Protein 2UZ0 (pdb70)

Secondary structure (DSSP, 8-state):
----B--EEE--TTT--EEE--BB------EEEEE-----TTHHHHHS-HHHHTTT---EE----TTSTTSB-TTS-BHHHIIIIIHHHHHHHH------GGGEEEEEE--HHHHHHHHHHH---SEEEEES----SSS--GGGTT-S-HHHHHHHH---S-TTTSTTSHHHHGGG--S-SEEEEEEETTSTTHHHHHHHHHHHHHTT-EEEEEEES--SSHHHHHHHHHHHHHHSSS---PPP--/----B--EEE--TTT--EEE--BB-----EEEEE-----TTHHHHHS-HHHHTTT---EE----TTSTTSB-TTS-BHHHIIIIIHHHHHHHH------GGGEEEEEE--HHHHHHHHHHH---SEEEEES----SSS--GGGGT-S-HHHHHHHH---S-TTTSTTSHHHHGGG--S-SEEEEEEETTSTTHHHHHHHHHHHHHTT--EEEEEES--SSHHHHHHHHHHHHTTSTT---PPP--/----B--EEE--TTT--EEE--BB------EEEEE-----TTHHHHHS-HHHHTTT---EE----TTSTTSB-TTS-BHHHIIIIIHHHHHHHH------GGGEEEEEE--HHHHHHHHHHH---SEEEEES----SSS--GGGGT-S-HHHHHHHH---S-TTTSTTSHHHHGGG--S-SEEEEEEETTSTTHHHHHHHHHHHHHTT--EEEEEES--SSHHHHHHHHHHHHHTSTT----/----B--EEE--TTT--EEE--BB------EEEEE-----TTHHHHHS-HHHHTTT---EE----TTSTTSB-TTS-BHHHIIIIIHHHHHHHH------GGGEEEEEE--HHHHHHHHHHH---SEEEEES---------HHHHHHHH-S-S-TTTSTTSHHHHGGG--S-SEEEEEEETTSTTHHHHHHHHHHHHHTT--EEEEEES--SSHHHHHHHHHHHHTTSTT---PPP--

B-factor: mean 20.37, std 6.18, range [5.67, 51.51]

Organism: Streptococcus pneumoniae serotype 4 (strain ATCC BAA-334 / TIGR4) (NCBI:txid170187)

Foldseek 3Di:
DLFWDKKDFDAQPQQRTFIKMKTAAVAQFFEEEEEEAVDFRCCCVVQAVVRVQCHPWRYMYMTGPPLQQCDCWPVGGHSVCRPLPVVVVVVCVVCVNHQAQLRYEYEYELSLLNQLLSVQQVVRHAETEYELHLQWCQPADCVVVVPDDPVSVCRRQNDDPGTCPGCSHSLNSNVNHPLNHAYEYEYEPAESCVVVVVVNQVSCVVVPHNYHYYYYHDYRGSVRVNVVVSVVVVVGPIPRDGDDDD/DLFWDKKDFDAQPQQRTFIKMKTAACLFFEEEEAEQVDFRCCCVVQAVVRVQCHPWRYMYMTGPPLQQCDCWPVGGHSVCRVLPVVVVVVCVVCVSHQAQLRYEYEYELSLLNQLLSCQQPVSHAETEYELHLQWCQPPDCVVVPHDDPVSVCRRQNDDPGTCPGCSHSLNSNVNHPLNHAYEYEYEPAESCVVVVVVNQVSCVVVPHHYHYYYYHDYRGSVVVNVVVSVSVVVGPTPGDGDDDD/DLWWDKKDFDAQPQQGTFIKMKTAPVAAFFEEEEAEQVDFRCVCVVAAPVRVQCVPFRYMYMTGPPLQQCDCWPVGGHSVCSPLPVPVVVVCVVPVNHQAQLRYEYEYELSLLNQLLSCQAVVSHAETEYELHLQWCQPPDCVVVPPDDPVSVCRRQNDDPGTCPGCSHSLNSNVNHPLNHAYEYEYEPAESCVVVVVVNQVSCVVVPHRYHYDYYHDYRGSVRVNVVVSVSVVVGPGPRDD/DCFWDKKDFPQQPQQRTFIKMKTAPNAQFFEEEEAEQVDFRCCCVVQHVVRVQCPPWRYMYMTGQPLQQCDCWPVRGHNVCSPLPVVVVVVCVVPVNHQAQLRYEYEYELSLLNQLLSCQQPVSHAETEYELHQQWPQVCDPVSVCRRQNDDDGGCPGCSHSLNSNVNHPLNHAYEYEYEPAEPCPVVVVVRQVSCVVVPHRYHYDYYHDYRGSVRVNVVVSVSVVVGPTPGDGDDDD

Nearest PDB structures (foldseek):
  2uz0-assembly1_C  TM=1.002E+00  e=3.071E-55  Streptococcus pneumoniae
  2uz0-assembly1_B  TM=9.956E-01  e=9.656E-53  Streptococcus pneumoniae
  2uz0-assembly1_D  TM=9.737E-01  e=3.239E-50  Streptococcus pneumoniae
  4rot-assembly1_A  TM=9.472E-01  e=2.475E-34  Streptococcus pyogenes
  5vol-assembly1_B  TM=8.175E-01  e=5.447E-17  Bacteroides intestinalis DSM 17393

Solvent-accessible surface area: 35295 Å² total

CATH classification: 3.40.50.1820

Structure (mmCIF, N/CA/C/O backbone):
data_2UZ0
#
_entry.id   2UZ0
#
_cell.length_a   71.695
_cell.length_b   72.128
_cell.length_c   101.827
_cell.angle_alpha   90.00
_cell.angle_beta   94.31
_cell.angle_gamma   90.00
#
_symmetry.space_group_name_H-M   'P 1 21 1'
#
loop_
_entity.id
_entity.type
_entity.pdbx_description
1 polymer 'TRIBUTYRIN ESTERASE'
2 non-polymer 'CALCIUM ION'
3 non-polymer GLYCEROL
4 non-polymer 1,2-ETHANEDIOL
5 water water
#
loop_
_atom_site.group_PDB
_atom_site.id
_atom_site.type_symbol
_atom_site.label_atom_id
_atom_site.label_alt_id
_atom_site.label_comp_id
_atom_site.label_asym_id
_atom_site.label_entity_id
_atom_site.label_seq_id
_atom_site.pdbx_PDB_ins_code
_atom_site.Cartn_x
_atom_site.Cartn_y
_atom_site.Cartn_z
_atom_site.occupancy
_atom_site.B_iso_or_equiv
_atom_site.auth_seq_id
_atom_site.auth_comp_id
_atom_site.auth_asym_id
_atom_site.auth_atom_id
_atom_site.pdbx_PDB_model_num
ATOM 1 N N . GLY A 1 1 ? 31.711 3.776 18.075 1.00 19.62 -4 GLY A N 1
ATOM 2 C CA . GLY A 1 1 ? 32.578 3.390 16.925 1.00 20.16 -4 GLY A CA 1
ATOM 3 C C . GLY A 1 1 ? 33.295 2.079 17.176 1.00 20.17 -4 GLY A C 1
ATOM 4 O O . GLY A 1 1 ? 33.088 1.429 18.208 1.00 19.81 -4 GLY A O 1
ATOM 5 N N . ALA A 1 2 ? 34.117 1.674 16.212 1.00 20.74 -3 ALA A N 1
ATOM 6 C CA . ALA A 1 2 ? 34.925 0.472 16.346 1.00 21.37 -3 ALA A CA 1
ATOM 7 C C . ALA A 1 2 ? 35.740 0.516 17.639 1.00 21.95 -3 ALA A C 1
ATOM 8 O O . ALA A 1 2 ? 36.302 1.559 17.990 1.00 22.59 -3 ALA A O 1
ATOM 18 N N . ASP A 1 4 ? 34.759 0.632 20.592 1.00 18.96 -1 ASP A N 1
ATOM 19 C CA . ASP A 1 4 ? 33.971 1.142 21.716 1.00 17.70 -1 ASP A CA 1
ATOM 20 C C . ASP A 1 4 ? 33.119 0.017 22.315 1.00 16.76 -1 ASP A C 1
ATOM 21 O O . ASP A 1 4 ? 32.661 -0.876 21.597 1.00 17.18 -1 ASP A O 1
ATOM 26 N N . PRO A 1 5 ? 32.887 0.053 23.642 1.00 16.02 0 PRO A N 1
ATOM 27 C CA . PRO A 1 5 ? 32.050 -1.013 24.191 1.00 14.78 0 PRO A CA 1
ATOM 28 C C . PRO A 1 5 ? 30.605 -0.906 23.748 1.00 14.16 0 PRO A C 1
ATOM 29 O O . PRO A 1 5 ? 30.111 0.193 23.436 1.00 13.09 0 PRO A O 1
ATOM 33 N N . ALA A 1 6 ? 29.928 -2.047 23.737 1.00 13.33 1 ALA A N 1
ATOM 34 C CA . ALA A 1 6 ? 28.475 -2.063 23.578 1.00 14.20 1 ALA A CA 1
ATOM 35 C C . ALA A 1 6 ? 27.890 -1.615 24.914 1.00 14.75 1 ALA A C 1
ATOM 36 O O . ALA A 1 6 ? 28.485 -1.859 25.959 1.00 14.62 1 ALA A O 1
ATOM 38 N N . VAL A 1 7 ? 26.753 -0.934 24.880 1.00 15.81 2 VAL A N 1
ATOM 39 C CA . VAL A 1 7 ? 26.073 -0.540 26.114 1.00 16.96 2 VAL A CA 1
ATOM 40 C C . VAL A 1 7 ? 24.746 -1.270 26.148 1.00 18.22 2 VAL A C 1
ATOM 41 O O . VAL A 1 7 ? 23.975 -1.186 25.193 1.00 17.25 2 VAL A O 1
ATOM 58 N N . LYS A 1 9 ? 21.298 -1.561 28.417 1.00 17.80 4 LYS A N 1
ATOM 59 C CA . LYS A 1 9 ? 20.499 -1.085 29.524 1.00 16.78 4 LYS A CA 1
ATOM 60 C C . LYS A 1 9 ? 19.569 -2.244 29.810 1.00 16.17 4 LYS A C 1
ATOM 61 O O . LYS A 1 9 ? 18.801 -2.647 28.935 1.00 15.57 4 LYS A O 1
ATOM 67 N N . ILE A 1 10 ? 19.652 -2.790 31.018 1.00 14.57 5 ILE A N 1
ATOM 68 C CA . ILE A 1 10 ? 18.941 -4.031 31.309 1.00 14.98 5 ILE A CA 1
ATOM 69 C C . ILE A 1 10 ? 17.810 -3.794 32.275 1.00 14.20 5 ILE A C 1
ATOM 70 O O . ILE A 1 10 ? 18.015 -3.236 33.352 1.00 14.87 5 ILE A O 1
ATOM 75 N N . GLU A 1 11 ? 16.610 -4.196 31.853 1.00 14.25 6 GLU A N 1
ATOM 76 C CA . GLU A 1 11 ? 15.430 -4.210 32.716 1.00 14.97 6 GLU A CA 1
ATOM 77 C C . GLU A 1 11 ? 15.247 -5.657 33.149 1.00 14.54 6 GLU A C 1
ATOM 78 O O . GLU A 1 11 ? 15.027 -6.526 32.318 1.00 14.73 6 GLU A O 1
ATOM 84 N N . TYR A 1 12 ? 15.411 -5.934 34.434 1.00 14.01 7 TYR A N 1
ATOM 85 C CA . TYR A 1 12 ? 15.228 -7.304 34.905 1.00 14.93 7 TYR A CA 1
ATOM 86 C C . TYR A 1 12 ? 14.397 -7.290 36.162 1.00 15.56 7 TYR A C 1
ATOM 87 O O . TYR A 1 12 ? 14.269 -6.253 36.799 1.00 16.25 7 TYR A O 1
ATOM 96 N N . TYR A 1 13 ? 13.814 -8.434 36.508 1.00 15.80 8 TYR A N 1
ATOM 97 C CA . TYR A 1 13 ? 13.064 -8.523 37.758 1.00 15.90 8 TYR A CA 1
ATOM 98 C C . TYR A 1 13 ? 13.937 -9.028 38.888 1.00 15.66 8 TYR A C 1
ATOM 99 O O . TYR A 1 13 ? 14.581 -10.076 38.765 1.00 15.89 8 TYR A O 1
ATOM 108 N N . SER A 1 14 ? 13.971 -8.264 39.977 1.00 15.38 9 SER A N 1
ATOM 109 C CA . SER A 1 14 ? 14.653 -8.699 41.183 1.00 15.80 9 SER A CA 1
ATOM 110 C C . SER A 1 14 ? 13.676 -9.431 42.099 1.00 16.06 9 SER A C 1
ATOM 111 O O . SER A 1 14 ? 12.803 -8.809 42.696 1.00 16.22 9 SER A O 1
ATOM 114 N N . GLN A 1 15 ? 13.844 -10.744 42.221 1.00 16.96 10 GLN A N 1
ATOM 115 C CA . GLN A 1 15 ? 13.034 -11.518 43.155 1.00 17.43 10 GLN A CA 1
ATOM 116 C C . GLN A 1 15 ? 13.374 -11.110 44.592 1.00 16.45 10 GLN A C 1
ATOM 117 O O . GLN A 1 15 ? 12.501 -11.066 45.466 1.00 16.18 10 GLN A O 1
ATOM 123 N N . VAL A 1 16 ? 14.646 -10.802 44.835 1.00 15.36 11 VAL A N 1
ATOM 124 C CA . VAL A 1 16 ? 15.064 -10.400 46.166 1.00 15.06 11 VAL A CA 1
ATOM 125 C C . VAL A 1 16 ? 14.360 -9.104 46.618 1.00 14.91 11 VAL A C 1
ATOM 126 O O . VAL A 1 16 ? 13.906 -9.008 47.760 1.00 14.97 11 VAL A O 1
ATOM 130 N N . LEU A 1 17 ? 14.259 -8.129 45.713 1.00 14.97 12 LEU A N 1
ATOM 131 C CA . LEU A 1 17 ? 13.609 -6.841 46.007 1.00 15.39 12 LEU A CA 1
ATOM 132 C C . LEU A 1 17 ? 12.111 -6.815 45.698 1.00 16.58 12 LEU A C 1
ATOM 133 O O . LEU A 1 17 ? 11.431 -5.802 45.971 1.00 17.33 12 LEU A O 1
ATOM 138 N N . ASP A 1 18 ? 11.611 -7.899 45.111 1.00 17.10 13 ASP A N 1
ATOM 139 C CA . ASP A 1 18 ? 10.252 -7.948 44.562 1.00 18.44 13 ASP A CA 1
ATOM 140 C C . ASP A 1 18 ? 9.975 -6.690 43.743 1.00 19.05 13 ASP A C 1
ATOM 141 O O . ASP A 1 18 ? 8.960 -6.014 43.936 1.00 17.18 13 ASP A O 1
ATOM 159 N N . GLU A 1 20 ? 10.717 -4.698 39.658 1.00 17.88 15 GLU A N 1
ATOM 160 C CA . GLU A 1 20 ? 11.342 -4.406 38.380 1.00 16.48 15 GLU A CA 1
ATOM 161 C C . GLU A 1 20 ? 12.552 -3.525 38.693 1.00 15.12 15 GLU A C 1
ATOM 162 O O . GLU A 1 20 ? 12.451 -2.537 39.426 1.00 15.17 15 GLU A O 1
ATOM 168 N N . TRP A 1 21 ? 13.705 -3.916 38.171 1.00 14.02 16 TRP A N 1
ATOM 169 C CA . TRP A 1 21 ? 14.957 -3.267 38.532 1.00 13.75 16 TRP A CA 1
ATOM 170 C C . TRP A 1 21 ? 15.819 -3.069 37.294 1.00 13.41 16 TRP A C 1
ATOM 171 O O . TRP A 1 21 ? 15.412 -3.404 36.178 1.00 13.88 16 TRP A O 1
ATOM 182 N N . GLY A 1 22 ? 17.005 -2.496 37.468 1.00 13.77 17 GLY A N 1
ATOM 183 C CA . GLY A 1 22 ? 17.788 -2.151 36.298 1.00 12.99 17 GLY A CA 1
ATOM 184 C C . GLY A 1 22 ? 19.259 -2.185 36.600 1.00 12.91 17 GLY A C 1
ATOM 185 O O . GLY A 1 22 ? 19.655 -2.014 37.753 1.00 12.74 17 GLY A O 1
ATOM 186 N N . VAL A 1 23 ? 20.044 -2.408 35.548 1.00 12.25 18 VAL A N 1
ATOM 187 C CA . VAL A 1 23 ? 21.507 -2.293 35.604 1.00 12.28 18 VAL A CA 1
ATOM 188 C C . VAL A 1 23 ? 21.983 -1.898 34.227 1.00 12.07 18 VAL A C 1
ATOM 189 O O . VAL A 1 23 ? 21.299 -2.139 33.232 1.00 12.39 18 VAL A O 1
ATOM 191 N N . ASN A 1 24 ? 23.164 -1.293 34.161 1.00 12.12 19 ASN A N 1
ATOM 192 C CA . ASN A 1 24 ? 23.766 -0.994 32.877 1.00 12.05 19 ASN A CA 1
ATOM 193 C C . ASN A 1 24 ? 25.007 -1.840 32.734 1.00 12.90 19 ASN A C 1
ATOM 194 O O . ASN A 1 24 ? 25.701 -2.108 33.726 1.00 13.31 19 ASN A O 1
ATOM 199 N N . VAL A 1 25 ? 25.258 -2.295 31.509 1.00 13.11 20 VAL A N 1
ATOM 200 C CA . VAL A 1 25 ? 26.451 -3.109 31.211 1.00 13.75 20 VAL A CA 1
ATOM 201 C C . VAL A 1 25 ? 27.217 -2.521 30.018 1.00 13.25 20 VAL A C 1
ATOM 202 O O . VAL A 1 25 ? 26.629 -2.187 29.003 1.00 13.47 20 VAL A O 1
ATOM 206 N N . LEU A 1 26 ? 28.529 -2.366 30.174 1.00 13.17 21 LEU A N 1
ATOM 207 C CA . LEU A 1 26 ? 29.420 -2.137 29.038 1.00 13.13 21 LEU A CA 1
ATOM 208 C C . LEU A 1 26 ? 30.069 -3.473 28.708 1.00 13.77 21 LEU A C 1
ATOM 209 O O . LEU A 1 26 ? 30.640 -4.138 29.583 1.00 13.70 21 LEU A O 1
ATOM 214 N N . TYR A 1 27 ? 29.958 -3.858 27.446 1.00 13.44 22 TYR A N 1
ATOM 215 C CA . TYR A 1 27 ? 30.436 -5.150 26.991 1.00 14.61 22 TYR A CA 1
ATOM 216 C C . TYR A 1 27 ? 31.441 -4.915 25.878 1.00 15.36 22 TYR A C 1
ATOM 217 O O . TYR A 1 27 ? 31.128 -4.263 24.873 1.00 15.71 22 TYR A O 1
ATOM 226 N N . PRO A 1 28 ? 32.673 -5.422 26.062 1.00 16.22 23 PRO A N 1
ATOM 227 C CA . PRO A 1 28 ? 33.726 -5.084 25.110 1.00 17.59 23 PRO A CA 1
ATOM 228 C C . PRO A 1 28 ? 33.426 -5.560 23.691 1.00 19.43 23 PRO A C 1
ATOM 229 O O . PRO A 1 28 ? 32.827 -6.627 23.501 1.00 18.96 23 PRO A O 1
ATOM 233 N N . ASP A 1 29 ? 33.833 -4.735 22.727 1.00 21.65 24 ASP A N 1
ATOM 234 C CA . ASP A 1 29 ? 33.605 -4.947 21.294 1.00 24.41 24 ASP A CA 1
ATOM 235 C C . ASP A 1 29 ? 34.431 -6.119 20.786 1.00 24.69 24 ASP A C 1
ATOM 236 O O . ASP A 1 29 ? 35.471 -6.453 21.364 1.00 26.08 24 ASP A O 1
ATOM 241 N N . GLU A 1 39 ? 35.183 -17.187 26.743 1.00 25.54 34 GLU A N 1
ATOM 242 C CA . GLU A 1 39 ? 36.355 -16.327 26.578 1.00 25.05 34 GLU A CA 1
ATOM 243 C C . GLU A 1 39 ? 36.787 -15.640 27.875 1.00 23.13 34 GLU A C 1
ATOM 244 O O . GLU A 1 39 ? 37.723 -14.825 27.877 1.00 24.03 34 GLU A O 1
ATOM 250 N N . ASP A 1 40 ? 36.114 -15.985 28.972 1.00 20.86 35 ASP A N 1
ATOM 251 C CA . ASP A 1 40 ? 36.631 -15.710 30.310 1.00 18.60 35 ASP A CA 1
ATOM 252 C C . ASP A 1 40 ? 36.940 -14.216 30.458 1.00 17.04 35 ASP A C 1
ATOM 253 O O . ASP A 1 40 ? 38.045 -13.832 30.823 1.00 15.85 35 ASP A O 1
ATOM 258 N N . ILE A 1 41 ? 35.949 -13.380 30.168 1.00 15.51 36 ILE A N 1
ATOM 259 C CA . ILE A 1 41 ? 36.178 -11.936 30.083 1.00 14.47 36 ILE A CA 1
ATOM 260 C C . ILE A 1 41 ? 36.137 -11.329 31.504 1.00 13.68 36 ILE A C 1
ATOM 261 O O . ILE A 1 41 ? 35.168 -11.572 32.241 1.00 13.58 36 ILE A O 1
ATOM 266 N N . PRO A 1 42 ? 37.175 -10.544 31.895 1.00 13.18 37 PRO A N 1
ATOM 267 C CA . PRO A 1 42 ? 37.163 -9.895 33.217 1.00 12.12 37 PRO A CA 1
ATOM 268 C C . PRO A 1 42 ? 35.948 -8.998 33.414 1.00 12.64 37 PRO A C 1
ATOM 269 O O . PRO A 1 42 ? 35.365 -8.504 32.439 1.00 12.02 37 PRO A O 1
ATOM 273 N N . VAL A 1 43 ? 35.582 -8.787 34.670 1.00 12.02 38 VAL A N 1
ATOM 274 C CA . VAL A 1 43 ? 34.427 -7.945 35.002 1.00 12.95 38 VAL A CA 1
ATOM 275 C C . VAL A 1 43 ? 34.733 -7.007 36.164 1.00 12.95 38 VAL A C 1
ATOM 276 O O . VAL A 1 43 ? 35.391 -7.395 37.143 1.00 13.91 38 VAL A O 1
ATOM 280 N N . LEU A 1 44 ? 34.294 -5.757 36.007 1.00 12.12 39 LEU A N 1
ATOM 281 C CA . LEU A 1 44 ? 34.373 -4.731 37.037 1.00 11.86 39 LEU A CA 1
ATOM 282 C C . LEU A 1 44 ? 32.946 -4.339 37.413 1.00 11.85 39 LEU A C 1
ATOM 283 O O . LEU A 1 44 ? 32.176 -3.937 36.543 1.00 12.85 39 LEU A O 1
ATOM 288 N N . TYR A 1 45 ? 32.589 -4.487 38.687 1.00 11.93 40 TYR A N 1
ATOM 289 C CA . TYR A 1 45 ? 31.325 -3.955 39.211 1.00 11.11 40 TYR A CA 1
ATOM 290 C C . TYR A 1 45 ? 31.640 -2.540 39.661 1.00 11.55 40 TYR A C 1
ATOM 291 O O . TYR A 1 45 ? 32.626 -2.331 40.379 1.00 12.19 40 TYR A O 1
ATOM 300 N N . LEU A 1 46 ? 30.838 -1.575 39.214 1.00 11.10 41 LEU A N 1
ATOM 301 C CA . LEU A 1 46 ? 31.152 -0.159 39.448 1.00 11.57 41 LEU A CA 1
ATOM 302 C C . LEU A 1 46 ? 29.961 0.459 40.144 1.00 11.73 41 LEU A C 1
ATOM 303 O O . LEU A 1 46 ? 28.863 0.529 39.574 1.00 11.78 41 LEU A O 1
ATOM 308 N N . LEU A 1 47 ? 30.172 0.854 41.396 1.00 12.30 42 LEU A N 1
ATOM 309 C CA . LEU A 1 47 ? 29.086 1.224 42.287 1.00 12.20 42 LEU A CA 1
ATOM 310 C C . LEU A 1 47 ? 28.940 2.736 42.419 1.00 12.16 42 LEU A C 1
ATOM 311 O O . LEU A 1 47 ? 29.921 3.445 42.597 1.00 12.01 42 LEU A O 1
ATOM 316 N N . HIS A 1 48 ? 27.693 3.199 42.339 1.00 11.84 43 HIS A N 1
ATOM 317 C CA . HIS A 1 48 ? 27.348 4.601 42.522 1.00 11.94 43 HIS A CA 1
ATOM 318 C C . HIS A 1 48 ? 27.304 5.019 43.993 1.00 12.10 43 HIS A C 1
ATOM 319 O O . HIS A 1 48 ? 27.346 4.186 44.898 1.00 11.97 43 HIS A O 1
ATOM 326 N N . GLY A 1 49 ? 27.182 6.324 44.217 1.00 12.22 44 GLY A N 1
ATOM 327 C CA . GLY A 1 49 ? 27.120 6.877 45.568 1.00 13.73 44 GLY A CA 1
ATOM 328 C C . GLY A 1 49 ? 25.734 7.331 45.970 1.00 14.00 44 GLY A C 1
ATOM 329 O O . GLY A 1 49 ? 24.738 7.128 45.250 1.00 13.75 44 GLY A O 1
ATOM 338 N N . SER A 1 51 ? 22.535 9.452 46.480 1.00 15.52 46 SER A N 1
ATOM 339 C CA . SER A 1 51 ? 21.795 10.293 45.515 1.00 15.40 46 SER A CA 1
ATOM 340 C C . SER A 1 51 ? 21.874 9.784 44.076 1.00 14.52 46 SER A C 1
ATOM 341 O O . SER A 1 51 ? 21.164 10.290 43.213 1.00 14.97 46 SER A O 1
ATOM 344 N N . GLY A 1 52 ? 22.731 8.795 43.819 1.00 13.91 47 GLY A N 1
ATOM 345 C CA . GLY A 1 52 ? 22.862 8.236 42.464 1.00 12.88 47 GLY A CA 1
ATOM 346 C C . GLY A 1 52 ? 22.107 6.944 42.199 1.00 12.83 47 GLY A C 1
ATOM 347 O O . GLY A 1 52 ? 21.329 6.474 43.020 1.00 12.92 47 GLY A O 1
ATOM 348 N N . ASN A 1 53 ? 22.354 6.359 41.033 1.00 12.54 48 ASN A N 1
ATOM 349 C CA . ASN A 1 53 ? 21.756 5.076 40.667 1.00 12.46 48 ASN A CA 1
ATOM 350 C C . ASN A 1 53 ? 22.654 4.411 39.621 1.00 12.98 48 ASN A C 1
ATOM 351 O O . ASN A 1 53 ? 23.810 4.840 39.431 1.00 12.39 48 ASN A O 1
ATOM 356 N N . HIS A 1 54 ? 22.157 3.370 38.962 1.00 12.43 49 HIS A N 1
ATOM 357 C CA . HIS A 1 54 ? 22.912 2.642 37.945 1.00 13.07 49 HIS A CA 1
ATOM 358 C C . HIS A 1 54 ? 23.356 3.486 36.743 1.00 13.21 49 HIS A C 1
ATOM 359 O O . HIS A 1 54 ? 24.283 3.097 36.045 1.00 13.12 49 HIS A O 1
ATOM 366 N N . ASN A 1 55 ? 22.680 4.617 36.505 1.00 12.66 50 ASN A N 1
ATOM 367 C CA . ASN A 1 55 ? 23.066 5.579 35.443 1.00 12.48 50 ASN A CA 1
ATOM 368 C C . ASN A 1 55 ? 24.223 6.526 35.791 1.00 12.63 50 ASN A C 1
ATOM 369 O O . ASN A 1 55 ? 24.786 7.189 34.897 1.00 12.24 50 ASN A O 1
ATOM 374 N N . SER A 1 56 ? 24.578 6.583 37.073 1.00 12.83 51 SER A N 1
ATOM 375 C CA . SER A 1 56 ? 25.476 7.619 37.579 1.00 12.57 51 SER A CA 1
ATOM 376 C C . SER A 1 56 ? 26.828 7.677 36.858 1.00 12.50 51 SER A C 1
ATOM 377 O O . SER A 1 56 ? 27.240 8.754 36.383 1.00 12.66 51 SER A O 1
ATOM 380 N N . TRP A 1 57 ? 27.529 6.546 36.780 1.00 12.37 52 TRP A N 1
ATOM 381 C CA . TRP A 1 57 ? 28.870 6.575 36.167 1.00 12.30 52 TRP A CA 1
ATOM 382 C C . TRP A 1 57 ? 28.792 6.943 34.697 1.00 12.32 52 TRP A C 1
ATOM 383 O O . TRP A 1 57 ? 29.656 7.653 34.188 1.00 12.87 52 TRP A O 1
ATOM 394 N N . LEU A 1 58 ? 27.715 6.522 34.028 1.00 11.78 53 LEU A N 1
ATOM 395 C CA . LEU A 1 58 ? 27.566 6.885 32.621 1.00 12.75 53 LEU A CA 1
ATOM 396 C C . LEU A 1 58 ? 27.194 8.353 32.440 1.00 12.59 53 LEU A C 1
ATOM 397 O O . LEU A 1 58 ? 27.638 9.003 31.481 1.00 13.87 53 LEU A O 1
ATOM 402 N N . LYS A 1 59 ? 26.390 8.889 33.357 1.00 12.42 54 LYS A N 1
ATOM 403 C CA . LYS A 1 59 ? 25.972 10.289 33.257 1.00 12.68 54 LYS A CA 1
ATOM 404 C C . LYS A 1 59 ? 27.057 11.293 33.689 1.00 12.33 54 LYS A C 1
ATOM 405 O O . LYS A 1 59 ? 27.102 12.425 33.205 1.00 12.46 54 LYS A O 1
ATOM 411 N N . ARG A 1 60 ? 27.936 10.869 34.593 1.00 12.73 55 ARG A N 1
ATOM 412 C CA . ARG A 1 60 ? 28.791 11.796 35.335 1.00 12.70 55 ARG A CA 1
ATOM 413 C C . ARG A 1 60 ? 30.283 11.665 35.031 1.00 12.35 55 ARG A C 1
ATOM 414 O O . ARG A 1 60 ? 31.084 12.425 35.575 1.00 12.78 55 ARG A O 1
ATOM 422 N N . THR A 1 61 ? 30.648 10.684 34.208 1.00 12.00 56 THR A N 1
ATOM 423 C CA . THR A 1 61 ? 32.054 10.467 33.841 1.00 12.15 56 THR A CA 1
ATOM 424 C C . THR A 1 61 ? 32.177 10.039 32.381 1.00 12.10 56 THR A C 1
ATOM 425 O O . THR A 1 61 ? 31.173 9.734 31.729 1.00 11.36 56 THR A O 1
ATOM 429 N N . ASN A 1 62 ? 33.419 9.970 31.912 1.00 12.39 57 ASN A N 1
ATOM 430 C CA . ASN A 1 62 ? 33.722 9.445 30.589 1.00 13.03 57 ASN A CA 1
ATOM 431 C C . ASN A 1 62 ? 34.131 7.968 30.620 1.00 13.54 57 ASN A C 1
ATOM 432 O O . ASN A 1 62 ? 34.887 7.516 29.773 1.00 12.91 57 ASN A O 1
ATOM 437 N N . VAL A 1 63 ? 33.623 7.216 31.596 1.00 13.56 58 VAL A N 1
ATOM 438 C CA . VAL A 1 63 ? 33.945 5.783 31.685 1.00 14.24 58 VAL A CA 1
ATOM 439 C C . VAL A 1 63 ? 33.747 5.061 30.337 1.00 14.12 58 VAL A C 1
ATOM 440 O O . VAL A 1 63 ? 34.539 4.191 29.966 1.00 14.62 58 VAL A O 1
ATOM 444 N N . GLU A 1 64 ? 32.701 5.434 29.598 1.00 14.61 59 GLU A N 1
ATOM 445 C CA . GLU A 1 64 ? 32.454 4.820 28.294 1.00 15.42 59 GLU A CA 1
ATOM 446 C C . GLU A 1 64 ? 33.625 5.002 27.307 1.00 16.61 59 GLU A C 1
ATOM 447 O O . GLU A 1 64 ? 34.095 4.028 26.704 1.00 16.05 59 GLU A O 1
ATOM 453 N N . ARG A 1 65 ? 34.082 6.248 27.156 1.00 17.16 60 ARG A N 1
ATOM 454 C CA . ARG A 1 65 ? 35.237 6.562 26.325 1.00 18.82 60 ARG A CA 1
ATOM 455 C C . ARG A 1 65 ? 36.489 5.873 26.865 1.00 19.23 60 ARG A C 1
ATOM 456 O O . ARG A 1 65 ? 37.295 5.330 26.093 1.00 19.74 60 ARG A O 1
ATOM 464 N N . LEU A 1 66 ? 36.627 5.851 28.192 1.00 19.87 61 LEU A N 1
ATOM 465 C CA . LEU A 1 66 ? 37.771 5.215 28.867 1.00 21.24 61 LEU A CA 1
ATOM 466 C C . LEU A 1 66 ? 37.914 3.722 28.540 1.00 20.54 61 LEU A C 1
ATOM 467 O O . LEU A 1 66 ? 39.027 3.201 28.448 1.00 20.72 61 LEU A O 1
ATOM 472 N N . LEU A 1 67 ? 36.790 3.041 28.369 1.00 19.38 62 LEU A N 1
ATOM 473 C CA . LEU A 1 67 ? 36.796 1.592 28.131 1.00 18.78 62 LEU A CA 1
ATOM 474 C C . LEU A 1 67 ? 37.059 1.212 26.665 1.00 17.96 62 LEU A C 1
ATOM 475 O O . LEU A 1 67 ? 37.135 0.034 26.328 1.00 17.05 62 LEU A O 1
ATOM 480 N N . ARG A 1 68 ? 37.198 2.201 25.788 1.00 16.70 63 ARG A N 1
ATOM 481 C CA . ARG A 1 68 ? 37.511 1.921 24.391 1.00 16.79 63 ARG A CA 1
ATOM 482 C C . ARG A 1 68 ? 38.712 0.977 24.295 1.00 16.01 63 ARG A C 1
ATOM 483 O O . ARG A 1 68 ? 39.745 1.216 24.922 1.00 16.33 63 ARG A O 1
ATOM 491 N N . GLY A 1 69 ? 38.551 -0.108 23.539 1.00 16.11 64 GLY A N 1
ATOM 492 C CA . GLY A 1 69 ? 39.626 -1.084 23.315 1.00 16.41 64 GLY A CA 1
ATOM 493 C C . GLY A 1 69 ? 40.069 -1.965 24.480 1.00 16.72 64 GLY A C 1
ATOM 494 O O . GLY A 1 69 ? 41.063 -2.704 24.363 1.00 16.97 64 GLY A O 1
ATOM 495 N N . THR A 1 70 ? 39.346 -1.898 25.597 1.00 16.46 65 THR A N 1
ATOM 496 C CA . THR A 1 70 ? 39.684 -2.635 26.817 1.00 16.24 65 THR A CA 1
ATOM 497 C C . THR A 1 70 ? 38.806 -3.872 27.000 1.00 15.85 65 THR A C 1
ATOM 498 O O . THR A 1 70 ? 37.570 -3.779 26.973 1.00 15.39 65 THR A O 1
ATOM 502 N N . ASN A 1 71 ? 39.443 -5.031 27.158 1.00 15.36 66 ASN A N 1
ATOM 503 C CA . ASN A 1 71 ? 38.714 -6.279 27.363 1.00 14.95 66 ASN A CA 1
ATOM 504 C C . ASN A 1 71 ? 38.244 -6.411 28.812 1.00 14.62 66 ASN A C 1
ATOM 505 O O . ASN A 1 71 ? 38.857 -7.120 29.634 1.00 14.11 66 ASN A O 1
ATOM 510 N N . LEU A 1 72 ? 37.163 -5.692 29.119 1.00 13.79 67 LEU A N 1
ATOM 511 C CA . LEU A 1 72 ? 36.627 -5.659 30.471 1.00 13.10 67 LEU A CA 1
ATOM 512 C C . LEU A 1 72 ? 35.135 -5.384 30.345 1.00 13.27 67 LEU A C 1
ATOM 513 O O . LEU A 1 72 ? 34.742 -4.433 29.664 1.00 14.07 67 LEU A O 1
ATOM 518 N N . ILE A 1 73 ? 34.319 -6.229 30.983 1.00 11.89 68 ILE A N 1
ATOM 519 C CA . ILE A 1 73 ? 32.880 -5.977 31.125 1.00 11.91 68 ILE A CA 1
ATOM 520 C C . ILE A 1 73 ? 32.734 -5.072 32.354 1.00 11.93 68 ILE A C 1
ATOM 521 O O . ILE A 1 73 ? 33.410 -5.293 33.378 1.00 12.67 68 ILE A O 1
ATOM 526 N N . VAL A 1 74 ? 31.879 -4.057 32.270 1.00 11.60 69 VAL A N 1
ATOM 527 C CA . VAL A 1 74 ? 31.614 -3.194 33.427 1.00 12.13 69 VAL A CA 1
ATOM 528 C C . VAL A 1 74 ? 30.127 -3.294 33.755 1.00 12.36 69 VAL A C 1
ATOM 529 O O . VAL A 1 74 ? 29.279 -3.112 32.871 1.00 13.34 69 VAL A O 1
ATOM 533 N N . VAL A 1 75 ? 29.816 -3.637 35.001 1.00 12.07 70 VAL A N 1
ATOM 534 C CA . VAL A 1 75 ? 28.440 -3.757 35.474 1.00 11.84 70 VAL A CA 1
ATOM 535 C C . VAL A 1 75 ? 28.147 -2.634 36.455 1.00 12.35 70 VAL A C 1
ATOM 536 O O . VAL A 1 75 ? 28.868 -2.474 37.432 1.00 10.83 70 VAL A O 1
ATOM 548 N N . PRO A 1 77 ? 25.315 -1.531 38.880 1.00 12.92 72 PRO A N 1
ATOM 549 C CA . PRO A 1 77 ? 24.040 -1.821 39.574 1.00 13.15 72 PRO A CA 1
ATOM 550 C C . PRO A 1 77 ? 23.413 -0.585 40.240 1.00 12.72 72 PRO A C 1
ATOM 551 O O . PRO A 1 77 ? 24.025 0.506 40.255 1.00 11.98 72 PRO A O 1
ATOM 555 N N . ASN A 1 78 ? 22.209 -0.775 40.798 1.00 12.10 73 ASN A N 1
ATOM 556 C CA . ASN A 1 78 ? 21.483 0.251 41.537 1.00 11.98 73 ASN A CA 1
ATOM 557 C C . ASN A 1 78 ? 21.148 -0.228 42.961 1.00 12.27 73 ASN A C 1
ATOM 558 O O . ASN A 1 78 ? 20.504 -1.275 43.136 1.00 12.63 73 ASN A O 1
ATOM 563 N N . THR A 1 79 ? 21.563 0.540 43.965 1.00 12.62 74 THR A N 1
ATOM 564 C CA . THR A 1 79 ? 21.082 0.309 45.348 1.00 12.93 74 THR A CA 1
ATOM 565 C C . THR A 1 79 ? 20.128 1.405 45.869 1.00 13.13 74 THR A C 1
ATOM 566 O O . THR A 1 79 ? 19.703 1.354 47.019 1.00 12.70 74 THR A O 1
ATOM 570 N N . SER A 1 80 ? 19.821 2.401 45.038 1.00 12.34 75 SER A N 1
ATOM 571 C CA . SER A 1 80 ? 18.752 3.403 45.321 1.00 13.43 75 SER A CA 1
ATOM 572 C C . SER A 1 80 ? 18.719 3.934 46.774 1.00 13.67 75 SER A C 1
ATOM 573 O O . SER A 1 80 ? 17.691 3.861 47.460 1.00 15.01 75 SER A O 1
ATOM 576 N N . ASN A 1 81 ? 19.855 4.470 47.210 1.00 13.80 76 ASN A N 1
ATOM 577 C CA . ASN A 1 81 ? 20.035 5.087 48.548 1.00 13.48 76 ASN A CA 1
ATOM 578 C C . ASN A 1 81 ? 19.932 4.113 49.714 1.00 13.55 76 ASN A C 1
ATOM 579 O O . ASN A 1 81 ? 19.745 4.519 50.869 1.00 13.83 76 ASN A O 1
ATOM 584 N N . GLY A 1 82 ? 20.063 2.819 49.407 1.00 13.39 77 GLY A N 1
ATOM 585 C CA . GLY A 1 82 ? 19.967 1.783 50.445 1.00 12.98 77 GLY A CA 1
ATOM 586 C C . GLY A 1 82 ? 21.290 1.255 50.988 1.00 12.82 77 GLY A C 1
ATOM 587 O O . GLY A 1 82 ? 21.310 0.260 51.730 1.00 14.13 77 GLY A O 1
ATOM 588 N N . TRP A 1 83 ? 22.396 1.906 50.625 1.00 13.36 78 TRP A N 1
ATOM 589 C CA . TRP A 1 83 ? 23.710 1.628 51.233 1.00 13.95 78 TRP A CA 1
ATOM 590 C C . TRP A 1 83 ? 24.240 0.208 51.046 1.00 14.45 78 TRP A C 1
ATOM 591 O O . TRP A 1 83 ? 25.056 -0.242 51.846 1.00 15.45 78 TRP A O 1
ATOM 602 N N . TYR A 1 84 ? 23.805 -0.475 49.981 1.00 13.75 79 TYR A N 1
ATOM 603 C CA . TYR A 1 84 ? 24.298 -1.844 49.704 1.00 13.46 79 TYR A CA 1
ATOM 604 C C . TYR A 1 84 ? 24.056 -2.711 50.952 1.00 13.72 79 TYR A C 1
ATOM 605 O O . TYR A 1 84 ? 24.855 -3.566 51.301 1.00 14.62 79 TYR A O 1
ATOM 614 N N . THR A 1 85 ? 22.929 -2.434 51.609 1.00 13.93 80 THR A N 1
ATOM 615 C CA . THR A 1 85 ? 22.596 -3.014 52.903 1.00 13.59 80 THR A CA 1
ATOM 616 C C . THR A 1 85 ? 21.203 -3.630 52.853 1.00 14.14 80 THR A C 1
ATOM 617 O O . THR A 1 85 ? 20.288 -3.063 52.242 1.00 14.05 80 THR A O 1
ATOM 621 N N . ASP A 1 86 ? 21.038 -4.774 53.506 1.00 13.97 81 ASP A N 1
ATOM 622 C CA . ASP A 1 86 ? 19.690 -5.309 53.748 1.00 14.28 81 ASP A CA 1
ATOM 623 C C . ASP A 1 86 ? 19.073 -4.440 54.848 1.00 14.37 81 ASP A C 1
ATOM 624 O O . ASP A 1 86 ? 19.456 -4.528 56.020 1.00 14.88 81 ASP A O 1
ATOM 629 N N . THR A 1 87 ? 18.157 -3.558 54.449 1.00 14.05 82 THR A N 1
ATOM 630 C CA . THR A 1 87 ? 17.709 -2.446 55.309 1.00 14.30 82 THR A CA 1
ATOM 631 C C . THR A 1 87 ? 16.712 -2.852 56.404 1.00 14.53 82 THR A C 1
ATOM 632 O O . THR A 1 87 ? 16.238 -3.995 56.447 1.00 15.50 82 THR A O 1
ATOM 636 N N . GLN A 1 88 ? 16.376 -1.898 57.274 1.00 14.00 83 GLN A N 1
ATOM 637 C CA . GLN A 1 88 ? 15.409 -2.132 58.356 1.00 14.19 83 GLN A CA 1
ATOM 638 C C . GLN A 1 88 ? 13.974 -2.057 57.860 1.00 13.90 83 GLN A C 1
ATOM 639 O O . GLN A 1 88 ? 13.031 -2.392 58.590 1.00 15.18 83 GLN A O 1
ATOM 645 N N . TYR A 1 89 ? 13.809 -1.615 56.618 1.00 13.85 84 TYR A N 1
ATOM 646 C CA . TYR A 1 89 ? 12.458 -1.406 56.062 1.00 13.82 84 TYR A CA 1
ATOM 647 C C . TYR A 1 89 ? 12.108 -2.402 54.955 1.00 14.14 84 TYR A C 1
ATOM 648 O O . TYR A 1 89 ? 11.215 -2.161 54.133 1.00 14.18 84 TYR A O 1
ATOM 657 N N . GLY A 1 90 ? 12.809 -3.539 54.947 1.00 14.66 85 GLY A N 1
ATOM 658 C CA . GLY A 1 90 ? 12.387 -4.666 54.123 1.00 14.72 85 GLY A CA 1
ATOM 659 C C . GLY A 1 90 ? 12.961 -4.772 52.720 1.00 15.04 85 GLY A C 1
ATOM 660 O O . GLY A 1 90 ? 12.522 -5.628 51.960 1.00 15.59 85 GLY A O 1
ATOM 661 N N . PHE A 1 91 ? 13.937 -3.922 52.381 1.00 14.67 86 PHE A N 1
ATOM 662 C CA . PHE A 1 91 ? 14.586 -3.949 51.059 1.00 13.36 86 PHE A CA 1
ATOM 663 C C . PHE A 1 91 ? 15.963 -4.581 51.210 1.00 13.97 86 PHE A C 1
ATOM 664 O O . PHE A 1 91 ? 16.847 -3.994 51.849 1.00 13.54 86 PHE A O 1
ATOM 672 N N . ASP A 1 92 ? 16.154 -5.763 50.621 1.00 13.63 87 ASP A N 1
ATOM 673 C CA . ASP A 1 92 ? 17.415 -6.507 50.810 1.00 13.67 87 ASP A CA 1
ATOM 674 C C . ASP A 1 92 ? 18.420 -6.138 49.718 1.00 13.02 87 ASP A C 1
ATOM 675 O O . ASP A 1 92 ? 18.732 -6.942 48.844 1.00 12.07 87 ASP A O 1
ATOM 680 N N . TYR A 1 93 ? 18.937 -4.906 49.772 1.00 11.86 88 TYR A N 1
ATOM 681 C CA . TYR A 1 93 ? 19.819 -4.432 48.715 1.00 12.65 88 TYR A CA 1
ATOM 682 C C . TYR A 1 93 ? 21.139 -5.197 48.694 1.00 12.84 88 TYR A C 1
ATOM 683 O O . TYR A 1 93 ? 21.694 -5.443 47.629 1.00 13.29 88 TYR A O 1
ATOM 692 N N . TYR A 1 94 ? 21.643 -5.581 49.865 1.00 13.64 89 TYR A N 1
ATOM 693 C CA . TYR A 1 94 ? 22.889 -6.358 49.880 1.00 13.85 89 TYR A CA 1
ATOM 694 C C . TYR A 1 94 ? 22.735 -7.698 49.157 1.00 14.45 89 TYR A C 1
ATOM 695 O O . TYR A 1 94 ? 23.525 -8.036 48.265 1.00 14.81 89 TYR A O 1
ATOM 704 N N . THR A 1 95 ? 21.723 -8.459 49.541 1.00 13.74 90 THR A N 1
ATOM 705 C CA . THR A 1 95 ? 21.452 -9.745 48.892 1.00 14.17 90 THR A CA 1
ATOM 706 C C . THR A 1 95 ? 21.187 -9.564 47.394 1.00 14.65 90 THR A C 1
ATOM 707 O O . THR A 1 95 ? 21.698 -10.335 46.570 1.00 14.21 90 THR A O 1
ATOM 711 N N . ALA A 1 96 ? 20.452 -8.505 47.042 1.00 14.16 91 ALA A N 1
ATOM 712 C CA . ALA A 1 96 ? 20.128 -8.226 45.642 1.00 14.74 91 ALA A CA 1
ATOM 713 C C . ALA A 1 96 ? 21.386 -7.998 44.796 1.00 15.11 91 ALA A C 1
ATOM 714 O O . ALA A 1 96 ? 21.489 -8.487 43.671 1.00 14.94 91 ALA A O 1
ATOM 716 N N . LEU A 1 97 ? 22.353 -7.295 45.361 1.00 14.99 92 LEU A N 1
ATOM 717 C CA . LEU A 1 97 ? 23.522 -6.890 44.588 1.00 16.36 92 LEU A CA 1
ATOM 718 C C . LEU A 1 97 ? 24.717 -7.831 44.757 1.00 16.40 92 LEU A C 1
ATOM 719 O O . LEU A 1 97 ? 25.465 -8.036 43.808 1.00 18.03 92 LEU A O 1
ATOM 724 N N . ALA A 1 98 ? 24.872 -8.428 45.935 1.00 16.26 93 ALA A N 1
ATOM 725 C CA . ALA A 1 98 ? 26.024 -9.319 46.185 1.00 16.91 93 ALA A CA 1
ATOM 726 C C . ALA A 1 98 ? 25.760 -10.731 45.713 1.00 16.94 93 ALA A C 1
ATOM 727 O O . ALA A 1 98 ? 26.693 -11.460 45.377 1.00 17.48 93 ALA A O 1
ATOM 729 N N . GLU A 1 99 ? 24.486 -11.124 45.698 1.00 16.54 94 GLU A N 1
ATOM 730 C CA . GLU A 1 99 ? 24.119 -12.507 45.414 1.00 17.32 94 GLU A CA 1
ATOM 731 C C . GLU A 1 99 ? 23.320 -12.624 44.124 1.00 17.08 94 GLU A C 1
ATOM 732 O O . GLU A 1 99 ? 23.725 -13.332 43.202 1.00 17.26 94 GLU A O 1
ATOM 738 N N . GLU A 1 100 ? 22.194 -11.920 44.046 1.00 15.65 95 GLU A N 1
ATOM 739 C CA . GLU A 1 100 ? 21.272 -12.104 42.921 1.00 15.46 95 GLU A CA 1
ATOM 740 C C . GLU A 1 100 ? 21.827 -11.586 41.592 1.00 14.99 95 GLU A C 1
ATOM 741 O O . GLU A 1 100 ? 21.778 -12.277 40.568 1.00 15.02 95 GLU A O 1
ATOM 747 N N . LEU A 1 101 ? 22.338 -10.361 41.600 1.00 14.77 96 LEU A N 1
ATOM 748 C CA . LEU A 1 101 ? 22.848 -9.767 40.367 1.00 15.20 96 LEU A CA 1
ATOM 749 C C . LEU A 1 101 ? 23.927 -10.615 39.659 1.00 14.98 96 LEU A C 1
ATOM 750 O O . LEU A 1 101 ? 23.791 -10.866 38.460 1.00 15.01 96 LEU A O 1
ATOM 755 N N . PRO A 1 102 ? 24.983 -11.051 40.380 1.00 15.30 97 PRO A N 1
ATOM 756 C CA . PRO A 1 102 ? 25.945 -11.939 39.720 1.00 15.59 97 PRO A CA 1
ATOM 757 C C . PRO A 1 102 ? 25.289 -13.182 39.096 1.00 16.44 97 PRO A C 1
ATOM 758 O O . PRO A 1 102 ? 25.692 -13.581 38.015 1.00 16.57 97 PRO A O 1
ATOM 762 N N . GLN A 1 103 ? 24.277 -13.758 39.749 1.00 16.82 98 GLN A N 1
ATOM 763 C CA . GLN A 1 103 ? 23.593 -14.947 39.206 1.00 17.92 98 GLN A CA 1
ATOM 764 C C . GLN A 1 103 ? 22.829 -14.591 37.922 1.00 17.29 98 GLN A C 1
ATOM 765 O O . GLN A 1 103 ? 22.866 -15.319 36.918 1.00 16.89 98 GLN A O 1
ATOM 771 N N . VAL A 1 104 ? 22.148 -13.448 37.955 1.00 16.52 99 VAL A N 1
ATOM 772 C CA . VAL A 1 104 ? 21.382 -12.968 36.806 1.00 17.24 99 VAL A CA 1
ATOM 773 C C . VAL A 1 104 ? 22.313 -12.768 35.616 1.00 17.42 99 VAL A C 1
ATOM 774 O O . VAL A 1 104 ? 22.025 -13.224 34.502 1.00 17.78 99 VAL A O 1
ATOM 778 N N . LEU A 1 105 ? 23.462 -12.143 35.879 1.00 17.20 100 LEU A N 1
ATOM 779 C CA . LEU A 1 105 ? 24.404 -11.816 34.825 1.00 17.72 100 LEU A CA 1
ATOM 780 C C . LEU A 1 105 ? 25.100 -13.059 34.273 1.00 17.54 100 LEU A C 1
ATOM 781 O O . LEU A 1 105 ? 25.314 -13.138 33.069 1.00 17.06 100 LEU A O 1
ATOM 786 N N . LYS A 1 106 ? 25.470 -13.992 35.148 1.00 18.20 101 LYS A N 1
ATOM 787 C CA . LYS A 1 106 ? 26.096 -15.265 34.722 1.00 19.38 101 LYS A CA 1
ATOM 788 C C . LYS A 1 106 ? 25.198 -15.986 33.722 1.00 19.39 101 LYS A C 1
ATOM 789 O O . LYS A 1 106 ? 25.677 -16.594 32.753 1.00 19.03 101 LYS A O 1
ATOM 795 N N . ARG A 1 107 ? 23.897 -15.935 33.978 1.00 18.67 102 ARG A N 1
ATOM 796 C CA . ARG A 1 107 ? 22.928 -16.587 33.115 1.00 18.99 102 ARG A CA 1
ATOM 797 C C . ARG A 1 107 ? 22.813 -15.938 31.721 1.00 18.33 102 ARG A C 1
ATOM 798 O O . ARG A 1 107 ? 22.788 -16.632 30.705 1.00 19.12 102 ARG A O 1
ATOM 806 N N . PHE A 1 108 ? 22.784 -14.608 31.676 1.00 17.34 103 PHE A N 1
ATOM 807 C CA . PHE A 1 108 ? 22.796 -13.866 30.423 1.00 17.08 103 PHE A CA 1
ATOM 808 C C . PHE A 1 108 ? 24.130 -13.988 29.681 1.00 16.67 103 PHE A C 1
ATOM 809 O O . PHE A 1 108 ? 24.159 -14.181 28.464 1.00 17.20 103 PHE A O 1
ATOM 817 N N . PHE A 1 109 ? 25.226 -13.859 30.431 1.00 16.26 104 PHE A N 1
ATOM 818 C CA . PHE A 1 109 ? 26.570 -13.720 29.870 1.00 16.40 104 PHE A CA 1
ATOM 819 C C . PHE A 1 109 ? 27.529 -14.834 30.314 1.00 16.35 104 PHE A C 1
ATOM 820 O O . PHE A 1 109 ? 28.451 -14.580 31.107 1.00 16.27 104 PHE A O 1
ATOM 828 N N . PRO A 1 110 ? 27.343 -16.070 29.806 1.00 16.63 105 PRO A N 1
ATOM 829 C CA . PRO A 1 110 ? 28.261 -17.151 30.190 1.00 16.74 105 PRO A CA 1
ATOM 830 C C . PRO A 1 110 ? 29.745 -16.899 29.894 1.00 16.76 105 PRO A C 1
ATOM 831 O O . PRO A 1 110 ? 30.600 -17.540 30.506 1.00 17.84 105 PRO A O 1
ATOM 835 N N . ASN A 1 111 ? 30.060 -15.997 28.961 1.00 16.46 106 ASN A N 1
ATOM 836 C CA . ASN A 1 111 ? 31.471 -15.699 28.665 1.00 16.82 106 ASN A CA 1
ATOM 837 C C . ASN A 1 111 ? 32.129 -14.757 29.671 1.00 16.32 106 ASN A C 1
ATOM 838 O O . ASN A 1 111 ? 33.349 -14.564 29.662 1.00 16.36 106 ASN A O 1
ATOM 851 N N . THR A 1 113 ? 33.777 -13.859 33.026 1.00 14.54 108 THR A N 1
ATOM 852 C CA . THR A 1 113 ? 34.578 -14.668 33.932 1.00 14.51 108 THR A CA 1
ATOM 853 C C . THR A 1 113 ? 33.813 -15.055 35.195 1.00 14.06 108 THR A C 1
ATOM 854 O O . THR A 1 113 ? 32.905 -14.334 35.638 1.00 14.59 108 THR A O 1
ATOM 858 N N . SER A 1 114 ? 34.179 -16.198 35.754 1.00 14.78 109 SER A N 1
ATOM 859 C CA . SER A 1 114 ? 33.713 -16.574 37.084 1.00 15.34 109 SER A CA 1
ATOM 860 C C . SER A 1 114 ? 34.912 -16.719 38.027 1.00 15.06 109 SER A C 1
ATOM 861 O O . SER A 1 114 ? 34.774 -17.256 39.124 1.00 15.68 109 SER A O 1
ATOM 864 N N . LYS A 1 115 ? 36.076 -16.212 37.600 1.00 13.73 110 LYS A N 1
ATOM 865 C CA . LYS A 1 115 ? 37.323 -16.361 38.368 1.00 13.80 110 LYS A CA 1
ATOM 866 C C . LYS A 1 115 ? 37.594 -15.131 39.227 1.00 13.32 110 LYS A C 1
ATOM 867 O O . LYS A 1 115 ? 37.522 -14.011 38.731 1.00 13.31 110 LYS A O 1
ATOM 873 N N . ARG A 1 116 ? 37.978 -15.341 40.486 1.00 12.82 111 ARG A N 1
ATOM 874 C CA . ARG A 1 116 ? 38.311 -14.221 41.377 1.00 13.00 111 ARG A CA 1
ATOM 875 C C . ARG A 1 116 ? 39.434 -13.336 40.789 1.00 13.01 111 ARG A C 1
ATOM 876 O O . ARG A 1 116 ? 39.375 -12.098 40.852 1.00 13.44 111 ARG A O 1
ATOM 884 N N . GLU A 1 117 ? 40.427 -13.994 40.195 1.00 13.75 112 GLU A N 1
ATOM 885 C CA . GLU A 1 117 ? 41.574 -13.324 39.547 1.00 14.65 112 GLU A CA 1
ATOM 886 C C . GLU A 1 117 ? 41.176 -12.251 38.539 1.00 13.36 112 GLU A C 1
ATOM 887 O O . GLU A 1 117 ? 41.946 -11.309 38.292 1.00 13.67 112 GLU A O 1
ATOM 893 N N . LYS A 1 118 ? 39.980 -12.393 37.964 1.00 12.15 113 LYS A N 1
ATOM 894 C CA . LYS A 1 118 ? 39.508 -11.497 36.902 1.00 12.54 113 LYS A CA 1
ATOM 895 C C . LYS A 1 118 ? 38.226 -10.759 37.264 1.00 12.61 113 LYS A C 1
ATOM 896 O O . LYS A 1 118 ? 37.563 -10.194 36.384 1.00 12.99 113 LYS A O 1
ATOM 902 N N . THR A 1 119 ? 37.879 -10.769 38.553 1.00 12.46 114 THR A N 1
ATOM 903 C CA . THR A 1 119 ? 36.647 -10.110 39.034 1.00 12.36 114 THR A CA 1
ATOM 904 C C . THR A 1 119 ? 37.010 -8.976 39.990 1.00 12.44 114 THR A C 1
ATOM 905 O O . THR A 1 119 ? 37.701 -9.198 40.990 1.00 12.50 114 THR A O 1
ATOM 909 N N . PHE A 1 120 ? 36.571 -7.761 39.658 1.00 11.41 115 PHE A N 1
ATOM 910 C CA . PHE A 1 120 ? 36.995 -6.562 40.364 1.00 11.10 115 PHE A CA 1
ATOM 911 C C . PHE A 1 120 ? 35.773 -5.727 40.734 1.00 11.19 115 PHE A C 1
ATOM 912 O O . PHE A 1 120 ? 34.668 -5.884 40.163 1.00 10.45 115 PHE A O 1
ATOM 920 N N . ILE A 1 121 ? 35.975 -4.826 41.688 1.00 11.32 116 ILE A N 1
ATOM 921 C CA . ILE A 1 121 ? 34.879 -3.937 42.111 1.00 11.25 116 ILE A CA 1
ATOM 922 C C . ILE A 1 121 ? 35.438 -2.574 42.497 1.00 11.89 116 ILE A C 1
ATOM 923 O O . ILE A 1 121 ? 36.585 -2.473 42.915 1.00 11.23 116 ILE A O 1
ATOM 928 N N . ALA A 1 122 ? 34.646 -1.520 42.293 1.00 11.50 117 ALA A N 1
ATOM 929 C CA . ALA A 1 122 ? 35.081 -0.140 42.599 1.00 11.30 117 ALA A CA 1
ATOM 930 C C . ALA A 1 122 ? 33.848 0.687 42.859 1.00 11.99 117 ALA A C 1
ATOM 931 O O . ALA A 1 122 ? 32.759 0.395 42.346 1.00 11.34 117 ALA A O 1
ATOM 933 N N . GLY A 1 123 ? 34.002 1.702 43.692 1.00 11.82 118 GLY A N 1
ATOM 934 C CA . GLY A 1 123 ? 32.851 2.544 44.019 1.00 11.81 118 GLY A CA 1
ATOM 935 C C . GLY A 1 123 ? 33.274 3.864 44.591 1.00 12.14 118 GLY A C 1
ATOM 936 O O . GLY A 1 123 ? 34.357 3.956 45.193 1.00 13.15 118 GLY A O 1
ATOM 937 N N . LEU A 1 124 ? 32.431 4.886 44.416 1.00 12.17 119 LEU A N 1
ATOM 938 C CA . LEU A 1 124 ? 32.686 6.193 45.058 1.00 12.87 119 LEU A CA 1
ATOM 939 C C . LEU A 1 124 ? 31.741 6.453 46.250 1.00 13.87 119 LEU A C 1
ATOM 940 O O . LEU A 1 124 ? 30.556 6.077 46.202 1.00 12.63 119 LEU A O 1
ATOM 945 N N . SER A 1 125 ? 32.264 7.130 47.289 1.00 14.62 120 SER A N 1
ATOM 946 C CA . SER A 1 125 ? 31.477 7.548 48.480 1.00 15.66 120 SER A CA 1
ATOM 947 C C . SER A 1 125 ? 30.647 6.398 49.134 1.00 15.28 120 SER A C 1
ATOM 948 O O . SER A 1 125 ? 31.254 5.447 49.605 1.00 15.25 120 SER A O 1
ATOM 959 N N . GLY A 1 127 ? 29.277 4.173 47.596 1.00 12.58 122 GLY A N 1
ATOM 960 C CA . GLY A 1 127 ? 29.745 3.054 46.771 1.00 12.54 122 GLY A CA 1
ATOM 961 C C . GLY A 1 127 ? 31.119 2.544 47.167 1.00 11.98 122 GLY A C 1
ATOM 962 O O . GLY A 1 127 ? 31.421 1.378 46.910 1.00 12.70 122 GLY A O 1
ATOM 963 N N . GLY A 1 128 ? 31.944 3.403 47.769 1.00 11.23 123 GLY A N 1
ATOM 964 C CA . GLY A 1 128 ? 33.247 2.941 48.324 1.00 11.67 123 GLY A CA 1
ATOM 965 C C . GLY A 1 128 ? 33.037 2.011 49.519 1.00 12.15 123 GLY A C 1
ATOM 966 O O . GLY A 1 128 ? 33.690 0.953 49.615 1.00 12.56 123 GLY A O 1
ATOM 967 N N . TYR A 1 129 ? 32.131 2.409 50.420 1.00 12.21 124 TYR A N 1
ATOM 968 C CA . TYR A 1 129 ? 31.666 1.542 51.509 1.00 11.72 124 TYR A CA 1
ATOM 969 C C . TYR A 1 129 ? 31.103 0.231 50.951 1.00 11.83 124 TYR A C 1
ATOM 970 O O . TYR A 1 129 ? 31.512 -0.866 51.369 1.00 11.98 124 TYR A O 1
ATOM 979 N N . GLY A 1 130 ? 30.170 0.334 50.005 1.00 12.32 125 GLY A N 1
ATOM 980 C CA . GLY A 1 130 ? 29.564 -0.863 49.399 1.00 12.79 125 GLY A CA 1
ATOM 981 C C . GLY A 1 130 ? 30.604 -1.761 48.729 1.00 13.18 125 GLY A C 1
ATOM 982 O O . GLY A 1 130 ? 30.550 -2.987 48.852 1.00 11.99 125 GLY A O 1
ATOM 983 N N . CYS A 1 131 ? 31.568 -1.137 48.049 1.00 12.86 126 CYS A N 1
ATOM 984 C CA . CYS A 1 131 ? 32.656 -1.861 47.415 1.00 13.03 126 CYS A CA 1
ATOM 985 C C . CYS A 1 131 ? 33.466 -2.689 48.432 1.00 12.57 126 CYS A C 1
ATOM 986 O O . CYS A 1 131 ? 33.655 -3.905 48.250 1.00 13.08 126 CYS A O 1
ATOM 989 N N . PHE A 1 132 ? 33.936 -2.034 49.492 1.00 12.35 127 PHE A N 1
ATOM 990 C CA . PHE A 1 132 ? 34.742 -2.731 50.501 1.00 12.77 127 PHE A CA 1
ATOM 991 C C . PHE A 1 132 ? 33.893 -3.792 51.197 1.00 12.70 127 PHE A C 1
ATOM 992 O O . PHE A 1 132 ? 34.375 -4.891 51.439 1.00 13.57 127 PHE A O 1
ATOM 1000 N N . LYS A 1 133 ? 32.622 -3.477 51.460 1.00 12.35 128 LYS A N 1
ATOM 1001 C CA . LYS A 1 133 ? 31.711 -4.436 52.095 1.00 12.93 128 LYS A CA 1
ATOM 1002 C C . LYS A 1 133 ? 31.593 -5.716 51.267 1.00 13.50 128 LYS A C 1
ATOM 1003 O O . LYS A 1 133 ? 31.802 -6.831 51.771 1.00 14.11 128 LYS A O 1
ATOM 1009 N N . LEU A 1 134 ? 31.271 -5.558 49.990 1.00 12.81 129 LEU A N 1
ATOM 1010 C CA . LEU A 1 134 ? 31.129 -6.715 49.107 1.00 13.45 129 LEU A CA 1
ATOM 1011 C C . LEU A 1 134 ? 32.447 -7.464 48.975 1.00 13.28 129 LEU A C 1
ATOM 1012 O O . LEU A 1 134 ? 32.445 -8.703 49.000 1.00 13.33 129 LEU A O 1
ATOM 1017 N N . ALA A 1 135 ? 33.555 -6.731 48.845 1.00 12.81 130 ALA A N 1
ATOM 1018 C CA . ALA A 1 135 ? 34.884 -7.365 48.810 1.00 13.53 130 ALA A CA 1
ATOM 1019 C C . ALA A 1 135 ? 35.145 -8.223 50.045 1.00 13.85 130 ALA A C 1
ATOM 1020 O O . ALA A 1 135 ? 35.609 -9.369 49.930 1.00 13.85 130 ALA A O 1
ATOM 1022 N N . LEU A 1 136 ? 34.823 -7.686 51.221 1.00 13.35 131 LEU A N 1
ATOM 1023 C CA . LEU A 1 136 ? 35.145 -8.370 52.478 1.00 13.96 131 LEU A CA 1
ATOM 1024 C C . LEU A 1 136 ? 34.271 -9.584 52.755 1.00 14.21 131 LEU A C 1
ATOM 1025 O O . LEU A 1 136 ? 34.729 -10.567 53.350 1.00 14.08 131 LEU A O 1
ATOM 1030 N N . THR A 1 137 ? 33.008 -9.509 52.351 1.00 14.56 132 THR A N 1
ATOM 1031 C CA . THR A 1 137 ? 32.038 -10.515 52.769 1.00 14.70 132 THR A CA 1
ATOM 1032 C C . THR A 1 137 ? 31.903 -11.641 51.751 1.00 14.88 132 THR A C 1
ATOM 1033 O O . THR A 1 137 ? 31.549 -12.761 52.129 1.00 15.81 132 THR A O 1
ATOM 1037 N N . THR A 1 138 ? 32.168 -11.357 50.477 1.00 14.35 133 THR A N 1
ATOM 1038 C CA . THR A 1 138 ? 31.939 -12.365 49.420 1.00 14.36 133 THR A CA 1
ATOM 1039 C C . THR A 1 138 ? 33.152 -13.211 49.097 1.00 14.44 133 THR A C 1
ATOM 1040 O O . THR A 1 138 ? 32.991 -14.353 48.648 1.00 14.15 133 THR A O 1
ATOM 1044 N N . ASN A 1 139 ? 34.352 -12.645 49.272 1.00 14.47 134 ASN A N 1
ATOM 1045 C CA . ASN A 1 139 ? 35.593 -13.288 48.819 1.00 15.32 134 ASN A CA 1
ATOM 1046 C C . ASN A 1 139 ? 35.559 -13.651 47.321 1.00 15.43 134 ASN A C 1
ATOM 1047 O O . ASN A 1 139 ? 36.228 -14.594 46.894 1.00 15.66 134 ASN A O 1
ATOM 1052 N N . ARG A 1 140 ? 34.804 -12.880 46.530 1.00 15.17 135 ARG A N 1
ATOM 1053 C CA . ARG A 1 140 ? 34.692 -13.155 45.084 1.00 15.64 135 ARG A CA 1
ATOM 1054 C C . ARG A 1 140 ? 35.550 -12.216 44.233 1.00 13.97 135 ARG A C 1
ATOM 1055 O O . ARG A 1 140 ? 35.662 -12.408 43.026 1.00 13.13 135 ARG A O 1
ATOM 1063 N N . PHE A 1 141 ? 36.186 -11.228 44.868 1.00 13.04 136 PHE A N 1
ATOM 1064 C CA . PHE A 1 141 ? 36.917 -10.205 44.127 1.00 12.11 136 PHE A CA 1
ATOM 1065 C C . PHE A 1 141 ? 38.408 -10.261 44.414 1.00 11.91 136 PHE A C 1
ATOM 1066 O O . PHE A 1 141 ? 38.803 -10.564 45.537 1.00 12.22 136 PHE A O 1
ATOM 1074 N N . SER A 1 142 ? 39.227 -9.988 43.398 1.00 11.68 137 SER A N 1
ATOM 1075 C CA . SER A 1 142 ? 40.692 -9.888 43.586 1.00 11.62 137 SER A CA 1
ATOM 1076 C C . SER A 1 142 ? 41.183 -8.473 43.924 1.00 11.85 137 SER A C 1
ATOM 1077 O O . SER A 1 142 ? 42.202 -8.302 44.619 1.00 12.14 137 SER A O 1
ATOM 1080 N N . HIS A 1 143 ? 40.461 -7.480 43.418 1.00 11.91 138 HIS A N 1
ATOM 1081 C CA . HIS A 1 143 ? 40.812 -6.065 43.558 1.00 11.97 138 HIS A CA 1
ATOM 1082 C C . HIS A 1 143 ? 39.546 -5.296 43.876 1.00 12.43 138 HIS A C 1
ATOM 1083 O O . HIS A 1 143 ? 38.509 -5.510 43.244 1.00 12.22 138 HIS A O 1
ATOM 1090 N N . ALA A 1 144 ? 39.628 -4.409 44.858 1.00 11.85 139 ALA A N 1
ATOM 1091 C CA . ALA A 1 144 ? 38.466 -3.597 45.245 1.00 11.53 139 ALA A CA 1
ATOM 1092 C C . ALA A 1 144 ? 38.941 -2.189 45.509 1.00 11.92 139 ALA A C 1
ATOM 1093 O O . ALA A 1 144 ? 39.864 -2.006 46.304 1.00 11.79 139 ALA A O 1
ATOM 1095 N N . ALA A 1 145 ? 38.295 -1.211 44.871 1.00 11.80 140 ALA A N 1
ATOM 1096 C CA . ALA A 1 145 ? 38.725 0.191 44.952 1.00 11.34 140 ALA A CA 1
ATOM 1097 C C . ALA A 1 145 ? 37.655 1.126 45.477 1.00 11.92 140 ALA A C 1
ATOM 1098 O O . ALA A 1 145 ? 36.506 1.100 45.014 1.00 11.92 140 ALA A O 1
ATOM 1100 N N . SER A 1 146 ? 38.043 1.975 46.421 1.00 11.20 141 SER A N 1
ATOM 1101 C CA . SER A 1 146 ? 37.144 2.966 47.003 1.00 11.03 141 SER A CA 1
ATOM 1102 C C . SER A 1 146 ? 37.650 4.349 46.633 1.00 11.57 141 SER A C 1
ATOM 1103 O O . SER A 1 146 ? 38.829 4.653 46.823 1.00 11.31 141 SER A O 1
ATOM 1106 N N . PHE A 1 147 ? 36.749 5.183 46.110 1.00 10.85 142 PHE A N 1
ATOM 1107 C CA . PHE A 1 147 ? 37.082 6.576 45.793 1.00 11.50 142 PHE A CA 1
ATOM 1108 C C . PHE A 1 147 ? 36.322 7.511 46.729 1.00 11.98 142 PHE A C 1
ATOM 1109 O O . PHE A 1 147 ? 35.093 7.592 46.647 1.00 12.04 142 PHE A O 1
ATOM 1117 N N . SER A 1 148 ? 37.050 8.153 47.645 1.00 11.59 143 SER A N 1
ATOM 1118 C CA . SER A 1 148 ? 36.424 9.020 48.663 1.00 12.23 143 SER A CA 1
ATOM 1119 C C . SER A 1 148 ? 35.297 8.260 49.387 1.00 12.36 143 SER A C 1
ATOM 1120 O O . SER A 1 148 ? 34.186 8.791 49.573 1.00 13.56 143 SER A O 1
ATOM 1123 N N . GLY A 1 149 ? 35.585 7.028 49.787 1.00 12.28 144 GLY A N 1
ATOM 1124 C CA . GLY A 1 149 ? 34.548 6.144 50.326 1.00 12.66 144 GLY A CA 1
ATOM 1125 C C . GLY A 1 149 ? 34.095 6.550 51.712 1.00 12.46 144 GLY A C 1
ATOM 1126 O O . GLY A 1 149 ? 34.867 7.126 52.476 1.00 12.43 144 GLY A O 1
ATOM 1127 N N . ALA A 1 150 ? 32.839 6.240 52.026 1.00 12.67 145 ALA A N 1
ATOM 1128 C CA . ALA A 1 150 ? 32.294 6.450 53.359 1.00 12.93 145 ALA A CA 1
ATOM 1129 C C . ALA A 1 150 ? 32.713 5.261 54.228 1.00 12.70 145 ALA A C 1
ATOM 1130 O O . ALA A 1 150 ? 31.893 4.397 54.601 1.00 13.32 145 ALA A O 1
ATOM 1132 N N . LEU A 1 151 ? 34.014 5.189 54.521 1.00 12.11 146 LEU A N 1
ATOM 1133 C CA . LEU A 1 151 ? 34.579 3.961 55.063 1.00 12.34 146 LEU A CA 1
ATOM 1134 C C . LEU A 1 151 ? 34.404 3.782 56.561 1.00 12.70 146 LEU A C 1
ATOM 1135 O O . LEU A 1 151 ? 34.660 2.694 57.077 1.00 13.09 146 LEU A O 1
ATOM 1140 N N . SER A 1 152 ? 33.983 4.851 57.245 1.00 13.25 147 SER A N 1
ATOM 1141 C CA . SER A 1 152 ? 33.652 4.790 58.670 1.00 13.29 147 SER A CA 1
ATOM 1142 C C . SER A 1 152 ? 32.695 5.907 59.059 1.00 13.98 147 SER A C 1
ATOM 1143 O O . SER A 1 152 ? 32.792 7.015 58.520 1.00 13.81 147 SER A O 1
ATOM 1146 N N . PHE A 1 153 ? 31.793 5.609 59.996 1.00 13.48 148 PHE A N 1
ATOM 1147 C CA . PHE A 1 153 ? 30.980 6.631 60.673 1.00 14.26 148 PHE A CA 1
ATOM 1148 C C . PHE A 1 153 ? 31.415 6.831 62.134 1.00 14.27 148 PHE A C 1
ATOM 1149 O O . PHE A 1 153 ? 30.707 7.457 62.931 1.00 14.77 148 PHE A O 1
ATOM 1157 N N . GLN A 1 154 ? 32.588 6.319 62.502 1.00 14.15 149 GLN A N 1
ATOM 1158 C CA . GLN A 1 154 ? 33.067 6.515 63.875 1.00 15.27 149 GLN A CA 1
ATOM 1159 C C . GLN A 1 154 ? 33.472 7.970 64.102 1.00 15.46 149 GLN A C 1
ATOM 1160 O O . GLN A 1 154 ? 33.175 8.555 65.153 1.00 15.59 149 GLN A O 1
ATOM 1166 N N . ASN A 1 155 ? 34.138 8.540 63.095 1.00 15.76 150 ASN A N 1
ATOM 1167 C CA . ASN A 1 155 ? 34.664 9.899 63.151 1.00 17.18 150 ASN A CA 1
ATOM 1168 C C . ASN A 1 155 ? 34.144 10.715 61.962 1.00 17.65 150 ASN A C 1
ATOM 1169 O O . ASN A 1 155 ? 34.749 11.716 61.550 1.00 18.81 150 ASN A O 1
ATOM 1174 N N . PHE A 1 156 ? 33.032 10.257 61.396 1.00 16.91 151 PHE A N 1
ATOM 1175 C CA . PHE A 1 156 ? 32.296 11.018 60.413 1.00 17.17 151 PHE A CA 1
ATOM 1176 C C . PHE A 1 156 ? 30.824 10.896 60.744 1.00 16.11 151 PHE A C 1
ATOM 1177 O O . PHE A 1 156 ? 30.330 9.792 60.981 1.00 16.23 151 PHE A O 1
ATOM 1185 N N . SER A 1 157 ? 30.125 12.031 60.744 1.00 15.76 152 SER A N 1
ATOM 1186 C CA . SER A 1 157 ? 28.672 12.044 60.932 1.00 15.59 152 SER A CA 1
ATOM 1187 C C . SER A 1 157 ? 27.980 12.712 59.753 1.00 14.71 152 SER A C 1
ATOM 1188 O O . SER A 1 157 ? 28.433 13.758 59.283 1.00 14.20 152 SER A O 1
ATOM 1191 N N . PRO A 1 158 ? 26.854 12.141 59.296 1.00 14.38 153 PRO A N 1
ATOM 1192 C CA . PRO A 1 158 ? 26.075 12.797 58.246 1.00 14.77 153 PRO A CA 1
ATOM 1193 C C . PRO A 1 158 ? 25.504 14.143 58.700 1.00 14.65 153 PRO A C 1
ATOM 1194 O O . PRO A 1 158 ? 25.064 14.945 57.864 1.00 15.36 153 PRO A O 1
ATOM 1198 N N . GLU A 1 159 ? 25.510 14.390 60.008 1.00 14.26 154 GLU A N 1
ATOM 1199 C CA . GLU A 1 159 ? 25.028 15.670 60.535 1.00 14.87 154 GLU A CA 1
ATOM 1200 C C . GLU A 1 159 ? 25.979 16.831 60.203 1.00 14.32 154 GLU A C 1
ATOM 1201 O O . GLU A 1 159 ? 25.567 17.995 60.242 1.00 14.48 154 GLU A O 1
ATOM 1207 N N . SER A 1 160 ? 27.223 16.506 59.861 1.00 14.57 155 SER A N 1
ATOM 1208 C CA . SER A 1 160 ? 28.233 17.519 59.523 1.00 15.14 155 SER A CA 1
ATOM 1209 C C . SER A 1 160 ? 27.848 18.282 58.263 1.00 15.71 155 SER A C 1
ATOM 1210 O O . SER A 1 160 ? 28.142 19.474 58.128 1.00 15.37 155 SER A O 1
ATOM 1213 N N . GLN A 1 161 ? 27.205 17.594 57.330 1.00 16.11 156 GLN A N 1
ATOM 1214 C CA . GLN A 1 161 ? 26.751 18.243 56.110 1.00 17.35 156 GLN A CA 1
ATOM 1215 C C . GLN A 1 161 ? 25.239 18.163 55.930 1.00 17.32 156 GLN A C 1
ATOM 1216 O O . GLN A 1 161 ? 24.706 18.548 54.898 1.00 16.16 156 GLN A O 1
ATOM 1222 N N . ASN A 1 162 ? 24.560 17.678 56.964 1.00 17.26 157 ASN A N 1
ATOM 1223 C CA . ASN A 1 162 ? 23.109 17.474 56.907 1.00 18.47 157 ASN A CA 1
ATOM 1224 C C . ASN A 1 162 ? 22.713 16.546 55.750 1.00 18.57 157 ASN A C 1
ATOM 1225 O O . ASN A 1 162 ? 21.855 16.872 54.908 1.00 19.64 157 ASN A O 1
ATOM 1230 N N . LEU A 1 163 ? 23.367 15.391 55.692 1.00 18.10 158 LEU A N 1
ATOM 1231 C CA . LEU A 1 163 ? 23.019 14.376 54.715 1.00 18.76 158 LEU A CA 1
ATOM 1232 C C . LEU A 1 163 ? 21.908 13.511 55.288 1.00 18.93 158 LEU A C 1
ATOM 1233 O O . LEU A 1 163 ? 21.973 13.124 56.457 1.00 17.88 158 LEU A O 1
ATOM 1238 N N . GLY A 1 164 ? 20.881 13.245 54.479 1.00 18.85 159 GLY A N 1
ATOM 1239 C CA . GLY A 1 164 ? 19.739 12.437 54.934 1.00 18.86 159 GLY A CA 1
ATOM 1240 C C . GLY A 1 164 ? 18.990 13.019 56.134 1.00 19.12 159 GLY A C 1
ATOM 1241 O O . GLY A 1 164 ? 18.790 14.234 56.240 1.00 19.60 159 GLY A O 1
ATOM 1242 N N . SER A 1 165 ? 18.569 12.148 57.041 1.00 18.32 160 SER A N 1
ATOM 1243 C CA . SER A 1 165 ? 17.714 12.518 58.158 1.00 17.75 160 SER A CA 1
ATOM 1244 C C . SER A 1 165 ? 17.767 11.369 59.164 1.00 17.23 160 SER A C 1
ATOM 1245 O O . SER A 1 165 ? 18.168 10.259 58.796 1.00 16.46 160 SER A O 1
ATOM 1248 N N . PRO A 1 166 ? 17.403 11.628 60.437 1.00 16.83 161 PRO A N 1
ATOM 1249 C CA . PRO A 1 166 ? 17.383 10.552 61.435 1.00 15.96 161 PRO A CA 1
ATOM 1250 C C . PRO A 1 166 ? 16.593 9.322 60.981 1.00 15.14 161 PRO A C 1
ATOM 1251 O O . PRO A 1 166 ? 17.105 8.206 61.076 1.00 14.83 161 PRO A O 1
ATOM 1255 N N . ALA A 1 167 ? 15.389 9.529 60.453 1.00 14.23 162 ALA A N 1
ATOM 1256 C CA . ALA A 1 167 ? 14.575 8.409 59.963 1.00 13.60 162 ALA A CA 1
ATOM 1257 C C . ALA A 1 167 ? 15.278 7.656 58.844 1.00 12.99 162 ALA A C 1
ATOM 1258 O O . ALA A 1 167 ? 15.209 6.432 58.778 1.00 13.09 162 ALA A O 1
ATOM 1260 N N . TYR A 1 168 ? 15.933 8.396 57.947 1.00 11.94 163 TYR A N 1
ATOM 1261 C CA . TYR A 1 168 ? 16.662 7.778 56.849 1.00 11.69 163 TYR A CA 1
ATOM 1262 C C . TYR A 1 168 ? 17.794 6.883 57.373 1.00 11.84 163 TYR A C 1
ATOM 1263 O O . TYR A 1 168 ? 17.908 5.714 56.971 1.00 12.16 163 TYR A O 1
ATOM 1272 N N . TRP A 1 169 ? 18.623 7.420 58.274 1.00 12.63 164 TRP A N 1
ATOM 1273 C CA . TRP A 1 169 ? 19.768 6.637 58.775 1.00 12.51 164 TRP A CA 1
ATOM 1274 C C . TRP A 1 169 ? 19.319 5.429 59.603 1.00 13.10 164 TRP A C 1
ATOM 1275 O O . TRP A 1 169 ? 19.929 4.364 59.516 1.00 13.79 164 TRP A O 1
ATOM 1286 N N . ARG A 1 170 ? 18.247 5.594 60.374 1.00 13.73 165 ARG A N 1
ATOM 1287 C CA . ARG A 1 170 ? 17.642 4.460 61.098 1.00 15.37 165 ARG A CA 1
ATOM 1288 C C . ARG A 1 170 ? 17.112 3.396 60.133 1.00 15.15 165 ARG A C 1
ATOM 1289 O O . ARG A 1 170 ? 17.185 2.177 60.412 1.00 15.53 165 ARG A O 1
ATOM 1297 N N . GLY A 1 171 ? 16.574 3.847 59.002 1.00 15.16 166 GLY A N 1
ATOM 1298 C CA . GLY A 1 171 ? 16.101 2.950 57.960 1.00 15.30 166 GLY A CA 1
ATOM 1299 C C . GLY A 1 171 ? 17.194 2.055 57.418 1.00 15.58 166 GLY A C 1
ATOM 1300 O O . GLY A 1 171 ? 16.945 0.889 57.102 1.00 15.28 166 GLY A O 1
ATOM 1301 N N . VAL A 1 172 ? 18.417 2.583 57.325 1.00 14.60 167 VAL A N 1
ATOM 1302 C CA . VAL A 1 172 ? 19.537 1.805 56.808 1.00 15.75 167 VAL A CA 1
ATOM 1303 C C . VAL A 1 172 ? 20.196 0.941 57.884 1.00 15.61 167 VAL A C 1
ATOM 1304 O O . VAL A 1 172 ? 20.394 -0.250 57.679 1.00 16.29 167 VAL A O 1
ATOM 1308 N N . PHE A 1 173 ? 20.516 1.544 59.024 1.00 15.57 168 PHE A N 1
ATOM 1309 C CA . PHE A 1 173 ? 21.367 0.906 60.019 1.00 16.21 168 PHE A CA 1
ATOM 1310 C C . PHE A 1 173 ? 20.708 0.644 61.368 1.00 17.01 168 PHE A C 1
ATOM 1311 O O . PHE A 1 173 ? 21.370 0.124 62.266 1.00 17.07 168 PHE A O 1
ATOM 1319 N N . GLY A 1 174 ? 19.444 1.031 61.532 1.00 17.76 169 GLY A N 1
ATOM 1320 C CA . GLY A 1 174 ? 18.813 1.011 62.845 1.00 19.81 169 GLY A CA 1
ATOM 1321 C C . GLY A 1 174 ? 19.503 1.992 63.777 1.00 21.31 169 GLY A C 1
ATOM 1322 O O . GLY A 1 174 ? 20.168 2.920 63.321 1.00 21.49 169 GLY A O 1
ATOM 1323 N N . GLU A 1 175 ? 19.351 1.781 65.082 1.00 23.02 170 GLU A N 1
ATOM 1324 C CA . GLU A 1 175 ? 20.002 2.619 66.085 1.00 24.65 170 GLU A CA 1
ATOM 1325 C C . GLU A 1 175 ? 21.428 2.125 66.291 1.00 25.09 170 GLU A C 1
ATOM 1326 O O . GLU A 1 175 ? 21.642 0.948 66.575 1.00 25.80 170 GLU A O 1
ATOM 1332 N N . ILE A 1 176 ? 22.396 3.018 66.138 1.00 25.93 171 ILE A N 1
ATOM 1333 C CA . ILE A 1 176 ? 23.807 2.659 66.345 1.00 26.63 171 ILE A CA 1
ATOM 1334 C C . ILE A 1 176 ? 24.381 3.364 67.576 1.00 26.95 171 ILE A C 1
ATOM 1335 O O . ILE A 1 176 ? 24.389 4.594 67.645 1.00 27.50 171 ILE A O 1
ATOM 1340 N N . ARG A 1 177 ? 24.832 2.561 68.540 1.00 26.81 172 ARG A N 1
ATOM 1341 C CA . ARG A 1 177 ? 25.526 3.037 69.743 1.00 27.27 172 ARG A CA 1
ATOM 1342 C C . ARG A 1 177 ? 26.917 3.536 69.364 1.00 25.85 172 ARG A C 1
ATOM 1343 O O . ARG A 1 177 ? 27.347 4.616 69.767 1.00 26.60 172 ARG A O 1
ATOM 1351 N N . ASP A 1 178 ? 27.604 2.717 68.577 1.00 24.06 173 ASP A N 1
ATOM 1352 C CA . ASP A 1 178 ? 28.995 2.912 68.244 1.00 22.50 173 ASP A CA 1
ATOM 1353 C C . ASP A 1 178 ? 29.190 2.279 66.879 1.00 21.02 173 ASP A C 1
ATOM 1354 O O . ASP A 1 178 ? 28.900 1.091 66.707 1.00 21.42 173 ASP A O 1
ATOM 1359 N N . TRP A 1 179 ? 29.665 3.056 65.906 1.00 18.41 174 TRP A N 1
ATOM 1360 C CA . TRP A 1 179 ? 29.780 2.548 64.537 1.00 16.75 174 TRP A CA 1
ATOM 1361 C C . TRP A 1 179 ? 30.742 1.371 64.447 1.00 16.04 174 TRP A C 1
ATOM 1362 O O . TRP A 1 179 ? 30.393 0.320 63.900 1.00 16.12 174 TRP A O 1
ATOM 1373 N N . THR A 1 180 ? 31.946 1.547 64.977 1.00 15.33 175 THR A N 1
ATOM 1374 C CA . THR A 1 180 ? 33.009 0.567 64.748 1.00 15.51 175 THR A CA 1
ATOM 1375 C C . THR A 1 180 ? 32.661 -0.816 65.277 1.00 15.06 175 THR A C 1
ATOM 1376 O O . THR A 1 180 ? 33.001 -1.832 64.652 1.00 14.56 175 THR A O 1
ATOM 1380 N N . THR A 1 181 ? 31.995 -0.857 66.427 1.00 14.73 176 THR A N 1
ATOM 1381 C CA . THR A 1 181 ? 31.603 -2.136 67.013 1.00 15.15 176 THR A CA 1
ATOM 1382 C C . THR A 1 181 ? 30.280 -2.707 66.474 1.00 14.93 176 THR A C 1
ATOM 1383 O O . THR A 1 181 ? 29.930 -3.850 66.797 1.00 15.77 176 THR A O 1
ATOM 1387 N N . SER A 1 182 ? 29.543 -1.928 65.674 1.00 15.03 177 SER A N 1
ATOM 1388 C CA . SER A 1 182 ? 28.305 -2.434 65.046 1.00 14.90 177 SER A CA 1
ATOM 1389 C C . SER A 1 182 ? 28.629 -3.448 63.933 1.00 15.25 177 SER A C 1
ATOM 1390 O O . SER A 1 182 ? 29.734 -3.438 63.391 1.00 14.81 177 SER A O 1
ATOM 1393 N N . PRO A 1 183 ? 27.664 -4.314 63.578 1.00 15.58 178 PRO A N 1
ATOM 1394 C CA . PRO A 1 183 ? 27.908 -5.275 62.483 1.00 15.54 178 PRO A CA 1
ATOM 1395 C C . PRO A 1 183 ? 28.070 -4.634 61.096 1.00 14.88 178 PRO A C 1
ATOM 1396 O O . PRO A 1 183 ? 28.453 -5.322 60.132 1.00 14.90 178 PRO A O 1
ATOM 1400 N N . TYR A 1 184 ? 27.821 -3.326 61.017 1.00 13.93 179 TYR A N 1
ATOM 1401 C CA . TYR A 1 184 ? 27.868 -2.580 59.762 1.00 13.71 179 TYR A CA 1
ATOM 1402 C C . TYR A 1 184 ? 29.244 -2.048 59.431 1.00 13.05 179 TYR A C 1
ATOM 1403 O O . TYR A 1 184 ? 29.508 -1.675 58.287 1.00 13.21 179 TYR A O 1
ATOM 1412 N N . SER A 1 185 ? 30.113 -1.965 60.429 1.00 12.22 180 SER A N 1
ATOM 1413 C CA . SER A 1 185 ? 31.441 -1.403 60.181 1.00 12.63 180 SER A CA 1
ATOM 1414 C C . SER A 1 185 ? 32.261 -2.311 59.271 1.00 12.37 180 SER A C 1
ATOM 1415 O O . SER A 1 185 ? 32.094 -3.543 59.289 1.00 12.00 180 SER A O 1
ATOM 1418 N N . LEU A 1 186 ? 33.142 -1.706 58.469 1.00 12.79 181 LEU A N 1
ATOM 1419 C CA . LEU A 1 186 ? 34.076 -2.509 57.673 1.00 13.28 181 LEU A CA 1
ATOM 1420 C C . LEU A 1 186 ? 34.934 -3.402 58.575 1.00 14.09 181 LEU A C 1
ATOM 1421 O O . LEU A 1 186 ? 35.259 -4.539 58.206 1.00 14.52 181 LEU A O 1
ATOM 1426 N N . GLU A 1 187 ? 35.265 -2.894 59.766 1.00 14.59 182 GLU A N 1
ATOM 1427 C CA . GLU A 1 187 ? 36.038 -3.631 60.765 1.00 14.34 182 GLU A CA 1
ATOM 1428 C C . GLU A 1 187 ? 35.364 -4.930 61.240 1.00 14.24 182 GLU A C 1
ATOM 1429 O O . GLU A 1 187 ? 36.014 -5.974 61.354 1.00 14.28 182 GLU A O 1
ATOM 1435 N N . SER A 1 188 ? 34.056 -4.857 61.480 1.00 13.80 183 SER A N 1
ATOM 1436 C CA . SER A 1 188 ? 33.249 -6.036 61.762 1.00 13.79 183 SER A CA 1
ATOM 1437 C C . SER A 1 188 ? 33.103 -6.945 60.551 1.00 13.99 183 SER A C 1
ATOM 1438 O O . SER A 1 188 ? 33.274 -8.177 60.658 1.00 14.32 183 SER A O 1
ATOM 1441 N N . LEU A 1 189 ? 32.779 -6.344 59.407 1.00 13.52 184 LEU A N 1
ATOM 1442 C CA . LEU A 1 189 ? 32.579 -7.107 58.175 1.00 13.52 184 LEU A CA 1
ATOM 1443 C C . LEU A 1 189 ? 33.847 -7.844 57.749 1.00 13.34 184 LEU A C 1
ATOM 1444 O O . LEU A 1 189 ? 33.766 -8.909 57.130 1.00 13.40 184 LEU A O 1
ATOM 1449 N N . ALA A 1 190 ? 35.011 -7.292 58.117 1.00 13.21 185 ALA A N 1
ATOM 1450 C CA . ALA A 1 190 ? 36.297 -7.901 57.800 1.00 13.71 185 ALA A CA 1
ATOM 1451 C C . ALA A 1 190 ? 36.427 -9.327 58.331 1.00 13.56 185 ALA A C 1
ATOM 1452 O O . ALA A 1 190 ? 37.185 -10.124 57.794 1.00 13.68 185 ALA A O 1
ATOM 1454 N N . LYS A 1 191 ? 35.699 -9.636 59.397 1.00 13.95 186 LYS A N 1
ATOM 1455 C CA . LYS A 1 191 ? 35.753 -10.980 59.988 1.00 14.46 186 LYS A CA 1
ATOM 1456 C C . LYS A 1 191 ? 35.316 -12.080 59.017 1.00 14.68 186 LYS A C 1
ATOM 1457 O O . LYS A 1 191 ? 35.655 -13.264 59.210 1.00 15.17 186 LYS A O 1
ATOM 1463 N N . LYS A 1 192 ? 34.557 -11.684 57.990 1.00 15.04 187 LYS A N 1
ATOM 1464 C CA . LYS A 1 192 ? 34.080 -12.605 56.964 1.00 15.79 187 LYS A CA 1
ATOM 1465 C C . LYS A 1 192 ? 35.089 -12.834 55.834 1.00 14.95 187 LYS A C 1
ATOM 1466 O O . LYS A 1 192 ? 34.884 -13.695 54.983 1.00 15.90 187 LYS A O 1
ATOM 1472 N N . SER A 1 193 ? 36.172 -12.060 55.828 1.00 14.14 188 SER A N 1
ATOM 1473 C CA . SER A 1 193 ? 37.141 -12.082 54.737 1.00 14.14 188 SER A CA 1
ATOM 1474 C C . SER A 1 193 ? 38.243 -13.100 54.939 1.00 14.18 188 SER A C 1
ATOM 1475 O O . SER A 1 193 ? 38.717 -13.307 56.059 1.00 14.30 188 SER A O 1
ATOM 1478 N N . ASP A 1 194 ? 38.668 -13.703 53.837 1.00 14.53 189 ASP A N 1
ATOM 1479 C CA . ASP A 1 194 ? 39.886 -14.506 53.835 1.00 15.27 189 ASP A CA 1
ATOM 1480 C C . ASP A 1 194 ? 41.177 -13.690 53.710 1.00 15.53 189 ASP A C 1
ATOM 1481 O O . ASP A 1 194 ? 42.278 -14.261 53.740 1.00 15.05 189 ASP A O 1
ATOM 1486 N N . LYS A 1 195 ? 41.034 -12.365 53.607 1.00 16.54 190 LYS A N 1
ATOM 1487 C CA . LYS A 1 195 ? 42.150 -11.404 53.510 1.00 18.02 190 LYS A CA 1
ATOM 1488 C C . LYS A 1 195 ? 42.889 -11.436 52.175 1.00 18.45 190 LYS A C 1
ATOM 1489 O O . LYS A 1 195 ? 43.941 -10.793 52.043 1.00 19.69 190 LYS A O 1
ATOM 1495 N N . LYS A 1 196 ? 42.366 -12.187 51.212 1.00 18.51 191 LYS A N 1
ATOM 1496 C CA . LYS A 1 196 ? 43.046 -12.380 49.925 1.00 19.44 191 LYS A CA 1
ATOM 1497 C C . LYS A 1 196 ? 42.704 -11.311 48.881 1.00 19.34 191 LYS A C 1
ATOM 1498 O O . LYS A 1 196 ? 43.223 -11.357 47.761 1.00 21.12 191 LYS A O 1
ATOM 1504 N N . THR A 1 197 ? 41.859 -10.345 49.237 1.00 17.34 192 THR A N 1
ATOM 1505 C CA . THR A 1 197 ? 41.528 -9.269 48.311 1.00 16.60 192 THR A CA 1
ATOM 1506 C C . THR A 1 197 ? 42.517 -8.111 48.442 1.00 16.12 192 THR A C 1
ATOM 1507 O O . THR A 1 197 ? 42.842 -7.682 49.547 1.00 16.77 192 THR A O 1
ATOM 1511 N N . LYS A 1 198 ? 42.971 -7.601 47.308 1.00 15.04 193 LYS A N 1
ATOM 1512 C CA . LYS A 1 198 ? 43.783 -6.391 47.294 1.00 15.85 193 LYS A CA 1
ATOM 1513 C C . LYS A 1 198 ? 42.850 -5.189 47.396 1.00 15.21 193 LYS A C 1
ATOM 1514 O O . LYS A 1 198 ? 42.039 -4.935 46.496 1.00 15.25 193 LYS A O 1
ATOM 1520 N N . LEU A 1 199 ? 42.908 -4.508 48.532 1.00 13.21 194 LEU A N 1
ATOM 1521 C CA . LEU A 1 199 ? 42.087 -3.317 48.742 1.00 12.74 194 LEU A CA 1
ATOM 1522 C C . LEU A 1 199 ? 42.836 -2.050 48.321 1.00 12.53 194 LEU A C 1
ATOM 1523 O O . LEU A 1 199 ? 44.029 -1.905 48.590 1.00 12.77 194 LEU A O 1
ATOM 1528 N N . TRP A 1 200 ? 42.122 -1.134 47.667 1.00 12.19 195 TRP A N 1
ATOM 1529 C CA . TRP A 1 200 ? 42.731 0.086 47.089 1.00 13.07 195 TRP A CA 1
ATOM 1530 C C . TRP A 1 200 ? 41.829 1.238 47.502 1.00 12.37 195 TRP A C 1
ATOM 1531 O O . TRP A 1 200 ? 40.615 1.137 47.371 1.00 13.02 195 TRP A O 1
ATOM 1542 N N . ALA A 1 201 ? 42.394 2.331 48.006 1.00 11.74 196 ALA A N 1
ATOM 1543 C CA . ALA A 1 201 ? 41.551 3.475 48.390 1.00 12.72 196 ALA A CA 1
ATOM 1544 C C . ALA A 1 201 ? 42.249 4.765 48.050 1.00 12.69 196 ALA A C 1
ATOM 1545 O O . ALA A 1 201 ? 43.473 4.864 48.197 1.00 12.27 196 ALA A O 1
ATOM 1547 N N . TRP A 1 202 ? 41.476 5.740 47.564 1.00 12.88 197 TRP A N 1
ATOM 1548 C CA . TRP A 1 202 ? 41.967 7.110 47.468 1.00 13.02 197 TRP A CA 1
ATOM 1549 C C . TRP A 1 202 ? 40.986 8.019 48.172 1.00 12.88 197 TRP A C 1
ATOM 1550 O O . TRP A 1 202 ? 39.783 7.751 48.179 1.00 12.21 197 TRP A O 1
ATOM 1561 N N . CYS A 1 203 ? 41.496 9.094 48.748 1.00 12.52 198 CYS A N 1
ATOM 1562 C CA . CYS A 1 203 ? 40.619 10.157 49.245 1.00 12.91 198 CYS A CA 1
ATOM 1563 C C . CYS A 1 203 ? 41.320 11.484 49.113 1.00 13.57 198 CYS A C 1
ATOM 1564 O O . CYS A 1 203 ? 42.541 11.574 49.309 1.00 13.72 198 CYS A O 1
ATOM 1567 N N . GLY A 1 204 ? 40.555 12.514 48.755 1.00 14.39 199 GLY A N 1
ATOM 1568 C CA . GLY A 1 204 ? 41.115 13.876 48.682 1.00 15.24 199 GLY A CA 1
ATOM 1569 C C . GLY A 1 204 ? 41.323 14.439 50.074 1.00 16.07 199 GLY A C 1
ATOM 1570 O O . GLY A 1 204 ? 40.583 14.116 51.006 1.00 16.38 199 GLY A O 1
ATOM 1571 N N . GLU A 1 205 ? 42.339 15.282 50.224 1.00 16.71 200 GLU A N 1
ATOM 1572 C CA . GLU A 1 205 ? 42.700 15.786 51.527 1.00 17.74 200 GLU A CA 1
ATOM 1573 C C . GLU A 1 205 ? 41.735 16.866 52.024 1.00 18.54 200 GLU A C 1
ATOM 1574 O O . GLU A 1 205 ? 41.713 17.167 53.223 1.00 19.99 200 GLU A O 1
ATOM 1580 N N . GLN A 1 206 ? 40.921 17.414 51.114 1.00 18.62 201 GLN A N 1
ATOM 1581 C CA . GLN A 1 206 ? 39.890 18.401 51.470 1.00 19.60 201 GLN A CA 1
ATOM 1582 C C . GLN A 1 206 ? 38.500 17.791 51.352 1.00 20.26 201 GLN A C 1
ATOM 1583 O O . GLN A 1 206 ? 37.536 18.464 50.970 1.00 21.81 201 GLN A O 1
ATOM 1589 N N . ASP A 1 207 ? 38.408 16.504 51.663 1.00 20.82 202 ASP A N 1
ATOM 1590 C CA . ASP A 1 207 ? 37.132 15.797 51.686 1.00 20.53 202 ASP A CA 1
ATOM 1591 C C . ASP A 1 207 ? 36.662 15.621 53.121 1.00 20.69 202 ASP A C 1
ATOM 1592 O O . ASP A 1 207 ? 37.450 15.298 54.014 1.00 20.94 202 ASP A O 1
ATOM 1597 N N . PHE A 1 208 ? 35.369 15.812 53.344 1.00 20.86 203 PHE A N 1
ATOM 1598 C CA . PHE A 1 208 ? 34.792 15.576 54.658 1.00 21.06 203 PHE A CA 1
ATOM 1599 C C . PHE A 1 208 ? 35.026 14.149 55.160 1.00 19.60 203 PHE A C 1
ATOM 1600 O O . PHE A 1 208 ? 35.013 13.897 56.353 1.00 20.15 203 PHE A O 1
ATOM 1608 N N . LEU A 1 209 ? 35.282 13.229 54.227 1.00 18.05 204 LEU A N 1
ATOM 1609 C CA . LEU A 1 209 ? 35.509 11.822 54.541 1.00 16.11 204 LEU A CA 1
ATOM 1610 C C . LEU A 1 209 ? 36.996 11.451 54.725 1.00 15.87 204 LEU A C 1
ATOM 1611 O O . LEU A 1 209 ? 37.316 10.283 54.962 1.00 15.60 204 LEU A O 1
ATOM 1616 N N . TYR A 1 210 ? 37.892 12.427 54.607 1.00 15.18 205 TYR A N 1
ATOM 1617 C CA . TYR A 1 210 ? 39.336 12.123 54.690 1.00 15.51 205 TYR A CA 1
ATOM 1618 C C . TYR A 1 210 ? 39.717 11.410 55.988 1.00 15.60 205 TYR A C 1
ATOM 1619 O O . TYR A 1 210 ? 40.404 10.393 55.953 1.00 15.44 205 TYR A O 1
ATOM 1628 N N . GLU A 1 211 ? 39.295 11.939 57.136 1.00 15.49 206 GLU A N 1
ATOM 1629 C CA . GLU A 1 211 ? 39.641 11.274 58.403 1.00 16.26 206 GLU A CA 1
ATOM 1630 C C . GLU A 1 211 ? 38.990 9.904 58.554 1.00 15.59 206 GLU A C 1
ATOM 1631 O O . GLU A 1 211 ? 39.593 8.986 59.108 1.00 15.15 206 GLU A O 1
ATOM 1637 N N . ALA A 1 212 ? 37.767 9.751 58.037 1.00 15.22 207 ALA A N 1
ATOM 1638 C CA . ALA A 1 212 ? 37.129 8.439 58.023 1.00 14.85 207 ALA A CA 1
ATOM 1639 C C . ALA A 1 212 ? 37.949 7.420 57.240 1.00 14.47 207 ALA A C 1
ATOM 1640 O O . ALA A 1 212 ? 38.091 6.274 57.662 1.00 14.62 207 ALA A O 1
ATOM 1642 N N . ASN A 1 213 ? 38.489 7.850 56.107 1.00 14.01 208 ASN A N 1
ATOM 1643 C CA . ASN A 1 213 ? 39.373 7.012 55.300 1.00 13.76 208 ASN A CA 1
ATOM 1644 C C . ASN A 1 213 ? 40.648 6.674 56.057 1.00 13.74 208 ASN A C 1
ATOM 1645 O O . ASN A 1 213 ? 41.076 5.516 56.100 1.00 13.27 208 ASN A O 1
ATOM 1650 N N . ASN A 1 214 ? 41.249 7.681 56.679 1.00 13.79 209 ASN A N 1
ATOM 1651 C CA . ASN A 1 214 ? 42.465 7.441 57.456 1.00 13.80 209 ASN A CA 1
ATOM 1652 C C . ASN A 1 214 ? 42.252 6.372 58.522 1.00 14.51 209 ASN A C 1
ATOM 1653 O O . ASN A 1 214 ? 43.091 5.495 58.689 1.00 15.01 209 ASN A O 1
ATOM 1658 N N . LEU A 1 215 ? 41.115 6.447 59.218 1.00 13.82 210 LEU A N 1
ATOM 1659 C CA . LEU A 1 215 ? 40.783 5.516 60.302 1.00 14.02 210 LEU A CA 1
ATOM 1660 C C . LEU A 1 215 ? 40.511 4.096 59.804 1.00 13.72 210 LEU A C 1
ATOM 1661 O O . LEU A 1 215 ? 41.054 3.143 60.343 1.00 13.96 210 LEU A O 1
ATOM 1666 N N . ALA A 1 216 ? 39.643 3.966 58.800 1.00 13.4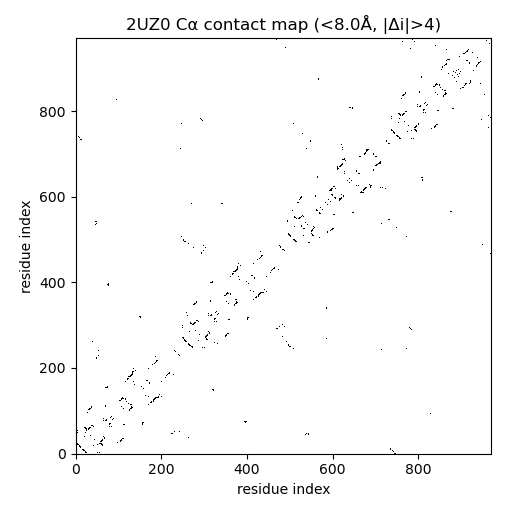9 211 ALA A N 1
ATOM 1667 C CA . ALA A 1 216 ? 39.305 2.663 58.235 1.00 14.25 211 ALA A CA 1
ATOM 1668 C C . ALA A 1 216 ? 40.551 1.971 57.695 1.00 13.88 211 ALA A C 1
ATOM 1669 O O . ALA A 1 216 ? 40.760 0.784 57.950 1.00 14.43 211 ALA A O 1
ATOM 1671 N N . VAL A 1 217 ? 41.379 2.721 56.963 1.00 13.80 212 VAL A N 1
ATOM 1672 C CA . VAL A 1 217 ? 42.628 2.180 56.423 1.00 14.35 212 VAL A CA 1
ATOM 1673 C C . VAL A 1 217 ? 43.543 1.700 57.558 1.00 14.59 212 VAL A C 1
ATOM 1674 O O . VAL A 1 217 ? 44.081 0.599 57.499 1.00 15.28 212 VAL A O 1
ATOM 1678 N N . LYS A 1 218 ? 43.701 2.520 58.594 1.00 15.40 213 LYS A N 1
ATOM 1679 C CA . LYS A 1 218 ? 44.502 2.162 59.770 1.00 16.47 213 LYS A CA 1
ATOM 1680 C C . LYS A 1 218 ? 43.985 0.867 60.407 1.00 15.81 213 LYS A C 1
ATOM 1681 O O . LYS A 1 218 ? 44.748 -0.056 60.684 1.00 15.49 213 LYS A O 1
ATOM 1687 N N . ASN A 1 219 ? 42.672 0.795 60.611 1.00 15.53 214 ASN A N 1
ATOM 1688 C CA . ASN A 1 219 ? 42.067 -0.367 61.252 1.00 15.05 214 ASN A CA 1
ATOM 1689 C C . ASN A 1 219 ? 42.182 -1.645 60.430 1.00 15.01 214 ASN A C 1
ATOM 1690 O O . ASN A 1 219 ? 42.499 -2.722 60.958 1.00 15.18 214 ASN A O 1
ATOM 1695 N N . LEU A 1 220 ? 41.963 -1.530 59.127 1.00 14.20 215 LEU A N 1
ATOM 1696 C CA . LEU A 1 220 ? 42.074 -2.694 58.256 1.00 14.79 215 LEU A CA 1
ATOM 1697 C C . LEU A 1 220 ? 43.517 -3.200 58.164 1.00 14.96 215 LEU A C 1
ATOM 1698 O O . LEU A 1 220 ? 43.760 -4.407 58.132 1.00 14.78 215 LEU A O 1
ATOM 1703 N N . LYS A 1 221 ? 44.477 -2.279 58.150 1.00 15.80 216 LYS A N 1
ATOM 1704 C CA . LYS A 1 221 ? 45.889 -2.680 58.121 1.00 16.32 216 LYS A CA 1
ATOM 1705 C C . LYS A 1 221 ? 46.297 -3.377 59.424 1.00 16.71 216 LYS A C 1
ATOM 1706 O O . LYS A 1 221 ? 47.051 -4.350 59.396 1.00 16.31 216 LYS A O 1
ATOM 1712 N N . LYS A 1 222 ? 45.768 -2.897 60.549 1.00 17.17 217 LYS A N 1
ATOM 1713 C CA . LYS A 1 222 ? 45.999 -3.517 61.857 1.00 18.71 217 LYS A CA 1
ATOM 1714 C C . LYS A 1 222 ? 45.499 -4.954 61.898 1.00 18.54 217 LYS A C 1
ATOM 1715 O O . LYS A 1 222 ? 46.076 -5.802 62.588 1.00 18.59 217 LYS A O 1
ATOM 1721 N N . LEU A 1 223 ? 44.421 -5.222 61.151 1.00 17.89 218 LEU A N 1
ATOM 1722 C CA . LEU A 1 223 ? 43.832 -6.554 61.074 1.00 18.38 218 LEU A CA 1
ATOM 1723 C C . LEU A 1 223 ? 44.538 -7.448 60.058 1.00 18.26 218 LEU A C 1
ATOM 1724 O O . LEU A 1 223 ? 44.149 -8.596 59.865 1.00 19.71 218 LEU A O 1
ATOM 1729 N N . GLY A 1 224 ? 45.557 -6.909 59.395 1.00 17.19 219 GLY A N 1
ATOM 1730 C CA . GLY A 1 224 ? 46.385 -7.694 58.481 1.00 16.70 219 GLY A CA 1
ATOM 1731 C C . GLY A 1 224 ? 45.965 -7.705 57.027 1.00 15.81 219 GLY A C 1
ATOM 1732 O O . GLY A 1 224 ? 46.478 -8.519 56.254 1.00 16.87 219 GLY A O 1
ATOM 1733 N N . PHE A 1 225 ? 45.039 -6.815 56.655 1.00 15.44 220 PHE A N 1
ATOM 1734 C CA . PHE A 1 225 ? 44.607 -6.665 55.258 1.00 14.57 220 PHE A CA 1
ATOM 1735 C C . PHE A 1 225 ? 45.643 -5.995 54.362 1.00 14.97 220 PHE A C 1
ATOM 1736 O O . PHE A 1 225 ? 46.473 -5.223 54.840 1.00 14.55 220 PHE A O 1
ATOM 1744 N N . ASP A 1 226 ? 45.587 -6.343 53.075 1.00 14.96 221 ASP A N 1
ATOM 1745 C CA . ASP A 1 226 ? 46.439 -5.764 52.026 1.00 1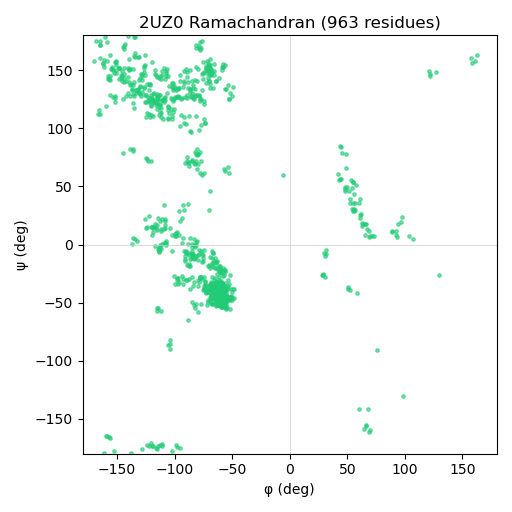5.56 221 ASP A CA 1
ATOM 1746 C C . ASP A 1 226 ? 45.735 -4.503 51.526 1.00 15.01 221 ASP A C 1
ATOM 1747 O O . ASP A 1 226 ? 44.799 -4.583 50.716 1.00 13.95 221 ASP A O 1
ATOM 1752 N N . VAL A 1 227 ? 46.152 -3.342 52.042 1.00 15.32 222 VAL A N 1
ATOM 1753 C CA . VAL A 1 227 ? 45.458 -2.080 51.729 1.00 15.15 222 VAL A CA 1
ATOM 1754 C C . VAL A 1 227 ? 46.453 -1.072 51.164 1.00 15.03 222 VAL A C 1
ATOM 1755 O O . VAL A 1 227 ? 47.478 -0.788 51.794 1.00 16.07 222 VAL A O 1
ATOM 1759 N N . THR A 1 228 ? 46.168 -0.595 49.961 1.00 13.76 223 THR A N 1
ATOM 1760 C CA . THR A 1 228 ? 46.944 0.463 49.319 1.00 13.59 223 THR A CA 1
ATOM 1761 C C . THR A 1 228 ? 46.118 1.742 49.384 1.00 13.98 223 THR A C 1
ATOM 1762 O O . THR A 1 228 ? 44.989 1.800 48.858 1.00 14.90 223 THR A O 1
ATOM 1766 N N . TYR A 1 229 ? 46.659 2.747 50.064 1.00 13.43 224 TYR A N 1
ATOM 1767 C CA . TYR A 1 229 ? 45.915 3.977 50.284 1.00 13.05 224 TYR A CA 1
ATOM 1768 C C . TYR A 1 229 ? 46.711 5.179 49.803 1.00 12.62 224 TYR A C 1
ATOM 1769 O O . TYR A 1 229 ? 47.890 5.351 50.161 1.00 11.77 224 TYR A O 1
ATOM 1778 N N . SER A 1 230 ? 46.057 5.987 48.981 1.00 12.34 225 SER A N 1
ATOM 1779 C CA . SER A 1 230 ? 46.673 7.187 48.408 1.00 13.60 225 SER A CA 1
ATOM 1780 C C . SER A 1 230 ? 45.787 8.390 48.685 1.00 13.63 225 SER A C 1
ATOM 1781 O O . SER A 1 230 ? 44.563 8.276 48.829 1.00 13.39 225 SER A O 1
ATOM 1784 N N . HIS A 1 231 ? 46.412 9.558 48.765 1.00 14.30 226 HIS A N 1
ATOM 1785 C CA . HIS A 1 231 ? 45.657 10.767 49.010 1.00 14.48 226 HIS A CA 1
ATOM 1786 C C . HIS A 1 231 ? 46.446 11.941 48.466 1.00 15.30 226 HIS A C 1
ATOM 1787 O O . HIS A 1 231 ? 47.664 11.891 48.392 1.00 14.45 226 HIS A O 1
ATOM 1794 N N . SER A 1 232 ? 45.713 12.970 48.063 1.00 15.76 227 SER A N 1
ATOM 1795 C CA . SER A 1 232 ? 46.279 14.166 47.451 1.00 16.92 227 SER A CA 1
ATOM 1796 C C . SER A 1 232 ? 45.254 15.284 47.610 1.00 16.84 227 SER A C 1
ATOM 1797 O O . SER A 1 232 ? 44.141 15.047 48.056 1.00 16.85 227 SER A O 1
ATOM 1800 N N . ALA A 1 233 ? 45.623 16.505 47.226 1.00 17.40 228 ALA A N 1
ATOM 1801 C CA . ALA A 1 233 ? 44.652 17.588 47.202 1.00 17.71 228 ALA A CA 1
ATOM 1802 C C . ALA A 1 233 ? 43.450 17.144 46.368 1.00 18.44 228 ALA A C 1
ATOM 1803 O O . ALA A 1 233 ? 43.598 16.516 45.309 1.00 19.13 228 ALA A O 1
ATOM 1805 N N . GLY A 1 234 ? 42.263 17.449 46.859 1.00 18.41 229 GLY A N 1
ATOM 1806 C CA . GLY A 1 234 ? 41.049 17.073 46.152 1.00 18.56 229 GLY A CA 1
ATOM 1807 C C . GLY A 1 234 ? 39.853 17.121 47.050 1.00 18.80 229 GLY A C 1
ATOM 1808 O O . GLY A 1 234 ? 39.972 17.116 48.275 1.00 18.46 229 GLY A O 1
ATOM 1809 N N . THR A 1 235 ? 38.685 17.148 46.416 1.00 18.44 230 THR A N 1
ATOM 1810 C CA . THR A 1 235 ? 37.427 17.346 47.099 1.00 18.70 230 THR A CA 1
ATOM 1811 C C . THR A 1 235 ? 36.457 16.238 46.692 1.00 18.20 230 THR A C 1
ATOM 1812 O O . THR A 1 235 ? 36.818 15.315 45.945 1.00 18.00 230 THR A O 1
ATOM 1816 N N . HIS A 1 236 ? 35.223 16.344 47.177 1.00 17.67 231 HIS A N 1
ATOM 1817 C CA . HIS A 1 236 ? 34.213 15.307 46.979 1.00 17.49 231 HIS A CA 1
ATOM 1818 C C . HIS A 1 236 ? 33.458 15.577 45.682 1.00 17.11 231 HIS A C 1
ATOM 1819 O O . HIS A 1 236 ? 32.281 15.990 45.707 1.00 17.02 231 HIS A O 1
ATOM 1826 N N . GLU A 1 237 ? 34.146 15.351 44.555 1.00 16.52 232 GLU A N 1
ATOM 1827 C CA . GLU A 1 237 ? 33.617 15.674 43.223 1.00 16.34 232 GLU A CA 1
ATOM 1828 C C . GLU A 1 237 ? 33.952 14.626 42.172 1.00 15.67 232 GLU A C 1
ATOM 1829 O O . GLU A 1 237 ? 35.001 13.963 42.239 1.00 14.80 232 GLU A O 1
ATOM 1835 N N . TRP A 1 238 ? 33.072 14.532 41.168 1.00 14.37 233 TRP A N 1
ATOM 1836 C CA . TRP A 1 238 ? 33.211 13.572 40.068 1.00 14.59 233 TRP A CA 1
ATOM 1837 C C . TRP A 1 238 ? 34.520 13.676 39.293 1.00 14.66 233 TRP A C 1
ATOM 1838 O O . TRP A 1 238 ? 35.061 12.658 38.851 1.00 13.78 233 TRP A O 1
ATOM 1849 N N . TYR A 1 239 ? 35.043 14.893 39.141 1.00 15.07 234 TYR A N 1
ATOM 1850 C CA . TYR A 1 239 ? 36.316 15.056 38.481 1.00 16.53 234 TYR A CA 1
ATOM 1851 C C . TYR A 1 239 ? 37.364 14.109 39.088 1.00 15.48 234 TYR A C 1
ATOM 1852 O O . TYR A 1 239 ? 38.060 13.385 38.363 1.00 15.89 234 TYR A O 1
ATOM 1861 N N . TYR A 1 240 ? 37.438 14.087 40.418 1.00 15.54 235 TYR A N 1
ATOM 1862 C CA . TYR A 1 240 ? 38.437 13.261 41.118 1.00 15.29 235 TYR A CA 1
ATOM 1863 C C . TYR A 1 240 ? 38.153 11.760 41.041 1.00 14.86 235 TYR A C 1
ATOM 1864 O O . TYR A 1 240 ? 39.077 10.954 40.874 1.00 14.61 235 TYR A O 1
ATOM 1873 N N . TRP A 1 241 ? 36.871 11.398 41.132 1.00 13.98 236 TRP A N 1
ATOM 1874 C CA . TRP A 1 241 ? 36.487 9.997 41.090 1.00 13.30 236 TRP A CA 1
ATOM 1875 C C . TRP A 1 241 ? 36.786 9.426 39.718 1.00 13.48 236 TRP A C 1
ATOM 1876 O O . TRP A 1 241 ? 37.266 8.302 39.605 1.00 13.30 236 TRP A O 1
ATOM 1887 N N . GLU A 1 242 ? 36.545 10.221 38.678 1.00 13.81 237 GLU A N 1
ATOM 1888 C CA . GLU A 1 242 ? 36.875 9.784 37.329 1.00 14.58 237 GLU A CA 1
ATOM 1889 C C . GLU A 1 242 ? 38.398 9.576 37.189 1.00 14.46 237 GLU A C 1
ATOM 1890 O O . GLU A 1 242 ? 38.851 8.567 36.635 1.00 14.63 237 GLU A O 1
ATOM 1896 N N . LYS A 1 243 ? 39.168 10.520 37.717 1.00 14.49 238 LYS A N 1
ATOM 1897 C CA . LYS A 1 243 ? 40.631 10.454 37.644 1.00 15.53 238 LYS A CA 1
ATOM 1898 C C . LYS A 1 243 ? 41.153 9.234 38.387 1.00 15.23 238 LYS A C 1
ATOM 1899 O O . LYS A 1 243 ? 42.053 8.535 37.902 1.00 15.14 238 LYS A O 1
ATOM 1905 N N . GLN A 1 244 ? 40.570 8.953 39.547 1.00 14.77 239 GLN A N 1
ATOM 1906 C CA . GLN A 1 244 ? 41.004 7.783 40.324 1.00 14.00 239 GLN A CA 1
ATOM 1907 C C . GLN A 1 244 ? 40.552 6.454 39.723 1.00 13.99 239 GLN A C 1
ATOM 1908 O O . GLN A 1 244 ? 41.262 5.443 39.832 1.00 14.39 239 GLN A O 1
ATOM 1914 N N . LEU A 1 245 ? 39.396 6.440 39.057 1.00 13.09 240 LEU A N 1
ATOM 1915 C CA . LEU A 1 245 ? 39.039 5.240 38.305 1.00 12.83 240 LEU A CA 1
ATOM 1916 C C . LEU A 1 245 ? 40.102 4.952 37.236 1.00 12.89 240 LEU A C 1
ATOM 1917 O O . LEU A 1 245 ? 40.527 3.805 37.091 1.00 12.94 240 LEU A O 1
ATOM 1922 N N . GLU A 1 246 ? 40.535 5.990 36.514 1.00 13.43 241 GLU A N 1
ATOM 1923 C CA . GLU A 1 246 ? 41.587 5.856 35.500 1.00 14.96 241 GLU A CA 1
ATOM 1924 C C . GLU A 1 246 ? 42.834 5.222 36.135 1.00 14.29 241 GLU A C 1
ATOM 1925 O O . GLU A 1 246 ? 43.379 4.249 35.601 1.00 15.58 241 GLU A O 1
ATOM 1931 N N . VAL A 1 247 ? 43.249 5.745 37.291 1.00 13.74 242 VAL A N 1
ATOM 1932 C CA . VAL A 1 247 ? 44.402 5.183 38.003 1.00 13.46 242 VAL A CA 1
ATOM 1933 C C . VAL A 1 247 ? 44.176 3.713 38.351 1.00 13.18 242 VAL A C 1
ATOM 1934 O O . VAL A 1 247 ? 45.024 2.847 38.064 1.00 13.82 242 VAL A O 1
ATOM 1938 N N . PHE A 1 248 ? 43.027 3.424 38.958 1.00 13.29 243 PHE A N 1
ATOM 1939 C CA . PHE A 1 248 ? 42.689 2.042 39.304 1.00 13.37 243 PHE A CA 1
ATOM 1940 C C . PHE A 1 248 ? 42.761 1.091 38.100 1.00 13.92 243 PHE A C 1
ATOM 1941 O O . PHE A 1 248 ? 43.293 -0.002 38.225 1.00 14.20 243 PHE A O 1
ATOM 1949 N N . LEU A 1 249 ? 42.225 1.506 36.951 1.00 14.48 244 LEU A N 1
ATOM 1950 C CA . LEU A 1 249 ? 42.230 0.659 35.758 1.00 15.66 244 LEU A CA 1
ATOM 1951 C C . LEU A 1 249 ? 43.656 0.284 35.340 1.00 16.01 244 LEU A C 1
ATOM 1952 O O . LEU A 1 249 ? 43.880 -0.821 34.865 1.00 16.13 244 LEU A O 1
ATOM 1957 N N . THR A 1 250 ? 44.613 1.193 35.542 1.00 16.33 245 THR A N 1
ATOM 1958 C CA . THR A 1 250 ? 46.016 0.881 35.192 1.00 17.47 245 THR A CA 1
ATOM 1959 C C . THR A 1 250 ? 46.644 -0.188 36.088 1.00 18.04 245 THR A C 1
ATOM 1960 O O . THR A 1 250 ? 47.680 -0.786 35.728 1.00 19.09 245 THR A O 1
ATOM 1964 N N . THR A 1 251 ? 46.037 -0.421 37.253 1.00 18.12 246 THR A N 1
ATOM 1965 C CA . THR A 1 251 ? 46.541 -1.414 38.204 1.00 18.47 246 THR A CA 1
ATOM 1966 C C . THR A 1 251 ? 46.027 -2.833 37.935 1.00 18.68 246 THR A C 1
ATOM 1967 O O . THR A 1 251 ? 46.587 -3.809 38.445 1.00 19.36 246 THR A O 1
ATOM 1971 N N . LEU A 1 252 ? 44.940 -2.935 37.174 1.00 17.99 247 LEU A N 1
ATOM 1972 C CA . LEU A 1 252 ? 44.271 -4.216 36.926 1.00 17.89 247 LEU A CA 1
ATOM 1973 C C . LEU A 1 252 ? 44.957 -5.017 35.824 1.00 18.56 247 LEU A C 1
ATOM 1974 O O . LEU A 1 252 ? 45.576 -4.431 34.935 1.00 18.93 247 LEU A O 1
ATOM 1979 N N . PRO A 1 253 ? 44.836 -6.354 35.875 1.00 18.95 248 PRO A N 1
ATOM 1980 C CA . PRO A 1 253 ? 45.443 -7.246 34.885 1.00 19.92 248 PRO A CA 1
ATOM 1981 C C . PRO A 1 253 ? 44.634 -7.295 33.577 1.00 21.05 248 PRO A C 1
ATOM 1982 O O . PRO A 1 253 ? 44.157 -8.359 33.174 1.00 21.45 248 PRO A O 1
ATOM 1986 N N . ILE A 1 254 ? 44.503 -6.146 32.911 1.00 21.95 249 ILE A N 1
ATOM 1987 C CA . ILE A 1 254 ? 43.601 -5.993 31.748 1.00 23.17 249 ILE A CA 1
ATOM 1988 C C . ILE A 1 254 ? 44.200 -5.228 30.546 1.00 24.67 249 ILE A C 1
ATOM 1989 O O . ILE A 1 254 ? 43.474 -4.924 29.587 1.00 25.42 249 ILE A O 1
ATOM 1994 N N . ASP A 1 255 ? 45.484 -4.880 30.611 1.00 25.84 250 ASP A N 1
ATOM 1995 C CA . ASP A 1 255 ? 46.164 -4.194 29.488 1.00 27.18 250 ASP A CA 1
ATOM 1996 C C . ASP A 1 255 ? 45.535 -2.838 29.145 1.00 27.28 250 ASP A C 1
ATOM 1997 O O . ASP A 1 255 ? 45.388 -2.490 27.976 1.00 28.06 250 ASP A O 1
ATOM 2002 N N . PHE A 1 256 ? 45.131 -2.088 30.163 1.00 26.99 251 PHE A N 1
ATOM 2003 C CA . PHE A 1 256 ? 44.457 -0.816 29.939 1.00 26.35 251 PHE A CA 1
ATOM 2004 C C . PHE A 1 256 ? 45.461 0.238 29.444 1.00 26.31 251 PHE A C 1
ATOM 2005 O O . PHE A 1 256 ? 46.592 0.299 29.929 1.00 26.02 251 PHE A O 1
ATOM 2013 N N . LYS A 1 257 ? 45.045 1.050 28.474 1.00 26.24 252 LYS A N 1
ATOM 2014 C CA . LYS A 1 257 ? 45.855 2.179 28.001 1.00 26.40 252 LYS A CA 1
ATOM 2015 C C . LYS A 1 257 ? 45.011 3.442 27.966 1.00 26.26 252 LYS A C 1
ATOM 2016 O O . LYS A 1 257 ? 43.897 3.438 27.427 1.00 26.67 252 LYS A O 1
ATOM 2022 N N . LEU A 1 258 ? 45.527 4.509 28.567 1.00 25.88 253 LEU A N 1
ATOM 2023 C CA . LEU A 1 258 ? 44.799 5.783 28.619 1.00 25.75 253 LEU A CA 1
ATOM 2024 C C . LEU A 1 258 ? 44.842 6.482 27.259 1.00 25.40 253 LEU A C 1
ATOM 2025 O O . LEU A 1 258 ? 45.853 6.413 26.554 1.00 25.46 253 LEU A O 1
ATOM 2030 N N . GLU A 1 259 ? 43.737 7.132 26.889 1.00 24.95 254 GLU A N 1
ATOM 2031 C CA . GLU A 1 259 ? 43.647 7.886 25.633 1.00 24.46 254 GLU A CA 1
ATOM 2032 C C . GLU A 1 259 ? 44.738 8.952 25.537 1.00 24.66 254 GLU A C 1
ATOM 2033 O O . GLU A 1 259 ? 45.242 9.437 26.556 1.00 24.17 254 GLU A O 1
ATOM 2039 N N . GLU A 1 260 ? 45.093 9.310 24.304 1.00 24.93 255 GLU A N 1
ATOM 2040 C CA . GLU A 1 260 ? 46.073 10.358 24.045 1.00 25.38 255 GLU A CA 1
ATOM 2041 C C . GLU A 1 260 ? 45.497 11.721 24.446 1.00 25.00 255 GLU A C 1
ATOM 2042 O O . GLU A 1 260 ? 44.343 12.032 24.142 1.00 24.82 255 GLU A O 1
ATOM 2048 N N . ARG A 1 261 ? 46.307 12.509 25.147 1.00 24.86 256 ARG A N 1
ATOM 2049 C CA . ARG A 1 261 ? 45.919 13.840 25.595 1.00 25.02 256 ARG A CA 1
ATOM 2050 C C . ARG A 1 261 ? 47.098 14.791 25.394 1.00 25.46 256 ARG A C 1
ATOM 2051 O O . ARG A 1 261 ? 47.866 15.054 26.322 1.00 25.68 256 ARG A O 1
ATOM 2059 N N . LEU A 1 262 ? 47.243 15.290 24.168 1.00 25.45 257 LEU A N 1
ATOM 2060 C CA . LEU A 1 262 ? 48.342 16.200 23.831 1.00 25.85 257 LEU A CA 1
ATOM 2061 C C . LEU A 1 262 ? 48.129 17.598 24.410 1.00 26.23 257 LEU A C 1
ATOM 2062 O O . LEU A 1 262 ? 46.996 18.069 24.530 1.00 26.34 257 LEU A O 1
ATOM 2067 N N . GLY B 1 1 ? 4.376 6.381 14.306 1.00 24.07 -4 GLY B N 1
ATOM 2068 C CA . GLY B 1 1 ? 3.728 6.936 13.083 1.00 24.48 -4 GLY B CA 1
ATOM 2069 C C . GLY B 1 1 ? 3.060 8.267 13.364 1.00 24.64 -4 GLY B C 1
ATOM 2070 O O . GLY B 1 1 ? 3.033 8.738 14.504 1.00 24.33 -4 GLY B O 1
ATOM 2071 N N . ALA B 1 2 ? 2.537 8.891 12.314 1.00 25.14 -3 ALA B N 1
ATOM 2072 C CA . ALA B 1 2 ? 1.743 10.101 12.464 1.00 25.63 -3 ALA B CA 1
ATOM 2073 C C . ALA B 1 2 ? 0.617 9.838 13.457 1.00 25.85 -3 ALA B C 1
ATOM 2074 O O . ALA B 1 2 ? -0.002 8.762 13.438 1.00 26.01 -3 ALA B O 1
ATOM 2084 N N . ASP B 1 4 ? 0.731 9.227 16.555 1.00 22.36 -1 ASP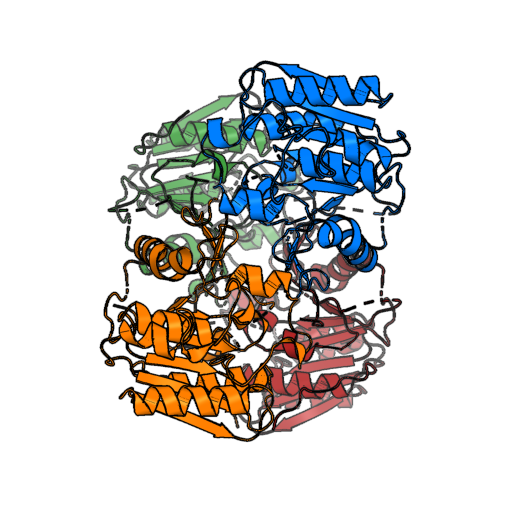 B N 1
ATOM 2085 C CA . ASP B 1 4 ? 1.195 8.509 17.742 1.00 20.63 -1 ASP B CA 1
ATOM 2086 C C . ASP B 1 4 ? 1.855 9.494 18.717 1.00 19.58 -1 ASP B C 1
ATOM 2087 O O . ASP B 1 4 ? 2.449 10.482 18.273 1.00 19.05 -1 ASP B O 1
ATOM 2092 N N . PRO B 1 5 ? 1.768 9.223 20.038 1.00 18.26 0 PRO B N 1
ATOM 2093 C CA . PRO B 1 5 ? 2.396 10.137 20.994 1.00 17.66 0 PRO B CA 1
ATOM 2094 C C . PRO B 1 5 ? 3.912 10.093 20.904 1.00 17.16 0 PRO B C 1
ATOM 2095 O O . PRO B 1 5 ? 4.495 9.041 20.600 1.00 16.96 0 PRO B O 1
ATOM 2099 N N . ALA B 1 6 ? 4.544 11.235 21.143 1.00 16.49 1 ALA B N 1
ATOM 2100 C CA . ALA B 1 6 ? 5.971 11.235 21.406 1.00 16.43 1 ALA B CA 1
ATOM 2101 C C . ALA B 1 6 ? 6.170 10.594 22.780 1.00 16.30 1 ALA B C 1
ATOM 2102 O O . ALA B 1 6 ? 5.303 10.693 23.641 1.00 15.73 1 ALA B O 1
ATOM 2104 N N . VAL B 1 7 ? 7.311 9.936 22.979 1.00 16.90 2 VAL B N 1
ATOM 2105 C CA . VAL B 1 7 ? 7.650 9.369 24.279 1.00 17.27 2 VAL B CA 1
ATOM 2106 C C . VAL B 1 7 ? 8.891 10.075 24.803 1.00 19.12 2 VAL B C 1
ATOM 2107 O O . VAL B 1 7 ? 9.910 10.122 24.107 1.00 16.33 2 VAL B O 1
ATOM 2124 N N . LYS B 1 9 ? 11.537 9.914 27.940 1.00 18.78 4 LYS B N 1
ATOM 2125 C CA . LYS B 1 9 ? 12.090 9.261 29.112 1.00 17.63 4 LYS B CA 1
ATOM 2126 C C . LYS B 1 9 ? 12.916 10.345 29.786 1.00 16.40 4 LYS B C 1
ATOM 2127 O O . LYS B 1 9 ? 13.861 10.849 29.186 1.00 15.88 4 LYS B O 1
ATOM 2133 N N . ILE B 1 10 ? 12.509 10.740 30.992 1.00 15.09 5 ILE B N 1
ATOM 2134 C CA . ILE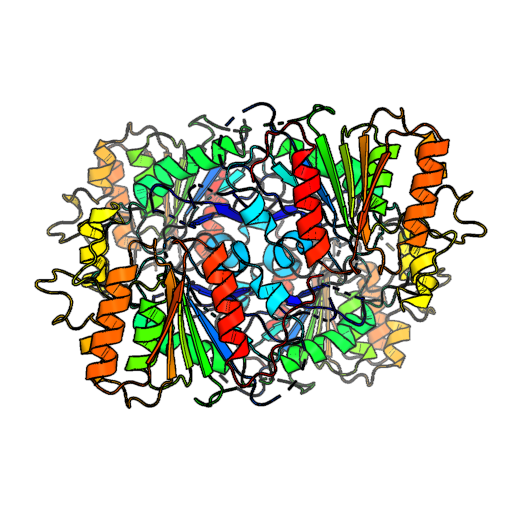 B 1 10 ? 13.093 11.893 31.690 1.00 15.35 5 ILE B CA 1
ATOM 2135 C C . ILE B 1 10 ? 13.904 11.489 32.904 1.00 14.52 5 ILE B C 1
ATOM 2136 O O . ILE B 1 10 ? 13.391 10.807 33.809 1.00 14.78 5 ILE B O 1
ATOM 2141 N N . GLU B 1 11 ? 15.164 11.921 32.911 1.00 13.52 6 GLU B N 1
ATOM 2142 C CA . GLU B 1 11 ? 16.036 11.799 34.067 1.00 13.29 6 GLU B CA 1
ATOM 2143 C C . GLU B 1 11 ? 16.041 13.173 34.727 1.00 13.13 6 GLU B C 1
ATOM 2144 O O . GLU B 1 11 ? 16.445 14.169 34.118 1.00 13.31 6 GLU B O 1
ATOM 2150 N N . TYR B 1 12 ? 15.547 13.251 35.959 1.00 13.32 7 TYR B N 1
ATOM 2151 C CA . TYR B 1 12 ? 15.587 14.507 36.692 1.00 13.93 7 TYR B CA 1
ATOM 2152 C C . TYR B 1 12 ? 16.054 14.256 38.121 1.00 14.34 7 TYR B C 1
ATOM 2153 O O . TYR B 1 12 ? 16.032 13.120 38.595 1.00 14.81 7 TYR B O 1
ATOM 2162 N N . TYR B 1 13 ? 16.491 15.310 38.793 1.00 13.85 8 TYR B N 1
ATOM 2163 C CA . TYR B 1 13 ? 16.891 15.185 40.182 1.00 13.93 8 TYR B CA 1
ATOM 2164 C C . TYR B 1 13 ? 15.710 15.537 41.069 1.00 14.10 8 TYR B C 1
ATOM 2165 O O . TYR B 1 13 ? 15.139 16.640 40.945 1.00 14.13 8 TYR B O 1
ATOM 2174 N N . SER B 1 14 ? 15.361 14.613 41.956 1.00 13.69 9 SER B N 1
ATOM 2175 C CA . SER B 1 14 ? 14.370 14.880 42.996 1.00 13.93 9 SER B CA 1
ATOM 2176 C C . SER B 1 14 ? 15.022 15.487 44.226 1.00 13.89 9 SER B C 1
ATOM 2177 O O . SER B 1 14 ? 15.759 14.821 44.942 1.00 13.88 9 SER B O 1
ATOM 2180 N N . GLN B 1 15 ? 14.738 16.759 44.486 1.00 14.43 10 GLN B N 1
ATOM 2181 C CA . GLN B 1 15 ? 15.214 17.381 45.710 1.00 15.15 10 GLN B CA 1
ATOM 2182 C C . GLN B 1 15 ? 14.501 16.791 46.924 1.00 14.83 10 GLN B C 1
ATOM 2183 O O . GLN B 1 15 ? 15.093 16.678 47.987 1.00 14.48 10 GLN B O 1
ATOM 2189 N N . VAL B 1 16 ? 13.238 16.399 46.749 1.00 13.51 11 VAL B N 1
ATOM 2190 C CA . VAL B 1 16 ? 12.478 15.819 47.866 1.00 13.53 11 VAL B CA 1
ATOM 2191 C C . VAL B 1 16 ? 13.083 14.480 48.335 1.00 13.55 11 VAL B C 1
ATOM 2192 O O . VAL B 1 16 ? 13.218 14.228 49.548 1.00 13.79 11 VAL B O 1
ATOM 2196 N N . LEU B 1 17 ? 13.478 13.646 47.370 1.00 14.11 12 LEU B N 1
ATOM 2197 C CA . LEU B 1 17 ? 14.037 12.318 47.640 1.00 14.39 12 LEU B CA 1
ATOM 2198 C C . LEU B 1 17 ? 15.557 12.398 47.765 1.00 15.84 12 LEU B C 1
ATOM 2199 O O . LEU B 1 17 ? 16.203 11.452 48.210 1.00 15.91 12 LEU B O 1
ATOM 2204 N N . ASP B 1 18 ? 16.113 13.541 47.367 1.00 16.38 13 ASP B N 1
ATOM 2205 C CA . ASP B 1 18 ? 17.554 13.714 47.230 1.00 18.37 13 ASP B CA 1
ATOM 2206 C C . ASP B 1 18 ? 18.175 12.579 46.448 1.00 19.05 13 ASP B C 1
ATOM 2207 O O . ASP B 1 18 ? 19.165 11.953 46.876 1.00 18.56 13 ASP B O 1
ATOM 2225 N N . GLU B 1 20 ? 18.703 11.055 42.091 1.00 16.02 15 GLU B N 1
ATOM 2226 C CA . GLU B 1 20 ? 18.423 10.969 40.681 1.00 14.31 15 GLU B CA 1
ATOM 2227 C C . GLU B 1 20 ? 17.156 10.137 40.543 1.00 14.00 15 GLU B C 1
ATOM 2228 O O . GLU B 1 20 ? 17.022 9.070 41.172 1.00 13.69 15 GLU B O 1
ATOM 2234 N N . TRP B 1 21 ? 16.223 10.623 39.738 1.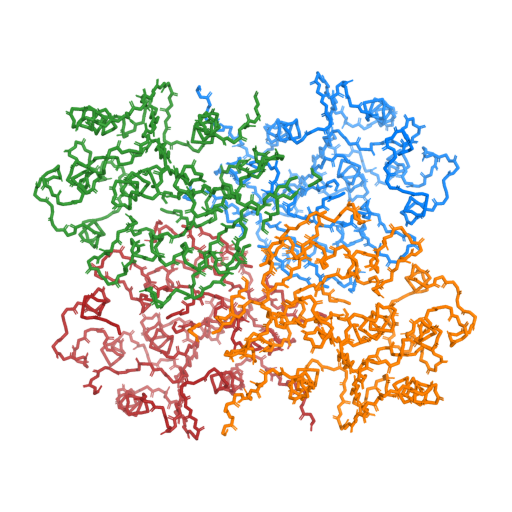00 13.80 16 TRP B N 1
ATOM 2235 C CA . TRP B 1 21 ? 14.923 9.960 39.639 1.00 13.33 16 TRP B CA 1
ATOM 2236 C C . TRP B 1 21 ? 14.453 9.974 38.195 1.00 13.11 16 TRP B C 1
ATOM 2237 O O . TRP B 1 21 ? 15.159 10.468 37.309 1.00 13.60 16 TRP B O 1
ATOM 2248 N N . GLY B 1 22 ? 13.290 9.407 37.938 1.00 13.79 17 GLY B N 1
ATOM 2249 C CA . GLY B 1 22 ? 12.837 9.320 36.556 1.00 13.76 17 GLY B CA 1
ATOM 2250 C C . GLY B 1 22 ? 11.339 9.313 36.423 1.00 13.88 17 GLY B C 1
ATOM 2251 O O . GLY B 1 22 ? 10.628 8.976 37.365 1.00 13.77 17 GLY B O 1
ATOM 2252 N N . VAL B 1 23 ? 10.884 9.713 35.245 1.00 13.00 18 VAL B N 1
ATOM 2253 C CA . VAL B 1 23 ? 9.475 9.588 34.859 1.00 12.77 18 VAL B CA 1
ATOM 2254 C C . VAL B 1 23 ? 9.422 9.424 33.360 1.00 13.89 18 VAL B C 1
ATOM 2255 O O . VAL B 1 23 ? 10.344 9.842 32.643 1.00 14.18 18 VAL B O 1
ATOM 2257 N N . ASN B 1 24 ? 8.320 8.845 32.879 1.00 14.28 19 ASN B N 1
ATOM 2258 C CA . ASN B 1 24 ? 8.041 8.795 31.446 1.00 14.79 19 ASN B CA 1
ATOM 2259 C C . ASN B 1 24 ? 6.840 9.662 31.122 1.00 15.13 19 ASN B C 1
ATOM 2260 O O . ASN B 1 24 ? 5.910 9.762 31.919 1.00 14.98 19 ASN B O 1
ATOM 2265 N N . VAL B 1 25 ? 6.873 10.289 29.955 1.00 14.64 20 VAL B N 1
ATOM 2266 C CA . VAL B 1 25 ? 5.764 11.127 29.519 1.00 14.84 20 VAL B CA 1
ATOM 2267 C C . VAL B 1 25 ? 5.408 10.765 28.089 1.00 14.86 20 VAL B C 1
ATOM 2268 O O . VAL B 1 25 ? 6.300 10.609 27.248 1.00 14.38 20 VAL B O 1
ATOM 2272 N N . LEU B 1 26 ? 4.109 10.594 27.832 1.00 14.68 21 LEU B N 1
ATOM 2273 C CA . LEU B 1 26 ? 3.557 10.571 26.475 1.00 15.33 21 LEU B CA 1
ATOM 2274 C C . LEU B 1 26 ? 3.020 11.961 26.115 1.00 15.91 21 LEU B C 1
ATOM 2275 O O . LEU B 1 26 ? 2.259 12.563 26.877 1.00 15.19 21 LEU B O 1
ATOM 2280 N N . TYR B 1 27 ? 3.466 12.484 24.978 1.00 15.65 22 TYR B N 1
ATOM 2281 C CA . TYR B 1 27 ? 3.101 13.843 24.569 1.00 16.14 22 TYR B CA 1
ATOM 2282 C C . TYR B 1 27 ? 2.404 13.774 23.219 1.00 16.43 22 TYR B C 1
ATOM 2283 O O . TYR B 1 27 ? 2.980 13.253 22.254 1.00 15.74 22 TYR B O 1
ATOM 2292 N N . PRO B 1 28 ? 1.166 14.304 23.136 1.00 17.66 23 PRO B N 1
ATOM 2293 C CA . PRO B 1 28 ? 0.406 14.104 21.910 1.00 19.09 23 PRO B CA 1
ATOM 2294 C C . PRO B 1 28 ? 0.962 14.866 20.707 1.00 20.54 23 PRO B C 1
ATOM 2295 O O . PRO B 1 28 ? 1.728 15.831 20.865 1.00 20.20 23 PRO B O 1
ATOM 2299 N N . ASP B 1 29 ? 0.580 14.407 19.518 1.00 22.90 24 ASP B N 1
ATOM 2300 C CA . ASP B 1 29 ? 0.976 15.011 18.245 1.00 25.26 24 ASP B CA 1
ATOM 2301 C C . ASP B 1 29 ? 0.298 16.368 18.064 1.00 25.73 24 ASP B C 1
ATOM 2302 O O . ASP B 1 29 ? -0.788 16.602 18.613 1.00 27.15 24 ASP B O 1
ATOM 2307 N N . ASP B 1 40 ? -3.264 24.370 26.537 1.00 18.07 35 ASP B N 1
ATOM 2308 C CA . ASP B 1 40 ? -4.035 23.932 27.694 1.00 18.14 35 ASP B CA 1
ATOM 2309 C C . ASP B 1 40 ? -4.386 22.436 27.531 1.00 17.32 35 ASP B C 1
ATOM 2310 O O . ASP B 1 40 ? -5.565 22.043 27.491 1.00 17.49 35 ASP B O 1
ATOM 2315 N N . ILE B 1 41 ? -3.346 21.605 27.436 1.00 15.65 36 ILE B N 1
ATOM 2316 C CA . ILE B 1 41 ? -3.504 20.195 27.065 1.00 14.60 36 ILE B CA 1
ATOM 2317 C C . ILE B 1 41 ? -3.812 19.347 28.297 1.00 13.94 36 ILE B C 1
ATOM 2318 O O . ILE B 1 41 ? -3.074 19.423 29.279 1.00 13.95 36 ILE B O 1
ATOM 2323 N N . PRO B 1 42 ? -4.902 18.555 28.249 1.00 13.82 37 PRO B N 1
ATOM 2324 C CA . PRO B 1 42 ? -5.236 17.724 29.411 1.00 13.35 37 PRO B CA 1
ATOM 2325 C C . PRO B 1 42 ? -4.112 16.758 29.802 1.00 13.57 37 PRO B C 1
ATOM 2326 O O . PRO B 1 42 ? -3.316 16.334 28.956 1.00 13.25 37 PRO B O 1
ATOM 2330 N N . VAL B 1 43 ? -4.077 16.405 31.082 1.00 13.75 38 VAL B N 1
ATOM 2331 C CA . VAL B 1 43 ? -3.039 15.503 31.588 1.00 14.41 38 VAL B CA 1
ATOM 2332 C C . VAL B 1 43 ? -3.646 14.371 32.400 1.00 14.18 38 VAL B C 1
ATOM 2333 O O . VAL B 1 43 ? -4.569 14.598 33.185 1.00 14.13 38 VAL B O 1
ATOM 2337 N N . LEU B 1 44 ? -3.141 13.158 32.156 1.00 13.00 39 LEU B N 1
ATOM 2338 C CA . LEU B 1 44 ? -3.467 11.975 32.960 1.00 13.11 39 LEU B CA 1
ATOM 2339 C C . LEU B 1 44 ? -2.191 11.496 33.649 1.00 13.03 39 LEU B C 1
ATOM 2340 O O . LEU B 1 44 ? -1.204 11.203 32.966 1.00 13.23 39 LEU B O 1
ATOM 2345 N N . TYR B 1 45 ? -2.190 11.456 34.982 1.00 12.61 40 TYR B N 1
ATOM 2346 C CA . TYR B 1 45 ? -1.145 10.740 35.750 1.00 12.95 40 TYR B CA 1
ATOM 2347 C C . TYR B 1 45 ? -1.521 9.263 35.857 1.00 13.27 40 TYR B C 1
ATOM 2348 O O . TYR B 1 45 ? -2.637 8.930 36.261 1.00 13.07 40 TYR B O 1
ATOM 2357 N N . LEU B 1 46 ? -0.601 8.389 35.454 1.00 12.52 41 LEU B N 1
ATOM 2358 C CA . LEU B 1 46 ? -0.869 6.968 35.352 1.00 12.90 41 LEU B CA 1
ATOM 2359 C C . LEU B 1 46 ? 0.099 6.227 36.278 1.00 12.75 41 LEU B C 1
ATOM 2360 O O . LEU B 1 46 ? 1.320 6.255 36.053 1.00 12.47 41 LEU B O 1
ATOM 2365 N N . LEU B 1 47 ? -0.434 5.631 37.350 1.00 12.77 42 LEU B N 1
ATOM 2366 C CA . LEU B 1 47 ? 0.381 5.127 38.473 1.00 13.07 42 LEU B CA 1
ATOM 2367 C C . LEU B 1 47 ? 0.566 3.606 38.452 1.00 13.10 42 LEU B C 1
ATOM 2368 O O . LEU B 1 47 ? -0.401 2.848 38.263 1.00 12.30 42 LEU B O 1
ATOM 2373 N N . HIS B 1 48 ? 1.804 3.175 38.691 1.00 13.02 43 HIS B N 1
ATOM 2374 C CA . HIS B 1 48 ? 2.142 1.758 38.660 1.00 13.94 43 HIS B CA 1
ATOM 2375 C C . HIS B 1 48 ? 1.772 1.074 39.973 1.00 14.05 43 HIS B C 1
ATOM 2376 O O . HIS B 1 48 ? 1.447 1.739 40.974 1.00 14.20 43 HIS B O 1
ATOM 2383 N N . GLY B 1 49 ? 1.833 -0.257 39.968 1.00 14.52 44 GLY B N 1
ATOM 2384 C CA . GLY B 1 49 ? 1.519 -1.044 41.156 1.00 15.70 44 GLY B CA 1
ATOM 2385 C C . GLY B 1 49 ? 2.745 -1.596 41.845 1.00 16.92 44 GLY B C 1
ATOM 2386 O O . GLY B 1 49 ? 3.882 -1.271 41.471 1.00 17.07 44 GLY B O 1
ATOM 2395 N N . SER B 1 51 ? 5.826 -3.774 42.875 1.00 16.31 46 SER B N 1
ATOM 2396 C CA . SER B 1 51 ? 6.852 -4.430 42.037 1.00 16.17 46 SER B CA 1
ATOM 2397 C C . SER B 1 51 ? 7.132 -3.639 40.752 1.00 16.06 46 SER B C 1
ATOM 2398 O O . SER B 1 51 ? 8.023 -3.999 39.985 1.00 16.59 46 SER B O 1
ATOM 2401 N N . GLY B 1 52 ? 6.372 -2.562 40.540 1.00 14.41 47 GLY B N 1
ATOM 2402 C CA . GLY B 1 52 ? 6.466 -1.806 39.292 1.00 14.25 47 GLY B CA 1
ATOM 2403 C C . GLY B 1 52 ? 7.261 -0.527 39.421 1.00 13.96 47 GLY B C 1
ATOM 2404 O O . GLY B 1 52 ? 7.818 -0.218 40.475 1.00 14.41 47 GLY B O 1
ATOM 2405 N N . ASN B 1 53 ? 7.329 0.217 38.329 1.00 13.65 48 ASN B N 1
ATOM 2406 C CA . ASN B 1 53 ? 7.957 1.528 38.354 1.00 13.36 48 ASN B CA 1
ATOM 2407 C C . ASN B 1 53 ? 7.411 2.363 37.210 1.00 13.67 48 ASN B C 1
ATOM 2408 O O . ASN B 1 53 ? 6.364 2.017 36.638 1.00 13.35 48 ASN B O 1
ATOM 2413 N N . HIS B 1 54 ? 8.075 3.466 36.897 1.00 13.80 49 HIS B N 1
ATOM 2414 C CA . HIS B 1 54 ? 7.588 4.378 35.874 1.00 14.11 49 HIS B CA 1
ATOM 2415 C C . HIS B 1 54 ? 7.496 3.733 34.479 1.00 14.20 49 HIS B C 1
ATOM 2416 O O . HIS B 1 54 ? 6.800 4.241 33.611 1.00 14.70 49 HIS B O 1
ATOM 2423 N N . ASN B 1 55 ? 8.187 2.612 34.283 1.00 13.84 50 ASN B N 1
ATOM 2424 C CA . ASN B 1 55 ? 8.122 1.890 33.010 1.00 14.06 50 ASN B CA 1
ATOM 2425 C C . ASN B 1 55 ? 6.938 0.923 32.891 1.00 14.81 50 ASN B C 1
ATOM 2426 O O . ASN B 1 55 ? 6.663 0.412 31.803 1.00 14.78 50 ASN B O 1
ATOM 2431 N N . SER B 1 56 ? 6.244 0.666 34.001 1.00 14.35 51 SER B N 1
ATOM 2432 C CA . SER B 1 56 ? 5.285 -0.435 34.042 1.00 14.00 51 SER B CA 1
ATOM 2433 C C . SER B 1 56 ? 4.191 -0.333 32.983 1.00 13.37 51 SER B C 1
ATOM 2434 O O . SER B 1 56 ? 3.954 -1.296 32.247 1.00 13.17 51 SER B O 1
ATOM 2437 N N . TRP B 1 57 ? 3.514 0.804 32.897 1.00 13.72 52 TRP B N 1
ATOM 2438 C CA . TRP B 1 57 ? 2.413 0.889 31.939 1.00 13.93 52 TRP B CA 1
ATOM 2439 C C . TRP B 1 57 ? 2.891 0.728 30.504 1.00 14.01 52 TRP B C 1
ATOM 2440 O O . TRP B 1 57 ? 2.173 0.193 29.663 1.00 14.57 52 TRP B O 1
ATOM 2451 N N . LEU B 1 58 ? 4.114 1.194 30.228 1.00 13.71 53 LEU B N 1
ATOM 2452 C CA . LEU B 1 58 ? 4.654 1.061 28.879 1.00 14.31 53 LEU B CA 1
ATOM 2453 C C . LEU B 1 58 ? 5.075 -0.380 28.607 1.00 14.38 53 LEU B C 1
ATOM 2454 O O . LEU B 1 58 ? 4.918 -0.870 27.484 1.00 14.32 53 LEU B O 1
ATOM 2459 N N . LYS B 1 59 ? 5.590 -1.064 29.628 1.00 14.11 54 LYS B N 1
ATOM 2460 C CA . LYS B 1 59 ? 6.045 -2.454 29.458 1.00 14.59 54 LYS B CA 1
ATOM 2461 C C . LYS B 1 59 ? 4.919 -3.479 29.441 1.00 14.59 54 LYS B C 1
ATOM 2462 O O . LYS B 1 59 ? 5.052 -4.512 28.806 1.00 15.44 54 LYS B O 1
ATOM 2468 N N . ARG B 1 60 ? 3.815 -3.161 30.109 1.00 14.37 55 ARG B N 1
ATOM 2469 C CA . ARG B 1 60 ? 2.776 -4.155 30.412 1.00 13.88 55 ARG B CA 1
ATOM 2470 C C . ARG B 1 60 ? 1.439 -3.941 29.706 1.00 14.21 55 ARG B C 1
ATOM 2471 O O . ARG B 1 60 ? 0.536 -4.760 29.874 1.00 14.17 55 ARG B O 1
ATOM 2479 N N . THR B 1 61 ? 1.306 -2.863 28.935 1.00 14.59 56 THR B N 1
ATOM 2480 C CA . THR B 1 61 ? 0.050 -2.567 28.222 1.00 15.26 56 THR B CA 1
ATOM 2481 C C . THR B 1 61 ? 0.294 -1.916 26.856 1.00 15.83 56 THR B C 1
ATOM 2482 O O . THR B 1 61 ? 1.417 -1.501 26.545 1.00 15.79 56 THR B O 1
ATOM 2486 N N . ASN B 1 62 ? -0.772 -1.807 26.058 1.00 15.75 57 ASN B N 1
ATOM 2487 C CA . ASN B 1 62 ? -0.741 -1.039 24.815 1.00 16.68 57 ASN B CA 1
ATOM 2488 C C . ASN B 1 62 ? -1.170 0.428 24.985 1.00 16.85 57 ASN B C 1
ATOM 2489 O O . ASN B 1 62 ? -1.692 1.032 24.042 1.00 16.94 57 ASN B O 1
ATOM 2494 N N . VAL B 1 63 ? -0.937 0.999 26.167 1.00 17.16 58 VAL B N 1
ATOM 2495 C CA . VAL B 1 63 ? -1.244 2.420 26.405 1.00 17.35 58 VAL B CA 1
ATOM 2496 C C . VAL B 1 63 ? -0.701 3.337 25.289 1.00 17.74 58 VAL B C 1
ATOM 2497 O O . VAL B 1 63 ? -1.377 4.289 24.884 1.00 17.85 58 VAL B O 1
ATOM 2501 N N . GLU B 1 64 ? 0.492 3.041 24.777 1.00 17.87 59 GLU B N 1
ATOM 2502 C CA . GLU B 1 64 ? 1.074 3.865 23.721 1.00 18.77 59 GLU B CA 1
ATOM 2503 C C . GLU B 1 64 ? 0.188 3.863 22.476 1.00 19.22 59 GLU B C 1
ATOM 2504 O O . GLU B 1 64 ? -0.113 4.913 21.910 1.00 19.06 59 GLU B O 1
ATOM 2510 N N . ARG B 1 65 ? -0.253 2.677 22.066 1.00 19.92 60 ARG B N 1
ATOM 2511 C CA . ARG B 1 65 ? -1.111 2.535 20.895 1.00 21.22 60 ARG B CA 1
ATOM 2512 C C . ARG B 1 65 ? -2.507 3.117 21.146 1.00 21.57 60 ARG B C 1
ATOM 2513 O O . ARG B 1 65 ? -3.135 3.691 20.247 1.00 22.24 60 ARG B O 1
ATOM 2521 N N . LEU B 1 66 ? -2.974 2.959 22.379 1.00 22.28 61 LEU B N 1
ATOM 2522 C CA . LEU B 1 66 ? -4.274 3.431 22.844 1.00 22.83 61 LEU B CA 1
ATOM 2523 C C . LEU B 1 66 ? -4.414 4.951 22.707 1.00 22.81 61 LEU B C 1
ATOM 2524 O O . LEU B 1 66 ? -5.497 5.463 22.393 1.00 23.55 61 LEU B O 1
ATOM 2529 N N . LEU B 1 67 ? -3.309 5.658 22.931 1.00 22.42 62 LEU B N 1
ATOM 2530 C CA . LEU B 1 67 ? -3.283 7.125 22.927 1.00 22.17 62 LEU B CA 1
ATOM 2531 C C . LEU B 1 67 ? -3.114 7.741 21.537 1.00 21.92 62 LEU B C 1
ATOM 2532 O O . LEU B 1 67 ? -3.066 8.963 21.407 1.00 21.40 62 LEU B O 1
ATOM 2537 N N . ARG B 1 68 ? -3.014 6.906 20.504 1.00 21.76 63 ARG B N 1
ATOM 2538 C CA . ARG B 1 68 ? -2.913 7.414 19.132 1.00 22.30 63 ARG B CA 1
ATOM 2539 C C . ARG B 1 68 ? -4.060 8.390 18.816 1.00 21.85 63 ARG B C 1
ATOM 2540 O O . ARG B 1 68 ? -5.230 8.058 19.003 1.00 21.92 63 ARG B O 1
ATOM 2548 N N . GLY B 1 69 ? -3.702 9.596 18.367 1.00 21.53 64 GLY B N 1
ATOM 2549 C CA . GLY B 1 69 ? -4.674 10.623 17.964 1.00 21.20 64 GLY B CA 1
ATOM 2550 C C . GLY B 1 69 ? -5.436 11.322 19.081 1.00 20.83 64 GLY B C 1
ATOM 2551 O O . GLY B 1 69 ? -6.353 12.114 18.818 1.00 21.15 64 GLY B O 1
ATOM 2552 N N . THR B 1 70 ? -5.051 11.047 20.327 1.00 20.21 65 THR B N 1
ATOM 2553 C CA . THR B 1 70 ? -5.736 11.571 21.513 1.00 19.61 65 THR B CA 1
ATOM 2554 C C . THR B 1 70 ? -4.965 12.742 22.152 1.00 19.09 65 THR B C 1
ATOM 2555 O O . THR B 1 70 ? -3.771 12.614 22.467 1.00 19.28 65 THR B O 1
ATOM 2559 N N . ASN B 1 71 ? -5.652 13.872 22.342 1.00 18.51 66 ASN B N 1
ATOM 2560 C CA . ASN B 1 71 ? -5.025 15.076 22.900 1.00 18.14 66 ASN B CA 1
ATOM 2561 C C . ASN B 1 71 ? -4.943 14.982 24.428 1.00 17.14 66 ASN B C 1
ATOM 2562 O O . ASN B 1 71 ? -5.734 15.574 25.156 1.00 17.29 66 ASN B O 1
ATOM 2567 N N . LEU B 1 72 ? -3.965 14.216 24.890 1.00 16.31 67 LEU B N 1
ATOM 2568 C CA . LEU B 1 72 ? -3.797 13.950 26.311 1.00 14.96 67 LEU B CA 1
ATOM 2569 C C . LEU B 1 72 ? -2.329 13.687 26.567 1.00 15.06 67 LEU B C 1
ATOM 2570 O O . LEU B 1 72 ? -1.729 12.853 25.884 1.00 15.83 67 LEU B O 1
ATOM 2575 N N . ILE B 1 73 ? -1.753 14.428 27.511 1.00 14.16 68 ILE B N 1
ATOM 2576 C CA . ILE B 1 73 ? -0.400 14.127 28.021 1.00 13.47 68 ILE B CA 1
ATOM 2577 C C . ILE B 1 73 ? -0.545 13.033 29.084 1.00 13.44 68 ILE B C 1
ATOM 2578 O O . ILE B 1 73 ? -1.420 13.126 29.945 1.00 13.59 68 ILE B O 1
ATOM 2583 N N . VAL B 1 74 ? 0.299 12.010 29.037 1.00 12.31 69 VAL B N 1
ATOM 2584 C CA . VAL B 1 74 ? 0.279 10.978 30.076 1.00 12.92 69 VAL B CA 1
ATOM 2585 C C . VAL B 1 74 ? 1.600 11.027 30.826 1.00 12.96 69 VAL B C 1
ATOM 2586 O O . VAL B 1 74 ? 2.662 10.981 30.199 1.00 14.97 69 VAL B O 1
ATOM 2590 N N . VAL B 1 75 ? 1.521 11.107 32.154 1.00 13.04 70 VAL B N 1
ATOM 2591 C CA . VAL B 1 75 ? 2.695 11.166 33.016 1.00 12.42 70 VAL B CA 1
ATOM 2592 C C . VAL B 1 75 ? 2.763 9.900 33.871 1.00 13.19 70 VAL B C 1
ATOM 2593 O O . VAL B 1 75 ? 1.812 9.567 34.570 1.00 11.56 70 VAL B O 1
ATOM 2605 N N . PRO B 1 77 ? 4.843 8.361 36.847 1.00 13.93 72 PRO B N 1
ATOM 2606 C CA . PRO B 1 77 ? 5.822 8.528 37.926 1.00 14.07 72 PRO B CA 1
ATOM 2607 C C . PRO B 1 77 ? 6.356 7.182 38.441 1.00 13.78 72 PRO B C 1
ATOM 2608 O O . PRO B 1 77 ? 5.865 6.110 38.043 1.00 12.38 72 PRO B O 1
ATOM 2612 N N . ASN B 1 78 ? 7.375 7.235 39.309 1.00 14.65 73 ASN B N 1
ATOM 2613 C CA . ASN B 1 78 ? 7.877 6.065 40.003 1.00 14.42 73 ASN B CA 1
ATOM 2614 C C . ASN B 1 78 ? 7.822 6.297 41.529 1.00 14.43 73 ASN B C 1
ATOM 2615 O O . ASN B 1 78 ? 8.376 7.277 42.023 1.00 15.20 73 ASN B O 1
ATOM 2620 N N . THR B 1 79 ? 7.188 5.376 42.263 1.00 14.30 74 THR B N 1
ATOM 2621 C CA . THR B 1 79 ? 7.233 5.388 43.738 1.00 14.53 74 THR B CA 1
ATOM 2622 C C . THR B 1 79 ? 8.036 4.210 44.346 1.00 14.52 74 THR B C 1
ATOM 2623 O O . THR B 1 79 ? 8.111 4.062 45.560 1.00 14.63 74 THR B O 1
ATOM 2627 N N . SER B 1 80 ? 8.593 3.350 43.490 1.00 14.61 75 SER B N 1
ATOM 2628 C CA . SER B 1 80 ? 9.540 2.313 43.916 1.00 14.73 75 SER B CA 1
ATOM 2629 C C . SER B 1 80 ? 9.147 1.539 45.196 1.00 14.53 75 SER B C 1
ATOM 2630 O O . SER B 1 80 ? 9.906 1.464 46.182 1.00 15.01 75 SER B O 1
ATOM 2633 N N . ASN B 1 81 ? 7.960 0.950 45.159 1.00 13.83 76 ASN B N 1
ATOM 2634 C CA . ASN B 1 81 ? 7.441 0.111 46.274 1.00 14.03 76 ASN B CA 1
ATOM 2635 C C . ASN B 1 81 ? 7.193 0.883 47.564 1.00 13.90 76 ASN B C 1
ATOM 2636 O O . ASN B 1 81 ? 7.060 0.296 48.652 1.00 14.42 76 ASN B O 1
ATOM 2641 N N . GLY B 1 82 ? 7.117 2.205 47.433 1.00 14.11 77 GLY B N 1
ATOM 2642 C CA . GLY B 1 82 ? 6.901 3.088 48.584 1.00 14.45 77 GLY B CA 1
ATOM 2643 C C . GLY B 1 82 ? 5.472 3.571 48.781 1.00 14.56 77 GLY B C 1
ATOM 2644 O O . GLY B 1 82 ? 5.210 4.441 49.626 1.00 15.07 77 GLY B O 1
ATOM 2645 N N . TRP B 1 83 ? 4.529 3.006 48.025 1.00 14.54 78 TRP B N 1
ATOM 2646 C CA . TRP B 1 83 ? 3.096 3.228 48.282 1.00 15.27 78 TRP B CA 1
ATOM 2647 C C . TRP B 1 83 ? 2.611 4.677 48.163 1.00 14.95 78 TRP B C 1
ATOM 2648 O O . TRP B 1 83 ? 1.585 5.032 48.765 1.00 15.88 78 TRP B O 1
ATOM 2659 N N . TYR B 1 84 ? 3.304 5.500 47.363 1.00 14.92 79 TYR B N 1
ATOM 2660 C CA . TYR B 1 84 ? 2.881 6.905 47.187 1.00 15.08 79 TYR B CA 1
ATOM 2661 C C . TYR B 1 84 ? 2.718 7.555 48.560 1.00 15.20 79 TYR B C 1
ATOM 2662 O O . TYR B 1 84 ? 1.828 8.384 48.760 1.00 15.49 79 TYR B O 1
ATOM 2671 N N . THR B 1 85 ? 3.594 7.165 49.493 1.00 14.73 80 THR B N 1
ATOM 2672 C CA . THR B 1 85 ? 3.503 7.570 50.902 1.00 14.44 80 THR B CA 1
ATOM 2673 C C . THR B 1 85 ? 4.840 8.155 51.367 1.00 15.12 80 THR B C 1
ATOM 2674 O O . THR B 1 85 ? 5.885 7.716 50.907 1.00 14.93 80 THR B O 1
ATOM 2678 N N . ASP B 1 86 ? 4.785 9.156 52.242 1.00 14.70 81 ASP B N 1
ATOM 2679 C CA . ASP B 1 86 ? 5.978 9.652 52.919 1.00 16.06 81 ASP B CA 1
ATOM 2680 C C . ASP B 1 86 ? 6.267 8.607 54.010 1.00 15.86 81 ASP B C 1
ATOM 2681 O O . ASP B 1 86 ? 5.566 8.520 55.023 1.00 15.85 81 ASP B O 1
ATOM 2686 N N . THR B 1 87 ? 7.261 7.769 53.740 1.00 15.08 82 THR B N 1
ATOM 2687 C CA . THR B 1 87 ? 7.475 6.533 54.497 1.00 14.93 82 THR B CA 1
ATOM 2688 C C . THR B 1 87 ? 8.096 6.773 55.874 1.00 15.05 82 THR B C 1
ATOM 2689 O O . THR B 1 87 ? 8.462 7.902 56.215 1.00 14.73 82 THR B O 1
ATOM 2693 N N . GLN B 1 88 ? 8.216 5.690 56.649 1.00 13.91 83 GLN B N 1
ATOM 2694 C CA . GLN B 1 88 ? 8.853 5.715 57.960 1.00 14.19 83 GLN B CA 1
ATOM 2695 C C . GLN B 1 88 ? 10.387 5.706 57.907 1.00 13.84 83 GLN B C 1
ATOM 2696 O O . GLN B 1 88 ? 11.039 5.853 58.940 1.00 14.47 83 GLN B O 1
ATOM 2702 N N . TYR B 1 89 ? 10.941 5.508 56.714 1.00 13.64 84 TYR B N 1
ATOM 2703 C CA . TYR B 1 89 ? 12.390 5.364 56.528 1.00 13.55 84 TYR B CA 1
ATOM 2704 C C . TYR B 1 89 ? 13.008 6.513 55.721 1.00 13.36 84 TYR B C 1
ATOM 2705 O O . TYR B 1 89 ? 14.095 6.378 55.115 1.00 13.05 84 TYR B O 1
ATOM 2714 N N . GLY B 1 90 ? 12.310 7.650 55.714 1.00 13.76 85 GLY B N 1
ATOM 2715 C CA . GLY B 1 90 ? 12.900 8.896 55.219 1.00 13.41 85 GLY B CA 1
ATOM 2716 C C . GLY B 1 90 ? 12.770 9.202 53.738 1.00 14.37 85 GLY B C 1
ATOM 2717 O O . GLY B 1 90 ? 13.411 10.153 53.240 1.00 14.47 85 GLY B O 1
ATOM 2718 N N . PHE B 1 91 ? 11.939 8.427 53.033 1.00 13.97 86 PHE B N 1
ATOM 2719 C CA . PHE B 1 91 ? 11.661 8.672 51.617 1.00 14.04 86 PHE B CA 1
ATOM 2720 C C . PHE B 1 91 ? 10.259 9.261 51.482 1.00 14.56 86 PHE B C 1
ATOM 2721 O O . PHE B 1 91 ? 9.239 8.571 51.701 1.00 14.36 86 PHE B O 1
ATOM 2729 N N . ASP B 1 92 ? 10.208 10.548 51.140 1.00 14.93 87 ASP B N 1
ATOM 2730 C CA . ASP B 1 92 ? 8.942 11.269 51.059 1.00 15.42 87 ASP B CA 1
ATOM 2731 C C . ASP B 1 92 ? 8.336 11.119 49.661 1.00 15.59 87 ASP B C 1
ATOM 2732 O O . ASP B 1 92 ? 8.267 12.084 48.901 1.00 15.10 87 ASP B O 1
ATOM 2737 N N . TYR B 1 93 ? 7.868 9.909 49.342 1.00 14.74 88 TYR B N 1
ATOM 2738 C CA . TYR B 1 93 ? 7.328 9.628 48.016 1.00 14.82 88 TYR B CA 1
ATOM 2739 C C . TYR B 1 93 ? 6.044 10.392 47.734 1.00 15.10 88 TYR B C 1
ATOM 2740 O O . TYR B 1 93 ? 5.818 10.760 46.597 1.00 15.59 88 TYR B O 1
ATOM 2749 N N . TYR B 1 94 ? 5.207 10.608 48.749 1.00 14.76 89 TYR B N 1
ATOM 2750 C CA . TYR B 1 94 ? 3.983 11.367 48.505 1.00 15.44 89 TYR B CA 1
ATOM 2751 C C . TYR B 1 94 ? 4.343 12.796 48.093 1.00 15.58 89 TYR B C 1
ATOM 2752 O O . TYR B 1 94 ? 3.895 13.276 47.054 1.00 15.43 89 TYR B O 1
ATOM 2761 N N . THR B 1 95 ? 5.182 13.457 48.883 1.00 14.85 90 THR B N 1
ATOM 2762 C CA . THR B 1 95 ? 5.569 14.830 48.555 1.00 14.77 90 THR B CA 1
ATOM 2763 C C . THR B 1 95 ? 6.264 14.901 47.192 1.00 14.50 90 THR B C 1
ATOM 2764 O O . THR B 1 95 ? 5.999 15.811 46.400 1.00 14.31 90 THR B O 1
ATOM 2768 N N . ALA B 1 96 ? 7.111 13.914 46.896 1.00 13.64 91 ALA B N 1
ATOM 2769 C CA . ALA B 1 96 ? 7.830 13.906 45.626 1.00 14.45 91 ALA B CA 1
ATOM 2770 C C . ALA B 1 96 ? 6.888 13.799 44.421 1.00 15.06 91 ALA B C 1
ATOM 2771 O O . ALA B 1 96 ? 7.126 14.417 43.385 1.00 14.95 91 ALA B O 1
ATOM 2773 N N . LEU B 1 97 ? 5.817 13.026 44.551 1.00 15.26 92 LEU B N 1
ATOM 2774 C CA . LEU B 1 97 ? 4.981 12.741 43.389 1.00 16.68 92 LEU B CA 1
ATOM 2775 C C . LEU B 1 97 ? 3.744 13.648 43.318 1.00 17.31 92 LEU B C 1
ATOM 2776 O O . LEU B 1 97 ? 3.287 13.985 42.223 1.00 18.55 92 LEU B O 1
ATOM 2781 N N . ALA B 1 98 ? 3.240 14.064 44.479 1.00 17.18 93 ALA B N 1
ATOM 2782 C CA . ALA B 1 98 ? 2.061 14.935 44.570 1.00 17.82 93 ALA B CA 1
ATOM 2783 C C . ALA B 1 98 ? 2.404 16.390 44.308 1.00 18.04 93 ALA B C 1
ATOM 2784 O O . ALA B 1 98 ? 1.598 17.125 43.720 1.00 18.67 93 ALA B O 1
ATOM 2786 N N . GLU B 1 99 ? 3.590 16.805 44.751 1.00 17.34 94 GLU B N 1
ATOM 2787 C CA . GLU B 1 99 ? 3.986 18.216 44.734 1.00 17.88 94 GLU B CA 1
ATOM 2788 C C . GLU B 1 99 ? 5.160 18.502 43.803 1.00 17.33 94 GLU B C 1
ATOM 2789 O O . GLU B 1 99 ? 5.075 19.370 42.919 1.00 17.67 94 GLU B O 1
ATOM 2795 N N . GLU B 1 100 ? 6.262 17.780 43.990 1.00 15.27 95 GLU B N 1
ATOM 2796 C CA . GLU B 1 100 ? 7.467 18.067 43.216 1.00 15.36 95 GLU B CA 1
ATOM 2797 C C . GLU B 1 100 ? 7.316 17.753 41.721 1.00 14.55 95 GLU B C 1
ATOM 2798 O O . GLU B 1 100 ? 7.631 18.603 40.881 1.00 14.42 95 GLU B O 1
ATOM 2804 N N . LEU B 1 101 ? 6.861 16.542 41.391 1.00 14.48 96 LEU B N 1
ATOM 2805 C CA . LEU B 1 101 ? 6.817 16.149 39.980 1.00 14.60 96 LEU B CA 1
ATOM 2806 C C . LEU B 1 101 ? 5.960 17.123 39.123 1.00 14.92 96 LEU B C 1
ATOM 2807 O O . LEU B 1 101 ? 6.411 17.549 38.061 1.00 13.59 96 LEU B O 1
ATOM 2812 N N . PRO B 1 102 ? 4.733 17.457 39.571 1.00 15.52 97 PRO B N 1
ATOM 2813 C CA . PRO B 1 102 ? 3.948 18.410 38.779 1.00 16.29 97 PRO B CA 1
ATOM 2814 C C . PRO B 1 102 ? 4.664 19.759 38.577 1.00 16.97 97 PRO B C 1
ATOM 2815 O O . PRO B 1 102 ? 4.580 20.354 37.502 1.00 17.30 97 PRO B O 1
ATOM 2819 N N . GLN B 1 103 ? 5.395 20.217 39.589 1.00 17.11 98 GLN B N 1
ATOM 2820 C CA . GLN B 1 103 ? 6.153 21.472 39.465 1.00 18.32 98 GLN B CA 1
ATOM 2821 C C . GLN B 1 103 ? 7.292 21.341 38.429 1.00 17.62 98 GLN B C 1
ATOM 2822 O O . GLN B 1 103 ? 7.504 22.226 37.586 1.00 18.00 98 GLN B O 1
ATOM 2828 N N . VAL B 1 104 ? 8.031 20.240 38.504 1.00 16.95 99 VAL B N 1
ATOM 2829 C CA . VAL B 1 104 ? 9.100 19.935 37.543 1.00 16.91 99 VAL B CA 1
ATOM 2830 C C . VAL B 1 104 ? 8.578 19.888 36.094 1.00 16.73 99 VAL B C 1
ATOM 2831 O O . VAL B 1 104 ? 9.153 20.507 35.197 1.00 15.81 99 VAL B O 1
ATOM 2835 N N . LEU B 1 105 ? 7.488 19.157 35.878 1.00 16.61 100 LEU B N 1
ATOM 2836 C CA . LEU B 1 105 ? 6.945 19.002 34.532 1.00 17.34 100 LEU B CA 1
ATOM 2837 C C . LEU B 1 105 ? 6.330 20.278 33.970 1.00 18.10 100 LEU B C 1
ATOM 2838 O O . LEU B 1 105 ? 6.432 20.527 32.770 1.00 18.37 100 LEU B O 1
ATOM 2843 N N . LYS B 1 106 ? 5.717 21.087 34.829 1.00 18.32 101 LYS B N 1
ATOM 2844 C CA . LYS B 1 106 ? 5.174 22.391 34.430 1.00 19.31 101 LYS B CA 1
ATOM 2845 C C . LYS B 1 106 ? 6.256 23.316 33.855 1.00 18.90 101 LYS B C 1
ATOM 2846 O O . LYS B 1 106 ? 5.995 24.080 32.911 1.00 18.45 101 LYS B O 1
ATOM 2852 N N . ARG B 1 107 ? 7.456 23.250 34.433 1.00 18.22 102 ARG B N 1
ATOM 2853 C CA . ARG B 1 107 ? 8.617 23.999 33.949 1.00 18.99 102 ARG B CA 1
ATOM 2854 C C . ARG B 1 107 ? 8.988 23.590 32.525 1.00 18.10 102 ARG B C 1
ATOM 2855 O O . ARG B 1 107 ? 9.230 24.436 31.672 1.00 17.93 102 ARG B O 1
ATOM 2863 N N . PHE B 1 108 ? 9.025 22.279 32.275 1.00 17.35 103 PHE B N 1
ATOM 2864 C CA . PHE B 1 108 ? 9.383 21.749 30.966 1.00 16.93 103 PHE B CA 1
ATOM 2865 C C . PHE B 1 108 ? 8.267 21.962 29.953 1.00 16.52 103 PHE B C 1
ATOM 2866 O O . PHE B 1 108 ? 8.508 22.320 28.793 1.00 16.29 103 PHE B O 1
ATOM 2874 N N . PHE B 1 109 ? 7.037 21.741 30.414 1.00 16.04 104 PHE B N 1
ATOM 2875 C CA . PHE B 1 109 ? 5.872 21.696 29.538 1.00 15.92 104 PHE B CA 1
ATOM 2876 C C . PHE B 1 109 ? 4.797 22.710 29.933 1.00 15.57 104 PHE B C 1
ATOM 2877 O O . PHE B 1 109 ? 3.735 22.326 30.434 1.00 16.31 104 PHE B O 1
ATOM 2885 N N . PRO B 1 110 ? 5.056 24.009 29.698 1.00 15.58 105 PRO B N 1
ATOM 2886 C CA . PRO B 1 110 ? 4.057 25.038 30.026 1.00 15.44 105 PRO B CA 1
ATOM 2887 C C . PRO B 1 110 ? 2.675 24.860 29.385 1.00 15.87 105 PRO B C 1
ATOM 2888 O O . PRO B 1 110 ? 1.711 25.408 29.913 1.00 16.70 105 PRO B O 1
ATOM 2892 N N . ASN B 1 111 ? 2.580 24.136 28.261 1.00 15.99 106 ASN B N 1
ATOM 2893 C CA . ASN B 1 111 ? 1.280 23.916 27.580 1.00 16.86 106 ASN B CA 1
ATOM 2894 C C . ASN B 1 111 ? 0.406 22.857 28.248 1.00 16.92 106 ASN B C 1
ATOM 2895 O O . ASN B 1 111 ? -0.766 22.697 27.888 1.00 17.40 106 ASN B O 1
ATOM 2908 N N . THR B 1 113 ? -2.060 21.529 30.918 1.00 16.09 108 THR B N 1
ATOM 2909 C CA . THR B 1 113 ? -3.092 22.244 31.655 1.00 15.62 108 THR B CA 1
ATOM 2910 C C . THR B 1 113 ? -2.732 22.428 33.124 1.00 15.85 108 THR B C 1
ATOM 2911 O O . THR B 1 113 ? -1.996 21.634 33.711 1.00 16.03 108 THR B O 1
ATOM 2915 N N . SER B 1 114 ? -3.268 23.500 33.697 1.00 17.43 109 SER B N 1
ATOM 2916 C CA . SER B 1 114 ? -3.236 23.698 35.125 1.00 18.23 109 SER B CA 1
ATOM 2917 C C . SER B 1 114 ? -4.671 23.667 35.686 1.00 18.17 109 SER B C 1
ATOM 2918 O O . SER B 1 114 ? -4.894 24.049 36.839 1.00 18.99 109 SER B O 1
ATOM 2921 N N . LYS B 1 115 ? -5.636 23.220 34.878 1.00 16.94 110 LYS B N 1
ATOM 2922 C CA . LYS B 1 115 ? -7.051 23.223 35.279 1.00 16.77 110 LYS B CA 1
ATOM 2923 C C . LYS B 1 115 ? -7.490 21.872 35.806 1.00 16.21 110 LYS B C 1
ATOM 2924 O O . LYS B 1 115 ? -7.231 20.831 35.186 1.00 15.50 110 LYS B O 1
ATOM 2930 N N . ARG B 1 116 ? -8.207 21.904 36.925 1.00 15.79 111 ARG B N 1
ATOM 2931 C CA . ARG B 1 116 ? -8.702 20.671 37.547 1.00 15.24 111 ARG B CA 1
ATOM 2932 C C . ARG B 1 116 ? -9.548 19.870 36.567 1.00 15.25 111 ARG B C 1
ATOM 2933 O O . ARG B 1 116 ? -9.410 18.645 36.496 1.00 15.04 111 ARG B O 1
ATOM 2941 N N . GLU B 1 117 ? -10.377 20.565 35.786 1.00 15.41 112 GLU B N 1
ATOM 2942 C CA . GLU B 1 117 ? -11.333 19.909 34.887 1.00 17.14 112 GLU B CA 1
ATOM 2943 C C . GLU B 1 117 ? -10.649 19.129 33.761 1.00 15.95 112 GLU B C 1
ATOM 2944 O O . GLU B 1 117 ? -11.296 18.329 33.072 1.00 16.75 112 GLU B O 1
ATOM 2950 N N . LYS B 1 118 ? -9.352 19.384 33.566 1.00 15.09 113 LYS B N 1
ATOM 2951 C CA . LYS B 1 118 ? -8.566 18.728 32.517 1.00 14.67 113 LYS B CA 1
ATOM 2952 C C . LYS B 1 118 ? -7.409 17.912 33.110 1.00 14.26 113 LYS B C 1
ATOM 2953 O O . LYS B 1 118 ? -6.496 17.490 32.384 1.00 13.70 113 LYS B O 1
ATOM 2959 N N . THR B 1 119 ? -7.470 17.662 34.415 1.00 13.33 114 THR B N 1
ATOM 2960 C CA . THR B 1 119 ? -6.407 16.938 35.120 1.00 13.42 114 THR B CA 1
ATOM 2961 C C . THR B 1 119 ? -6.976 15.657 35.732 1.00 13.25 114 THR B C 1
ATOM 2962 O O . THR B 1 119 ? -7.927 15.719 36.508 1.00 13.19 114 THR B O 1
ATOM 2966 N N . PHE B 1 120 ? -6.393 14.509 35.369 1.00 12.79 115 PHE B N 1
ATOM 2967 C CA . PHE B 1 120 ? -6.938 13.176 35.728 1.00 12.91 115 PHE B CA 1
ATOM 2968 C C . PHE B 1 120 ? -5.851 12.264 36.293 1.00 12.77 115 PHE B C 1
ATOM 2969 O O . PHE B 1 120 ? -4.656 12.511 36.107 1.00 12.58 115 PHE B O 1
ATOM 2977 N N . ILE B 1 121 ? -6.256 11.205 36.990 1.00 12.72 116 ILE B N 1
ATOM 2978 C CA . ILE B 1 121 ? -5.282 10.266 37.543 1.00 13.18 116 ILE B CA 1
ATOM 2979 C C . ILE B 1 121 ? -5.900 8.854 37.507 1.00 13.04 116 ILE B C 1
ATOM 2980 O O . ILE B 1 121 ? -7.116 8.701 37.604 1.00 12.73 116 ILE B O 1
ATOM 2985 N N . ALA B 1 122 ? -5.063 7.846 37.289 1.00 13.34 117 ALA B N 1
ATOM 2986 C CA . ALA B 1 122 ? -5.512 6.438 37.292 1.00 13.47 117 ALA B CA 1
ATOM 2987 C C . ALA B 1 122 ? -4.370 5.572 37.795 1.00 13.61 117 ALA B C 1
ATOM 2988 O O . ALA B 1 122 ? -3.208 5.936 37.663 1.00 13.74 117 ALA B O 1
ATOM 2990 N N . GLY B 1 123 ? -4.687 4.434 38.399 1.00 13.43 118 GLY B N 1
ATOM 2991 C CA . GLY B 1 123 ? -3.617 3.541 38.835 1.00 13.15 118 GLY B CA 1
ATOM 2992 C C . GLY B 1 123 ? -4.145 2.139 39.063 1.00 14.27 118 GLY B C 1
ATOM 2993 O O . GLY B 1 123 ? -5.358 1.947 39.250 1.00 14.77 118 GLY B O 1
ATOM 2994 N N . LEU B 1 124 ? -3.250 1.155 39.035 1.00 14.60 119 LEU B N 1
ATOM 2995 C CA . LEU B 1 124 ? -3.657 -0.234 39.347 1.00 15.33 119 LEU B CA 1
ATOM 2996 C C . LEU B 1 124 ? -3.070 -0.704 40.680 1.00 16.29 119 LEU B C 1
ATOM 2997 O O . LEU B 1 124 ? -1.948 -0.314 41.028 1.00 16.05 119 LEU B O 1
ATOM 3002 N N . SER B 1 125 ? -3.812 -1.543 41.420 1.00 17.12 120 SER B N 1
ATOM 3003 C CA . SER B 1 125 ? -3.357 -2.107 42.732 1.00 17.92 120 SER B CA 1
ATOM 3004 C C . SER B 1 125 ? -2.825 -1.073 43.771 1.00 17.15 120 SER B C 1
ATOM 3005 O O . SER B 1 125 ? -3.602 -0.222 44.246 1.00 17.46 120 SER B O 1
ATOM 3016 N N . GLY B 1 127 ? -1.152 1.323 43.014 1.00 14.26 122 GLY B N 1
ATOM 3017 C CA . GLY B 1 127 ? -1.405 2.548 42.253 1.00 13.60 122 GLY B CA 1
ATOM 3018 C C . GLY B 1 127 ? -2.856 3.025 42.345 1.00 12.82 122 GLY B C 1
ATOM 3019 O O . GLY B 1 127 ? -3.124 4.224 42.197 1.00 13.43 122 GLY B O 1
ATOM 3020 N N . GLY B 1 128 ? -3.788 2.101 42.562 1.00 12.70 123 GLY B N 1
ATOM 3021 C CA . GLY B 1 128 ? -5.196 2.498 42.771 1.00 12.32 123 GLY B CA 1
ATOM 3022 C C . GLY B 1 128 ? -5.331 3.194 44.119 1.00 13.12 123 GLY B C 1
ATOM 3023 O O . GLY B 1 128 ? -6.047 4.202 44.253 1.00 13.78 123 GLY B O 1
ATOM 3024 N N . TYR B 1 129 ? -4.640 2.655 45.132 1.00 13.57 124 TYR B N 1
ATOM 3025 C CA . TYR B 1 129 ? -4.595 3.315 46.448 1.00 13.10 124 TYR B CA 1
ATOM 3026 C C . TYR B 1 129 ? -3.964 4.707 46.312 1.00 13.25 124 TYR B C 1
ATOM 3027 O O . TYR B 1 129 ? -4.521 5.710 46.775 1.00 12.60 124 TYR B O 1
ATOM 3036 N N . GLY B 1 130 ? -2.795 4.765 45.682 1.00 13.56 125 GLY B N 1
ATOM 3037 C CA . GLY B 1 130 ? -2.085 6.041 45.470 1.00 13.99 125 GLY B CA 1
ATOM 3038 C C . GLY B 1 130 ? -2.911 7.047 44.694 1.00 14.40 125 GLY B C 1
ATOM 3039 O O . GLY B 1 130 ? -2.977 8.218 45.049 1.00 14.22 125 GLY B O 1
ATOM 3040 N N . CYS B 1 131 ? -3.569 6.571 43.643 1.00 14.46 126 CYS B N 1
ATOM 3041 C CA . CYS B 1 131 ? -4.474 7.395 42.856 1.00 14.37 126 CYS B CA 1
ATOM 3042 C C . CYS B 1 131 ? -5.569 8.046 43.713 1.00 14.14 126 CYS B C 1
ATOM 3043 O O . CYS B 1 131 ? -5.714 9.275 43.698 1.00 13.81 126 CYS B O 1
ATOM 3046 N N . PHE B 1 132 ? -6.326 7.237 44.463 1.00 13.40 127 PHE B N 1
ATOM 3047 C CA . PHE B 1 132 ? -7.390 7.792 45.309 1.00 14.15 127 PHE B CA 1
ATOM 3048 C C . PHE B 1 132 ? -6.811 8.687 46.414 1.00 14.59 127 PHE B C 1
ATOM 3049 O O . PHE B 1 132 ? -7.388 9.724 46.726 1.00 15.18 127 PHE B O 1
ATOM 3057 N N . LYS B 1 133 ? -5.669 8.305 46.983 1.00 14.95 128 LYS B N 1
ATOM 3058 C CA . LYS B 1 133 ? -5.004 9.146 47.991 1.00 14.90 128 LYS B CA 1
ATOM 3059 C C . LYS B 1 133 ? -4.699 10.541 47.439 1.00 15.08 128 LYS B C 1
ATOM 3060 O O . LYS B 1 133 ? -5.077 11.553 48.050 1.00 14.49 128 LYS B O 1
ATOM 3066 N N . LEU B 1 134 ? -4.038 10.594 46.284 1.00 14.59 129 LEU B N 1
ATOM 3067 C CA . LEU B 1 134 ? -3.719 11.878 45.633 1.00 15.12 129 LEU B CA 1
ATOM 3068 C C . LEU B 1 134 ? -4.967 12.676 45.280 1.00 14.98 129 LEU B C 1
ATOM 3069 O O . LEU B 1 134 ? -5.024 13.877 45.544 1.00 15.09 129 LEU B O 1
ATOM 3074 N N . ALA B 1 135 ? -5.979 12.002 44.729 1.00 14.72 130 ALA B N 1
ATOM 3075 C CA . ALA B 1 135 ? -7.231 12.692 44.409 1.00 15.33 130 ALA B CA 1
ATOM 3076 C C . ALA B 1 135 ? -7.912 13.299 45.652 1.00 15.29 130 ALA B C 1
ATOM 3077 O O . ALA B 1 135 ? -8.357 14.457 45.636 1.00 15.58 130 ALA B O 1
ATOM 3079 N N . LEU B 1 136 ? -7.996 12.513 46.721 1.00 14.72 131 LEU B N 1
ATOM 3080 C CA . LEU B 1 136 ? -8.637 12.972 47.944 1.00 14.73 131 LEU B CA 1
ATOM 3081 C C . LEU B 1 136 ? -7.868 14.088 48.656 1.00 14.84 131 LEU B C 1
ATOM 3082 O O . LEU B 1 136 ? -8.466 14.995 49.235 1.00 14.49 131 LEU B O 1
ATOM 3087 N N . THR B 1 137 ? -6.541 14.014 48.618 1.00 15.00 132 THR B N 1
ATOM 3088 C CA . THR B 1 137 ? -5.727 14.961 49.407 1.00 15.60 132 THR B CA 1
ATOM 3089 C C . THR B 1 137 ? -5.489 16.305 48.694 1.00 15.32 132 THR B C 1
ATOM 3090 O O . THR B 1 137 ? -5.465 17.358 49.337 1.00 16.41 132 THR B O 1
ATOM 3094 N N . THR B 1 138 ? -5.329 16.272 47.375 1.00 14.67 133 THR B N 1
ATOM 3095 C CA . THR B 1 138 ? -4.916 17.468 46.636 1.00 14.27 133 THR B CA 1
ATOM 3096 C C . THR B 1 138 ? -6.081 18.337 46.163 1.00 14.20 133 THR B C 1
ATOM 3097 O O . THR B 1 138 ? -5.913 19.543 45.971 1.00 14.17 133 THR B O 1
ATOM 3101 N N . ASN B 1 139 ? -7.231 17.718 45.882 1.00 14.00 134 ASN B N 1
ATOM 3102 C CA . ASN B 1 139 ? -8.336 18.425 45.222 1.00 14.19 134 ASN B CA 1
ATOM 3103 C C . ASN B 1 139 ? -7.909 19.068 43.886 1.00 14.50 134 ASN B C 1
ATOM 3104 O O . ASN B 1 139 ? -8.466 20.080 43.471 1.00 15.12 134 ASN B O 1
ATOM 3109 N N . ARG B 1 140 ? -6.915 18.469 43.224 1.00 14.75 135 ARG B N 1
ATOM 3110 C CA . ARG B 1 140 ? -6.433 19.014 41.940 1.00 14.95 135 ARG B CA 1
ATOM 3111 C C . ARG B 1 140 ? -6.833 18.189 40.716 1.00 14.59 135 ARG B C 1
ATOM 3112 O O . ARG B 1 140 ? -6.457 18.542 39.591 1.00 14.00 135 ARG B O 1
ATOM 3120 N N . PHE B 1 141 ? -7.606 17.119 40.942 1.00 13.52 136 PHE B N 1
ATOM 3121 C CA . PHE B 1 141 ? -8.031 16.210 39.875 1.00 12.94 136 PHE B CA 1
ATOM 3122 C C . PHE B 1 141 ? -9.536 16.235 39.720 1.00 12.95 136 PHE B C 1
ATOM 3123 O O . PHE B 1 141 ? -10.260 16.427 40.706 1.00 12.84 136 PHE B O 1
ATOM 3131 N N . SER B 1 142 ? -10.010 16.062 38.492 1.00 12.64 137 SER B N 1
ATOM 3132 C CA . SER B 1 142 ? -11.459 16.009 38.252 1.00 13.16 137 SER B CA 1
ATOM 3133 C C . SER B 1 142 ? -12.001 14.575 38.164 1.00 13.05 137 SER B C 1
ATOM 3134 O O . SER B 1 142 ? -13.189 14.332 38.458 1.00 14.07 137 SER B O 1
ATOM 3137 N N . HIS B 1 143 ? -11.145 13.651 37.721 1.00 13.10 138 HIS B N 1
ATOM 3138 C CA . HIS B 1 143 ? -11.480 12.229 37.578 1.00 13.66 138 HIS B CA 1
ATOM 3139 C C . HIS B 1 143 ? -10.327 11.387 38.078 1.00 13.95 138 HIS B C 1
ATOM 3140 O O . HIS B 1 143 ? -9.171 11.701 37.785 1.00 13.30 138 HIS B O 1
ATOM 3147 N N . ALA B 1 144 ? -10.645 10.318 38.811 1.00 13.27 139 ALA B N 1
ATOM 3148 C CA . ALA B 1 144 ? -9.607 9.428 39.399 1.00 13.55 139 ALA B CA 1
ATOM 3149 C C . ALA B 1 144 ? -10.087 7.997 39.314 1.00 13.78 139 ALA B C 1
ATOM 3150 O O . ALA B 1 144 ? -11.216 7.707 39.745 1.00 14.04 139 ALA B O 1
ATOM 3152 N N . ALA B 1 145 ? -9.254 7.120 38.744 1.00 12.83 140 ALA B N 1
ATOM 3153 C CA . ALA B 1 145 ? -9.624 5.719 38.504 1.00 13.21 140 ALA B CA 1
ATOM 3154 C C . ALA B 1 145 ? -8.696 4.725 39.191 1.00 13.12 140 ALA B C 1
ATOM 3155 O O . ALA B 1 145 ? -7.462 4.836 39.121 1.00 13.28 140 ALA B O 1
ATOM 3157 N N . SER B 1 146 ? -9.298 3.699 39.788 1.00 12.75 141 SER B N 1
ATOM 3158 C CA . SER B 1 146 ? -8.561 2.617 40.418 1.00 13.37 141 SER B CA 1
ATOM 3159 C C . SER B 1 146 ? -8.915 1.299 39.714 1.00 12.85 141 SER B C 1
ATOM 3160 O O . SER B 1 146 ? -10.097 0.997 39.488 1.00 12.90 141 SER B O 1
ATOM 3163 N N . PHE B 1 147 ? -7.891 0.547 39.326 1.00 13.03 142 PHE B N 1
ATOM 3164 C CA . PHE B 1 147 ? -8.064 -0.767 38.703 1.00 13.33 142 PHE B CA 1
ATOM 3165 C C . PHE B 1 147 ? -7.520 -1.820 39.657 1.00 13.65 142 PHE B C 1
ATOM 3166 O O . PHE B 1 147 ? -6.317 -1.875 39.911 1.00 13.13 142 PHE B O 1
ATOM 3174 N N . SER B 1 148 ? -8.424 -2.632 40.202 1.00 14.05 143 SER B N 1
ATOM 3175 C CA . SER B 1 148 ? -8.080 -3.631 41.232 1.00 13.77 143 SER B CA 1
ATOM 3176 C C . SER B 1 148 ? -7.228 -3.010 42.330 1.00 13.72 143 SER B C 1
ATOM 3177 O O . SER B 1 148 ? -6.154 -3.522 42.679 1.00 13.91 143 SER B O 1
ATOM 3180 N N . GLY B 1 149 ? -7.697 -1.871 42.845 1.00 13.61 144 GLY B N 1
ATOM 3181 C CA . GLY B 1 149 ? -6.914 -1.076 43.788 1.00 13.63 144 GLY B CA 1
ATOM 3182 C C . GLY B 1 149 ? -6.823 -1.737 45.146 1.00 13.20 144 GLY B C 1
ATOM 3183 O O . GLY B 1 149 ? -7.751 -2.433 45.575 1.00 13.96 144 GLY B O 1
ATOM 3184 N N . ALA B 1 150 ? -5.696 -1.533 45.826 1.00 13.66 145 ALA B N 1
ATOM 3185 C CA . ALA B 1 150 ? -5.567 -1.951 47.219 1.00 14.47 145 ALA B CA 1
ATOM 3186 C C . ALA B 1 150 ? -6.265 -0.901 48.103 1.00 14.32 145 ALA B C 1
ATOM 3187 O O . ALA B 1 150 ? -5.622 -0.128 48.816 1.00 14.29 145 ALA B O 1
ATOM 3189 N N . LEU B 1 151 ? -7.597 -0.847 48.025 1.00 14.26 146 LEU B N 1
ATOM 3190 C CA . LEU B 1 151 ? -8.314 0.299 48.584 1.00 14.49 146 LEU B CA 1
ATOM 3191 C C . LEU B 1 151 ? -8.625 0.224 50.087 1.00 14.39 146 LEU B C 1
ATOM 3192 O O . LEU B 1 151 ? -9.108 1.205 50.681 1.00 15.06 146 LEU B O 1
ATOM 3197 N N . SER B 1 152 ? -8.377 -0.927 50.692 1.00 14.80 147 SER B N 1
ATOM 3198 C CA . SER B 1 152 ? -8.521 -1.081 52.135 1.00 14.62 147 SER B CA 1
ATOM 3199 C C . SER B 1 152 ? -7.686 -2.254 52.628 1.00 15.00 147 SER B C 1
ATOM 3200 O O . SER B 1 152 ? -7.602 -3.283 51.951 1.00 14.95 147 SER B O 1
ATOM 3203 N N . PHE B 1 153 ? -7.082 -2.103 53.806 1.00 14.77 148 PHE B N 1
ATOM 3204 C CA . PHE B 1 153 ? -6.473 -3.238 54.509 1.00 14.97 148 PHE B CA 1
ATOM 3205 C C . PHE B 1 153 ? -7.280 -3.652 55.744 1.00 15.84 148 PHE B C 1
ATOM 3206 O O . PHE B 1 153 ? -6.792 -4.367 56.618 1.00 15.02 148 PHE B O 1
ATOM 3214 N N . GLN B 1 154 ? -8.530 -3.215 55.814 1.00 16.40 149 GLN B N 1
ATOM 3215 C CA . GLN B 1 154 ? -9.352 -3.563 56.969 1.00 17.98 149 GLN B CA 1
ATOM 3216 C C . GLN B 1 154 ? -9.702 -5.044 56.967 1.00 19.38 149 GLN B C 1
ATOM 3217 O O . GLN B 1 154 ? -9.728 -5.673 58.017 1.00 19.50 149 GLN B O 1
ATOM 3223 N N . ASN B 1 155 ? -9.986 -5.567 55.774 1.00 20.75 150 ASN B N 1
ATOM 3224 C CA . ASN B 1 155 ? -10.466 -6.930 55.584 1.00 22.77 150 ASN B CA 1
ATOM 3225 C C . ASN B 1 155 ? -9.573 -7.692 54.617 1.00 23.31 150 ASN B C 1
ATOM 3226 O O . ASN B 1 155 ? -9.941 -8.765 54.132 1.00 24.52 150 ASN B O 1
ATOM 3231 N N . PHE B 1 156 ? -8.393 -7.137 54.349 1.00 24.21 151 PHE B N 1
ATOM 3232 C CA . PHE B 1 156 ? -7.399 -7.796 53.520 1.00 23.80 151 PHE B CA 1
ATOM 3233 C C . PHE B 1 156 ? -6.042 -7.702 54.186 1.00 24.19 151 PHE B C 1
ATOM 3234 O O . PHE B 1 156 ? -5.610 -6.620 54.595 1.00 23.53 151 PHE B O 1
ATOM 3242 N N . SER B 1 157 ? -5.366 -8.837 54.278 1.00 24.82 152 SER B N 1
ATOM 3243 C CA . SER B 1 157 ? -4.042 -8.877 54.886 1.00 25.70 152 SER B CA 1
ATOM 3244 C C . SER B 1 157 ? -3.023 -9.363 53.858 1.00 25.74 152 SER B C 1
ATOM 3245 O O . SER B 1 157 ? -3.216 -10.423 53.253 1.00 25.36 152 SER B O 1
ATOM 3248 N N . PRO B 1 158 ? -1.939 -8.588 53.648 1.00 26.04 153 PRO B N 1
ATOM 3249 C CA . PRO B 1 158 ? -1.029 -8.862 52.525 1.00 26.53 153 PRO B CA 1
ATOM 3250 C C . PRO B 1 158 ? -0.375 -10.251 52.583 1.00 27.18 153 PRO B C 1
ATOM 3251 O O . PRO B 1 158 ? 0.020 -10.780 51.535 1.00 26.99 153 PRO B O 1
ATOM 3255 N N . GLU B 1 159 ? -0.282 -10.823 53.789 1.00 27.77 154 GLU B N 1
ATOM 3256 C CA . GLU B 1 159 ? 0.320 -12.152 54.005 1.00 28.65 154 GLU B CA 1
ATOM 3257 C C . GLU B 1 159 ? -0.525 -13.281 53.422 1.00 28.36 154 GLU B C 1
ATOM 3258 O O . GLU B 1 159 ? -0.022 -14.372 53.187 1.00 27.73 154 GLU B O 1
ATOM 3264 N N . SER B 1 160 ? -1.812 -13.004 53.194 1.00 28.63 155 SER B N 1
ATOM 3265 C CA . SER B 1 160 ? -2.716 -13.948 52.536 1.00 28.82 155 SER B CA 1
ATOM 3266 C C . SER B 1 160 ? -2.290 -14.193 51.088 1.00 28.57 155 SER B C 1
ATOM 3267 O O . SER B 1 160 ? -2.670 -15.199 50.473 1.00 28.92 155 SER B O 1
ATOM 3270 N N . GLN B 1 161 ? -1.501 -13.263 50.556 1.00 27.78 156 GLN B N 1
ATOM 3271 C CA . GLN B 1 161 ? -0.990 -13.348 49.195 1.00 27.32 156 GLN B CA 1
ATOM 3272 C C . GLN B 1 161 ? 0.533 -13.263 49.171 1.00 26.25 156 GLN B C 1
ATOM 3273 O O . GLN B 1 161 ? 1.111 -13.012 48.117 1.00 26.35 156 GLN B O 1
ATOM 3279 N N . ASN B 1 162 ? 1.163 -13.439 50.337 1.00 25.42 157 ASN B N 1
ATOM 3280 C CA . ASN B 1 162 ? 2.624 -13.520 50.453 1.00 24.66 157 ASN B CA 1
ATOM 3281 C C . ASN B 1 162 ? 3.278 -12.275 49.840 1.00 24.67 157 ASN B C 1
ATOM 3282 O O . ASN B 1 162 ? 4.272 -12.370 49.119 1.00 23.75 157 ASN B O 1
ATOM 3287 N N . LEU B 1 163 ? 2.678 -11.119 50.151 1.00 24.46 158 LEU B N 1
ATOM 3288 C CA . LEU B 1 163 ? 3.078 -9.805 49.636 1.00 25.04 158 LEU B CA 1
ATOM 3289 C C . LEU B 1 163 ? 3.849 -9.044 50.711 1.00 24.91 158 LEU B C 1
ATOM 3290 O O . LEU B 1 163 ? 3.312 -8.750 51.784 1.00 25.45 158 LEU B O 1
ATOM 3295 N N . GLY B 1 164 ? 5.109 -8.759 50.424 1.00 24.84 159 GLY B N 1
ATOM 3296 C CA . GLY B 1 164 ? 6.007 -8.080 51.360 1.00 24.62 159 GLY B CA 1
ATOM 3297 C C . GLY B 1 164 ? 6.374 -8.899 52.583 1.00 24.17 159 GLY B C 1
ATOM 3298 O O . GLY B 1 164 ? 6.560 -10.115 52.500 1.00 24.71 159 GLY B O 1
ATOM 3299 N N . SER B 1 165 ? 6.454 -8.215 53.718 1.00 23.13 160 SER B N 1
ATOM 3300 C CA . SER B 1 165 ? 6.993 -8.754 54.967 1.00 21.88 160 SER B CA 1
ATOM 3301 C C . SER B 1 165 ? 6.671 -7.757 56.075 1.00 20.27 160 SER B C 1
ATOM 3302 O O . SER B 1 165 ? 6.457 -6.580 55.789 1.00 19.41 160 SER B O 1
ATOM 3305 N N . PRO B 1 166 ? 6.652 -8.212 57.339 1.00 18.90 161 PRO B N 1
ATOM 3306 C CA . PRO B 1 166 ? 6.318 -7.303 58.436 1.00 17.59 161 PRO B CA 1
ATOM 3307 C C . PRO B 1 166 ? 7.152 -6.008 58.451 1.00 16.19 161 PRO B C 1
ATOM 3308 O O . PRO B 1 166 ? 6.589 -4.926 58.638 1.00 15.30 161 PRO B O 1
ATOM 3312 N N . ALA B 1 167 ? 8.470 -6.125 58.261 1.00 15.61 162 ALA B N 1
ATOM 3313 C CA . ALA B 1 167 ? 9.348 -4.947 58.228 1.00 14.83 162 ALA B CA 1
ATOM 3314 C C . ALA B 1 167 ? 9.003 -4.026 57.078 1.00 15.20 162 ALA B C 1
ATOM 3315 O O . ALA B 1 167 ? 9.028 -2.788 57.229 1.00 14.82 162 ALA B O 1
ATOM 3317 N N . TYR B 1 168 ? 8.686 -4.621 55.927 1.00 14.39 163 TYR B N 1
ATOM 3318 C CA . TYR B 1 168 ? 8.340 -3.831 54.749 1.00 14.21 163 TYR B CA 1
ATOM 3319 C C . TYR B 1 168 ? 7.062 -3.038 55.000 1.00 14.20 163 TYR B C 1
ATOM 3320 O O . TYR B 1 168 ? 6.994 -1.846 54.697 1.00 13.37 163 TYR B O 1
ATOM 3329 N N . TRP B 1 169 ? 6.039 -3.702 55.536 1.00 14.20 164 TRP B N 1
ATOM 3330 C CA . TRP B 1 169 ? 4.774 -3.016 55.756 1.00 14.90 164 TRP B CA 1
ATOM 3331 C C . TRP B 1 169 ? 4.887 -1.934 56.814 1.00 14.97 164 TRP B C 1
ATOM 3332 O O . TRP B 1 169 ? 4.309 -0.851 56.642 1.00 15.66 164 TRP B O 1
ATOM 3343 N N . ARG B 1 170 ? 5.679 -2.199 57.853 1.00 14.66 165 ARG B N 1
ATOM 3344 C CA . ARG B 1 170 ? 5.966 -1.209 58.903 1.00 15.52 165 ARG B CA 1
ATOM 3345 C C . ARG B 1 170 ? 6.742 -0.032 58.328 1.00 14.75 165 ARG B C 1
ATOM 3346 O O . ARG B 1 170 ? 6.533 1.110 58.744 1.00 14.90 165 ARG B O 1
ATOM 3354 N N . GLY B 1 171 ? 7.637 -0.314 57.379 1.00 14.67 166 GLY B N 1
ATOM 3355 C CA . GLY B 1 171 ? 8.375 0.753 56.673 1.00 14.74 166 GLY B CA 1
ATOM 3356 C C . GLY B 1 171 ? 7.451 1.754 56.002 1.00 15.70 166 GLY B C 1
ATOM 3357 O O . GLY B 1 171 ? 7.751 2.953 55.961 1.00 15.10 166 GLY B O 1
ATOM 3358 N N . VAL B 1 172 ? 6.331 1.270 55.465 1.00 15.27 167 VAL B N 1
ATOM 3359 C CA . VAL B 1 172 ? 5.389 2.138 54.769 1.00 16.72 167 VAL B CA 1
ATOM 3360 C C . VAL B 1 172 ? 4.435 2.851 55.739 1.00 17.02 167 VAL B C 1
ATOM 3361 O O . VAL B 1 172 ? 4.310 4.088 55.698 1.00 17.74 167 VAL B O 1
ATOM 3365 N N . PHE B 1 173 ? 3.793 2.066 56.605 1.00 17.10 168 PHE B N 1
ATOM 3366 C CA . PHE B 1 173 ? 2.623 2.497 57.378 1.00 17.74 168 PHE B CA 1
ATOM 3367 C C . PHE B 1 173 ? 2.823 2.598 58.890 1.00 18.30 168 PHE B C 1
ATOM 3368 O O . PHE B 1 173 ? 1.904 3.025 59.599 1.00 18.76 168 PHE B O 1
ATOM 3376 N N . GLY B 1 174 ? 3.989 2.190 59.391 1.00 18.66 169 GLY B N 1
ATOM 3377 C CA . GLY B 1 174 ? 4.191 2.017 60.827 1.00 19.10 169 GLY B CA 1
ATOM 3378 C C . GLY B 1 174 ? 3.371 0.842 61.332 1.00 19.76 169 GLY B C 1
ATOM 3379 O O . GLY B 1 174 ? 2.953 -0.018 60.550 1.00 19.59 169 GLY B O 1
ATOM 3380 N N . GLU B 1 175 ? 3.142 0.802 62.643 1.00 20.47 170 GLU B N 1
ATOM 3381 C CA . GLU B 1 175 ? 2.283 -0.207 63.248 1.00 21.47 170 GLU B CA 1
ATOM 3382 C C . GLU B 1 175 ? 0.841 0.251 63.107 1.00 21.45 170 GLU B C 1
ATOM 3383 O O . GLU B 1 175 ? 0.515 1.379 63.459 1.00 21.25 170 GLU B O 1
ATOM 3389 N N . ILE B 1 176 ? -0.009 -0.621 62.571 1.00 21.99 171 ILE B N 1
ATOM 3390 C CA . ILE B 1 176 ? -1.431 -0.310 62.382 1.00 22.57 171 ILE B CA 1
ATOM 3391 C C . ILE B 1 176 ? -2.320 -1.223 63.239 1.00 22.61 171 ILE B C 1
ATOM 3392 O O . ILE B 1 176 ? -2.341 -2.444 63.053 1.00 23.29 171 ILE B O 1
ATOM 3397 N N . ARG B 1 177 ? -3.044 -0.619 64.176 1.00 22.68 172 ARG B N 1
ATOM 3398 C CA . ARG B 1 177 ? -3.968 -1.357 65.035 1.00 22.51 172 ARG B CA 1
ATOM 3399 C C . ARG B 1 177 ? -5.273 -1.575 64.294 1.00 22.00 172 ARG B C 1
ATOM 3400 O O . ARG B 1 177 ? -5.776 -2.698 64.223 1.00 23.04 172 ARG B O 1
ATOM 3402 N N . ASP B 1 178 ? -5.825 -0.496 63.751 1.00 20.46 173 ASP B N 1
ATOM 3403 C CA . ASP B 1 178 ? -7.057 -0.572 62.976 1.00 18.76 173 ASP B CA 1
ATOM 3404 C C . ASP B 1 178 ? -6.905 0.267 61.713 1.00 17.73 173 ASP B C 1
ATOM 3405 O O . ASP B 1 178 ? -6.746 1.488 61.794 1.00 18.05 173 ASP B O 1
ATOM 3410 N N . TRP B 1 179 ? -6.976 -0.380 60.550 1.00 16.64 174 TRP B N 1
ATOM 3411 C CA . TRP B 1 179 ? -6.722 0.311 59.276 1.00 15.35 174 TRP B CA 1
ATOM 3412 C C . TRP B 1 179 ? -7.641 1.509 59.031 1.00 15.47 174 TRP B C 1
ATOM 3413 O O . TRP B 1 179 ? -7.178 2.612 58.737 1.00 14.49 174 TRP B O 1
ATOM 3424 N N . THR B 1 180 ? -8.946 1.287 59.139 1.00 14.88 175 THR B N 1
ATOM 3425 C CA . THR B 1 180 ? -9.892 2.293 58.691 1.00 15.59 175 THR B CA 1
ATOM 3426 C C . THR B 1 180 ? -9.793 3.590 59.498 1.00 15.42 175 THR B C 1
ATOM 3427 O O . THR B 1 180 ? -9.927 4.676 58.938 1.00 15.12 175 THR B O 1
ATOM 3431 N N . THR B 1 181 ? -9.530 3.469 60.800 1.00 15.68 176 THR B N 1
ATOM 3432 C CA . THR B 1 181 ? -9.406 4.637 61.680 1.00 16.71 176 THR B CA 1
ATOM 3433 C C . THR B 1 181 ? -7.994 5.232 61.709 1.00 16.66 176 THR B C 1
ATOM 3434 O O . THR B 1 181 ? -7.776 6.298 62.294 1.00 17.91 176 THR B O 1
ATOM 3438 N N . SER B 1 182 ? -7.042 4.550 61.071 1.00 16.19 177 SER B N 1
ATOM 3439 C CA . SER B 1 182 ? -5.674 5.069 60.915 1.00 15.88 177 SER B CA 1
ATOM 3440 C C . SER B 1 182 ? -5.637 6.246 59.929 1.00 16.01 177 SER B C 1
ATOM 3441 O O . SER B 1 182 ? -6.521 6.365 59.082 1.00 16.10 177 SER B O 1
ATOM 3444 N N . PRO B 1 183 ? -4.621 7.121 60.029 1.00 15.86 178 PRO B N 1
ATOM 3445 C CA . PRO B 1 183 ? -4.492 8.218 59.057 1.00 15.79 178 PRO B CA 1
ATOM 3446 C C . PRO B 1 183 ? -4.218 7.801 57.608 1.00 14.92 178 PRO B C 1
ATOM 3447 O O . PRO B 1 183 ? -4.294 8.650 56.702 1.00 15.15 178 PRO B O 1
ATOM 3451 N N . TYR B 1 184 ? -3.885 6.524 57.397 1.00 14.75 179 TYR B N 1
ATOM 3452 C CA . TYR B 1 184 ? -3.530 5.999 56.071 1.00 14.78 179 TYR B CA 1
ATOM 3453 C C . TYR B 1 184 ? -4.706 5.508 55.221 1.00 14.81 179 TYR B C 1
ATOM 3454 O O . TYR B 1 184 ? -4.566 5.333 54.009 1.00 15.25 179 TYR B O 1
ATOM 3463 N N . SER B 1 185 ? -5.852 5.272 55.847 1.00 14.31 180 SER B N 1
ATOM 3464 C CA . SER B 1 185 ? -7.010 4.784 55.101 1.00 13.98 180 SER B CA 1
ATOM 3465 C C . SER B 1 185 ? -7.549 5.861 54.156 1.00 13.86 180 SER B C 1
ATOM 3466 O O . SER B 1 185 ? -7.433 7.059 54.427 1.00 13.58 180 SER B O 1
ATOM 3469 N N . LEU B 1 186 ? -8.145 5.429 53.049 1.00 14.40 181 LEU B N 1
ATOM 3470 C CA . LEU B 1 186 ? -8.798 6.366 52.138 1.00 14.64 181 LEU B CA 1
ATOM 3471 C C . LEU B 1 186 ? -9.936 7.117 52.853 1.00 14.83 181 LEU B C 1
ATOM 3472 O O . LEU B 1 186 ? -10.158 8.297 52.612 1.00 15.23 181 LEU B O 1
ATOM 3477 N N . GLU B 1 187 ? -10.627 6.416 53.751 1.00 14.48 182 GLU B N 1
ATOM 3478 C CA . GLU B 1 187 ? -11.682 7.003 54.576 1.00 14.67 182 GLU B CA 1
ATOM 3479 C C . GLU B 1 187 ? -11.180 8.186 55.429 1.00 14.64 182 GLU B C 1
ATOM 3480 O O . GLU B 1 187 ? -11.844 9.216 55.517 1.00 15.70 182 GLU B O 1
ATOM 3486 N N . SER B 1 188 ? -10.001 8.041 56.041 1.00 14.15 183 SER B N 1
ATOM 3487 C CA . SER B 1 188 ? -9.412 9.117 56.822 1.00 14.59 183 SER B CA 1
ATOM 3488 C C . SER B 1 188 ? -8.882 10.227 55.915 1.00 14.93 183 SER B C 1
ATOM 3489 O O . SER B 1 188 ? -9.049 11.404 56.225 1.00 15.65 183 SER B O 1
ATOM 3492 N N . LEU B 1 189 ? -8.266 9.841 54.799 1.00 14.52 184 LEU B N 1
ATOM 3493 C CA . LEU B 1 189 ? -7.696 10.803 53.837 1.00 15.17 184 LEU B CA 1
ATOM 3494 C C . LEU B 1 189 ? -8.793 11.605 53.153 1.00 15.12 184 LEU B C 1
ATOM 3495 O O . LEU B 1 189 ? -8.568 12.756 52.755 1.00 15.99 184 LEU B O 1
ATOM 3500 N N . ALA B 1 190 ? -9.980 11.000 53.050 1.00 15.60 185 ALA B N 1
ATOM 3501 C CA . ALA B 1 190 ? -11.164 11.649 52.472 1.00 15.85 185 ALA B CA 1
ATOM 3502 C C . ALA B 1 190 ? -11.578 12.943 53.191 1.00 16.02 185 ALA B C 1
ATOM 3503 O O . ALA B 1 190 ? -12.272 13.788 52.611 1.00 15.26 185 ALA B O 1
ATOM 3505 N N . LYS B 1 191 ? -11.177 13.082 54.457 1.00 16.47 186 LYS B N 1
ATOM 3506 C CA . LYS B 1 191 ? -11.471 14.291 55.242 1.00 17.06 186 LYS B CA 1
ATOM 3507 C C . LYS B 1 191 ? -10.880 15.545 54.606 1.00 16.93 186 LYS B C 1
ATOM 3508 O O . LYS B 1 191 ? -11.378 16.654 54.835 1.00 17.23 186 LYS B O 1
ATOM 3514 N N . LYS B 1 192 ? -9.833 15.363 53.807 1.00 16.66 187 LYS B N 1
ATOM 3515 C CA . LYS B 1 192 ? -9.166 16.483 53.134 1.00 16.84 187 LYS B CA 1
ATOM 3516 C C . LYS B 1 192 ? -9.832 16.869 51.810 1.00 16.49 187 LYS B C 1
ATOM 3517 O O . LYS B 1 192 ? -9.468 17.874 51.194 1.00 16.79 187 LYS B O 1
ATOM 3523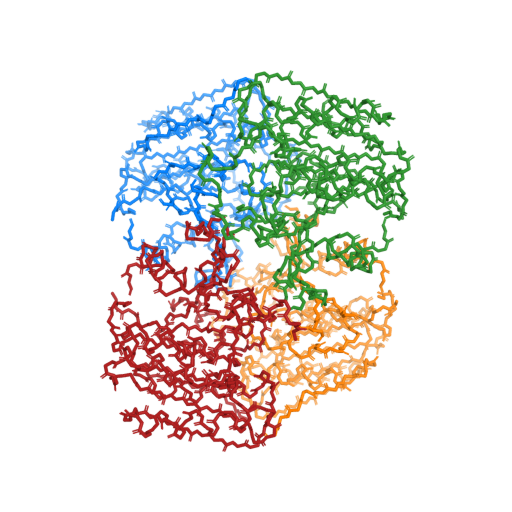 N N . SER B 1 193 ? -10.824 16.085 51.393 1.00 15.93 188 SER B N 1
ATOM 3524 C CA . SER B 1 193 ? -11.409 16.222 50.076 1.00 15.72 188 SER B CA 1
ATOM 3525 C C . SER B 1 193 ? -12.653 17.080 50.070 1.00 15.69 188 SER B C 1
ATOM 3526 O O . SER B 1 193 ? -13.517 16.980 50.963 1.00 15.60 188 SER B O 1
ATOM 3529 N N . ASP B 1 194 ? -12.770 17.885 49.020 1.00 15.94 189 ASP B N 1
ATOM 3530 C CA . ASP B 1 194 ? -13.976 18.675 48.815 1.00 15.87 189 ASP B CA 1
ATOM 3531 C C . ASP B 1 194 ? -15.112 17.873 48.174 1.00 15.96 189 ASP B C 1
ATOM 3532 O O . ASP B 1 194 ? -16.179 18.424 47.914 1.00 16.28 189 ASP B O 1
ATOM 3537 N N . LYS B 1 195 ? -14.872 16.574 47.939 1.00 16.62 190 LYS B N 1
ATOM 3538 C CA . LYS B 1 195 ? -15.875 15.657 47.340 1.00 17.63 190 LYS B CA 1
ATOM 3539 C C . LYS B 1 195 ? -16.191 15.952 45.861 1.00 17.53 190 LYS B C 1
ATOM 3540 O O . LYS B 1 195 ? -17.117 15.343 45.288 1.00 17.77 190 LYS B O 1
ATOM 3546 N N . LYS B 1 196 ? -15.448 16.883 45.256 1.00 17.66 191 LYS B N 1
ATOM 3547 C CA . LYS B 1 196 ? -15.697 17.311 43.879 1.00 18.09 191 LYS B CA 1
ATOM 3548 C C . LYS B 1 196 ? -14.837 16.579 42.850 1.00 18.52 191 LYS B C 1
ATOM 3549 O O . LYS B 1 196 ? -14.621 17.096 41.747 1.00 20.65 191 LYS B O 1
ATOM 3555 N N . THR B 1 197 ? -14.302 15.420 43.218 1.00 17.27 192 THR B N 1
ATOM 3556 C CA . THR B 1 197 ? -13.594 14.566 42.267 1.00 16.24 192 THR B CA 1
ATOM 3557 C C . THR B 1 197 ? -14.480 13.367 41.946 1.00 16.62 192 THR B C 1
ATOM 3558 O O . THR B 1 197 ? -15.002 12.721 42.861 1.00 16.85 192 THR B O 1
ATOM 3562 N N . LYS B 1 198 ? -14.661 13.066 40.662 1.00 15.68 193 LYS B N 1
ATOM 3563 C CA . LYS B 1 198 ? -15.360 11.835 40.281 1.00 16.03 193 LYS B CA 1
ATOM 3564 C C . LYS B 1 198 ? -14.427 10.655 40.508 1.00 15.21 193 LYS B C 1
ATOM 3565 O O . LYS B 1 198 ? -13.321 10.617 39.960 1.00 15.06 193 LYS B O 1
ATOM 3571 N N . LEU B 1 199 ? -14.853 9.722 41.357 1.00 13.84 194 LEU B N 1
ATOM 3572 C CA . LEU B 1 199 ? -14.064 8.529 41.637 1.00 13.26 194 LEU B CA 1
ATOM 3573 C C . LEU B 1 199 ? -14.592 7.348 40.818 1.00 13.79 194 LEU B C 1
ATOM 3574 O O . LEU B 1 199 ? -15.807 7.146 40.692 1.00 13.15 194 LEU B O 1
ATOM 3579 N N . TRP B 1 200 ? -13.676 6.601 40.217 1.00 13.55 195 TRP B N 1
ATOM 3580 C CA . TRP B 1 200 ? -14.054 5.525 39.301 1.00 13.95 195 TRP B CA 1
ATOM 3581 C C . TRP B 1 200 ? -13.258 4.307 39.722 1.00 13.47 195 TRP B C 1
ATOM 3582 O O . TRP B 1 200 ? -12.049 4.398 39.946 1.00 12.98 195 TRP B O 1
ATOM 3593 N N . ALA B 1 201 ? -13.917 3.167 39.871 1.00 13.39 196 ALA B N 1
ATOM 3594 C CA . ALA B 1 201 ? -13.176 1.955 40.258 1.00 13.60 196 ALA B CA 1
ATOM 3595 C C . ALA B 1 201 ? -13.669 0.721 39.541 1.00 13.91 196 ALA B C 1
ATOM 3596 O O . ALA B 1 201 ? -14.866 0.590 39.280 1.00 13.58 196 ALA B O 1
ATOM 3598 N N . TRP B 1 202 ? -12.736 -0.173 39.219 1.00 13.76 197 TRP B N 1
ATOM 3599 C CA . TRP B 1 202 ? -13.105 -1.536 38.787 1.00 14.75 197 TRP B CA 1
ATOM 3600 C C . TRP B 1 202 ? -12.335 -2.563 39.597 1.00 14.28 197 TRP B C 1
ATOM 3601 O O . TRP B 1 202 ? -11.183 -2.326 39.991 1.00 14.17 197 TRP B O 1
ATOM 3612 N N . CYS B 1 203 ? -12.962 -3.710 39.846 1.00 14.37 198 CYS B N 1
ATOM 3613 C CA . CYS B 1 203 ? -12.242 -4.861 40.389 1.00 14.65 198 CYS B CA 1
ATOM 3614 C C . CYS B 1 203 ? -12.833 -6.137 39.822 1.00 14.69 198 CYS B C 1
ATOM 3615 O O . CYS B 1 203 ? -14.043 -6.237 39.650 1.00 14.57 198 CYS B O 1
ATOM 3618 N N . GLY B 1 204 ? -11.967 -7.099 39.515 1.00 15.30 199 GLY B N 1
ATOM 3619 C CA . GLY B 1 204 ? -12.423 -8.420 39.066 1.00 15.64 199 GLY B CA 1
ATOM 3620 C C . GLY B 1 204 ? -13.061 -9.196 40.194 1.00 16.14 199 GLY B C 1
ATOM 3621 O O . GLY B 1 204 ? -12.594 -9.157 41.331 1.00 14.99 199 GLY B O 1
ATOM 3622 N N . GLU B 1 205 ? -14.134 -9.913 39.878 1.00 16.72 200 GLU B N 1
ATOM 3623 C CA . GLU B 1 205 ? -14.851 -10.697 40.874 1.00 17.90 200 GLU B CA 1
ATOM 3624 C C . GLU B 1 205 ? -14.041 -11.868 41.450 1.00 18.27 200 GLU B C 1
ATOM 3625 O O . GLU B 1 205 ? -14.375 -12.377 42.527 1.00 19.36 200 GLU B O 1
ATOM 3631 N N . GLN B 1 206 ? -12.994 -12.289 40.735 1.00 17.95 201 GLN B N 1
ATOM 3632 C CA . GLN B 1 206 ? -12.071 -13.339 41.195 1.00 17.99 201 GLN B CA 1
ATOM 3633 C C . GLN B 1 206 ? -10.721 -12.784 41.687 1.00 18.13 201 GLN B C 1
ATOM 3634 O O . GLN B 1 206 ? -9.745 -13.533 41.849 1.00 18.39 201 GLN B O 1
ATOM 3640 N N . ASP B 1 207 ? -10.669 -11.475 41.906 1.00 17.60 202 ASP B N 1
ATOM 3641 C CA . ASP B 1 207 ? -9.484 -10.815 42.448 1.00 17.79 202 ASP B CA 1
ATOM 3642 C C . ASP B 1 207 ? -9.458 -10.949 43.965 1.00 17.36 202 ASP B C 1
ATOM 3643 O O . ASP B 1 207 ? -10.500 -10.830 44.639 1.00 18.01 202 ASP B O 1
ATOM 3648 N N . PHE B 1 208 ? -8.260 -11.162 44.509 1.00 17.48 203 PHE B N 1
ATOM 3649 C CA . PHE B 1 208 ? -8.111 -11.258 45.961 1.00 17.45 203 PHE B CA 1
ATOM 3650 C C . PHE B 1 208 ? -8.515 -9.962 46.677 1.00 17.19 203 PHE B C 1
ATOM 3651 O O . PHE B 1 208 ? -8.862 -9.992 47.861 1.00 17.52 203 PHE B O 1
ATOM 3659 N N . LEU B 1 209 ? -8.492 -8.849 45.937 1.00 15.82 204 LEU B N 1
ATOM 3660 C CA . LEU B 1 209 ? -8.836 -7.529 46.474 1.00 14.94 204 LEU B CA 1
ATOM 3661 C C . LEU B 1 209 ? -10.319 -7.165 46.269 1.00 14.94 204 LEU B C 1
ATOM 3662 O O . LEU B 1 209 ? -10.736 -6.059 46.601 1.00 14.29 204 LEU B O 1
ATOM 3667 N N . TYR B 1 210 ? -11.117 -8.098 45.763 1.00 15.17 205 TYR B N 1
ATOM 3668 C CA . TYR B 1 210 ? -12.544 -7.808 45.512 1.00 15.61 205 TYR B CA 1
ATOM 3669 C C . TYR B 1 210 ? -13.284 -7.311 46.768 1.00 15.49 205 TYR B C 1
ATOM 3670 O O . TYR B 1 210 ? -13.989 -6.285 46.725 1.00 15.03 205 TYR B O 1
ATOM 3679 N N . GLU B 1 211 ? -13.110 -8.008 47.887 1.00 15.81 206 GLU B N 1
ATOM 3680 C CA . GLU B 1 211 ? -13.794 -7.584 49.114 1.00 16.20 206 GLU B CA 1
ATOM 3681 C C . GLU B 1 211 ? -13.279 -6.264 49.712 1.00 15.52 206 GLU B C 1
ATOM 3682 O O . GLU B 1 211 ? -14.067 -5.483 50.235 1.00 15.47 206 GLU B O 1
ATOM 3688 N N . ALA B 1 212 ? -11.971 -6.015 49.603 1.00 15.26 207 ALA B N 1
ATOM 3689 C CA . ALA B 1 212 ? -11.375 -4.723 49.928 1.00 14.71 207 ALA B CA 1
ATOM 3690 C C . ALA B 1 212 ? -11.993 -3.602 49.092 1.00 14.38 207 ALA B C 1
ATOM 3691 O O . ALA B 1 212 ? -12.344 -2.540 49.623 1.00 14.40 207 ALA B O 1
ATOM 3693 N N . ASN B 1 213 ? -12.143 -3.836 47.789 1.00 13.78 208 ASN B N 1
ATOM 3694 C CA . ASN B 1 213 ? -12.834 -2.856 46.940 1.00 13.75 208 ASN B CA 1
ATOM 3695 C C . ASN B 1 213 ? -14.288 -2.638 47.356 1.00 13.98 208 ASN B C 1
ATOM 3696 O O . ASN B 1 213 ? -14.748 -1.506 47.442 1.00 13.15 208 ASN B O 1
ATOM 3701 N N . ASN B 1 214 ? -15.005 -3.726 47.624 1.00 13.44 209 ASN B N 1
ATOM 3702 C CA . ASN B 1 214 ? -16.407 -3.604 48.015 1.00 14.03 209 ASN B CA 1
ATOM 3703 C C . ASN B 1 214 ? -16.574 -2.731 49.249 1.00 13.95 209 ASN B C 1
ATOM 3704 O O . ASN B 1 214 ? -17.423 -1.827 49.268 1.00 14.50 209 ASN B O 1
ATOM 3709 N N . LEU B 1 215 ? -15.734 -2.989 50.257 1.00 13.99 210 LEU B N 1
ATOM 3710 C CA . LEU B 1 215 ? -15.743 -2.250 51.517 1.00 14.25 210 LEU B CA 1
ATOM 3711 C C . LEU B 1 215 ? -15.385 -0.771 51.310 1.00 13.57 210 LEU B C 1
ATOM 3712 O O . LEU B 1 215 ? -16.101 0.115 51.786 1.00 12.89 210 LEU B O 1
ATOM 3717 N N . ALA B 1 216 ? -14.256 -0.502 50.649 1.00 13.02 211 ALA B N 1
ATOM 3718 C CA . ALA B 1 216 ? -13.824 0.894 50.443 1.00 12.90 211 ALA B CA 1
ATOM 3719 C C . ALA B 1 216 ? -14.855 1.712 49.656 1.00 13.38 211 ALA B C 1
ATOM 3720 O O . ALA B 1 216 ? -15.121 2.878 50.004 1.00 12.60 211 ALA B O 1
ATOM 3722 N N . VAL B 1 217 ? -15.407 1.106 48.601 1.00 13.24 212 VAL B N 1
ATOM 3723 C CA . VAL B 1 217 ? -16.455 1.755 47.783 1.00 13.29 212 VAL B CA 1
ATOM 3724 C C . VAL B 1 217 ? -17.677 2.078 48.651 1.00 13.42 212 VAL B C 1
ATOM 3725 O O . VAL B 1 217 ? -18.163 3.208 48.646 1.00 12.70 212 VAL B O 1
ATOM 3729 N N . LYS B 1 218 ? -18.167 1.102 49.409 1.00 12.86 213 LYS B N 1
ATOM 3730 C CA . LYS B 1 218 ? -19.294 1.369 50.306 1.00 13.43 213 LYS B CA 1
ATOM 3731 C C . LYS B 1 218 ? -18.989 2.481 51.299 1.00 12.87 213 LYS B C 1
ATOM 3732 O O . LYS B 1 218 ? -19.810 3.350 51.525 1.00 12.78 213 LYS B O 1
ATOM 3738 N N . ASN B 1 219 ? -17.786 2.475 51.875 1.00 12.09 214 ASN B N 1
ATOM 3739 C CA . ASN B 1 219 ? -17.446 3.494 52.852 1.00 11.87 214 ASN B CA 1
ATOM 3740 C C . ASN B 1 219 ? -17.360 4.888 52.228 1.00 11.67 214 ASN B C 1
ATOM 3741 O O . ASN B 1 219 ? -17.860 5.852 52.802 1.00 12.70 214 ASN B O 1
ATOM 3746 N N . LEU B 1 220 ? -16.733 4.989 51.059 1.00 11.83 215 LEU B N 1
ATOM 3747 C CA . LEU B 1 220 ? -16.601 6.291 50.376 1.00 12.13 215 LEU B CA 1
ATOM 3748 C C . LEU B 1 220 ? -17.975 6.807 49.950 1.00 12.22 215 LEU B C 1
ATOM 3749 O O . LEU B 1 220 ? -18.261 7.996 50.090 1.00 12.69 215 LEU B O 1
ATOM 3754 N N . LYS B 1 221 ? -18.827 5.915 49.452 1.00 12.32 216 LYS B N 1
ATOM 3755 C CA . LYS B 1 221 ? -20.187 6.344 49.094 1.00 13.42 216 LYS B CA 1
ATOM 3756 C C . LYS B 1 221 ? -20.958 6.850 50.320 1.00 14.07 216 LYS B C 1
ATOM 3757 O O . LYS B 1 221 ? -21.657 7.861 50.248 1.00 14.01 216 LYS B O 1
ATOM 3763 N N . LYS B 1 222 ? -20.837 6.137 51.443 1.00 15.01 217 LYS B N 1
ATOM 3764 C CA . LYS B 1 222 ? -21.493 6.528 52.705 1.00 15.74 217 LYS B CA 1
ATOM 3765 C C . LYS B 1 222 ? -21.030 7.890 53.227 1.00 15.94 217 LYS B C 1
ATOM 3766 O O . LYS B 1 222 ? -21.801 8.631 53.864 1.00 15.93 217 LYS B O 1
ATOM 3772 N N . LEU B 1 223 ? -19.774 8.217 52.929 1.00 15.51 218 LEU B N 1
ATOM 3773 C CA . LEU B 1 223 ? -19.190 9.523 53.229 1.00 15.64 218 LEU B CA 1
ATOM 3774 C C . LEU B 1 223 ? -19.630 10.622 52.263 1.00 15.61 218 LEU B C 1
ATOM 3775 O O . LEU B 1 223 ? -19.284 11.775 52.475 1.00 17.01 218 LEU B O 1
ATOM 3780 N N . GLY B 1 224 ? -20.385 10.266 51.219 1.00 14.85 219 GLY B N 1
ATOM 3781 C CA . GLY B 1 224 ? -20.970 11.254 50.289 1.00 14.87 219 GLY B CA 1
ATOM 3782 C C . GLY B 1 224 ? -20.144 11.529 49.043 1.00 14.58 219 GLY B C 1
ATOM 3783 O O . GLY B 1 224 ? -20.356 12.530 48.351 1.00 14.54 219 GLY B O 1
ATOM 3784 N N . PHE B 1 225 ? -19.221 10.616 48.746 1.00 14.64 220 PHE B N 1
ATOM 3785 C CA . PHE B 1 225 ? -18.419 10.686 47.523 1.00 14.71 220 PHE B CA 1
ATOM 3786 C C . PHE B 1 225 ? -19.140 10.180 46.287 1.00 15.49 220 PHE B C 1
ATOM 3787 O O . PHE B 1 225 ? -20.029 9.320 46.378 1.00 15.56 220 PHE B O 1
ATOM 3795 N N . ASP B 1 226 ? -18.764 10.731 45.140 1.00 15.04 221 ASP B N 1
ATOM 3796 C CA . ASP B 1 226 ? -19.314 10.315 43.853 1.00 15.57 221 ASP B CA 1
ATOM 3797 C C . ASP B 1 226 ? -18.415 9.206 43.335 1.00 15.25 221 ASP B C 1
ATOM 3798 O O . ASP B 1 226 ? -17.312 9.471 42.882 1.00 14.24 221 ASP B O 1
ATOM 3803 N N . VAL B 1 227 ? -18.874 7.964 43.440 1.00 14.79 222 VAL B N 1
ATOM 3804 C CA . VAL B 1 227 ? -18.053 6.803 43.072 1.00 14.82 222 VAL B CA 1
ATOM 3805 C C . VAL B 1 227 ? -18.801 5.957 42.052 1.00 15.36 222 VAL B C 1
ATOM 3806 O O . VAL B 1 227 ? -19.978 5.621 42.256 1.00 15.26 222 VAL B O 1
ATOM 3810 N N . THR B 1 228 ? -18.130 5.641 40.945 1.00 14.79 223 THR B N 1
ATOM 3811 C CA . THR B 1 228 ? -18.689 4.737 39.947 1.00 15.52 223 THR B CA 1
ATOM 3812 C C . THR B 1 228 ? -17.877 3.450 40.019 1.00 15.51 223 THR B C 1
ATOM 3813 O O . THR B 1 228 ? -16.705 3.415 39.639 1.00 15.42 223 THR B O 1
ATOM 3817 N N . TYR B 1 229 ? -18.492 2.407 40.553 1.00 15.42 224 TYR B N 1
ATOM 3818 C CA . TYR B 1 229 ? -17.795 1.145 40.783 1.00 14.67 224 TYR B CA 1
ATOM 3819 C C . TYR B 1 229 ? -18.381 0.080 39.886 1.00 15.34 224 TYR B C 1
ATOM 3820 O O . TYR B 1 229 ? -19.607 -0.119 39.858 1.00 15.00 224 TYR B O 1
ATOM 3829 N N . SER B 1 230 ? -17.509 -0.597 39.156 1.00 14.86 225 SER B N 1
ATOM 3830 C CA . SER B 1 230 ? -17.902 -1.707 38.300 1.00 15.69 225 SER B CA 1
ATOM 3831 C C . SER B 1 230 ? -17.082 -2.939 38.644 1.00 15.93 225 SER B C 1
ATOM 3832 O O . SER B 1 230 ? -15.976 -2.833 39.167 1.00 14.95 225 SER B O 1
ATOM 3835 N N . HIS B 1 231 ? -17.647 -4.111 38.362 1.00 16.48 226 HIS B N 1
ATOM 3836 C CA . HIS B 1 231 ? -16.943 -5.374 38.575 1.00 17.19 226 HIS B CA 1
ATOM 3837 C C . HIS B 1 231 ? -17.492 -6.413 37.613 1.00 17.70 226 HIS B C 1
ATOM 3838 O O . HIS B 1 231 ? -18.658 -6.346 37.203 1.00 17.41 226 HIS B O 1
ATOM 3845 N N . SER B 1 232 ? -16.631 -7.346 37.237 1.00 17.96 227 SER B N 1
ATOM 3846 C CA . SER B 1 232 ? -16.984 -8.392 36.288 1.00 18.80 227 SER B CA 1
ATOM 3847 C C . SER B 1 232 ? -15.987 -9.524 36.458 1.00 18.81 227 SER B C 1
ATOM 3848 O O . SER B 1 232 ? -15.071 -9.434 37.292 1.00 17.90 227 SER B O 1
ATOM 3851 N N . ALA B 1 233 ? -16.160 -10.597 35.681 1.00 18.68 228 ALA B N 1
ATOM 3852 C CA . ALA B 1 233 ? -15.187 -11.679 35.667 1.00 19.44 228 ALA B CA 1
ATOM 3853 C C . ALA B 1 233 ? -13.775 -11.119 35.497 1.00 19.73 228 ALA B C 1
ATOM 3854 O O . ALA B 1 233 ? -13.547 -10.204 34.693 1.00 20.77 228 ALA B O 1
ATOM 3856 N N . GLY B 1 234 ? -12.837 -11.628 36.280 1.00 19.32 229 GLY B N 1
ATOM 3857 C CA . GLY B 1 234 ? -11.453 -11.187 36.162 1.00 18.94 229 GLY B CA 1
ATOM 3858 C C . GLY B 1 234 ? -10.601 -11.426 37.384 1.00 18.83 229 GLY B C 1
ATOM 3859 O O . GLY B 1 234 ? -11.100 -11.547 38.509 1.00 18.75 229 GLY B O 1
ATOM 3860 N N . THR B 1 235 ? -9.296 -11.502 37.150 1.00 18.30 230 THR B N 1
ATOM 3861 C CA . THR B 1 235 ? -8.328 -11.731 38.209 1.00 18.54 230 THR B CA 1
ATOM 3862 C C . THR B 1 235 ? -7.354 -10.555 38.232 1.00 17.96 230 THR B C 1
ATOM 3863 O O . THR B 1 235 ? -7.561 -9.558 37.538 1.00 18.07 230 THR B O 1
ATOM 3867 N N . HIS B 1 236 ? -6.285 -10.698 39.013 1.00 17.49 231 HIS B N 1
ATOM 3868 C CA . HIS B 1 236 ? -5.350 -9.605 39.268 1.00 17.29 231 HIS B CA 1
ATOM 3869 C C . HIS B 1 236 ? -4.264 -9.635 38.202 1.00 17.29 231 HIS B C 1
ATOM 3870 O O . HIS B 1 236 ? -3.132 -10.072 38.457 1.00 18.14 231 HIS B O 1
ATOM 3877 N N . GLU B 1 237 ? -4.627 -9.187 37.001 1.00 17.17 232 GLU B N 1
ATOM 3878 C CA . GLU B 1 237 ? -3.770 -9.302 35.823 1.00 17.00 232 GLU B CA 1
ATOM 3879 C C . GLU B 1 237 ? -3.878 -8.103 34.891 1.00 16.62 232 GLU B C 1
ATOM 3880 O O . GLU B 1 237 ? -4.955 -7.504 34.730 1.00 16.26 232 GLU B O 1
ATOM 3886 N N . TRP B 1 238 ? -2.750 -7.793 34.258 1.00 16.41 233 TRP B N 1
ATOM 3887 C CA . TRP B 1 238 ? -2.619 -6.663 33.333 1.00 16.47 233 TRP B CA 1
ATOM 3888 C C . TRP B 1 238 ? -3.636 -6.610 32.192 1.00 16.48 233 TRP B C 1
ATOM 3889 O O . TRP B 1 238 ? -4.042 -5.525 31.771 1.00 15.87 233 TRP B O 1
ATOM 3900 N N . TYR B 1 239 ? -4.022 -7.776 31.680 1.00 16.18 234 TYR B N 1
ATOM 3901 C CA . TYR B 1 239 ? -5.029 -7.825 30.633 1.00 16.60 234 TYR B CA 1
ATOM 3902 C C . TYR B 1 239 ? -6.265 -7.011 31.027 1.00 16.23 234 TYR B C 1
ATOM 3903 O O . TYR B 1 239 ? -6.780 -6.223 30.232 1.00 16.32 234 TYR B O 1
ATOM 3912 N N . TYR B 1 240 ? -6.720 -7.191 32.262 1.00 16.28 235 TYR B N 1
ATOM 3913 C CA . TYR B 1 240 ? -7.931 -6.510 32.721 1.00 16.44 235 TYR B CA 1
ATOM 3914 C C . TYR B 1 240 ? -7.717 -5.033 32.995 1.00 15.97 235 TYR B C 1
ATOM 3915 O O . TYR B 1 240 ? -8.583 -4.220 32.711 1.00 16.34 235 TYR B O 1
ATOM 3924 N N . TRP B 1 241 ? -6.567 -4.686 33.560 1.00 16.08 236 TRP B N 1
ATOM 3925 C CA . TRP B 1 241 ? -6.285 -3.289 33.872 1.00 15.94 236 TRP B CA 1
ATOM 3926 C C . TRP B 1 241 ? -6.197 -2.453 32.603 1.00 16.47 236 TRP B C 1
ATOM 3927 O O . TRP B 1 241 ? -6.647 -1.313 32.579 1.00 16.67 236 TRP B O 1
ATOM 3938 N N . GLU B 1 242 ? -5.636 -3.036 31.543 1.00 16.35 237 GLU B N 1
ATOM 3939 C CA . GLU B 1 242 ? -5.576 -2.372 30.254 1.00 16.75 237 GLU B CA 1
ATOM 3940 C C . GLU B 1 242 ? -6.982 -2.163 29.694 1.00 16.89 237 GLU B C 1
ATOM 3941 O O . GLU B 1 242 ? -7.311 -1.070 29.254 1.00 17.40 237 GLU B O 1
ATOM 3947 N N . LYS B 1 243 ? -7.809 -3.204 29.735 1.00 16.95 238 LYS B N 1
ATOM 3948 C CA . LYS B 1 243 ? -9.203 -3.073 29.295 1.00 17.18 238 LYS B CA 1
ATOM 3949 C C . LYS B 1 243 ? -9.956 -1.997 30.079 1.00 16.64 238 LYS B C 1
ATOM 3950 O O . LYS B 1 243 ? -10.757 -1.260 29.508 1.00 16.79 238 LYS B O 1
ATOM 3956 N N . GLN B 1 244 ? -9.709 -1.912 31.379 1.00 16.22 239 GLN B N 1
ATOM 3957 C CA . GLN B 1 244 ? -10.446 -0.955 32.210 1.00 15.76 239 GLN B CA 1
ATOM 3958 C C . GLN B 1 244 ? -9.924 0.477 32.052 1.00 15.31 239 GLN B C 1
ATOM 3959 O O . GLN B 1 244 ? -10.683 1.430 32.205 1.00 15.46 239 GLN B O 1
ATOM 3965 N N . LEU B 1 245 ? -8.632 0.628 31.739 1.00 15.12 240 LEU B N 1
ATOM 3966 C CA . LEU B 1 245 ? -8.135 1.941 31.336 1.00 15.43 240 LEU B CA 1
ATOM 3967 C C . LEU B 1 245 ? -8.882 2.447 30.110 1.00 16.04 240 LEU B C 1
ATOM 3968 O O . LEU B 1 245 ? -9.288 3.616 30.072 1.00 16.43 240 LEU B O 1
ATOM 3973 N N . GLU B 1 246 ? -9.068 1.566 29.127 1.00 16.82 241 GLU B N 1
ATOM 3974 C CA . GLU B 1 246 ? -9.852 1.871 27.920 1.00 17.24 241 GLU B CA 1
ATOM 3975 C C . GLU B 1 246 ? -11.245 2.398 28.258 1.00 16.47 241 GLU B C 1
ATOM 3976 O O . GLU B 1 246 ? -11.689 3.383 27.670 1.00 16.90 241 GLU B O 1
ATOM 3982 N N . VAL B 1 247 ? -11.932 1.736 29.186 1.00 15.64 242 VAL B N 1
ATOM 3983 C CA . VAL B 1 247 ? -13.269 2.180 29.628 1.00 15.65 242 VAL B CA 1
ATOM 3984 C C . VAL B 1 247 ? -13.178 3.537 30.311 1.00 15.80 242 VAL B C 1
ATOM 3985 O O . VAL B 1 247 ? -13.946 4.445 29.998 1.00 16.54 242 VAL B O 1
ATOM 3989 N N . PHE B 1 248 ? -12.245 3.669 31.252 1.00 15.83 243 PHE B N 1
ATOM 3990 C CA . PHE B 1 248 ? -12.062 4.937 31.945 1.00 15.94 243 PHE B CA 1
ATOM 3991 C C . PHE B 1 248 ? -11.818 6.107 30.983 1.00 16.12 243 PHE B C 1
ATOM 3992 O O . PHE B 1 248 ? -12.370 7.187 31.183 1.00 16.28 243 PHE B O 1
ATOM 4000 N N . LEU B 1 249 ? -10.998 5.894 29.950 1.00 16.69 244 LEU B N 1
ATOM 4001 C CA . LEU B 1 249 ? -10.688 6.957 28.981 1.00 16.94 244 LEU B CA 1
ATOM 4002 C C . LEU B 1 249 ? -11.946 7.486 28.300 1.00 17.67 244 LEU B C 1
ATOM 4003 O O . LEU B 1 249 ? -12.032 8.677 27.986 1.00 16.91 244 LEU B O 1
ATOM 4008 N N . THR B 1 250 ? -12.925 6.601 28.103 1.00 17.94 245 THR B N 1
ATOM 4009 C CA . THR B 1 250 ? -14.234 7.004 27.533 1.00 18.88 245 THR B CA 1
ATOM 4010 C C . THR B 1 250 ? -15.087 7.919 28.429 1.00 19.17 245 THR B C 1
ATOM 4011 O O . THR B 1 250 ? -16.061 8.520 27.951 1.00 19.98 245 THR B O 1
ATOM 4015 N N . THR B 1 251 ? -14.751 8.007 29.715 1.00 18.58 246 THR B N 1
ATOM 4016 C CA . THR B 1 251 ? -15.476 8.855 30.667 1.00 19.32 246 THR B CA 1
ATOM 4017 C C . THR B 1 251 ? -14.878 10.263 30.771 1.00 19.61 246 THR B C 1
ATOM 4018 O O . THR B 1 251 ? -15.456 11.152 31.419 1.00 20.69 246 THR B O 1
ATOM 4022 N N . LEU B 1 252 ? -13.707 10.451 30.161 1.00 19.64 247 LEU B N 1
ATOM 4023 C CA . LEU B 1 252 ? -12.986 11.722 30.263 1.00 19.68 247 LEU B CA 1
ATOM 4024 C C . LEU B 1 252 ? -13.377 12.716 29.169 1.00 20.70 247 LEU B C 1
ATOM 4025 O O . LEU B 1 252 ? -13.705 12.313 28.054 1.00 21.02 247 LEU B O 1
ATOM 4030 N N . PRO B 1 253 ? -13.333 14.021 29.480 1.00 21.71 248 PRO B N 1
ATOM 4031 C CA . PRO B 1 253 ? -13.639 15.038 28.460 1.00 22.89 248 PRO B CA 1
ATOM 4032 C C . PRO B 1 253 ? -12.514 15.216 27.430 1.00 23.75 248 PRO B C 1
ATOM 4033 O O . PRO B 1 253 ? -11.943 16.303 27.329 1.00 24.36 248 PRO B O 1
ATOM 4037 N N . ILE B 1 254 ? -12.194 14.168 26.674 1.00 25.07 249 ILE B N 1
ATOM 4038 C CA . ILE B 1 254 ? -11.031 14.198 25.773 1.00 26.59 249 ILE B CA 1
ATOM 4039 C C . ILE B 1 254 ? -11.302 13.693 24.349 1.00 28.48 249 ILE B C 1
ATOM 4040 O O . ILE B 1 254 ? -10.377 13.623 23.529 1.00 29.35 249 ILE B O 1
ATOM 4045 N N . ASP B 1 255 ? -12.555 13.345 24.069 1.00 30.18 250 ASP B N 1
ATOM 4046 C CA . ASP B 1 255 ? -12.946 12.778 22.772 1.00 31.81 250 ASP B CA 1
ATOM 4047 C C . ASP B 1 255 ? -12.021 11.630 22.362 1.00 32.12 250 ASP B C 1
ATOM 4048 O O . ASP B 1 255 ? -11.256 11.727 21.393 1.00 33.13 250 ASP B O 1
ATOM 4053 N N . PHE B 1 256 ? -12.080 10.554 23.140 1.00 32.17 251 PHE B N 1
ATOM 4054 C CA . PHE B 1 256 ? -11.291 9.359 22.902 1.00 31.90 251 PHE B CA 1
ATOM 4055 C C . PHE B 1 256 ? -12.097 8.374 22.051 1.00 32.10 251 PHE B C 1
ATOM 4056 O O . PHE B 1 256 ? -13.287 8.159 22.297 1.00 31.94 251 PHE B O 1
ATOM 4064 N N . LYS B 1 257 ? -11.447 7.783 21.050 1.00 32.22 252 LYS B N 1
ATOM 4065 C CA . LYS B 1 257 ? -12.071 6.731 20.249 1.00 32.62 252 LYS B CA 1
ATOM 4066 C C . LYS B 1 257 ? -11.162 5.510 20.166 1.00 32.60 252 LYS B C 1
ATOM 4067 O O . LYS B 1 257 ? -9.984 5.627 19.816 1.00 33.19 252 LYS B O 1
ATOM 4073 N N . LEU B 1 258 ? -11.722 4.349 20.505 1.00 32.69 253 LEU B N 1
ATOM 4074 C CA . LEU B 1 258 ? -10.982 3.085 20.534 1.00 32.52 253 LEU B CA 1
ATOM 4075 C C . LEU B 1 258 ? -10.601 2.634 19.119 1.00 32.42 253 LEU B C 1
ATOM 4076 O O . LEU B 1 258 ? -11.275 2.977 18.146 1.00 32.35 253 LEU B O 1
ATOM 4081 N N . GLU B 1 259 ? -9.505 1.885 19.011 1.00 31.95 254 GLU B N 1
ATOM 4082 C CA . GLU B 1 259 ? -9.040 1.371 17.725 1.00 31.76 254 GLU B CA 1
ATOM 4083 C C . GLU B 1 259 ? -10.055 0.377 17.170 1.00 31.75 254 GLU B C 1
ATOM 4084 O O . GLU B 1 259 ? -10.830 -0.215 17.929 1.00 31.59 254 GLU B O 1
ATOM 4090 N N . GLU B 1 260 ? -10.053 0.214 15.847 1.00 31.79 255 GLU B N 1
ATOM 4091 C CA . GLU B 1 260 ? -10.911 -0.763 15.178 1.00 31.67 255 GLU B CA 1
ATOM 4092 C C . GLU B 1 260 ? -10.452 -2.184 15.507 1.00 31.75 255 GLU B C 1
ATOM 4093 O O . GLU B 1 260 ? -9.249 -2.466 15.546 1.00 31.46 255 GLU B O 1
ATOM 4099 N N . ARG B 1 261 ? -11.418 -3.068 15.756 1.00 31.48 256 ARG B N 1
ATOM 4100 C CA . ARG B 1 261 ? -11.133 -4.436 16.193 1.00 31.47 256 ARG B CA 1
ATOM 4101 C C . ARG B 1 261 ? -12.154 -5.404 15.596 1.00 31.85 256 ARG B C 1
ATOM 4102 O O . ARG B 1 261 ? -13.102 -5.818 16.265 1.00 31.77 256 ARG B O 1
ATOM 4110 N N . LEU B 1 262 ? -11.947 -5.749 14.328 1.00 32.35 257 LEU B N 1
ATOM 4111 C CA . LEU B 1 262 ? -12.901 -6.568 13.573 1.00 32.74 257 LEU B CA 1
ATOM 4112 C C . LEU B 1 262 ? -12.746 -8.062 13.850 1.00 32.95 257 LEU B C 1
ATOM 4113 O O . LEU B 1 262 ? -11.807 -8.491 14.519 1.00 33.28 257 LEU B O 1
ATOM 4118 N N . GLY C 1 1 ? 22.339 15.820 40.198 1.00 23.73 -4 GLY C N 1
ATOM 4119 C CA . GLY C 1 1 ? 22.303 16.535 41.489 1.00 23.96 -4 GLY C CA 1
ATOM 4120 C C . GLY C 1 1 ? 21.602 17.862 41.303 1.00 24.09 -4 GLY C C 1
ATOM 4121 O O . GLY C 1 1 ? 21.072 18.166 40.223 1.00 23.52 -4 GLY C O 1
ATOM 4122 N N . ALA C 1 2 ? 21.578 18.646 42.369 1.00 24.46 -3 ALA C N 1
ATOM 4123 C CA . ALA C 1 2 ? 21.108 20.007 42.279 1.00 25.14 -3 ALA C CA 1
ATOM 4124 C C . ALA C 1 2 ? 21.966 20.697 41.217 1.00 24.70 -3 ALA C C 1
ATOM 4125 O O . ALA C 1 2 ? 23.204 20.510 41.154 1.00 25.27 -3 ALA C O 1
ATOM 4135 N N . ASP C 1 4 ? 22.266 20.205 38.035 1.00 20.15 -1 ASP C N 1
ATOM 4136 C CA . ASP C 1 4 ? 22.589 19.451 36.816 1.00 19.37 -1 ASP C CA 1
ATOM 4137 C C . ASP C 1 4 ? 21.391 19.466 35.864 1.00 18.34 -1 ASP C C 1
ATOM 4138 O O . ASP C 1 4 ? 20.252 19.512 36.332 1.00 18.59 -1 ASP C O 1
ATOM 4143 N N . PRO C 1 5 ? 21.647 19.441 34.542 1.00 18.09 0 PRO C N 1
ATOM 4144 C CA . PRO C 1 5 ? 20.526 19.462 33.582 1.00 16.89 0 PRO C CA 1
ATOM 4145 C C . PRO C 1 5 ? 19.684 18.199 33.673 1.00 16.02 0 PRO C C 1
ATOM 4146 O O . PRO C 1 5 ? 20.202 17.109 33.967 1.00 16.16 0 PRO C O 1
ATOM 4150 N N . ALA C 1 6 ? 18.379 18.349 33.459 1.00 15.03 1 ALA C N 1
ATOM 4151 C CA . ALA C 1 6 ? 17.522 17.179 33.256 1.00 14.30 1 ALA C CA 1
ATOM 4152 C C . ALA C 1 6 ? 17.874 16.615 31.895 1.00 14.26 1 ALA C C 1
ATOM 4153 O O . ALA C 1 6 ? 18.321 17.344 31.020 1.00 13.89 1 ALA C O 1
ATOM 4155 N N . VAL C 1 7 ? 17.677 15.320 31.709 1.00 14.77 2 VAL C N 1
ATOM 4156 C CA . VAL C 1 7 ? 17.918 14.719 30.396 1.00 15.92 2 VAL C CA 1
ATOM 4157 C C . VAL C 1 7 ? 16.620 14.117 29.882 1.00 17.84 2 VAL C C 1
ATOM 4158 O O . VAL C 1 7 ? 15.992 13.316 30.593 1.00 16.76 2 VAL C O 1
ATOM 4175 N N . LYS C 1 9 ? 15.182 11.834 26.817 1.00 18.93 4 LYS C N 1
ATOM 4176 C CA . LYS C 1 9 ? 15.470 10.994 25.667 1.00 17.66 4 LYS C CA 1
ATOM 4177 C C . LYS C 1 9 ? 14.145 10.891 24.916 1.00 16.76 4 LYS C C 1
ATOM 4178 O O . LYS C 1 9 ? 13.173 10.341 25.438 1.00 16.12 4 LYS C O 1
ATOM 4184 N N . ILE C 1 10 ? 14.100 11.484 23.728 1.00 15.86 5 ILE C N 1
ATOM 4185 C CA . ILE C 1 10 ? 12.839 11.705 23.022 1.00 15.72 5 ILE C CA 1
ATOM 4186 C C . ILE C 1 10 ? 12.671 10.796 21.798 1.00 15.57 5 ILE C C 1
ATOM 4187 O O . ILE C 1 10 ? 13.551 10.737 20.931 1.00 15.94 5 ILE C O 1
ATOM 4192 N N . GLU C 1 11 ? 11.543 10.087 21.759 1.00 15.22 6 GLU C N 1
ATOM 4193 C CA . GLU C 1 11 ? 11.138 9.315 20.584 1.00 15.71 6 GLU C CA 1
ATOM 4194 C C . GLU C 1 11 ? 10.004 10.099 19.950 1.00 15.52 6 GLU C C 1
ATOM 4195 O O . GLU C 1 11 ? 8.990 10.367 20.591 1.00 14.60 6 GLU C O 1
ATOM 4201 N N . TYR C 1 12 ? 10.186 10.524 18.705 1.00 15.15 7 TYR C N 1
ATOM 4202 C CA . TYR C 1 12 ? 9.130 11.272 18.032 1.00 16.08 7 TYR C CA 1
ATOM 4203 C C . TYR C 1 12 ? 9.036 10.818 16.598 1.00 16.45 7 TYR C C 1
ATOM 4204 O O . TYR C 1 12 ? 9.984 10.266 16.049 1.00 17.31 7 TYR C O 1
ATOM 4213 N N . TYR C 1 13 ? 7.895 11.076 15.983 1.00 16.49 8 TYR C N 1
ATOM 4214 C CA . TYR C 1 13 ? 7.740 10.723 14.596 1.00 16.42 8 TYR C CA 1
ATOM 4215 C C . TYR C 1 13 ? 8.185 11.862 13.702 1.00 16.36 8 TYR C C 1
ATOM 4216 O O . TYR C 1 13 ? 7.718 12.996 13.856 1.00 16.98 8 TYR C O 1
ATOM 4225 N N . SER C 1 14 ? 9.093 11.557 12.772 1.00 16.31 9 SER C N 1
ATOM 4226 C CA . SER C 1 14 ? 9.481 12.511 11.743 1.00 16.66 9 SER C CA 1
ATOM 4227 C C . SER C 1 14 ? 8.620 12.338 10.503 1.00 17.33 9 SER C C 1
ATOM 4228 O O . SER C 1 14 ? 8.804 11.379 9.745 1.00 16.86 9 SER C O 1
ATOM 4231 N N . GLN C 1 15 ? 7.676 13.252 10.290 1.00 18.36 10 GLN C N 1
ATOM 4232 C CA . GLN C 1 15 ? 6.918 13.231 9.039 1.00 19.35 10 GLN C CA 1
ATOM 4233 C C . GLN C 1 15 ? 7.842 13.411 7.825 1.00 19.43 10 GLN C C 1
ATOM 4234 O O . GLN C 1 15 ? 7.664 12.741 6.802 1.00 19.39 10 GLN C O 1
ATOM 4240 N N . VAL C 1 16 ? 8.844 14.279 7.945 1.00 19.46 11 VAL C N 1
ATOM 4241 C CA . VAL C 1 16 ? 9.767 14.535 6.829 1.00 18.97 11 VAL C CA 1
ATOM 4242 C C . VAL C 1 16 ? 10.488 13.250 6.382 1.00 18.77 11 VAL C C 1
ATOM 4243 O O . VAL C 1 16 ? 10.584 12.974 5.178 1.00 18.28 11 VAL C O 1
ATOM 4247 N N . LEU C 1 17 ? 10.953 12.457 7.348 1.00 18.53 12 LEU C N 1
ATOM 4248 C CA . LEU C 1 17 ? 11.672 11.204 7.071 1.00 18.36 12 LEU C CA 1
ATOM 4249 C C . LEU C 1 17 ? 10.759 9.990 6.964 1.00 18.91 12 LEU C C 1
ATOM 4250 O O . LEU C 1 17 ? 11.214 8.909 6.583 1.00 18.41 12 LEU C O 1
ATOM 4255 N N . ASP C 1 18 ? 9.475 10.179 7.275 1.00 19.29 13 ASP C N 1
ATOM 4256 C CA . ASP C 1 18 ? 8.529 9.078 7.487 1.00 20.82 13 ASP C CA 1
ATOM 4257 C C . ASP C 1 18 ? 9.155 7.987 8.348 1.00 21.61 13 ASP C C 1
ATOM 4258 O O . ASP C 1 18 ? 9.179 6.806 7.972 1.00 20.22 13 ASP C O 1
ATOM 4276 N N . GLU C 1 20 ? 9.918 6.874 12.735 1.00 20.95 15 GLU C N 1
ATOM 4277 C CA . GLU C 1 20 ? 10.045 7.066 14.155 1.00 19.78 15 GLU C CA 1
ATOM 4278 C C . GLU C 1 20 ? 11.515 7.403 14.369 1.00 18.89 15 GLU C C 1
ATOM 4279 O O . GLU C 1 20 ? 12.407 6.702 13.883 1.00 18.96 15 GLU C O 1
ATOM 4285 N N . TRP C 1 21 ? 11.752 8.508 15.049 1.00 17.29 16 TRP C N 1
ATOM 4286 C CA . TRP C 1 21 ? 13.082 9.102 15.095 1.00 16.75 16 TRP C CA 1
ATOM 4287 C C . TRP C 1 21 ? 13.389 9.497 16.531 1.00 16.54 16 TRP C C 1
ATOM 4288 O O . TRP C 1 21 ? 12.574 9.280 17.431 1.00 16.00 16 TRP C O 1
ATOM 4299 N N . GLY C 1 22 ? 14.585 10.030 16.764 1.00 16.00 17 GLY C N 1
ATOM 4300 C CA . GLY C 1 22 ? 14.995 10.329 18.120 1.00 16.32 17 GLY C CA 1
ATOM 4301 C C . GLY C 1 22 ? 15.829 11.581 18.222 1.00 16.33 17 GLY C C 1
ATOM 4302 O O . GLY C 1 22 ? 16.515 11.982 17.261 1.00 15.65 17 GLY C O 1
ATOM 4303 N N . VAL C 1 23 ? 15.737 12.205 19.391 1.00 15.58 18 VAL C N 1
ATOM 4304 C CA . VAL C 1 23 ? 16.621 13.302 19.752 1.00 16.28 18 VAL C CA 1
ATOM 4305 C C . VAL C 1 23 ? 16.823 13.260 21.265 1.00 15.90 18 VAL C C 1
ATOM 4306 O O . VAL C 1 23 ? 15.967 12.742 22.001 1.00 15.59 18 VAL C O 1
ATOM 4308 N N . ASN C 1 24 ? 17.982 13.745 21.728 1.00 15.14 19 ASN C N 1
ATOM 4309 C CA . ASN C 1 24 ? 18.167 13.988 23.161 1.00 14.66 19 ASN C CA 1
ATOM 4310 C C . ASN C 1 24 ? 18.176 15.452 23.492 1.00 14.48 19 ASN C C 1
ATOM 4311 O O . ASN C 1 24 ? 18.637 16.267 22.694 1.00 15.32 19 ASN C O 1
ATOM 4316 N N . VAL C 1 25 ? 17.679 15.781 24.677 1.00 14.81 20 VAL C N 1
ATOM 4317 C CA . VAL C 1 25 ? 17.689 17.174 25.138 1.00 14.96 20 VAL C CA 1
ATOM 4318 C C . VAL C 1 25 ? 18.226 17.268 26.565 1.00 15.01 20 VAL C C 1
ATOM 4319 O O . VAL C 1 25 ? 17.827 16.479 27.415 1.00 14.65 20 VAL C O 1
ATOM 4323 N N . LEU C 1 26 ? 19.131 18.219 26.809 1.00 14.56 21 LEU C N 1
ATOM 4324 C CA . LEU C 1 26 ? 19.479 18.611 28.166 1.00 14.55 21 LEU C CA 1
ATOM 4325 C C . LEU C 1 26 ? 18.716 19.904 28.460 1.00 14.56 21 LEU C C 1
ATOM 4326 O O . LEU C 1 26 ? 18.792 20.877 27.694 1.00 14.46 21 LEU C O 1
ATOM 4331 N N . TYR C 1 27 ? 17.957 19.892 29.545 1.00 14.35 22 TYR C N 1
ATOM 4332 C CA . TYR C 1 27 ? 17.114 21.021 29.912 1.00 14.79 22 TYR C CA 1
ATOM 4333 C C . TYR C 1 27 ? 17.557 21.566 31.262 1.00 16.05 22 TYR C C 1
ATOM 4334 O O . TYR C 1 27 ? 17.622 20.824 32.255 1.00 15.49 22 TYR C O 1
ATOM 4343 N N . PRO C 1 28 ? 17.880 22.877 31.309 1.00 17.33 23 PRO C N 1
ATOM 4344 C CA . PRO C 1 28 ? 18.402 23.445 32.551 1.00 19.11 23 PRO C CA 1
ATOM 4345 C C . PRO C 1 28 ? 17.338 23.380 33.648 1.00 21.19 23 PRO C C 1
ATOM 4346 O O . PRO C 1 28 ? 16.147 23.582 33.379 1.00 20.11 23 PRO C O 1
ATOM 4350 N N . ASP C 1 29 ? 17.785 23.063 34.863 1.00 23.71 24 ASP C N 1
ATOM 4351 C CA . ASP C 1 29 ? 16.905 22.753 35.991 1.00 26.39 24 ASP C CA 1
ATOM 4352 C C . ASP C 1 29 ? 17.397 23.442 37.246 1.00 27.43 24 ASP C C 1
ATOM 4353 O O . ASP C 1 29 ? 18.302 22.909 37.898 1.00 29.22 24 ASP C O 1
ATOM 4358 N N . GLU C 1 39 ? 10.346 32.284 29.483 1.00 26.70 34 GLU C N 1
ATOM 4359 C CA . GLU C 1 39 ? 11.663 32.633 30.033 1.00 26.39 34 GLU C CA 1
ATOM 4360 C C . GLU C 1 39 ? 12.818 32.569 29.016 1.00 24.53 34 GLU C C 1
ATOM 4361 O O . GLU C 1 39 ? 13.994 32.684 29.388 1.00 25.07 34 GLU C O 1
ATOM 4367 N N . ASP C 1 40 ? 12.468 32.351 27.749 1.00 22.24 35 ASP C N 1
ATOM 4368 C CA . ASP C 1 40 ? 13.343 32.661 26.618 1.00 20.10 35 ASP C CA 1
ATOM 4369 C C . ASP C 1 40 ? 14.746 32.030 26.758 1.00 18.51 35 ASP C C 1
ATOM 4370 O O . ASP C 1 40 ? 15.768 32.718 26.704 1.00 18.43 35 ASP C O 1
ATOM 4375 N N . ILE C 1 41 ? 14.783 30.714 26.945 1.00 16.82 36 ILE C N 1
ATOM 4376 C CA . ILE C 1 41 ? 16.027 30.008 27.288 1.00 15.63 36 ILE C CA 1
ATOM 4377 C C . ILE C 1 41 ? 16.874 29.763 26.047 1.00 15.55 36 ILE C C 1
ATOM 4378 O O . ILE C 1 41 ? 16.361 29.240 25.063 1.00 15.33 36 ILE C O 1
ATOM 4383 N N . PRO C 1 42 ? 18.177 30.145 26.081 1.00 15.05 37 PRO C N 1
ATOM 4384 C CA . PRO C 1 42 ? 19.031 29.902 24.906 1.00 14.77 37 PRO C CA 1
ATOM 4385 C C . PRO C 1 42 ? 19.097 28.429 24.539 1.00 14.64 37 PRO C C 1
ATOM 4386 O O . PRO C 1 42 ? 18.928 27.573 25.411 1.00 13.89 37 PRO C O 1
ATOM 4390 N N . VAL C 1 43 ? 19.339 28.150 23.261 1.00 14.21 38 VAL C N 1
ATOM 4391 C CA . VAL C 1 43 ? 19.453 26.773 22.781 1.00 14.95 38 VAL C CA 1
ATOM 4392 C C . VAL C 1 43 ? 20.704 26.553 21.951 1.00 15.12 38 VAL C C 1
ATOM 4393 O O . VAL C 1 43 ? 21.049 27.379 21.087 1.00 14.79 38 VAL C O 1
ATOM 4397 N N . LEU C 1 44 ? 21.383 25.443 22.232 1.00 14.55 39 LEU C N 1
ATOM 4398 C CA . LEU C 1 44 ? 22.497 24.960 21.425 1.00 15.10 39 LEU C CA 1
ATOM 4399 C C . LEU C 1 44 ? 22.113 23.650 20.737 1.00 14.82 39 LEU C C 1
ATOM 4400 O O . LEU C 1 44 ? 21.751 22.691 21.411 1.00 15.54 39 LEU C O 1
ATOM 4405 N N . TYR C 1 45 ? 22.159 23.618 19.408 1.00 14.84 40 TYR C N 1
ATOM 4406 C CA . TYR C 1 45 ? 22.082 22.340 18.674 1.00 14.89 40 TYR C CA 1
ATOM 4407 C C . TYR C 1 45 ? 23.479 21.764 18.591 1.00 14.90 40 TYR C C 1
ATOM 4408 O O . TYR C 1 45 ? 24.422 22.450 18.159 1.00 15.54 40 TYR C O 1
ATOM 4417 N N . LEU C 1 46 ? 23.613 20.506 19.008 1.00 14.15 41 LEU C N 1
ATOM 4418 C CA . LEU C 1 46 ? 24.911 19.865 19.124 1.00 14.17 41 LEU C CA 1
ATOM 4419 C C . LEU C 1 46 ? 24.943 18.615 18.254 1.00 14.52 41 LEU C C 1
ATOM 4420 O O . LEU C 1 46 ? 24.282 17.625 18.559 1.00 14.69 41 LEU C O 1
ATOM 4425 N N . LEU C 1 47 ? 25.720 18.680 17.175 1.00 15.34 42 LEU C N 1
ATOM 4426 C CA . LEU C 1 47 ? 25.657 17.701 16.098 1.00 15.45 42 LEU C CA 1
ATOM 4427 C C . LEU C 1 47 ? 26.767 16.652 16.164 1.00 15.84 42 LEU C C 1
ATOM 4428 O O . LEU C 1 47 ? 27.943 16.971 16.390 1.00 15.57 42 LEU C O 1
ATOM 4433 N N . HIS C 1 48 ? 26.369 15.400 15.942 1.00 15.10 43 HIS C N 1
ATOM 4434 C CA . HIS C 1 48 ? 27.275 14.259 15.926 1.00 15.91 43 HIS C CA 1
ATOM 4435 C C . HIS C 1 48 ? 28.056 14.126 14.605 1.00 16.50 43 HIS C C 1
ATOM 4436 O O . HIS C 1 48 ? 27.732 14.783 13.608 1.00 16.65 43 HIS C O 1
ATOM 4443 N N . GLY C 1 49 ? 29.057 13.246 14.612 1.00 16.75 44 GLY C N 1
ATOM 4444 C CA . GLY C 1 49 ? 29.837 12.937 13.399 1.00 17.71 44 GLY C CA 1
ATOM 4445 C C . GLY C 1 49 ? 29.481 11.601 12.769 1.00 18.50 44 GLY C C 1
ATOM 4446 O O . GLY C 1 49 ? 28.544 10.913 13.211 1.00 18.30 44 GLY C O 1
ATOM 4455 N N . SER C 1 51 ? 29.220 7.827 11.808 1.00 19.10 46 SER C N 1
ATOM 4456 C CA . SER C 1 51 ? 29.071 6.630 12.659 1.00 18.70 46 SER C CA 1
ATOM 4457 C C . SER C 1 51 ? 28.330 6.903 13.962 1.00 18.21 46 SER C C 1
ATOM 4458 O O . SER C 1 51 ? 28.023 5.974 14.721 1.00 18.34 46 SER C O 1
ATOM 4461 N N . GLY C 1 52 ? 28.054 8.174 14.225 1.00 17.08 47 GLY C N 1
ATOM 4462 C CA . GLY C 1 52 ? 27.370 8.558 15.449 1.00 16.88 47 GLY C CA 1
ATOM 4463 C C . GLY C 1 52 ? 25.888 8.773 15.256 1.00 16.47 47 GLY C C 1
ATOM 4464 O O . GLY C 1 52 ? 25.332 8.520 14.183 1.00 16.39 47 GLY C O 1
ATOM 4465 N N . ASN C 1 53 ? 25.247 9.238 16.322 1.00 15.78 48 ASN C N 1
ATOM 4466 C CA . ASN C 1 53 ? 23.824 9.567 16.291 1.00 15.80 48 ASN C CA 1
ATOM 4467 C C . ASN C 1 53 ? 23.505 10.546 17.430 1.00 15.89 48 ASN C C 1
ATOM 4468 O O . ASN C 1 53 ? 24.422 11.114 18.019 1.00 15.95 48 ASN C O 1
ATOM 4473 N N . HIS C 1 54 ? 22.228 10.719 17.758 1.00 15.28 49 HIS C N 1
ATOM 4474 C CA . HIS C 1 54 ? 21.817 11.641 18.830 1.00 15.55 49 HIS C CA 1
ATOM 4475 C C . HIS C 1 54 ? 22.422 11.322 20.208 1.00 14.69 49 HIS C C 1
ATOM 4476 O O . HIS C 1 54 ? 22.512 12.204 21.073 1.00 14.85 49 HIS C O 1
ATOM 4483 N N . ASN C 1 55 ? 22.836 10.070 20.408 1.00 14.33 50 ASN C N 1
ATOM 4484 C CA . ASN C 1 55 ? 23.443 9.659 21.670 1.00 14.76 50 ASN C CA 1
ATOM 4485 C C . ASN C 1 55 ? 24.929 9.987 21.760 1.00 14.62 50 ASN C C 1
ATOM 4486 O O . ASN C 1 55 ? 25.504 9.874 22.839 1.00 14.78 50 ASN C O 1
ATOM 4491 N N . SER C 1 56 ? 25.548 10.352 20.636 1.00 14.92 51 SER C N 1
ATOM 4492 C CA . SER C 1 56 ? 27.017 10.507 20.579 1.00 14.95 51 SER C CA 1
ATOM 4493 C C . SER C 1 56 ? 27.623 11.400 21.654 1.00 14.79 51 SER C C 1
ATOM 4494 O O . SER C 1 56 ? 28.507 10.971 22.390 1.00 14.05 51 SER C O 1
ATOM 4497 N N . TRP C 1 57 ? 27.155 12.644 21.759 1.00 14.53 52 TRP C N 1
ATOM 4498 C CA . TRP C 1 57 ? 27.751 13.572 22.751 1.00 14.82 52 TRP C CA 1
ATOM 4499 C C . TRP C 1 57 ? 27.553 13.103 24.195 1.00 14.83 52 TRP C C 1
ATOM 4500 O O . TRP C 1 57 ? 28.433 13.286 25.047 1.00 15.28 52 TRP C O 1
ATOM 4511 N N . LEU C 1 58 ? 26.409 12.470 24.467 1.00 14.31 53 LEU C N 1
ATOM 4512 C CA . LEU C 1 58 ? 26.181 11.861 25.776 1.00 14.68 53 LEU C CA 1
ATOM 4513 C C . LEU C 1 58 ? 27.119 10.666 26.034 1.00 14.77 53 LEU C C 1
ATOM 4514 O O . LEU C 1 58 ? 27.640 10.506 27.150 1.00 14.71 53 LEU C O 1
ATOM 4519 N N . LYS C 1 59 ? 27.347 9.833 25.021 1.00 15.11 54 LYS C N 1
ATOM 4520 C CA . LYS C 1 59 ? 28.192 8.632 25.200 1.00 14.56 54 LYS C CA 1
ATOM 4521 C C . LYS C 1 59 ? 29.687 8.949 25.282 1.00 14.76 54 LYS C C 1
ATOM 4522 O O . LYS C 1 59 ? 30.463 8.200 25.893 1.00 15.51 54 LYS C O 1
ATOM 4528 N N . ARG C 1 60 ? 30.092 10.042 24.645 1.00 14.25 55 ARG C N 1
ATOM 4529 C CA . ARG C 1 60 ? 31.516 10.272 24.342 1.00 14.61 55 ARG C CA 1
ATOM 4530 C C . ARG C 1 60 ? 32.151 11.447 25.075 1.00 14.59 55 ARG C C 1
ATOM 4531 O O . ARG C 1 60 ? 33.356 11.661 24.958 1.00 14.27 55 ARG C O 1
ATOM 4539 N N . THR C 1 61 ? 31.356 12.203 25.828 1.00 13.90 56 THR C N 1
ATOM 4540 C CA . THR C 1 61 ? 31.866 13.356 26.548 1.00 14.63 56 THR C CA 1
ATOM 4541 C C . THR C 1 61 ? 31.187 13.518 27.890 1.00 14.39 56 THR C C 1
ATOM 4542 O O . THR C 1 61 ? 30.174 12.847 28.186 1.00 14.10 56 THR C O 1
ATOM 4546 N N . ASN C 1 62 ? 31.745 14.433 28.681 1.00 14.08 57 ASN C N 1
ATOM 4547 C CA . ASN C 1 62 ? 31.141 14.893 29.926 1.00 14.33 57 ASN C CA 1
ATOM 4548 C C . ASN C 1 62 ? 30.268 16.143 29.731 1.00 15.21 57 ASN C C 1
ATOM 4549 O O . ASN C 1 62 ? 30.175 16.989 30.619 1.00 14.25 57 ASN C O 1
ATOM 4554 N N . VAL C 1 63 ? 29.608 16.230 28.582 1.00 15.29 58 VAL C N 1
ATOM 4555 C CA . VAL C 1 63 ? 28.679 17.346 28.331 1.00 16.09 58 VAL C CA 1
ATOM 4556 C C . VAL C 1 63 ? 27.666 17.572 29.475 1.00 16.16 58 VAL C C 1
ATOM 4557 O O . VAL C 1 63 ? 27.414 18.721 29.861 1.00 16.40 58 VAL C O 1
ATOM 4561 N N . GLU C 1 64 ? 27.115 16.499 30.055 1.00 16.06 59 GLU C N 1
ATOM 4562 C CA . GLU C 1 64 ? 26.181 16.679 31.182 1.00 17.40 59 GLU C CA 1
ATOM 4563 C C . GLU C 1 64 ? 26.818 17.456 32.337 1.00 17.87 59 GLU C C 1
ATOM 4564 O O . GLU C 1 64 ? 26.234 18.432 32.835 1.00 17.18 59 GLU C O 1
ATOM 4570 N N . ARG C 1 65 ? 28.010 17.023 32.752 1.00 18.67 60 ARG C N 1
ATOM 4571 C CA . ARG C 1 65 ? 28.765 17.654 33.839 1.00 21.05 60 ARG C CA 1
ATOM 4572 C C . ARG C 1 65 ? 29.145 19.100 33.492 1.00 20.77 60 ARG C C 1
ATOM 4573 O O . ARG C 1 65 ? 29.046 20.015 34.336 1.00 20.99 60 ARG C O 1
ATOM 4581 N N . LEU C 1 66 ? 29.565 19.297 32.251 1.00 20.92 61 LEU C N 1
ATOM 4582 C CA . LEU C 1 66 ? 29.920 20.613 31.706 1.00 21.80 61 LEU C CA 1
ATOM 4583 C C . LEU C 1 66 ? 28.800 21.651 31.871 1.00 21.04 61 LEU C C 1
ATOM 4584 O O . LEU C 1 66 ? 29.074 22.809 32.166 1.00 21.13 61 LEU C O 1
ATOM 4589 N N . LEU C 1 67 ? 27.554 21.210 31.695 1.00 19.97 62 LEU C N 1
ATOM 4590 C CA . LEU C 1 67 ? 26.370 22.092 31.689 1.00 19.14 62 LEU C CA 1
ATOM 4591 C C . LEU C 1 67 ? 25.782 22.351 33.086 1.00 18.86 62 LEU C C 1
ATOM 4592 O O . LEU C 1 67 ? 24.720 22.969 33.198 1.00 17.90 62 LEU C O 1
ATOM 4597 N N . ARG C 1 68 ? 26.435 21.870 34.142 1.00 17.54 63 ARG C N 1
ATOM 4598 C CA . ARG C 1 68 ? 25.949 22.153 35.506 1.00 18.29 63 ARG C CA 1
ATOM 4599 C C . ARG C 1 68 ? 25.747 23.661 35.734 1.00 17.84 63 ARG C C 1
ATOM 4600 O O . ARG C 1 68 ? 26.661 24.456 35.499 1.00 17.71 63 ARG C O 1
ATOM 4608 N N . GLY C 1 69 ? 24.541 24.042 36.155 1.00 17.56 64 GLY C N 1
ATOM 4609 C CA . GLY C 1 69 ? 24.213 25.449 36.447 1.00 18.05 64 GLY C CA 1
ATOM 4610 C C . GLY C 1 69 ? 24.160 26.401 35.256 1.00 18.29 64 GLY C C 1
ATOM 4611 O O . GLY C 1 69 ? 24.099 27.629 35.434 1.00 20.10 64 GLY C O 1
ATOM 4612 N N . THR C 1 70 ? 24.181 25.859 34.052 1.00 16.77 65 THR C N 1
ATOM 4613 C CA . THR C 1 70 ? 24.196 26.685 32.851 1.00 16.34 65 THR C CA 1
ATOM 4614 C C . THR C 1 70 ? 22.788 26.806 32.278 1.00 15.93 65 THR C C 1
ATOM 4615 O O . THR C 1 70 ? 22.137 25.802 32.018 1.00 15.72 65 THR C O 1
ATOM 4619 N N . ASN C 1 71 ? 22.333 28.035 32.061 1.00 16.02 66 ASN C N 1
ATOM 4620 C CA . ASN C 1 71 ? 21.011 28.255 31.489 1.00 16.26 66 ASN C CA 1
ATOM 4621 C C . ASN C 1 71 ? 21.056 28.123 29.966 1.00 16.23 66 ASN C C 1
ATOM 4622 O O . ASN C 1 71 ? 21.127 29.119 29.221 1.00 16.15 66 ASN C O 1
ATOM 4627 N N . LEU C 1 72 ? 21.059 26.874 29.512 1.00 15.52 67 LEU C N 1
ATOM 4628 C CA . LEU C 1 72 ? 21.155 26.568 28.090 1.00 15.10 67 LEU C CA 1
ATOM 4629 C C . LEU C 1 72 ? 20.488 25.220 27.858 1.00 15.59 67 LEU C C 1
ATOM 4630 O O . LEU C 1 72 ? 20.811 24.249 28.541 1.00 16.16 67 LEU C O 1
ATOM 4635 N N . ILE C 1 73 ? 19.551 25.178 26.915 1.00 14.47 68 ILE C N 1
ATOM 4636 C CA . ILE C 1 73 ? 19.004 23.901 26.442 1.00 14.34 68 ILE C CA 1
ATOM 4637 C C . ILE C 1 73 ? 19.952 23.353 25.369 1.00 14.57 68 ILE C C 1
ATOM 4638 O O . ILE C 1 73 ? 20.408 24.095 24.487 1.00 14.51 68 ILE C O 1
ATOM 4643 N N . VAL C 1 74 ? 20.271 22.063 25.446 1.00 14.91 69 VAL C N 1
ATOM 4644 C CA . VAL C 1 74 ? 21.104 21.445 24.424 1.00 15.18 69 VAL C CA 1
ATOM 4645 C C . VAL C 1 74 ? 20.279 20.398 23.688 1.00 15.48 69 VAL C C 1
ATOM 4646 O O . VAL C 1 74 ? 19.693 19.503 24.316 1.00 16.31 69 VAL C O 1
ATOM 4650 N N . VAL C 1 75 ? 20.228 20.528 22.367 1.00 15.74 70 VAL C N 1
ATOM 4651 C CA . VAL C 1 75 ? 19.489 19.598 21.527 1.00 15.80 70 VAL C CA 1
ATOM 4652 C C . VAL C 1 75 ? 20.468 18.778 20.693 1.00 16.12 70 VAL C C 1
ATOM 4653 O O . VAL C 1 75 ? 21.273 19.333 19.959 1.00 15.44 70 VAL C O 1
ATOM 4665 N N . PRO C 1 77 ? 20.397 16.187 17.722 1.00 16.29 72 PRO C N 1
ATOM 46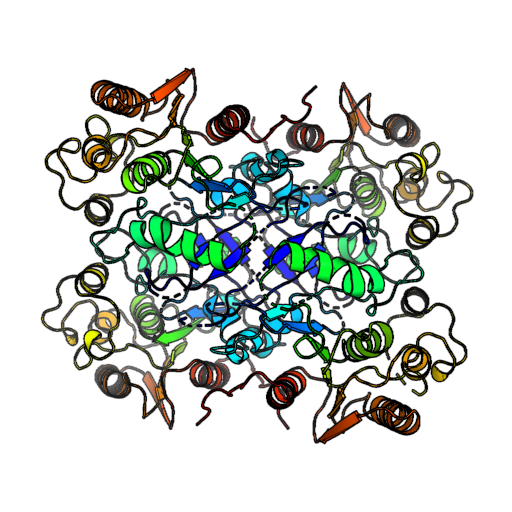66 C CA . PRO C 1 77 ? 19.646 15.510 16.679 1.00 15.92 72 PRO C CA 1
ATOM 4667 C C . PRO C 1 77 ? 20.382 14.284 16.145 1.00 15.96 72 PRO C C 1
ATOM 4668 O O . PRO C 1 77 ? 21.551 14.063 16.488 1.00 15.22 72 PRO C O 1
ATOM 4672 N N . ASN C 1 78 ? 19.718 13.548 15.253 1.00 15.86 73 ASN C N 1
ATOM 4673 C CA . ASN C 1 78 ? 20.315 12.394 14.573 1.00 16.56 73 ASN C CA 1
ATOM 4674 C C . ASN C 1 78 ? 20.181 12.558 13.064 1.00 16.59 73 ASN C C 1
ATOM 4675 O O . ASN C 1 78 ? 19.066 12.716 12.559 1.00 17.33 73 ASN C O 1
ATOM 4680 N N . THR C 1 79 ? 21.311 12.542 12.352 1.00 17.19 74 THR C N 1
ATOM 4681 C CA . THR C 1 79 ? 21.293 12.458 10.875 1.00 17.35 74 THR C CA 1
ATOM 4682 C C . THR C 1 79 ? 21.736 11.108 10.283 1.00 17.68 74 THR C C 1
ATOM 4683 O O . THR C 1 79 ? 21.781 10.975 9.066 1.00 16.93 74 THR C O 1
ATOM 4687 N N . SER C 1 80 ? 22.073 10.134 11.134 1.00 18.24 75 SER C N 1
ATOM 4688 C CA . SER C 1 80 ? 22.319 8.720 10.721 1.00 19.07 75 SER C CA 1
ATOM 4689 C C . SER C 1 80 ? 23.133 8.533 9.412 1.00 19.07 75 SER C C 1
ATOM 4690 O O . SER C 1 80 ? 22.665 7.929 8.430 1.00 19.28 75 SER C O 1
ATOM 4693 N N . ASN C 1 81 ? 24.357 9.046 9.422 1.00 18.99 76 ASN C N 1
ATOM 4694 C CA . ASN C 1 81 ? 25.281 8.951 8.268 1.00 18.15 76 ASN C CA 1
ATOM 4695 C C . ASN C 1 81 ? 24.792 9.651 6.988 1.00 17.82 76 ASN C C 1
ATOM 4696 O O . ASN C 1 81 ? 25.297 9.392 5.877 1.00 17.14 76 ASN C O 1
ATOM 4701 N N . GLY C 1 82 ? 23.832 10.563 7.153 1.00 17.15 77 GLY C N 1
ATOM 4702 C CA . GLY C 1 82 ? 23.251 11.292 6.022 1.00 17.22 77 GLY C CA 1
ATOM 4703 C C . GLY C 1 82 ? 23.782 12.704 5.791 1.00 17.68 77 GLY C C 1
ATOM 4704 O O . GLY C 1 82 ? 23.256 13.438 4.946 1.00 18.03 77 GLY C O 1
ATOM 4705 N N . TRP C 1 83 ? 24.818 13.093 6.534 1.00 17.95 78 TRP C N 1
ATOM 4706 C CA . TRP C 1 83 ? 25.545 14.343 6.250 1.00 17.76 78 TRP C CA 1
ATOM 4707 C C . TRP C 1 83 ? 24.691 15.613 6.346 1.00 17.77 78 TRP C C 1
ATOM 4708 O O . TRP C 1 83 ? 25.022 16.645 5.743 1.00 17.59 78 TRP C O 1
ATOM 4719 N N . TYR C 1 84 ? 23.594 15.529 7.105 1.00 17.70 79 TYR C N 1
ATOM 4720 C CA . TYR C 1 84 ? 22.734 16.699 7.334 1.00 17.91 79 TYR C CA 1
ATOM 4721 C C . TYR C 1 84 ? 22.255 17.257 5.990 1.00 18.29 79 TYR C C 1
ATOM 4722 O O . TYR C 1 84 ? 22.088 18.468 5.821 1.00 19.08 79 TYR C O 1
ATOM 4731 N N . THR C 1 85 ? 22.006 16.339 5.060 1.00 18.14 80 THR C N 1
ATOM 4732 C CA . THR C 1 85 ? 21.754 16.673 3.668 1.00 18.39 80 THR C CA 1
ATOM 4733 C C . THR C 1 85 ? 20.484 15.970 3.201 1.00 18.58 80 THR C C 1
ATOM 4734 O O . THR C 1 85 ? 20.198 14.852 3.627 1.00 18.28 80 THR C O 1
ATOM 4738 N N . ASP C 1 86 ? 19.699 16.640 2.359 1.00 18.66 81 ASP C N 1
ATOM 4739 C CA . ASP C 1 86 ? 18.595 15.971 1.687 1.00 18.53 81 ASP C CA 1
ATOM 4740 C C . ASP C 1 86 ? 19.239 15.115 0.601 1.00 18.07 81 ASP C C 1
ATOM 4741 O O . ASP C 1 86 ? 19.749 15.629 -0.406 1.00 18.52 81 ASP C O 1
ATOM 4746 N N . THR C 1 87 ? 19.236 13.806 0.820 1.00 18.40 82 THR C N 1
ATOM 4747 C CA . THR C 1 87 ? 20.108 12.898 0.069 1.00 18.37 82 THR C CA 1
ATOM 4748 C C . THR C 1 87 ? 19.544 12.549 -1.301 1.00 18.90 82 THR C C 1
ATOM 4749 O O . THR C 1 87 ? 18.392 12.867 -1.612 1.00 19.12 82 THR C O 1
ATOM 4753 N N . GLN C 1 88 ? 20.363 11.870 -2.103 1.00 19.04 83 GLN C N 1
ATOM 4754 C CA . GLN C 1 88 ? 19.963 11.412 -3.428 1.00 19.54 83 GLN C CA 1
ATOM 4755 C C . GLN C 1 88 ? 19.051 10.183 -3.368 1.00 19.68 83 GLN C C 1
ATOM 4756 O O . GLN C 1 88 ? 18.516 9.749 -4.391 1.00 19.50 83 GLN C O 1
ATOM 4762 N N . TYR C 1 89 ? 18.894 9.617 -2.175 1.00 19.23 84 TYR C N 1
ATOM 4763 C CA . TYR C 1 89 ? 18.115 8.396 -2.000 1.00 19.14 84 TYR C CA 1
ATOM 4764 C C . TYR C 1 89 ? 16.824 8.588 -1.203 1.00 19.03 84 TYR C C 1
ATOM 4765 O O . TYR C 1 89 ? 16.263 7.627 -0.672 1.00 19.23 84 TYR C O 1
ATOM 4774 N N . GLY C 1 90 ? 16.355 9.832 -1.135 1.00 18.99 85 GLY C N 1
ATOM 4775 C CA . GLY C 1 90 ? 15.002 10.110 -0.662 1.00 18.83 85 GLY C CA 1
ATOM 4776 C C . GLY C 1 90 ? 14.843 10.410 0.810 1.00 18.42 85 GLY C C 1
ATOM 4777 O O . GLY C 1 90 ? 13.717 10.525 1.298 1.00 18.65 85 GLY C O 1
ATOM 4778 N N . PHE C 1 91 ? 15.962 10.529 1.528 1.00 17.89 86 PHE C N 1
ATOM 4779 C CA . PHE C 1 91 ? 15.925 10.837 2.961 1.00 17.28 86 PHE C CA 1
ATOM 4780 C C . PHE C 1 91 ? 16.265 12.315 3.128 1.00 17.01 86 PHE C C 1
ATOM 4781 O O . PHE C 1 91 ? 17.404 12.724 2.911 1.00 16.42 86 PHE C O 1
ATOM 4789 N N . ASP C 1 92 ? 15.276 13.115 3.517 1.00 17.63 87 ASP C N 1
ATOM 4790 C CA . ASP C 1 92 ? 15.486 14.558 3.624 1.00 18.01 87 ASP C CA 1
ATOM 4791 C C . ASP C 1 92 ? 16.033 14.996 4.985 1.00 17.79 87 ASP C C 1
ATOM 4792 O O . ASP C 1 92 ? 15.348 15.686 5.751 1.00 17.37 87 ASP C O 1
ATOM 4797 N N . TYR C 1 93 ? 17.280 14.611 5.267 1.00 17.20 88 TYR C N 1
ATOM 4798 C CA . TYR C 1 93 ? 17.881 14.899 6.572 1.00 17.24 88 TYR C CA 1
ATOM 4799 C C . TYR C 1 93 ? 18.043 16.387 6.856 1.00 17.35 88 TYR C C 1
ATOM 4800 O O . TYR C 1 93 ? 17.846 16.813 7.990 1.00 17.58 88 TYR C O 1
ATOM 4809 N N . TYR C 1 94 ? 18.402 17.174 5.841 1.00 17.62 89 TYR C N 1
ATOM 4810 C CA . TYR C 1 94 ? 18.536 18.617 6.049 1.00 17.84 89 TYR C CA 1
ATOM 4811 C C . TYR C 1 94 ? 17.205 19.218 6.489 1.00 17.75 89 TYR C C 1
ATOM 4812 O O . TYR C 1 94 ? 17.131 19.907 7.509 1.00 17.96 89 TYR C O 1
ATOM 4821 N N . THR C 1 95 ? 16.155 18.952 5.717 1.00 17.44 90 THR C N 1
ATOM 4822 C CA . THR C 1 95 ? 14.834 19.485 6.037 1.00 17.37 90 THR C CA 1
ATOM 4823 C C . THR C 1 95 ? 14.343 18.973 7.400 1.00 17.38 90 THR C C 1
ATOM 4824 O O . THR C 1 95 ? 13.775 19.735 8.175 1.00 17.59 90 THR C O 1
ATOM 4828 N N . ALA C 1 96 ? 14.594 17.694 7.692 1.00 16.83 91 ALA C N 1
ATOM 4829 C CA . ALA C 1 96 ? 14.169 17.095 8.964 1.00 17.79 91 ALA C CA 1
ATOM 4830 C C . ALA C 1 96 ? 14.813 17.790 10.152 1.00 17.86 91 ALA C C 1
ATOM 4831 O O . ALA C 1 96 ? 14.169 17.980 11.195 1.00 18.56 91 ALA C O 1
ATOM 4833 N N . LEU C 1 97 ? 16.073 18.188 10.002 1.00 18.18 92 LEU C N 1
ATOM 4834 C CA . LEU C 1 97 ? 16.813 18.750 11.127 1.00 19.39 92 LEU C CA 1
ATOM 4835 C C . LEU C 1 97 ? 16.823 20.288 11.160 1.00 19.92 92 LEU C C 1
ATOM 4836 O O . LEU C 1 97 ? 16.785 20.891 12.239 1.00 21.32 92 LEU C O 1
ATOM 4841 N N . ALA C 1 98 ? 16.830 20.927 9.991 1.00 20.08 93 ALA C N 1
ATOM 4842 C CA . ALA C 1 98 ? 16.795 22.397 9.903 1.00 20.65 93 ALA C CA 1
ATOM 4843 C C . ALA C 1 98 ? 15.413 23.006 10.092 1.00 20.98 93 ALA C C 1
ATOM 4844 O O . ALA C 1 98 ? 15.294 24.139 10.574 1.00 21.12 93 ALA C O 1
ATOM 4846 N N . GLU C 1 99 ? 14.375 22.271 9.698 1.00 21.09 94 GLU C N 1
ATOM 4847 C CA . GLU C 1 99 ? 13.005 22.784 9.699 1.00 21.28 94 GLU C CA 1
ATOM 4848 C C . GLU C 1 99 ? 12.107 22.057 10.695 1.00 20.75 94 GLU C C 1
ATOM 4849 O O . GLU C 1 99 ? 11.488 22.684 11.555 1.00 20.88 94 GLU C O 1
ATOM 4855 N N . GLU C 1 100 ? 12.038 20.732 10.580 1.00 19.46 95 GLU C N 1
ATOM 4856 C CA . GLU C 1 100 ? 11.060 19.971 11.335 1.00 18.78 95 GLU C CA 1
ATOM 4857 C C . GLU C 1 100 ? 11.406 19.917 12.820 1.00 18.04 95 GLU C C 1
ATOM 4858 O O . GLU C 1 100 ? 10.577 20.260 13.662 1.00 17.20 95 GLU C O 1
ATOM 4864 N N . LEU C 1 101 ? 12.633 19.517 13.141 1.00 17.11 96 LEU C N 1
ATOM 4865 C CA . LEU C 1 101 ? 12.980 19.325 14.549 1.00 17.10 96 LEU C CA 1
ATOM 4866 C C . LEU C 1 101 ? 12.745 20.565 15.414 1.00 17.46 96 LEU C C 1
ATOM 4867 O O . LEU C 1 101 ? 12.155 20.453 16.483 1.00 17.06 96 LEU C O 1
ATOM 4872 N N . PRO C 1 102 ? 13.207 21.753 14.968 1.00 18.14 97 PRO C N 1
ATOM 4873 C CA . PRO C 1 102 ? 12.922 22.963 15.744 1.00 18.69 97 PRO C CA 1
ATOM 4874 C C . PRO C 1 102 ? 11.428 23.244 15.971 1.00 19.20 97 PRO C C 1
ATOM 4875 O O . PRO C 1 102 ? 11.062 23.759 17.038 1.00 20.21 97 PRO C O 1
ATOM 4879 N N . GLN C 1 103 ? 10.585 22.926 14.987 1.00 19.05 98 GLN C N 1
ATOM 4880 C CA . GLN C 1 103 ? 9.133 23.085 15.122 1.00 19.46 98 GLN C CA 1
ATOM 4881 C C . GLN C 1 103 ? 8.574 22.090 16.131 1.00 18.45 98 GLN C C 1
ATOM 4882 O O . GLN C 1 103 ? 7.722 22.435 16.955 1.00 17.76 98 GLN C O 1
ATOM 4888 N N . VAL C 1 104 ? 9.089 20.867 16.085 1.00 18.01 99 VAL C N 1
ATOM 4889 C CA . VAL C 1 104 ? 8.657 19.815 17.001 1.00 17.89 99 VAL C CA 1
ATOM 4890 C C . VAL C 1 104 ? 9.016 20.212 18.436 1.00 17.69 99 VAL C C 1
ATOM 4891 O O . VAL C 1 104 ? 8.164 20.187 19.327 1.00 17.04 99 VAL C O 1
ATOM 4895 N N . LEU C 1 105 ? 10.270 20.605 18.654 1.00 17.48 100 LEU C N 1
ATOM 4896 C CA . LEU C 1 105 ? 10.716 20.967 20.002 1.00 18.35 100 LEU C CA 1
ATOM 4897 C C . LEU C 1 105 ? 10.061 22.229 20.550 1.00 18.33 100 LEU C C 1
ATOM 4898 O O . LEU C 1 105 ? 9.764 22.294 21.744 1.00 18.69 100 LEU C O 1
ATOM 4903 N N . LYS C 1 106 ? 9.825 23.218 19.686 1.00 18.37 101 LYS C N 1
ATOM 4904 C CA . LYS C 1 106 ? 9.122 24.453 20.071 1.00 19.12 101 LYS C CA 1
ATOM 4905 C C . LYS C 1 106 ? 7.731 24.143 20.632 1.00 19.06 101 LYS C C 1
ATOM 4906 O O . LYS C 1 106 ? 7.260 24.802 21.575 1.00 19.41 101 LYS C O 1
ATOM 4912 N N . ARG C 1 107 ? 7.080 23.134 20.055 1.00 19.41 102 ARG C N 1
ATOM 4913 C CA . ARG C 1 107 ? 5.767 22.704 20.524 1.00 19.61 102 ARG C CA 1
ATOM 4914 C C . ARG C 1 107 ? 5.840 22.090 21.934 1.00 19.05 102 ARG C C 1
ATOM 4915 O O . ARG C 1 107 ? 5.061 22.464 22.812 1.00 18.61 102 ARG C O 1
ATOM 4923 N N . PHE C 1 108 ? 6.798 21.186 22.158 1.00 18.31 103 PHE C N 1
ATOM 4924 C CA . PHE C 1 108 ? 7.023 20.608 23.486 1.00 17.99 103 PHE C CA 1
ATOM 4925 C C . PHE C 1 108 ? 7.457 21.676 24.496 1.00 17.63 103 PHE C C 1
ATOM 4926 O O . PHE C 1 108 ? 7.005 21.676 25.646 1.00 17.35 103 PHE C O 1
ATOM 4934 N N . PHE C 1 109 ? 8.373 22.547 24.061 1.00 17.26 104 PHE C N 1
ATOM 4935 C CA . PHE C 1 109 ? 9.097 23.443 24.965 1.00 16.81 104 PHE C CA 1
ATOM 4936 C C . PHE C 1 109 ? 8.940 24.912 24.585 1.00 16.90 104 PHE C C 1
ATOM 4937 O O . PHE C 1 109 ? 9.891 25.509 24.063 1.00 17.50 104 PHE C O 1
ATOM 4945 N N . PRO C 1 110 ? 7.752 25.502 24.840 1.00 17.33 105 PRO C N 1
ATOM 4946 C CA . PRO C 1 110 ? 7.543 26.915 24.498 1.00 17.63 105 PRO C CA 1
ATOM 4947 C C . PRO C 1 110 ? 8.484 27.897 25.196 1.00 17.85 105 PRO C C 1
ATOM 4948 O O . PRO C 1 110 ? 8.633 29.018 24.715 1.00 18.37 105 PRO C O 1
ATOM 4952 N N . ASN C 1 111 ? 9.130 27.481 26.288 1.00 17.81 106 ASN C N 1
ATOM 4953 C CA . ASN C 1 111 ? 10.098 28.345 26.987 1.00 18.22 106 ASN C CA 1
ATOM 4954 C C . ASN C 1 111 ? 11.461 28.452 26.296 1.00 18.62 106 ASN C C 1
ATOM 4955 O O . ASN C 1 111 ? 12.288 29.289 26.672 1.00 19.06 106 ASN C O 1
ATOM 4968 N N . THR C 1 113 ? 13.979 29.615 23.519 1.00 17.42 108 THR C N 1
ATOM 4969 C CA . THR C 1 113 ? 14.047 30.838 22.718 1.00 17.16 108 THR C CA 1
ATOM 4970 C C . THR C 1 113 ? 13.642 30.629 21.258 1.00 17.07 108 THR C C 1
ATOM 4971 O O . THR C 1 113 ? 13.826 29.549 20.692 1.00 17.06 108 THR C O 1
ATOM 4975 N N . SER C 1 114 ? 13.083 31.680 20.666 1.00 17.91 109 SER C N 1
ATOM 4976 C CA . SER C 1 114 ? 12.894 31.729 19.222 1.00 18.38 109 SER C CA 1
ATOM 4977 C C . SER C 1 114 ? 13.717 32.876 18.625 1.00 18.37 109 SER C C 1
ATOM 4978 O O . SER C 1 114 ? 13.484 33.282 17.484 1.00 18.82 109 SER C O 1
ATOM 4981 N N . LYS C 1 115 ? 14.690 33.366 19.393 1.00 18.18 110 LYS C N 1
ATOM 4982 C CA . LYS C 1 115 ? 15.549 34.478 18.969 1.00 18.32 110 LYS C CA 1
ATOM 4983 C C . LYS C 1 115 ? 16.876 33.989 18.392 1.00 17.63 110 LYS C C 1
ATOM 4984 O O . LYS C 1 115 ? 17.562 33.164 19.001 1.00 17.16 110 LYS C O 1
ATOM 4990 N N . ARG C 1 116 ? 17.267 34.550 17.251 1.00 16.87 111 ARG C N 1
ATOM 4991 C CA . ARG C 1 116 ? 18.554 34.216 16.639 1.00 16.36 111 ARG C CA 1
ATOM 4992 C C . ARG C 1 116 ? 19.725 34.466 17.586 1.00 16.08 111 ARG C C 1
ATOM 4993 O O . ARG C 1 116 ? 20.660 33.669 17.635 1.00 15.79 111 ARG C O 1
ATOM 5001 N N . GLU C 1 117 ? 19.674 35.566 18.342 1.00 16.08 112 GLU C N 1
ATOM 5002 C CA . GLU C 1 117 ? 20.790 35.945 19.218 1.00 16.60 112 GLU C CA 1
ATOM 5003 C C . GLU C 1 117 ? 20.994 34.978 20.394 1.00 15.64 112 GLU C C 1
ATOM 5004 O O . GLU C 1 117 ? 22.008 35.050 21.088 1.00 16.00 112 GLU C O 1
ATOM 5010 N N . LYS C 1 118 ? 20.024 34.090 20.606 1.00 15.38 113 LYS C N 1
ATOM 5011 C CA . LYS C 1 118 ? 20.095 33.063 21.662 1.00 15.00 113 LYS C CA 1
ATOM 5012 C C . LYS C 1 118 ? 20.067 31.627 21.122 1.00 15.01 113 LYS C C 1
ATOM 5013 O O . LYS C 1 118 ? 19.856 30.666 21.876 1.00 15.11 113 LYS C O 1
ATOM 5019 N N . THR C 1 119 ? 20.297 31.490 19.820 1.00 14.91 114 THR C N 1
ATOM 5020 C CA . THR C 1 119 ? 20.283 30.201 19.116 1.00 14.96 114 THR C CA 1
ATOM 5021 C C . THR C 1 119 ? 21.653 29.907 18.510 1.00 14.96 114 THR C C 1
ATOM 5022 O O . THR C 1 119 ? 22.185 30.708 17.730 1.00 14.72 114 THR C O 1
ATOM 5026 N N . PHE C 1 120 ? 22.220 28.763 18.897 1.00 14.61 115 PHE C N 1
ATOM 5027 C CA . PHE C 1 120 ? 23.604 28.433 18.575 1.00 14.94 115 PHE C CA 1
ATOM 5028 C C . PHE C 1 120 ? 23.682 27.000 18.071 1.00 15.13 115 PHE C C 1
ATOM 5029 O O . PHE C 1 120 ? 22.773 26.202 18.293 1.00 14.40 115 PHE C O 1
ATOM 5037 N N . ILE C 1 121 ? 24.802 26.661 17.445 1.00 14.99 116 ILE C N 1
ATOM 5038 C CA . ILE C 1 121 ? 24.964 25.336 16.860 1.00 15.31 116 ILE C CA 1
ATOM 5039 C C . ILE C 1 121 ? 26.444 24.967 16.871 1.00 15.62 116 ILE C C 1
ATOM 5040 O O . ILE C 1 121 ? 27.316 25.838 16.790 1.00 15.50 116 ILE C O 1
ATOM 5045 N N . ALA C 1 122 ? 26.718 23.676 17.028 1.00 15.72 117 ALA C N 1
ATOM 5046 C CA . ALA C 1 122 ? 28.099 23.189 17.049 1.00 15.82 117 ALA C CA 1
ATOM 5047 C C . ALA C 1 122 ? 28.105 21.742 16.615 1.00 16.54 117 ALA C C 1
ATOM 5048 O O . ALA C 1 122 ? 27.125 21.029 16.825 1.00 16.41 117 ALA C O 1
ATOM 5050 N N . GLY C 1 123 ? 29.212 21.291 16.042 1.00 16.63 118 GLY C N 1
ATOM 5051 C CA . GLY C 1 123 ? 29.314 19.894 15.631 1.00 16.57 118 GLY C CA 1
ATOM 5052 C C . GLY C 1 123 ? 30.760 19.491 15.421 1.00 17.34 118 GLY C C 1
ATOM 5053 O O . GLY C 1 123 ? 31.624 20.347 15.161 1.00 17.19 118 GLY C O 1
ATOM 5054 N N . LEU C 1 124 ? 31.022 18.186 15.533 1.00 16.82 119 LEU C N 1
ATOM 5055 C CA . LEU C 1 124 ? 32.360 17.643 15.235 1.00 16.92 119 LEU C CA 1
ATOM 5056 C C . LEU C 1 124 ? 32.351 16.860 13.911 1.00 17.59 119 LEU C C 1
ATOM 5057 O O . LEU C 1 124 ? 31.358 16.197 13.589 1.00 16.47 119 LEU C O 1
ATOM 5062 N N . SER C 1 125 ? 33.465 16.941 13.175 1.00 18.66 120 SER C N 1
ATOM 5063 C CA . SER C 1 125 ? 33.679 16.221 11.895 1.00 19.82 120 SER C CA 1
ATOM 5064 C C . SER C 1 125 ? 32.543 16.433 10.863 1.00 19.55 120 SER C C 1
ATOM 5065 O O . SER C 1 125 ? 32.324 17.570 10.434 1.00 19.50 120 SER C O 1
ATOM 5076 N N . GLY C 1 127 ? 29.588 16.559 11.602 1.00 16.72 122 GLY C N 1
ATOM 5077 C CA . GLY C 1 127 ? 28.794 17.558 12.301 1.00 15.87 122 GLY C CA 1
ATOM 5078 C C . GLY C 1 127 ? 29.304 18.986 12.180 1.00 15.97 122 GLY C C 1
ATOM 5079 O O . GLY C 1 127 ? 28.539 19.932 12.334 1.00 15.41 122 GLY C O 1
ATOM 5080 N N . GLY C 1 128 ? 30.607 19.144 11.962 1.00 15.85 123 GLY C N 1
ATOM 5081 C CA . GLY C 1 128 ? 31.183 20.461 11.696 1.00 16.36 123 GLY C CA 1
ATOM 5082 C C . GLY C 1 128 ? 30.701 20.973 10.359 1.00 16.55 123 GLY C C 1
ATOM 5083 O O . GLY C 1 128 ? 30.302 22.143 10.247 1.00 16.66 123 GLY C O 1
ATOM 5084 N N . TYR C 1 129 ? 30.742 20.103 9.342 1.00 16.71 124 TYR C N 1
ATOM 5085 C CA . TYR C 1 129 ? 30.144 20.398 8.035 1.00 16.81 124 TYR C CA 1
ATOM 5086 C C . TYR C 1 129 ? 28.668 20.759 8.198 1.00 16.76 124 TYR C C 1
ATOM 5087 O O . TYR C 1 129 ? 28.233 21.824 7.767 1.00 15.90 124 TYR C O 1
ATOM 5096 N N . GLY C 1 130 ? 27.906 19.873 8.837 1.00 16.44 125 GLY C N 1
ATOM 5097 C CA . GLY C 1 130 ? 26.462 20.085 9.022 1.00 16.67 125 GLY C CA 1
ATOM 5098 C C . GLY C 1 130 ? 26.153 21.362 9.793 1.00 16.79 125 GLY C C 1
ATOM 5099 O O . GLY C 1 130 ? 25.207 22.080 9.462 1.00 16.79 125 GLY C O 1
ATOM 5100 N N . CYS C 1 131 ? 26.963 21.654 10.803 1.00 16.90 126 CYS C N 1
ATOM 5101 C CA . CYS C 1 131 ? 26.830 22.890 11.571 1.00 17.08 126 CYS C CA 1
ATOM 5102 C C . CYS C 1 131 ? 26.960 24.132 10.690 1.00 17.21 126 CYS C C 1
ATOM 5103 O O . CYS C 1 131 ? 26.090 25.015 10.699 1.00 17.27 126 CYS C O 1
ATOM 5106 N N . PHE C 1 132 ? 28.059 24.197 9.940 1.00 17.53 127 PHE C N 1
ATOM 5107 C CA . PHE C 1 132 ? 28.310 25.356 9.091 1.00 17.36 127 PHE C CA 1
ATOM 5108 C C . PHE C 1 132 ? 27.268 25.441 7.972 1.00 17.98 127 PHE C C 1
ATOM 5109 O O . PHE C 1 132 ? 26.827 26.534 7.612 1.00 18.77 127 PHE C O 1
ATOM 5117 N N . LYS C 1 133 ? 26.828 24.287 7.471 1.00 17.83 128 LYS C N 1
ATOM 5118 C CA . LYS C 1 133 ? 25.766 24.260 6.457 1.00 17.72 128 LYS C CA 1
ATOM 5119 C C . LYS C 1 133 ? 24.467 24.855 6.997 1.00 17.61 128 LYS C C 1
ATOM 5120 O O . LYS C 1 133 ? 23.890 25.735 6.377 1.00 16.99 128 LYS C O 1
ATOM 5126 N N . LEU C 1 134 ? 24.001 24.375 8.148 1.00 17.02 129 LEU C N 1
ATOM 5127 C CA . LEU C 1 134 ? 22.795 24.940 8.751 1.00 17.49 129 LEU C CA 1
ATOM 5128 C C . LEU C 1 134 ? 22.937 26.435 9.071 1.00 17.33 129 LEU C C 1
ATOM 5129 O O . LEU C 1 134 ? 22.010 27.217 8.833 1.00 17.39 129 LEU C O 1
ATOM 5134 N N . ALA C 1 135 ? 24.094 26.829 9.597 1.00 16.90 130 ALA C N 1
ATOM 5135 C CA . ALA C 1 135 ? 24.330 28.234 9.938 1.00 17.28 130 ALA C CA 1
ATOM 5136 C C . ALA C 1 135 ? 24.253 29.117 8.689 1.00 16.77 130 ALA C C 1
ATOM 5137 O O . ALA C 1 135 ? 23.613 30.166 8.696 1.00 15.84 130 ALA C O 1
ATOM 5139 N N . LEU C 1 136 ? 24.884 28.672 7.610 1.00 17.01 131 LEU C N 1
ATOM 5140 C CA . LEU C 1 136 ? 24.927 29.464 6.378 1.00 17.73 131 LEU C CA 1
ATOM 5141 C C . LEU C 1 136 ? 23.573 29.550 5.676 1.00 18.05 131 LEU C C 1
ATOM 5142 O O . LEU C 1 136 ? 23.220 30.594 5.117 1.00 18.11 131 LEU C O 1
ATOM 5147 N N . THR C 1 137 ? 22.809 28.463 5.717 1.00 18.55 132 THR C N 1
ATOM 5148 C CA . THR C 1 137 ? 21.577 28.363 4.936 1.00 19.65 132 THR C CA 1
ATOM 5149 C C . THR C 1 137 ? 20.331 28.936 5.638 1.00 19.61 132 THR C C 1
ATOM 5150 O O . THR C 1 137 ? 19.490 29.563 4.990 1.00 20.10 132 THR C O 1
ATOM 5154 N N . THR C 1 138 ? 20.225 28.735 6.951 1.00 19.51 133 THR C N 1
ATOM 5155 C CA . THR C 1 138 ? 19.027 29.131 7.703 1.00 19.03 133 THR C CA 1
ATOM 5156 C C . THR C 1 138 ? 18.981 30.596 8.128 1.00 18.80 133 THR C C 1
ATOM 5157 O O . THR C 1 138 ? 17.892 31.166 8.236 1.00 19.31 133 THR C O 1
ATOM 5161 N N . ASN C 1 139 ? 20.149 31.181 8.408 1.00 18.76 134 ASN C N 1
ATOM 5162 C CA . ASN C 1 139 ? 20.264 32.502 9.048 1.00 18.48 134 ASN C CA 1
ATOM 5163 C C . ASN C 1 139 ? 19.480 32.582 10.361 1.00 18.50 134 ASN C C 1
ATOM 5164 O O . ASN C 1 139 ? 18.985 33.647 10.752 1.00 18.24 134 ASN C O 1
ATOM 5169 N N . ARG C 1 140 ? 19.378 31.439 11.036 1.00 18.14 135 ARG C N 1
ATOM 5170 C CA . ARG C 1 140 ? 18.632 31.345 12.288 1.00 18.27 135 ARG C CA 1
ATOM 5171 C C . ARG C 1 140 ? 19.527 31.179 13.518 1.00 17.70 135 ARG C C 1
ATOM 5172 O O . ARG C 1 140 ? 19.029 31.098 14.646 1.00 17.80 135 ARG C O 1
ATOM 5180 N N . PHE C 1 141 ? 20.842 31.169 13.305 1.00 16.92 136 PHE C N 1
ATOM 5181 C CA . PHE C 1 141 ? 21.811 31.023 14.391 1.00 16.09 136 PHE C CA 1
ATOM 5182 C C . PHE C 1 141 ? 22.692 32.251 14.511 1.00 16.54 136 PHE C C 1
ATOM 5183 O O . PHE C 1 141 ? 22.963 32.917 13.512 1.00 16.05 136 PHE C O 1
ATOM 5191 N N . SER C 1 142 ? 23.153 32.549 15.724 1.00 16.04 137 SER C N 1
ATOM 5192 C CA . SER C 1 142 ? 24.075 33.686 15.904 1.00 16.13 137 SER C CA 1
ATOM 5193 C C . SER C 1 142 ? 25.527 33.246 16.021 1.00 16.21 137 SER C C 1
ATOM 5194 O O . SER C 1 142 ? 26.437 34.015 15.701 1.00 16.34 137 SER C O 1
ATOM 5197 N N . HIS C 1 143 ? 25.738 32.019 16.495 1.00 16.04 138 HIS C N 1
ATOM 5198 C CA . HIS C 1 143 ? 27.083 31.468 16.688 1.00 16.04 138 HIS C CA 1
ATOM 5199 C C . HIS C 1 143 ? 27.067 30.016 16.220 1.00 16.02 138 HIS C C 1
ATOM 5200 O O . HIS C 1 143 ? 26.128 29.278 16.542 1.00 15.54 138 HIS C O 1
ATOM 5207 N N . ALA C 1 144 ? 28.115 29.603 15.505 1.00 15.82 139 ALA C N 1
ATOM 5208 C CA . ALA C 1 144 ? 28.212 28.253 14.954 1.00 15.98 139 ALA C CA 1
ATOM 5209 C C . ALA C 1 144 ? 29.646 27.751 15.080 1.00 16.04 139 ALA C C 1
ATOM 5210 O O . ALA C 1 144 ? 30.574 28.453 14.676 1.00 15.98 139 ALA C O 1
ATOM 5212 N N . ALA C 1 145 ? 29.826 26.540 15.621 1.00 15.56 140 ALA C N 1
ATOM 5213 C CA . ALA C 1 145 ? 31.177 26.003 15.876 1.00 15.28 140 ALA C CA 1
ATOM 5214 C C . ALA C 1 145 ? 31.446 24.658 15.217 1.00 15.67 140 ALA C C 1
ATOM 5215 O O . ALA C 1 145 ? 30.612 23.751 15.261 1.00 16.29 140 ALA C O 1
ATOM 5217 N N . SER C 1 146 ? 32.642 24.523 14.656 1.00 15.56 141 SER C N 1
ATOM 5218 C CA . SER C 1 146 ? 33.085 23.268 14.070 1.00 15.64 141 SER C CA 1
ATOM 5219 C C . SER C 1 146 ? 34.316 22.750 14.819 1.00 16.31 141 SER C C 1
ATOM 5220 O O . SER C 1 146 ? 35.279 23.503 15.036 1.00 16.14 141 SER C O 1
ATOM 5223 N N . PHE C 1 147 ? 34.281 21.476 15.222 1.00 15.87 142 PHE C N 1
ATOM 5224 C CA . PHE C 1 147 ? 35.446 20.839 15.843 1.00 15.43 142 PHE C CA 1
ATOM 5225 C C . PHE C 1 147 ? 35.960 19.764 14.899 1.00 15.88 142 PHE C C 1
ATOM 5226 O O . PHE C 1 147 ? 35.271 18.763 14.666 1.00 15.49 142 PHE C O 1
ATOM 5234 N N . SER C 1 148 ? 37.168 19.971 14.372 1.00 15.92 143 SER C N 1
ATOM 5235 C CA . SER C 1 148 ? 37.767 19.060 13.376 1.00 16.45 143 SER C CA 1
ATOM 5236 C C . SER C 1 148 ? 36.769 18.751 12.266 1.00 16.66 143 SER C C 1
ATOM 5237 O O . SER C 1 148 ? 36.588 17.592 11.880 1.00 17.28 143 SER C O 1
ATOM 5240 N N . GLY C 1 149 ? 36.117 19.796 11.764 1.00 17.08 144 GLY C N 1
ATOM 5241 C CA . GLY C 1 149 ? 35.041 19.650 10.800 1.00 17.81 144 GLY C CA 1
ATOM 5242 C C . GLY C 1 149 ? 35.504 19.145 9.450 1.00 17.91 144 GLY C C 1
ATOM 5243 O O . GLY C 1 149 ? 36.635 19.421 9.021 1.00 18.31 144 GLY C O 1
ATOM 5244 N N . ALA C 1 150 ? 34.629 18.412 8.774 1.00 17.99 145 ALA C N 1
ATOM 5245 C CA . ALA C 1 150 ? 34.885 18.015 7.390 1.00 18.44 145 ALA C CA 1
ATOM 5246 C C . ALA C 1 150 ? 34.433 19.171 6.486 1.00 18.49 145 ALA C C 1
ATOM 5247 O O . ALA C 1 150 ? 33.398 19.096 5.799 1.00 18.49 145 ALA C O 1
ATOM 5249 N N . LEU C 1 151 ? 35.209 20.260 6.518 1.00 18.10 146 LEU C N 1
ATOM 5250 C CA . LEU C 1 151 ? 34.759 21.546 5.990 1.00 18.37 146 LEU C CA 1
ATOM 5251 C C . LEU C 1 151 ? 34.977 21.702 4.489 1.00 18.96 146 LEU C C 1
ATOM 5252 O O . LEU C 1 151 ? 34.454 22.633 3.880 1.00 19.43 146 LEU C O 1
ATOM 5257 N N . SER C 1 152 ? 35.741 20.781 3.908 1.00 19.41 147 SER C N 1
ATOM 5258 C CA . SER C 1 152 ? 35.979 20.754 2.457 1.00 20.01 147 SER C CA 1
ATOM 5259 C C . SER C 1 152 ? 36.393 19.367 2.007 1.00 20.42 147 SER C C 1
ATOM 5260 O O . SER C 1 152 ? 37.078 18.643 2.740 1.00 20.86 147 SER C O 1
ATOM 5263 N N . PHE C 1 153 ? 35.963 19.005 0.801 1.00 20.86 148 PHE C N 1
ATOM 5264 C CA . PHE C 1 153 ? 36.440 17.797 0.141 1.00 21.54 148 PHE C CA 1
ATOM 5265 C C . PHE C 1 153 ? 37.292 18.143 -1.084 1.00 22.34 148 PHE C C 1
ATOM 5266 O O . PHE C 1 153 ? 37.604 17.273 -1.894 1.00 22.50 148 PHE C O 1
ATOM 5274 N N . GLN C 1 154 ? 37.666 19.412 -1.220 1.00 23.17 149 GLN C N 1
ATOM 5275 C CA . GLN C 1 154 ? 38.517 19.824 -2.343 1.00 24.47 149 GLN C CA 1
ATOM 5276 C C . GLN C 1 154 ? 39.886 19.149 -2.248 1.00 25.52 149 GLN C C 1
ATOM 5277 O O . GLN C 1 154 ? 40.407 18.643 -3.245 1.00 25.65 149 GLN C O 1
ATOM 5283 N N . ASN C 1 155 ? 40.440 19.133 -1.037 1.00 26.56 150 ASN C N 1
ATOM 5284 C CA . ASN C 1 155 ? 41.792 18.626 -0.785 1.00 27.97 150 ASN C CA 1
ATOM 5285 C C . ASN C 1 155 ? 41.835 17.449 0.195 1.00 28.48 150 ASN C C 1
ATOM 5286 O O . ASN C 1 155 ? 42.897 17.112 0.732 1.00 29.29 150 ASN C O 1
ATOM 5291 N N . PHE C 1 156 ? 40.678 16.841 0.443 1.00 28.64 151 PHE C N 1
ATOM 5292 C CA . PHE C 1 156 ? 40.610 15.639 1.260 1.00 28.58 151 PHE C CA 1
ATOM 5293 C C . PHE C 1 156 ? 39.710 14.595 0.613 1.00 28.50 151 PHE C C 1
ATOM 5294 O O . PHE C 1 156 ? 38.574 14.890 0.248 1.00 28.28 151 PHE C O 1
ATOM 5302 N N . SER C 1 157 ? 40.235 13.381 0.463 1.00 28.73 152 SER C N 1
ATOM 5303 C CA . SER C 1 157 ? 39.442 12.253 -0.023 1.00 29.08 152 SER C CA 1
ATOM 5304 C C . SER C 1 157 ? 39.199 11.271 1.110 1.00 28.89 152 SER C C 1
ATOM 5305 O O . SER C 1 157 ? 40.154 10.779 1.715 1.00 28.34 152 SER C O 1
ATOM 5308 N N . PRO C 1 158 ? 37.917 10.985 1.404 1.00 28.92 153 PRO C N 1
ATOM 5309 C CA . PRO C 1 158 ? 37.534 10.045 2.465 1.00 29.00 153 PRO C CA 1
ATOM 5310 C C . PRO C 1 158 ? 38.195 8.669 2.345 1.00 29.51 153 PRO C C 1
ATOM 5311 O O . PRO C 1 158 ? 38.443 8.014 3.360 1.00 29.37 153 PRO C O 1
ATOM 5315 N N . GLU C 1 159 ? 38.473 8.249 1.111 1.00 30.08 154 GLU C N 1
ATOM 5316 C CA . GLU C 1 159 ? 39.177 6.990 0.827 1.00 30.77 154 GLU C CA 1
ATOM 5317 C C . GLU C 1 159 ? 40.513 6.854 1.578 1.00 30.55 154 GLU C C 1
ATOM 5318 O O . GLU C 1 159 ? 40.896 5.748 1.975 1.00 30.39 154 GLU C O 1
ATOM 5324 N N . SER C 1 160 ? 41.206 7.976 1.779 1.00 30.28 155 SER C N 1
ATOM 5325 C CA . SER C 1 160 ? 42.496 7.983 2.482 1.00 30.28 155 SER C CA 1
ATOM 5326 C C . SER C 1 160 ? 42.389 7.524 3.938 1.00 30.28 155 SER C C 1
ATOM 5327 O O . SER C 1 160 ? 43.389 7.129 4.546 1.00 30.36 155 SER C O 1
ATOM 5330 N N . GLN C 1 161 ? 41.177 7.588 4.489 1.00 30.22 156 GLN C N 1
ATOM 5331 C CA . GLN C 1 161 ? 40.911 7.173 5.865 1.00 30.00 156 GLN C CA 1
ATOM 5332 C C . GLN C 1 161 ? 39.948 5.984 5.913 1.00 29.85 156 GLN C C 1
ATOM 5333 O O . GLN C 1 161 ? 39.396 5.660 6.972 1.00 29.96 156 GLN C O 1
ATOM 5339 N N . ASN C 1 162 ? 39.754 5.346 4.755 1.00 29.56 157 ASN C N 1
ATOM 5340 C CA . ASN C 1 162 ? 38.855 4.197 4.608 1.00 29.26 157 ASN C CA 1
ATOM 5341 C C . ASN C 1 162 ? 37.403 4.521 4.977 1.00 28.53 157 ASN C C 1
ATOM 5342 O O . ASN C 1 162 ? 36.688 3.674 5.526 1.00 28.52 157 ASN C O 1
ATOM 5347 N N . LEU C 1 163 ? 36.980 5.749 4.667 1.00 27.36 158 LEU C N 1
ATOM 5348 C CA . LEU C 1 163 ? 35.657 6.245 5.045 1.00 26.70 158 LEU C CA 1
ATOM 5349 C C . LEU C 1 163 ? 34.673 6.124 3.895 1.00 25.61 158 LEU C C 1
ATOM 5350 O O . LEU C 1 163 ? 34.939 6.586 2.783 1.00 25.19 158 LEU C O 1
ATOM 5355 N N . GLY C 1 164 ? 33.542 5.486 4.170 1.00 24.46 159 GLY C N 1
ATOM 5356 C CA . GLY C 1 164 ? 32.491 5.313 3.175 1.00 23.10 159 GLY C CA 1
ATOM 5357 C C . GLY C 1 164 ? 32.891 4.425 2.007 1.00 21.93 159 GLY C C 1
ATOM 5358 O O . GLY C 1 164 ? 33.764 3.561 2.133 1.00 22.71 159 GLY C O 1
ATOM 5359 N N . SER C 1 165 ? 32.217 4.637 0.882 1.00 20.51 160 SER C N 1
ATOM 5360 C CA . SER C 1 165 ? 32.439 3.917 -0.375 1.00 18.98 160 SER C CA 1
ATOM 5361 C C . SER C 1 165 ? 31.945 4.827 -1.505 1.00 18.14 160 SER C C 1
ATOM 5362 O O . SER C 1 165 ? 31.207 5.778 -1.240 1.00 17.48 160 SER C O 1
ATOM 5365 N N . PRO C 1 166 ? 32.342 4.556 -2.762 1.00 17.28 161 PRO C N 1
ATOM 5366 C CA . PRO C 1 166 ? 31.812 5.370 -3.863 1.00 16.64 161 PRO C CA 1
ATOM 5367 C C . PRO C 1 166 ? 30.277 5.466 -3.885 1.00 16.38 161 PRO C C 1
ATOM 5368 O O . PRO C 1 166 ? 29.736 6.569 -4.016 1.00 16.22 161 PRO C O 1
ATOM 5372 N N . ALA C 1 167 ? 29.589 4.335 -3.729 1.00 15.95 162 ALA C N 1
ATOM 5373 C CA . ALA C 1 167 ? 28.122 4.325 -3.679 1.00 16.08 162 ALA C CA 1
ATOM 5374 C C . ALA C 1 167 ? 27.592 5.164 -2.522 1.00 16.67 162 ALA C C 1
ATOM 5375 O O . ALA C 1 167 ? 26.604 5.883 -2.668 1.00 17.10 162 ALA C O 1
ATOM 5377 N N . TYR C 1 168 ? 28.269 5.083 -1.383 1.00 16.59 163 TYR C N 1
ATOM 5378 C CA . TYR C 1 168 ? 27.877 5.863 -0.213 1.00 16.72 163 TYR C CA 1
ATOM 5379 C C . TYR C 1 168 ? 27.997 7.366 -0.480 1.00 16.97 163 TYR C C 1
ATOM 5380 O O . TYR C 1 168 ? 27.054 8.129 -0.237 1.00 17.34 163 TYR C O 1
ATOM 5389 N N . TRP C 1 169 ? 29.140 7.798 -0.998 1.00 17.22 164 TRP C N 1
ATOM 5390 C CA . TRP C 1 169 ? 29.327 9.227 -1.235 1.00 17.46 164 TRP C CA 1
ATOM 5391 C C . TRP C 1 169 ? 28.397 9.775 -2.323 1.00 18.08 164 TRP C C 1
ATOM 5392 O O . TRP C 1 169 ? 27.883 10.883 -2.185 1.00 18.14 164 TRP C O 1
ATOM 5403 N N . ARG C 1 170 ? 28.158 8.984 -3.372 1.00 18.05 165 ARG C N 1
ATOM 5404 C CA . ARG C 1 170 ? 27.168 9.320 -4.400 1.00 18.76 165 ARG C CA 1
ATOM 5405 C C . ARG C 1 170 ? 25.765 9.465 -3.809 1.00 18.81 165 ARG C C 1
ATOM 5406 O O . ARG C 1 170 ? 24.997 10.334 -4.223 1.00 18.82 165 ARG C O 1
ATOM 5414 N N . GLY C 1 171 ? 25.437 8.612 -2.839 1.00 18.89 166 GLY C N 1
ATOM 5415 C CA . GLY C 1 171 ? 24.140 8.669 -2.170 1.00 19.02 166 GLY C CA 1
ATOM 5416 C C . GLY C 1 171 ? 23.912 10.004 -1.477 1.00 19.37 166 GLY C C 1
ATOM 5417 O O . GLY C 1 171 ? 22.796 10.515 -1.465 1.00 19.34 166 GLY C O 1
ATOM 5418 N N . VAL C 1 172 ? 24.983 10.577 -0.927 1.00 19.05 167 VAL C N 1
ATOM 5419 C CA . VAL C 1 172 ? 24.913 11.856 -0.233 1.00 19.47 167 VAL C CA 1
ATOM 5420 C C . VAL C 1 172 ? 24.971 13.043 -1.193 1.00 20.10 167 VAL C C 1
ATOM 5421 O O . VAL C 1 172 ? 24.084 13.897 -1.160 1.00 19.99 167 VAL C O 1
ATOM 5425 N N . PHE C 1 173 ? 26.010 13.080 -2.034 1.00 20.00 168 PHE C N 1
ATOM 5426 C CA . PHE C 1 173 ? 26.375 14.272 -2.807 1.00 20.65 168 PHE C CA 1
ATOM 5427 C C . PHE C 1 173 ? 26.184 14.150 -4.319 1.00 21.05 168 PHE C C 1
ATOM 5428 O O . PHE C 1 173 ? 26.444 15.109 -5.052 1.00 21.35 168 PHE C O 1
ATOM 5436 N N . GLY C 1 174 ? 25.752 12.982 -4.790 1.00 21.62 169 GLY C N 1
ATOM 5437 C CA . GLY C 1 174 ? 25.751 12.682 -6.230 1.00 22.90 169 GLY C CA 1
ATOM 5438 C C . GLY C 1 174 ? 27.166 12.597 -6.775 1.00 23.81 169 GLY C C 1
ATOM 5439 O O . GLY C 1 174 ? 28.113 12.329 -6.031 1.00 24.04 169 GLY C O 1
ATOM 5440 N N . GLU C 1 175 ? 27.321 12.828 -8.077 1.00 24.74 170 GLU C N 1
ATOM 5441 C CA . GLU C 1 175 ? 28.651 12.869 -8.677 1.00 26.07 170 GLU C CA 1
ATOM 5442 C C . GLU C 1 175 ? 29.255 14.265 -8.564 1.00 26.24 170 GLU C C 1
ATOM 5443 O O . GLU C 1 175 ? 28.612 15.259 -8.900 1.00 26.61 170 GLU C O 1
ATOM 5449 N N . ILE C 1 176 ? 30.497 14.329 -8.098 1.00 26.58 171 ILE C N 1
ATOM 5450 C CA . ILE C 1 176 ? 31.156 15.605 -7.822 1.00 26.87 171 ILE C CA 1
ATOM 5451 C C . ILE C 1 176 ? 32.410 15.768 -8.680 1.00 26.78 171 ILE C C 1
ATOM 5452 O O . ILE C 1 176 ? 33.407 15.078 -8.463 1.00 27.10 171 ILE C O 1
ATOM 5457 N N . ARG C 1 177 ? 32.362 16.688 -9.641 1.00 26.60 172 ARG C N 1
ATOM 5458 C CA . ARG C 1 177 ? 33.525 16.978 -10.483 1.00 26.30 172 ARG C CA 1
ATOM 5459 C C . ARG C 1 177 ? 34.549 17.835 -9.741 1.00 25.89 172 ARG C C 1
ATOM 5460 O O . ARG C 1 177 ? 35.734 17.511 -9.713 1.00 26.65 172 ARG C O 1
ATOM 5468 N N . ASP C 1 178 ? 34.080 18.936 -9.163 1.00 25.01 173 ASP C N 1
ATOM 5469 C CA . ASP C 1 178 ? 34.914 19.841 -8.385 1.00 24.01 173 ASP C CA 1
ATOM 5470 C C . ASP C 1 178 ? 34.103 20.173 -7.142 1.00 23.26 173 ASP C C 1
ATOM 5471 O O . ASP C 1 178 ? 32.974 20.663 -7.250 1.00 22.97 173 ASP C O 1
ATOM 5476 N N . TRP C 1 179 ? 34.658 19.881 -5.966 1.00 22.31 174 TRP C N 1
ATOM 5477 C CA . TRP C 1 179 ? 33.920 20.091 -4.721 1.00 21.75 174 TRP C CA 1
ATOM 5478 C C . TRP C 1 179 ? 33.507 21.543 -4.495 1.00 21.55 174 TRP C C 1
ATOM 5479 O O . TRP C 1 179 ? 32.325 21.825 -4.261 1.00 21.81 174 TRP C O 1
ATOM 5490 N N . THR C 1 180 ? 34.476 22.455 -4.559 1.00 21.37 175 THR C N 1
ATOM 5491 C CA . THR C 1 180 ? 34.258 23.852 -4.163 1.00 21.62 175 THR C CA 1
ATOM 5492 C C . THR C 1 180 ? 33.188 24.550 -4.997 1.00 21.63 175 THR C C 1
ATOM 5493 O O . THR C 1 180 ? 32.399 25.326 -4.471 1.00 21.78 175 THR C O 1
ATOM 5497 N N . THR C 1 181 ? 33.151 24.256 -6.293 1.00 21.73 176 THR C N 1
ATOM 5498 C CA . THR C 1 181 ? 32.163 24.843 -7.185 1.00 21.96 176 THR C CA 1
ATOM 5499 C C . THR C 1 181 ? 30.816 24.106 -7.177 1.00 21.96 176 THR C C 1
ATOM 5500 O O . THR C 1 181 ? 29.847 24.592 -7.759 1.00 22.12 176 THR C O 1
ATOM 5504 N N . SER C 1 182 ? 30.759 22.948 -6.514 1.00 21.59 177 SER C N 1
ATOM 5505 C CA . SER C 1 182 ? 29.514 22.202 -6.358 1.00 21.45 177 SER C CA 1
ATOM 5506 C C . SER C 1 182 ? 28.584 22.954 -5.401 1.00 21.47 177 SER C C 1
ATOM 5507 O O . SER C 1 182 ? 29.063 23.714 -4.558 1.00 21.45 177 SER C O 1
ATOM 5510 N N . PRO C 1 183 ? 27.258 22.742 -5.519 1.00 21.14 178 PRO C N 1
ATOM 5511 C CA . PRO C 1 183 ? 26.348 23.409 -4.582 1.00 20.85 178 PRO C CA 1
ATOM 5512 C C . PRO C 1 183 ? 26.479 22.892 -3.140 1.00 20.26 178 PRO C C 1
ATOM 5513 O O . PRO C 1 183 ? 25.851 23.441 -2.238 1.00 20.20 178 PRO C O 1
ATOM 5517 N N . TYR C 1 184 ? 27.295 21.858 -2.940 1.00 19.75 179 TYR C N 1
ATOM 5518 C CA . TYR C 1 184 ? 27.423 21.195 -1.633 1.00 19.61 179 TYR C CA 1
ATOM 5519 C C . TYR C 1 184 ? 28.534 21.799 -0.779 1.00 18.75 179 TYR C C 1
ATOM 5520 O O . TYR C 1 184 ? 28.611 21.545 0.429 1.00 18.61 179 TYR C O 1
ATOM 5529 N N . SER C 1 185 ? 29.400 22.602 -1.393 1.00 17.99 180 SER C N 1
ATOM 5530 C CA . SER C 1 185 ? 30.503 23.185 -0.637 1.00 17.42 180 SER C CA 1
ATOM 5531 C C . SER C 1 185 ? 29.982 24.268 0.299 1.00 17.28 180 SER C C 1
ATOM 5532 O O . SER C 1 185 ? 28.946 24.879 0.035 1.00 16.49 180 SER C O 1
ATOM 5535 N N . LEU C 1 186 ? 30.699 24.504 1.390 1.00 17.77 181 LEU C N 1
ATOM 5536 C CA . LEU C 1 186 ? 30.362 25.617 2.284 1.00 17.76 181 LEU C CA 1
ATOM 5537 C C . LEU C 1 186 ? 30.507 26.963 1.583 1.00 18.08 181 LEU C C 1
ATOM 5538 O O . LEU C 1 186 ? 29.760 27.904 1.870 1.00 18.40 181 LEU C O 1
ATOM 5543 N N . GLU C 1 187 ? 31.463 27.035 0.657 1.00 18.00 182 GLU C N 1
ATOM 5544 C CA . GLU C 1 187 ? 31.680 28.223 -0.161 1.00 18.37 182 GLU C CA 1
ATOM 5545 C C . GLU C 1 187 ? 30.433 28.542 -0.997 1.00 18.48 182 GLU C C 1
ATOM 5546 O O . GLU C 1 187 ? 30.015 29.703 -1.069 1.00 19.07 182 GLU C O 1
ATOM 5552 N N . SER C 1 188 ? 29.844 27.518 -1.617 1.00 18.22 183 SER C N 1
ATOM 5553 C CA . SER C 1 188 ? 28.615 27.691 -2.408 1.00 18.49 183 SER C CA 1
ATOM 5554 C C . SER C 1 188 ? 27.387 27.927 -1.529 1.00 19.02 183 SER C C 1
ATOM 5555 O O . SER C 1 188 ? 26.520 28.735 -1.850 1.00 19.31 183 SER C O 1
ATOM 5558 N N . LEU C 1 189 ? 27.329 27.214 -0.409 1.00 19.30 184 LEU C N 1
ATOM 5559 C CA . LEU C 1 189 ? 26.235 27.375 0.546 1.00 19.77 184 LEU C CA 1
ATOM 5560 C C . LEU C 1 189 ? 26.247 28.767 1.176 1.00 19.81 184 LEU C C 1
ATOM 5561 O O . LEU C 1 189 ? 25.190 29.299 1.524 1.00 20.04 184 LEU C O 1
ATOM 5566 N N . ALA C 1 190 ? 27.440 29.355 1.271 1.00 19.84 185 ALA C N 1
ATOM 5567 C CA . ALA C 1 190 ? 27.638 30.684 1.867 1.00 20.74 185 ALA C CA 1
ATOM 5568 C C . ALA C 1 190 ? 26.877 31.788 1.137 1.00 20.65 185 ALA C C 1
ATOM 5569 O O . ALA C 1 190 ? 26.590 32.836 1.720 1.00 20.84 185 ALA C O 1
ATOM 5571 N N . LYS C 1 191 ? 26.560 31.555 -0.139 1.00 21.29 186 LYS C N 1
ATOM 5572 C CA . LYS C 1 191 ? 25.746 32.486 -0.921 1.00 21.73 186 LYS C CA 1
ATOM 5573 C C . LYS C 1 191 ? 24.368 32.740 -0.298 1.00 21.97 186 LYS C C 1
ATOM 5574 O O . LYS C 1 191 ? 23.773 33.803 -0.506 1.00 21.87 186 LYS C O 1
ATOM 5580 N N . LYS C 1 192 ? 23.871 31.767 0.462 1.00 21.83 187 LYS C N 1
ATOM 5581 C CA . LYS C 1 192 ? 22.561 31.893 1.113 1.00 22.18 187 LYS C CA 1
ATOM 5582 C C . LYS C 1 192 ? 22.617 32.666 2.433 1.00 21.85 187 LYS C C 1
ATOM 5583 O O . LYS C 1 192 ? 21.581 33.054 2.980 1.00 22.20 187 LYS C O 1
ATOM 5589 N N . SER C 1 193 ? 23.829 32.901 2.927 1.00 20.92 188 SER C N 1
ATOM 5590 C CA . SER C 1 193 ? 24.030 33.555 4.214 1.00 20.15 188 SER C CA 1
ATOM 5591 C C . SER C 1 193 ? 24.003 35.080 4.160 1.00 19.96 188 SER C C 1
ATOM 5592 O O . SER C 1 193 ? 24.537 35.695 3.223 1.00 19.93 188 SER C O 1
ATOM 5595 N N . ASP C 1 194 ? 23.396 35.682 5.180 1.00 20.05 189 ASP C N 1
ATOM 5596 C CA . ASP C 1 194 ? 23.454 37.129 5.387 1.00 20.32 189 ASP C CA 1
ATOM 5597 C C . ASP C 1 194 ? 24.735 37.582 6.111 1.00 20.18 189 ASP C C 1
ATOM 5598 O O . ASP C 1 194 ? 24.877 38.758 6.442 1.00 20.43 189 ASP C O 1
ATOM 5603 N N . LYS C 1 195 ? 25.641 36.633 6.353 1.00 19.95 190 LYS C N 1
ATOM 5604 C CA . LYS C 1 195 ? 26.934 36.859 7.020 1.00 20.39 190 LYS C CA 1
ATOM 5605 C C . LYS C 1 195 ? 26.845 37.287 8.489 1.00 20.76 190 LYS C C 1
ATOM 5606 O O . LYS C 1 195 ? 27.873 37.606 9.099 1.00 21.60 190 LYS C O 1
ATOM 5612 N N . LYS C 1 196 ? 25.642 37.260 9.065 1.00 20.23 191 LYS C N 1
ATOM 5613 C CA . LYS C 1 196 ? 25.441 37.747 10.435 1.00 19.88 191 LYS C CA 1
ATOM 5614 C C . LYS C 1 196 ? 25.536 36.652 11.489 1.00 19.92 191 LYS C C 1
ATOM 5615 O O . LYS C 1 196 ? 24.975 36.794 12.582 1.00 20.67 191 LYS C O 1
ATOM 5621 N N . THR C 1 197 ? 26.217 35.561 11.149 1.00 19.25 192 THR C N 1
ATOM 5622 C CA . THR C 1 197 ? 26.476 34.455 12.073 1.00 19.07 192 THR C CA 1
ATOM 5623 C C . THR C 1 197 ? 27.978 34.420 12.348 1.00 18.99 192 THR C C 1
ATOM 5624 O O . THR C 1 197 ? 28.781 34.398 11.414 1.00 18.80 192 THR C O 1
ATOM 5628 N N . LYS C 1 198 ? 28.356 34.404 13.624 1.00 18.80 193 LYS C N 1
ATOM 5629 C CA . LYS C 1 198 ? 29.756 34.239 13.980 1.00 19.00 193 LYS C CA 1
ATOM 5630 C C . LYS C 1 198 ? 30.135 32.780 13.838 1.00 18.99 193 LYS C C 1
ATOM 5631 O O . LYS C 1 198 ? 29.502 31.903 14.441 1.00 19.36 193 LYS C O 1
ATOM 5637 N N . LEU C 1 199 ? 31.155 32.527 13.024 1.00 18.32 194 LEU C N 1
ATOM 5638 C CA . LEU C 1 199 ? 31.650 31.177 12.801 1.00 17.87 194 LEU C CA 1
ATOM 5639 C C . LEU C 1 199 ? 32.908 30.953 13.626 1.00 17.68 194 LEU C C 1
ATOM 5640 O O . LEU C 1 199 ? 33.768 31.829 13.730 1.00 17.16 194 LEU C O 1
ATOM 5645 N N . TRP C 1 200 ? 32.994 29.765 14.215 1.00 17.16 195 TRP C N 1
ATOM 5646 C CA . TRP C 1 200 ? 34.065 29.409 15.130 1.00 16.97 195 TRP C CA 1
ATOM 5647 C C . TRP C 1 200 ? 34.540 28.028 14.705 1.00 16.85 195 TRP C C 1
ATOM 5648 O O . TRP C 1 200 ? 33.723 27.135 14.458 1.00 16.36 195 TRP C O 1
ATOM 5659 N N . ALA C 1 201 ? 35.852 27.844 14.601 1.00 16.91 196 ALA C N 1
ATOM 5660 C CA . ALA C 1 201 ? 36.398 26.548 14.187 1.00 17.34 196 ALA C CA 1
ATOM 5661 C C . ALA C 1 201 ? 37.689 26.241 14.911 1.00 17.68 196 ALA C C 1
ATOM 5662 O O . ALA C 1 201 ? 38.505 27.141 15.128 1.00 17.35 196 ALA C O 1
ATOM 5664 N N . TRP C 1 202 ? 37.852 24.976 15.307 1.00 17.02 197 TRP C N 1
ATOM 5665 C CA . TRP C 1 202 ? 39.141 24.457 15.766 1.00 17.44 197 TRP C CA 1
ATOM 5666 C C . TRP C 1 202 ? 39.470 23.182 15.010 1.00 17.30 197 TRP C C 1
ATOM 5667 O O . TRP C 1 202 ? 38.575 22.394 14.702 1.00 17.93 197 TRP C O 1
ATOM 5678 N N . CYS C 1 203 ? 40.754 22.956 14.754 1.00 16.90 198 CYS C N 1
ATOM 5679 C CA . CYS C 1 203 ? 41.199 21.668 14.238 1.00 17.05 198 CYS C CA 1
ATOM 5680 C C . CYS C 1 203 ? 42.590 21.335 14.776 1.00 17.22 198 CYS C C 1
ATOM 5681 O O . CYS C 1 203 ? 43.428 22.234 14.932 1.00 17.21 198 CYS C O 1
ATOM 5684 N N . GLY C 1 204 ? 42.830 20.058 15.056 1.00 17.33 199 GLY C N 1
ATOM 5685 C CA . GLY C 1 204 ? 44.144 19.611 15.538 1.00 17.85 199 GLY C CA 1
ATOM 5686 C C . GLY C 1 204 ? 45.162 19.685 14.418 1.00 18.76 199 GLY C C 1
ATOM 5687 O O . GLY C 1 204 ? 44.846 19.398 13.265 1.00 17.90 199 GLY C O 1
ATOM 5688 N N . GLU C 1 205 ? 46.393 20.055 14.751 1.00 19.53 200 GLU C N 1
ATOM 5689 C CA . GLU C 1 205 ? 47.432 20.196 13.727 1.00 21.01 200 GLU C CA 1
ATOM 5690 C C . GLU C 1 205 ? 47.957 18.842 13.227 1.00 21.03 200 GLU C C 1
ATOM 5691 O O . GLU C 1 205 ? 48.709 18.777 12.241 1.00 21.43 200 GLU C O 1
ATOM 5697 N N . GLN C 1 206 ? 47.546 17.768 13.904 1.00 21.25 201 GLN C N 1
ATOM 5698 C CA . GLN C 1 206 ? 47.862 16.397 13.485 1.00 21.67 201 GLN C CA 1
ATOM 5699 C C . GLN C 1 206 ? 46.598 15.665 13.014 1.00 21.97 201 GLN C C 1
ATOM 5700 O O . GLN C 1 206 ? 46.591 14.439 12.854 1.00 22.66 201 GLN C O 1
ATOM 5706 N N . ASP C 1 207 ? 45.534 16.426 12.791 1.00 21.97 202 ASP C N 1
ATOM 5707 C CA . ASP C 1 207 ? 44.292 15.867 12.275 1.00 22.07 202 ASP C CA 1
ATOM 5708 C C . ASP C 1 207 ? 44.383 15.696 10.772 1.00 22.18 202 ASP C C 1
ATOM 5709 O O . ASP C 1 207 ? 44.937 16.549 10.072 1.00 21.84 202 ASP C O 1
ATOM 5714 N N . PHE C 1 208 ? 43.829 14.595 10.270 1.00 22.26 203 PHE C N 1
ATOM 5715 C CA . PHE C 1 208 ? 43.788 14.360 8.823 1.00 22.48 203 PHE C CA 1
ATOM 5716 C C . PHE C 1 208 ? 42.945 15.399 8.062 1.00 22.05 203 PHE C C 1
ATOM 5717 O O . PHE C 1 208 ? 43.057 15.514 6.842 1.00 22.28 203 PHE C O 1
ATOM 5725 N N . LEU C 1 209 ? 42.122 16.154 8.793 1.00 21.49 204 LEU C N 1
ATOM 5726 C CA . LEU C 1 209 ? 41.284 17.209 8.212 1.00 20.77 204 LEU C CA 1
ATOM 5727 C C . LEU C 1 209 ? 41.868 18.610 8.364 1.00 20.65 204 LEU C C 1
ATOM 5728 O O . LEU C 1 209 ? 41.199 19.599 8.051 1.00 20.36 204 LEU C O 1
ATOM 5733 N N . TYR C 1 210 ? 43.104 18.698 8.853 1.00 20.29 205 TYR C N 1
ATOM 5734 C CA . TYR C 1 210 ? 43.737 19.996 9.085 1.00 20.50 205 TYR C CA 1
ATOM 5735 C C . TYR C 1 210 ? 43.789 20.873 7.827 1.00 20.17 205 TYR C C 1
ATOM 5736 O O . TYR C 1 210 ? 43.424 22.048 7.868 1.00 20.09 205 TYR C O 1
ATOM 5745 N N . GLU C 1 211 ? 44.240 20.308 6.708 1.00 20.19 206 GLU C N 1
ATOM 5746 C CA . GLU C 1 211 ? 44.331 21.094 5.471 1.00 20.35 206 GLU C CA 1
ATOM 5747 C C . GLU C 1 211 ? 42.961 21.490 4.897 1.00 19.90 206 GLU C C 1
ATOM 5748 O O . GLU C 1 211 ? 42.809 22.578 4.329 1.00 19.49 206 GLU C O 1
ATOM 5754 N N . ALA C 1 212 ? 41.970 20.617 5.072 1.00 19.18 207 ALA C N 1
ATOM 5755 C CA . ALA C 1 212 ? 40.596 20.926 4.684 1.00 18.97 207 ALA C CA 1
ATOM 5756 C C . ALA C 1 212 ? 40.062 22.100 5.501 1.00 18.92 207 ALA C C 1
ATOM 5757 O O . ALA C 1 212 ? 39.392 22.985 4.967 1.00 19.04 207 ALA C O 1
ATOM 5759 N N . ASN C 1 213 ? 40.367 22.115 6.795 1.00 18.80 208 ASN C N 1
ATOM 5760 C CA . ASN C 1 213 ? 40.007 23.259 7.635 1.00 18.56 208 ASN C CA 1
ATOM 5761 C C . ASN C 1 213 ? 40.705 24.547 7.195 1.00 18.78 208 ASN C C 1
ATOM 5762 O O . ASN C 1 213 ? 40.058 25.582 7.003 1.00 18.15 208 ASN C O 1
ATOM 5767 N N . ASN C 1 214 ? 42.021 24.479 7.028 1.00 18.92 209 ASN C N 1
ATOM 5768 C CA . ASN C 1 214 ? 42.783 25.634 6.570 1.00 19.23 209 ASN C CA 1
ATOM 5769 C C . ASN C 1 214 ? 42.183 26.251 5.307 1.00 19.01 209 ASN C C 1
ATOM 5770 O O . ASN C 1 214 ? 42.032 27.470 5.221 1.00 19.33 209 ASN C O 1
ATOM 5775 N N . LEU C 1 215 ? 41.801 25.399 4.357 1.00 19.00 210 LEU C N 1
ATOM 5776 C CA . LEU C 1 215 ? 41.235 25.853 3.078 1.00 18.89 210 LEU C CA 1
ATOM 5777 C C . LEU C 1 215 ? 39.862 26.515 3.247 1.00 18.86 210 LEU C C 1
ATOM 5778 O O . LEU C 1 215 ? 39.644 27.626 2.755 1.00 18.64 210 LEU C O 1
ATOM 5783 N N . ALA C 1 216 ? 38.941 25.842 3.947 1.00 18.80 211 ALA C N 1
ATOM 5784 C CA . ALA C 1 216 ? 37.581 26.363 4.105 1.00 18.45 211 ALA C CA 1
ATOM 5785 C C . ALA C 1 216 ? 37.571 27.685 4.870 1.00 18.33 211 ALA C C 1
ATOM 5786 O O . ALA C 1 216 ? 36.818 28.596 4.518 1.00 18.84 211 ALA C O 1
ATOM 5788 N N . VAL C 1 217 ? 38.414 27.784 5.897 1.00 18.05 212 VAL C N 1
ATOM 5789 C CA . VAL C 1 217 ? 38.510 28.985 6.724 1.00 17.88 212 VAL C CA 1
ATOM 5790 C C . VAL C 1 217 ? 39.015 30.153 5.870 1.00 18.17 212 VAL C C 1
ATOM 5791 O O . VAL C 1 217 ? 38.423 31.232 5.874 1.00 18.22 212 VAL C O 1
ATOM 5795 N N . LYS C 1 218 ? 40.097 29.906 5.142 1.00 18.44 213 LYS C N 1
ATOM 5796 C CA . LYS C 1 218 ? 40.697 30.890 4.231 1.00 18.73 213 LYS C CA 1
ATOM 5797 C C . LYS C 1 218 ? 39.640 31.399 3.260 1.00 19.07 213 LYS C C 1
ATOM 5798 O O . LYS C 1 218 ? 39.492 32.615 3.063 1.00 18.84 213 LYS C O 1
ATOM 5804 N N . ASN C 1 219 ? 38.897 30.464 2.669 1.00 19.03 214 ASN C N 1
ATOM 5805 C CA . ASN C 1 219 ? 37.855 30.796 1.691 1.00 19.28 214 ASN C CA 1
ATOM 5806 C C . ASN C 1 219 ? 36.705 31.599 2.288 1.00 19.41 214 ASN C C 1
ATOM 5807 O O . ASN C 1 219 ? 36.286 32.600 1.711 1.00 19.05 214 ASN C O 1
ATOM 5812 N N . LEU C 1 220 ? 36.198 31.157 3.443 1.00 19.20 215 LEU C N 1
ATOM 5813 C CA . LEU C 1 220 ? 35.101 31.862 4.114 1.00 19.58 215 LEU C CA 1
ATOM 5814 C C . LEU C 1 220 ? 35.520 33.264 4.574 1.00 19.80 215 LEU C C 1
ATOM 5815 O O . LEU C 1 220 ? 34.734 34.211 4.485 1.00 20.30 215 LEU C O 1
ATOM 5820 N N . LYS C 1 221 ? 36.757 33.387 5.052 1.00 19.96 216 LYS C N 1
ATOM 5821 C CA . LYS C 1 221 ? 37.317 34.689 5.400 1.00 19.96 216 LYS C CA 1
ATOM 5822 C C . LYS C 1 221 ? 37.374 35.599 4.162 1.00 20.36 216 LYS C C 1
ATOM 5823 O O . LYS C 1 221 ? 36.961 36.766 4.223 1.00 20.31 216 LYS C O 1
ATOM 5829 N N . LYS C 1 222 ? 37.851 35.049 3.044 1.00 20.39 217 LYS C N 1
ATOM 5830 C CA . LYS C 1 222 ? 37.901 35.769 1.757 1.00 21.06 217 LYS C CA 1
ATOM 5831 C C . LYS C 1 222 ? 36.509 36.256 1.342 1.00 20.77 217 LYS C C 1
ATOM 5832 O O . LYS C 1 222 ? 36.364 37.349 0.790 1.00 20.95 217 LYS C O 1
ATOM 5838 N N . LEU C 1 223 ? 35.489 35.455 1.649 1.00 20.71 218 LEU C N 1
ATOM 5839 C CA . LEU C 1 223 ? 34.105 35.773 1.294 1.00 20.53 218 LEU C CA 1
ATOM 5840 C C . LEU C 1 223 ? 33.458 36.800 2.230 1.00 20.71 218 LEU C C 1
ATOM 5841 O O . LEU C 1 223 ? 32.325 37.227 1.999 1.00 21.02 218 LEU C O 1
ATOM 5846 N N . GLY C 1 224 ? 34.180 37.190 3.282 1.00 20.52 219 GLY C N 1
ATOM 5847 C CA . GLY C 1 224 ? 33.732 38.251 4.180 1.00 20.54 219 GLY C CA 1
ATOM 5848 C C . GLY C 1 224 ? 33.033 37.764 5.437 1.00 20.82 219 GLY C C 1
ATOM 5849 O O . GLY C 1 224 ? 32.316 38.530 6.080 1.00 20.96 219 GLY C O 1
ATOM 5850 N N . PHE C 1 225 ? 33.245 36.497 5.790 1.00 20.78 220 PHE C N 1
ATOM 5851 C CA . PHE C 1 225 ? 32.627 35.923 6.995 1.00 20.67 220 PHE C CA 1
ATOM 5852 C C . PHE C 1 225 ? 33.468 36.163 8.235 1.00 20.67 220 PHE C C 1
ATOM 5853 O O . PHE C 1 225 ? 34.689 36.264 8.159 1.00 20.65 220 PHE C O 1
ATOM 5861 N N . ASP C 1 226 ? 32.786 36.270 9.375 1.00 20.70 221 ASP C N 1
ATOM 5862 C CA . ASP C 1 226 ? 33.409 36.458 10.675 1.00 20.97 221 ASP C CA 1
ATOM 5863 C C . ASP C 1 226 ? 33.768 35.063 11.197 1.00 20.83 221 ASP C C 1
ATOM 5864 O O . ASP C 1 226 ? 32.910 34.343 11.719 1.00 20.28 221 ASP C O 1
ATOM 5869 N N . VAL C 1 227 ? 35.024 34.674 10.995 1.00 20.40 222 VAL C N 1
ATOM 5870 C CA . VAL C 1 227 ? 35.485 33.327 11.316 1.00 20.36 222 VAL C CA 1
ATOM 5871 C C . VAL C 1 227 ? 36.602 33.387 12.338 1.00 20.66 222 VAL C C 1
ATOM 5872 O O . VAL C 1 227 ? 37.654 33.972 12.080 1.00 20.40 222 VAL C O 1
ATOM 5876 N N . THR C 1 228 ? 36.374 32.770 13.494 1.00 20.28 223 THR C N 1
ATOM 5877 C CA . THR C 1 228 ? 37.406 32.645 14.511 1.00 19.98 223 THR C CA 1
ATOM 5878 C C . THR C 1 228 ? 37.962 31.229 14.456 1.00 20.17 223 THR C C 1
ATOM 5879 O O . THR C 1 228 ? 37.286 30.267 14.855 1.00 20.64 223 THR C O 1
ATOM 5883 N N . TYR C 1 229 ? 39.192 31.112 13.957 1.00 19.44 224 TYR C N 1
ATOM 5884 C CA . TYR C 1 229 ? 39.825 29.815 13.729 1.00 19.20 224 TYR C CA 1
ATOM 5885 C C . TYR C 1 229 ? 41.039 29.616 14.620 1.00 19.42 224 TYR C C 1
ATOM 5886 O O . TYR C 1 229 ? 41.948 30.452 14.658 1.00 19.40 224 TYR C O 1
ATOM 5895 N N . SER C 1 230 ? 41.043 28.498 15.333 1.00 19.14 225 SER C N 1
ATOM 5896 C CA . SER C 1 230 ? 42.154 28.147 16.187 1.00 19.17 225 SER C CA 1
ATOM 5897 C C . SER C 1 230 ? 42.643 26.745 15.838 1.00 19.35 225 SER C C 1
ATOM 5898 O O . SER C 1 230 ? 41.893 25.919 15.315 1.00 19.36 225 SER C O 1
ATOM 5901 N N . HIS C 1 231 ? 43.914 26.495 16.114 1.00 19.94 226 HIS C N 1
ATOM 5902 C CA . HIS C 1 231 ? 44.504 25.189 15.900 1.00 19.78 226 HIS C CA 1
ATOM 5903 C C . HIS C 1 231 ? 45.661 24.998 16.863 1.00 19.98 226 HIS C C 1
ATOM 5904 O O . HIS C 1 231 ? 46.345 25.955 17.239 1.00 19.54 226 HIS C O 1
ATOM 5911 N N . SER C 1 232 ? 45.857 23.750 17.264 1.00 20.31 227 SER C N 1
ATOM 5912 C CA . SER C 1 232 ? 46.889 23.384 18.215 1.00 20.90 227 SER C CA 1
ATOM 5913 C C . SER C 1 232 ? 47.137 21.892 18.082 1.00 20.82 227 SER C C 1
ATOM 5914 O O . SER C 1 232 ? 46.511 21.226 17.252 1.00 20.70 227 SER C O 1
ATOM 5917 N N . ALA C 1 233 ? 48.055 21.370 18.894 1.00 20.80 228 ALA C N 1
ATOM 5918 C CA . ALA C 1 233 ? 48.370 19.939 18.885 1.00 20.92 228 ALA C CA 1
ATOM 5919 C C . ALA C 1 233 ? 47.099 19.123 19.103 1.00 20.50 228 ALA C C 1
ATOM 5920 O O . ALA C 1 233 ? 46.296 19.434 19.988 1.00 20.74 228 ALA C O 1
ATOM 5922 N N . GLY C 1 234 ? 46.906 18.085 18.297 1.00 20.12 229 GLY C N 1
ATOM 5923 C CA . GLY C 1 234 ? 45.729 17.237 18.454 1.00 19.98 229 GLY C CA 1
ATOM 5924 C C . GLY C 1 234 ? 45.399 16.403 17.235 1.00 20.26 229 GLY C C 1
ATOM 5925 O O . GLY C 1 234 ? 45.797 16.721 16.112 1.00 19.81 229 GLY C O 1
ATOM 5926 N N . THR C 1 235 ? 44.660 15.326 17.480 1.00 20.13 230 THR C N 1
ATOM 5927 C CA . THR C 1 235 ? 44.270 14.390 16.448 1.00 20.00 230 THR C CA 1
ATOM 5928 C C . THR C 1 235 ? 42.737 14.316 16.431 1.00 19.75 230 THR C C 1
ATOM 5929 O O . THR C 1 235 ? 42.068 15.075 17.138 1.00 19.74 230 THR C O 1
ATOM 5933 N N . HIS C 1 236 ? 42.200 13.400 15.633 1.00 18.85 231 HIS C N 1
ATOM 5934 C CA . HIS C 1 236 ? 40.767 13.271 15.414 1.00 18.59 231 HIS C CA 1
ATOM 5935 C C . HIS C 1 236 ? 40.161 12.405 16.517 1.00 18.37 231 HIS C C 1
ATOM 5936 O O . HIS C 1 236 ? 39.805 11.246 16.286 1.00 18.03 231 HIS C O 1
ATOM 5943 N N . GLU C 1 237 ? 40.066 12.977 17.718 1.00 17.35 232 GLU C N 1
ATOM 5944 C CA . GLU C 1 237 ? 39.598 12.243 18.908 1.00 17.46 232 GLU C CA 1
ATOM 5945 C C . GLU C 1 237 ? 38.678 13.087 19.783 1.00 16.91 232 GLU C C 1
ATOM 5946 O O . GLU C 1 237 ? 38.817 14.306 19.855 1.00 16.23 232 GLU C O 1
ATOM 5952 N N . TRP C 1 238 ? 37.764 12.403 20.478 1.00 16.74 233 TRP C N 1
ATOM 5953 C CA . TRP C 1 238 ? 36.766 13.048 21.339 1.00 16.74 233 TRP C CA 1
ATOM 5954 C C . TRP C 1 238 ? 37.349 13.902 22.455 1.00 16.18 233 TRP C C 1
ATOM 5955 O O . TRP C 1 238 ? 36.732 14.895 22.854 1.00 16.67 233 TRP C O 1
ATOM 5966 N N . TYR C 1 239 ? 38.506 13.511 22.985 1.00 15.75 234 TYR C N 1
ATOM 5967 C CA . TYR C 1 239 ? 39.135 14.287 24.048 1.00 16.65 234 TYR C CA 1
ATOM 5968 C C . TYR C 1 239 ? 39.240 15.772 23.639 1.00 16.57 234 TYR C C 1
ATOM 5969 O O . TYR C 1 239 ? 38.914 16.681 24.418 1.00 16.16 234 TYR C O 1
ATOM 5978 N N . TYR C 1 240 ? 39.672 15.998 22.403 1.00 16.48 235 TYR C N 1
ATOM 5979 C CA . TYR C 1 240 ? 39.868 17.354 21.894 1.00 16.48 235 TYR C CA 1
ATOM 5980 C C . TYR C 1 240 ? 38.543 18.048 21.635 1.00 16.06 235 TYR C C 1
ATOM 5981 O O . TYR C 1 240 ? 38.398 19.232 21.923 1.00 16.01 235 TYR C O 1
ATOM 5990 N N . TRP C 1 241 ? 37.578 17.315 21.089 1.00 15.93 236 TRP C N 1
ATOM 5991 C CA . TRP C 1 241 ? 36.281 17.916 20.766 1.00 15.97 236 TRP C CA 1
ATOM 5992 C C . TRP C 1 241 ? 35.539 18.377 22.032 1.00 16.11 236 TRP C C 1
ATOM 5993 O O . TRP C 1 241 ? 34.952 19.454 22.063 1.00 15.40 236 TRP C O 1
ATOM 6004 N N . GLU C 1 242 ? 35.613 17.568 23.088 1.00 15.56 237 GLU C N 1
ATOM 6005 C CA . GLU C 1 242 ? 35.080 17.977 24.380 1.00 16.80 237 GLU C CA 1
ATOM 6006 C C . GLU C 1 242 ? 35.755 19.255 24.888 1.00 16.29 237 GLU C C 1
ATOM 6007 O O . GLU C 1 242 ? 35.066 20.171 25.332 1.00 16.45 237 GLU C O 1
ATOM 6013 N N . LYS C 1 243 ? 37.089 19.309 24.841 1.00 16.21 238 LYS C N 1
ATOM 6014 C CA . LYS C 1 243 ? 37.817 20.502 25.295 1.00 16.71 238 LYS C CA 1
ATOM 6015 C C . LYS C 1 243 ? 37.421 21.740 24.509 1.00 16.13 238 LYS C C 1
ATOM 6016 O O . LYS C 1 243 ? 37.242 22.824 25.083 1.00 15.41 238 LYS C O 1
ATOM 6022 N N . GLN C 1 244 ? 37.269 21.574 23.202 1.00 15.71 239 GLN C N 1
ATOM 6023 C CA . GLN C 1 244 ? 36.960 22.707 22.342 1.00 16.23 239 GLN C CA 1
ATOM 6024 C C . GLN C 1 244 ? 35.502 23.155 22.443 1.00 15.75 239 GLN C C 1
ATOM 6025 O O . GLN C 1 244 ? 35.207 24.347 22.272 1.00 15.58 239 GLN C O 1
ATOM 6031 N N . LEU C 1 245 ? 34.599 22.226 22.747 1.00 15.58 240 LEU C N 1
ATOM 6032 C CA . LEU C 1 245 ? 33.222 22.616 23.039 1.00 16.07 240 LEU C CA 1
ATOM 6033 C C . LEU C 1 245 ? 33.236 23.568 24.244 1.00 16.60 240 LEU C C 1
ATOM 6034 O O . LEU C 1 245 ? 32.514 24.576 24.252 1.00 16.62 240 LEU C O 1
ATOM 6039 N N . GLU C 1 246 ? 34.047 23.243 25.254 1.00 17.09 241 GLU C N 1
ATOM 6040 C CA . GLU C 1 246 ? 34.199 24.098 26.437 1.00 18.80 241 GLU C CA 1
ATOM 6041 C C . GLU C 1 246 ? 34.650 25.509 26.056 1.00 17.81 241 GLU C C 1
ATOM 6042 O O . GLU C 1 246 ? 34.042 26.505 26.482 1.00 18.10 241 GLU C O 1
ATOM 6048 N N . VAL C 1 247 ? 35.687 25.596 25.231 1.00 17.47 242 VAL C N 1
ATOM 6049 C CA . VAL C 1 247 ? 36.147 26.910 24.759 1.00 17.11 242 VAL C CA 1
ATOM 6050 C C . VAL C 1 247 ? 35.032 27.649 23.995 1.00 16.80 242 VAL C C 1
ATOM 6051 O O . VAL C 1 247 ? 34.774 28.826 24.248 1.00 16.49 242 VAL C O 1
ATOM 6055 N N . PHE C 1 248 ? 34.378 26.961 23.066 1.00 16.25 243 PHE C N 1
ATOM 6056 C CA . PHE C 1 248 ? 33.257 27.573 22.333 1.00 16.31 243 PHE C CA 1
ATOM 6057 C C . PHE C 1 248 ? 32.165 28.125 23.265 1.00 16.43 243 PHE C C 1
ATOM 6058 O O . PHE C 1 248 ? 31.685 29.242 23.067 1.00 16.43 243 PHE C O 1
ATOM 6066 N N . LEU C 1 249 ? 31.779 27.361 24.287 1.00 16.17 244 LEU C N 1
ATOM 6067 C CA . LEU C 1 249 ? 30.770 27.856 25.234 1.00 16.80 244 LEU C CA 1
ATOM 6068 C C . LEU C 1 249 ? 31.138 29.178 25.881 1.00 16.78 244 LEU C C 1
ATOM 6069 O O . LEU C 1 249 ? 30.258 29.984 26.179 1.00 17.09 244 LEU C O 1
ATOM 6074 N N . THR C 1 250 ? 32.430 29.412 26.106 1.00 16.91 245 THR C N 1
ATOM 6075 C CA . THR C 1 250 ? 32.861 30.690 26.694 1.00 17.80 245 THR C CA 1
ATOM 6076 C C . THR C 1 250 ? 32.632 31.904 25.778 1.00 17.84 245 THR C C 1
ATOM 6077 O O . THR C 1 250 ? 32.661 33.049 26.235 1.00 19.17 245 THR C O 1
ATOM 6081 N N . THR C 1 251 ? 32.404 31.659 24.493 1.00 17.70 246 THR C N 1
ATOM 6082 C CA . THR C 1 251 ? 32.183 32.751 23.539 1.00 17.90 246 THR C CA 1
ATOM 6083 C C . THR C 1 251 ? 30.696 33.134 23.404 1.00 18.20 246 THR C C 1
ATOM 6084 O O . THR C 1 251 ? 30.358 34.118 22.714 1.00 19.12 246 THR C O 1
ATOM 6088 N N . LEU C 1 252 ? 29.828 32.352 24.042 1.00 17.63 247 LEU C N 1
ATOM 6089 C CA . LEU C 1 252 ? 28.375 32.517 23.922 1.00 17.95 247 LEU C CA 1
ATOM 6090 C C . LEU C 1 252 ? 27.807 33.435 24.999 1.00 18.45 247 LEU C C 1
ATOM 6091 O O . LEU C 1 252 ? 28.334 33.473 26.112 1.00 19.11 247 LEU C O 1
ATOM 6096 N N . PRO C 1 253 ? 26.714 34.163 24.678 1.00 19.06 248 PRO C N 1
ATOM 6097 C CA . PRO C 1 253 ? 26.070 35.071 25.638 1.00 19.64 248 PRO C CA 1
ATOM 6098 C C . PRO C 1 253 ? 25.231 34.307 26.682 1.00 20.42 248 PRO C C 1
ATOM 6099 O O . PRO C 1 253 ? 24.019 34.502 26.778 1.00 20.92 248 PRO C O 1
ATOM 6103 N N . ILE C 1 254 ? 25.883 33.422 27.438 1.00 20.91 249 ILE C N 1
ATOM 6104 C CA . ILE C 1 254 ? 25.208 32.540 28.409 1.00 22.06 249 ILE C CA 1
ATOM 6105 C C . ILE C 1 254 ? 25.939 32.510 29.757 1.00 23.27 249 ILE C C 1
ATOM 6106 O O . ILE C 1 254 ? 25.579 31.737 30.646 1.00 24.49 249 ILE C O 1
ATOM 6111 N N . ASP C 1 255 ? 26.978 33.332 29.893 1.00 24.72 250 ASP C N 1
ATOM 6112 C CA . ASP C 1 255 ? 27.788 33.372 31.122 1.00 25.98 250 ASP C CA 1
ATOM 6113 C C . ASP C 1 255 ? 28.235 31.983 31.588 1.00 26.28 250 ASP C C 1
ATOM 6114 O O . ASP C 1 255 ? 28.048 31.611 32.752 1.00 26.60 250 ASP C O 1
ATOM 6119 N N . PHE C 1 256 ? 28.798 31.212 30.662 1.00 26.74 251 PHE C N 1
ATOM 6120 C CA . PHE C 1 256 ? 29.303 29.882 30.968 1.00 27.14 251 PHE C CA 1
ATOM 6121 C C . PHE C 1 256 ? 30.462 29.944 31.966 1.00 28.25 251 PHE C C 1
ATOM 6122 O O . PHE C 1 256 ? 31.314 30.837 31.869 1.00 28.19 251 PHE C O 1
ATOM 6130 N N . LYS C 1 257 ? 30.494 28.992 32.907 1.00 29.66 252 LYS C N 1
ATOM 6131 C CA . LYS C 1 257 ? 31.538 28.944 33.951 1.00 31.48 252 LYS C CA 1
ATOM 6132 C C . LYS C 1 257 ? 32.527 27.777 33.863 1.00 32.65 252 LYS C C 1
ATOM 6133 O O . LYS C 1 257 ? 32.130 26.604 33.939 1.00 33.02 252 LYS C O 1
ATOM 6139 N N . LEU C 1 258 ? 33.804 28.124 33.672 1.00 34.45 253 LEU C N 1
ATOM 6140 C CA . LEU C 1 258 ? 34.952 27.445 34.337 1.00 35.39 253 LEU C CA 1
ATOM 6141 C C . LEU C 1 258 ? 36.231 28.246 34.133 1.00 35.72 253 LEU C C 1
ATOM 6142 O O . LEU C 1 258 ? 36.369 29.353 34.664 1.00 36.76 253 LEU C O 1
ATOM 6147 N N . GLY D 1 1 ? 7.645 -8.538 36.411 1.00 27.83 -4 GLY D N 1
ATOM 6148 C CA . GLY D 1 1 ? 7.433 -9.573 37.461 1.00 27.89 -4 GLY D CA 1
ATOM 6149 C C . GLY D 1 1 ? 8.122 -10.893 37.177 1.00 27.93 -4 GLY D C 1
ATOM 6150 O O . GLY D 1 1 ? 8.793 -11.057 36.152 1.00 27.72 -4 GLY D O 1
ATOM 6151 N N . ALA D 1 2 ? 7.951 -11.837 38.102 1.00 28.16 -3 ALA D N 1
ATOM 6152 C CA . ALA D 1 2 ? 8.455 -13.195 37.946 1.00 28.56 -3 ALA D CA 1
ATOM 6153 C C . ALA D 1 2 ? 7.905 -13.798 36.658 1.00 28.67 -3 ALA D C 1
ATOM 6154 O O . ALA D 1 2 ? 6.719 -13.626 36.350 1.00 29.05 -3 ALA D O 1
ATOM 6164 N N . ASP D 1 4 ? 8.375 -12.861 33.707 1.00 25.31 -1 ASP D N 1
ATOM 6165 C CA . ASP D 1 4 ? 8.422 -11.877 32.630 1.00 23.99 -1 ASP D CA 1
ATOM 6166 C C . ASP D 1 4 ? 9.831 -11.858 32.044 1.00 23.11 -1 ASP D C 1
ATOM 6167 O O . ASP D 1 4 ? 10.806 -12.051 32.784 1.00 22.54 -1 ASP D O 1
ATOM 6172 N N . PRO D 1 5 ? 9.949 -11.633 30.721 1.00 22.05 0 PRO D N 1
ATOM 6173 C CA . PRO D 1 5 ? 11.285 -11.565 30.124 1.00 21.36 0 PRO D CA 1
ATOM 6174 C C . PRO D 1 5 ? 12.073 -10.336 30.579 1.00 20.58 0 PRO D C 1
ATOM 6175 O O . PRO D 1 5 ? 11.500 -9.266 30.814 1.00 20.31 0 PRO D O 1
ATOM 6179 N N . ALA D 1 6 ? 13.386 -10.496 30.708 1.00 19.34 1 ALA D N 1
ATOM 6180 C CA . ALA D 1 6 ? 14.267 -9.348 30.878 1.00 19.01 1 ALA D CA 1
ATOM 6181 C C . ALA D 1 6 ? 14.294 -8.609 29.559 1.00 19.10 1 ALA D C 1
ATOM 6182 O O . ALA D 1 6 ? 14.099 -9.205 28.496 1.00 19.02 1 ALA D O 1
ATOM 6184 N N . VAL D 1 7 ? 14.533 -7.313 29.611 1.00 19.07 2 VAL D N 1
ATOM 6185 C CA . VAL D 1 7 ? 14.642 -6.551 28.381 1.00 20.23 2 VAL D CA 1
ATOM 6186 C C . VAL D 1 7 ? 16.017 -5.924 28.317 1.00 21.75 2 VAL D C 1
ATOM 6187 O O . VAL D 1 7 ? 16.458 -5.261 29.250 1.00 19.92 2 VAL D O 1
ATOM 6204 N N . LYS D 1 9 ? 18.179 -3.314 26.083 1.00 22.11 4 LYS D N 1
ATOM 6205 C CA . LYS D 1 9 ? 18.191 -2.308 25.036 1.00 21.18 4 LYS D CA 1
ATOM 6206 C C . LYS D 1 9 ? 19.657 -2.130 24.682 1.00 19.79 4 LYS D C 1
ATOM 6207 O O . LYS D 1 9 ? 20.437 -1.671 25.526 1.00 18.79 4 LYS D O 1
ATOM 6213 N N . ILE D 1 10 ? 20.027 -2.545 23.466 1.00 19.30 5 ILE D N 1
ATOM 6214 C CA . ILE D 1 10 ? 21.446 -2.695 23.103 1.00 19.31 5 ILE D CA 1
ATOM 6215 C C . ILE D 1 10 ? 21.909 -1.632 22.122 1.00 18.93 5 ILE D C 1
ATOM 6216 O O . ILE D 1 10 ? 21.294 -1.445 21.066 1.00 20.01 5 ILE D O 1
ATOM 6221 N N . GLU D 1 11 ? 22.984 -0.943 22.496 1.00 18.49 6 GLU D N 1
ATOM 6222 C CA . GLU D 1 11 ? 23.689 -0.024 21.619 1.00 18.85 6 GLU D CA 1
ATOM 6223 C C . GLU D 1 11 ? 24.967 -0.741 21.227 1.00 18.91 6 GLU D C 1
ATOM 6224 O O . GLU D 1 11 ? 25.802 -1.025 22.083 1.00 18.25 6 GLU D O 1
ATOM 6230 N N . TYR D 1 12 ? 25.128 -1.042 19.943 1.00 18.31 7 TYR D N 1
ATOM 6231 C CA . TYR D 1 12 ? 26.340 -1.715 19.489 1.00 18.99 7 TYR D CA 1
ATOM 6232 C C . TYR D 1 12 ? 26.871 -1.078 18.203 1.00 19.45 7 TYR D C 1
ATOM 6233 O O . TYR D 1 12 ? 26.098 -0.543 17.407 1.00 20.32 7 TYR D O 1
ATOM 6242 N N . TYR D 1 13 ? 28.182 -1.149 17.998 1.00 18.90 8 TYR D N 1
ATOM 6243 C CA . TYR D 1 13 ? 28.766 -0.682 16.749 1.00 18.82 8 TYR D CA 1
ATOM 6244 C C . TYR D 1 13 ? 28.549 -1.703 15.622 1.00 19.40 8 TYR D C 1
ATOM 6245 O O . TYR D 1 13 ? 28.927 -2.879 15.746 1.00 19.58 8 TYR D O 1
ATOM 6254 N N . SER D 1 14 ? 27.951 -1.258 14.520 1.00 19.15 9 SER D N 1
ATOM 6255 C CA . SER D 1 14 ? 27.857 -2.101 13.320 1.00 19.44 9 SER D CA 1
ATOM 6256 C C . SER D 1 14 ? 29.024 -1.779 12.405 1.00 19.71 9 SER D C 1
ATOM 6257 O O . SER D 1 14 ? 29.091 -0.687 11.854 1.00 19.19 9 SER D O 1
ATOM 6260 N N . GLN D 1 15 ? 29.948 -2.729 12.248 1.00 20.09 10 GLN D N 1
ATOM 6261 C CA . GLN D 1 15 ? 31.047 -2.545 11.313 1.00 21.21 10 GLN D CA 1
ATOM 6262 C C . GLN D 1 15 ? 30.503 -2.526 9.869 1.00 20.77 10 GLN D C 1
ATOM 6263 O O . GLN D 1 15 ? 30.962 -1.750 9.025 1.00 20.93 10 GLN D O 1
ATOM 6269 N N . VAL D 1 16 ? 29.492 -3.347 9.603 1.00 20.19 11 VAL D N 1
ATOM 6270 C CA . VAL D 1 16 ? 28.887 -3.417 8.272 1.00 20.06 11 VAL D CA 1
ATOM 6271 C C . VAL D 1 16 ? 28.303 -2.064 7.834 1.00 20.54 11 VAL D C 1
ATOM 6272 O O . VAL D 1 16 ? 28.496 -1.631 6.686 1.00 19.95 11 VAL D O 1
ATOM 6276 N N . LEU D 1 17 ? 27.599 -1.402 8.755 1.00 20.24 12 LEU D N 1
ATOM 6277 C CA . LEU D 1 17 ? 26.958 -0.115 8.479 1.00 20.94 12 LEU D CA 1
ATOM 6278 C C . LEU D 1 17 ? 27.845 1.094 8.813 1.00 21.75 12 LEU D C 1
ATOM 6279 O O . LEU D 1 17 ? 27.465 2.245 8.536 1.00 22.07 12 LEU D O 1
ATOM 6284 N N . ASP D 1 18 ? 29.012 0.832 9.412 1.00 21.90 13 ASP D N 1
ATOM 6285 C CA . ASP D 1 18 ? 29.846 1.859 10.048 1.00 22.84 13 ASP D CA 1
ATOM 6286 C C . ASP D 1 18 ? 28.965 2.803 10.876 1.00 23.39 13 ASP D C 1
ATOM 6287 O O . ASP D 1 18 ? 29.033 4.024 10.718 1.00 21.89 13 ASP D O 1
ATOM 6305 N N . GLU D 1 20 ? 26.987 3.325 14.907 1.00 22.44 15 GLU D N 1
ATOM 6306 C CA . GLU D 1 20 ? 26.516 2.930 16.216 1.00 21.79 15 GLU D CA 1
ATOM 6307 C C . GLU D 1 20 ? 25.041 2.633 15.946 1.00 21.28 15 GLU D C 1
ATOM 6308 O O . GLU D 1 20 ? 24.334 3.476 15.376 1.00 21.82 15 GLU D O 1
ATOM 6314 N N . TRP D 1 21 ? 24.588 1.450 16.336 1.00 19.55 16 TRP D N 1
ATOM 6315 C CA . TRP D 1 21 ? 23.298 0.930 15.886 1.00 19.50 16 TRP D CA 1
ATOM 6316 C C . TRP D 1 21 ? 22.579 0.364 17.097 1.00 19.52 16 TRP D C 1
ATOM 6317 O O . TRP D 1 21 ? 23.118 0.400 18.197 1.00 19.40 16 TRP D O 1
ATOM 6328 N N . GLY D 1 22 ? 21.365 -0.133 16.901 1.00 19.91 17 GLY D N 1
ATOM 6329 C CA . GLY D 1 22 ? 20.579 -0.601 18.033 1.00 20.04 17 GLY D CA 1
ATOM 6330 C C . GLY D 1 22 ? 19.815 -1.874 17.769 1.00 19.43 17 GLY D C 1
ATOM 6331 O O . GLY D 1 22 ? 19.421 -2.144 16.632 1.00 20.52 17 GLY D O 1
ATOM 6332 N N . VAL D 1 23 ? 19.607 -2.649 18.832 1.00 18.48 18 VAL D N 1
ATOM 6333 C CA . VAL D 1 23 ? 18.715 -3.810 18.815 1.00 18.20 18 VAL D CA 1
ATOM 6334 C C . VAL D 1 23 ? 18.116 -3.939 20.202 1.00 18.42 18 VAL D C 1
ATOM 6335 O O . VAL D 1 23 ? 18.734 -3.506 21.174 1.00 18.29 18 VAL D O 1
ATOM 6337 N N . ASN D 1 24 ? 16.913 -4.505 20.280 1.00 18.85 19 ASN D N 1
ATOM 6338 C CA . ASN D 1 24 ? 16.321 -4.891 21.561 1.00 18.30 19 ASN D CA 1
ATOM 6339 C C . ASN D 1 24 ? 16.227 -6.402 21.669 1.00 18.63 19 ASN D C 1
ATOM 6340 O O . ASN D 1 24 ? 15.914 -7.087 20.686 1.00 18.82 19 ASN D O 1
ATOM 6345 N N . VAL D 1 25 ? 16.474 -6.913 22.872 1.00 18.50 20 VAL D N 1
ATOM 6346 C CA . VAL D 1 25 ? 16.352 -8.345 23.119 1.00 18.45 20 VAL D CA 1
ATOM 6347 C C . VAL D 1 25 ? 15.440 -8.592 24.314 1.00 18.53 20 VAL D C 1
ATOM 6348 O O . VAL D 1 25 ? 15.546 -7.897 25.322 1.00 17.91 20 VAL D O 1
ATOM 6352 N N . LEU D 1 26 ? 14.531 -9.552 24.173 1.00 18.33 21 LEU D N 1
ATOM 6353 C CA . LEU D 1 26 ? 13.789 -10.106 25.310 1.00 18.15 21 LEU D CA 1
ATOM 6354 C C . LEU D 1 26 ? 14.444 -11.434 25.651 1.00 18.81 21 LEU D C 1
ATOM 6355 O O . LEU D 1 26 ? 14.576 -12.303 24.781 1.00 18.48 21 LEU D O 1
ATOM 6360 N N . TYR D 1 27 ? 14.883 -11.562 26.903 1.00 19.33 22 TYR D N 1
ATOM 6361 C CA . TYR D 1 27 ? 15.564 -12.764 27.389 1.00 19.99 22 TYR D CA 1
ATOM 6362 C C . TYR D 1 27 ? 14.727 -13.455 28.465 1.00 20.53 22 TYR D C 1
ATOM 6363 O O . TYR D 1 27 ? 14.367 -12.825 29.472 1.00 20.01 22 TYR D O 1
ATOM 6372 N N . PRO D 1 28 ? 14.413 -14.754 28.270 1.00 21.59 23 PRO D N 1
ATOM 6373 C CA . PRO D 1 28 ? 13.524 -15.426 29.217 1.00 23.28 23 PRO D CA 1
ATOM 6374 C C . PRO D 1 28 ? 14.100 -15.575 30.624 1.00 24.97 23 PRO D C 1
ATOM 6375 O O . PRO D 1 28 ? 15.322 -15.663 30.792 1.00 25.45 23 PRO D O 1
ATOM 6379 N N . ASP D 1 29 ? 13.205 -15.556 31.611 1.00 27.23 24 ASP D N 1
ATOM 6380 C CA . ASP D 1 29 ? 13.427 -16.106 32.967 1.00 29.47 24 ASP D CA 1
ATOM 6381 C C . ASP D 1 29 ? 14.300 -15.281 33.899 1.00 30.25 24 ASP D C 1
ATOM 6382 O O . ASP D 1 29 ? 14.173 -15.395 35.124 1.00 31.05 24 ASP D O 1
ATOM 6387 N N . GLU D 1 39 ? 22.275 -24.009 27.185 1.00 31.11 34 GLU D N 1
ATOM 6388 C CA . GLU D 1 39 ? 20.838 -23.989 27.432 1.00 30.88 34 GLU D CA 1
ATOM 6389 C C . GLU D 1 39 ? 20.069 -24.191 26.128 1.00 29.97 34 GLU D C 1
ATOM 6390 O O . GLU D 1 39 ? 18.930 -24.667 26.143 1.00 31.06 34 GLU D O 1
ATOM 6396 N N . ASP D 1 40 ? 20.697 -23.820 25.011 1.00 28.44 35 ASP D N 1
ATOM 6397 C CA . ASP D 1 40 ? 20.131 -24.001 23.672 1.00 26.87 35 ASP D CA 1
ATOM 6398 C C . ASP D 1 40 ? 18.747 -23.342 23.579 1.00 25.56 35 ASP D C 1
ATOM 6399 O O . ASP D 1 40 ? 17.759 -23.977 23.210 1.00 25.09 35 ASP D O 1
ATOM 6404 N N . ILE D 1 41 ? 18.688 -22.058 23.936 1.00 23.77 36 ILE D N 1
ATOM 6405 C CA . ILE D 1 41 ? 17.408 -21.345 23.998 1.00 22.43 36 ILE D CA 1
ATOM 6406 C C . ILE D 1 41 ? 16.942 -20.920 22.603 1.00 21.34 36 ILE D C 1
ATOM 6407 O O . ILE D 1 41 ? 17.695 -20.296 21.849 1.00 20.75 36 ILE D O 1
ATOM 6412 N N . PRO D 1 42 ? 15.690 -21.264 22.249 1.00 20.52 37 PRO D N 1
ATOM 6413 C CA . PRO D 1 42 ? 15.147 -20.863 20.953 1.00 20.37 37 PRO D CA 1
ATOM 6414 C C . PRO D 1 42 ? 15.135 -19.341 20.747 1.00 20.34 37 PRO D C 1
ATOM 6415 O O . PRO D 1 42 ? 15.022 -18.584 21.718 1.00 20.21 37 PRO D O 1
ATOM 6419 N N . VAL D 1 43 ? 15.261 -18.914 19.491 1.00 20.55 38 VAL D N 1
ATOM 6420 C CA . VAL D 1 43 ? 15.261 -17.487 19.147 1.00 21.13 38 VAL D CA 1
ATOM 6421 C C . VAL D 1 43 ? 14.230 -17.150 18.065 1.00 21.05 38 VAL D C 1
ATOM 6422 O O . VAL D 1 43 ? 14.111 -17.870 17.055 1.00 20.95 38 VAL D O 1
ATOM 6426 N N . LEU D 1 44 ? 13.501 -16.051 18.296 1.00 20.97 39 LEU D N 1
ATOM 6427 C CA . LEU D 1 44 ? 12.634 -15.442 17.301 1.00 20.95 39 LEU D CA 1
ATOM 6428 C C . LEU D 1 44 ? 13.156 -14.057 16.923 1.00 21.11 39 LEU D C 1
ATOM 6429 O O . LEU D 1 44 ? 13.283 -13.180 17.782 1.00 21.19 39 LEU D O 1
ATOM 6434 N N . TYR D 1 45 ? 13.452 -13.865 15.642 1.00 20.89 40 TYR D N 1
ATOM 6435 C CA . TYR D 1 45 ? 13.710 -12.528 15.105 1.00 21.07 40 TYR D CA 1
ATOM 6436 C C . TYR D 1 45 ? 12.383 -11.886 14.737 1.00 21.31 40 TYR D C 1
ATOM 6437 O O . TYR D 1 45 ? 11.544 -12.490 14.068 1.00 20.75 40 TYR D O 1
ATOM 6446 N N . LEU D 1 46 ? 12.189 -10.660 15.198 1.00 21.16 41 LEU D N 1
ATOM 6447 C CA . LEU D 1 46 ? 10.895 -9.988 15.070 1.00 21.18 41 LEU D CA 1
ATOM 6448 C C . LEU D 1 46 ? 11.129 -8.655 14.367 1.00 21.44 41 LEU D C 1
ATOM 6449 O O . LEU D 1 46 ? 11.746 -7.746 14.933 1.00 21.15 41 LEU D O 1
ATOM 6454 N N . LEU D 1 47 ? 10.662 -8.572 13.120 1.00 21.35 42 LEU D N 1
ATOM 6455 C CA . LEU D 1 47 ? 11.014 -7.478 12.205 1.00 21.28 42 LEU D CA 1
ATOM 6456 C C . LEU D 1 47 ? 9.938 -6.400 12.075 1.00 21.05 42 LEU D C 1
ATOM 6457 O O . LEU D 1 47 ? 8.754 -6.711 11.874 1.00 20.08 42 LEU D O 1
ATOM 6462 N N . HIS D 1 48 ? 10.368 -5.140 12.168 1.00 21.04 43 HIS D N 1
ATOM 6463 C CA . HIS D 1 48 ? 9.484 -3.979 12.040 1.00 21.22 43 HIS D CA 1
ATOM 6464 C C . HIS D 1 48 ? 9.132 -3.671 10.588 1.00 21.47 43 HIS D C 1
ATOM 6465 O O . HIS D 1 48 ? 9.752 -4.191 9.661 1.00 21.24 43 HIS D O 1
ATOM 6472 N N . GLY D 1 49 ? 8.133 -2.805 10.404 1.00 22.32 44 GLY D N 1
ATOM 6473 C CA . GLY D 1 49 ? 7.730 -2.359 9.078 1.00 22.76 44 GLY D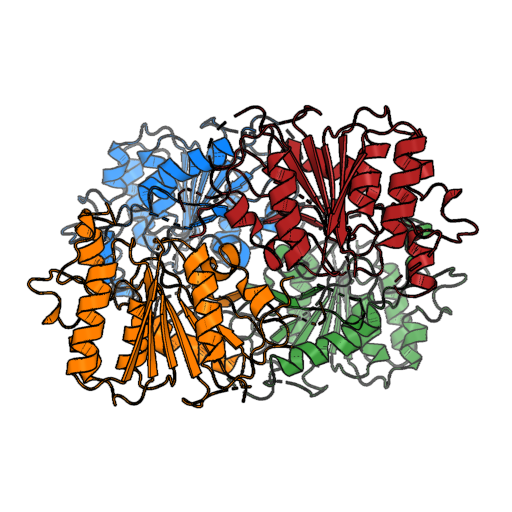 CA 1
ATOM 6474 C C . GLY D 1 49 ? 8.227 -0.955 8.787 1.00 23.42 44 GLY D C 1
ATOM 6475 O O . GLY D 1 49 ? 8.973 -0.366 9.578 1.00 23.05 44 GLY D O 1
ATOM 6484 N N . SER D 1 51 ? 8.713 2.978 8.400 1.00 23.87 46 SER D N 1
ATOM 6485 C CA . SER D 1 51 ? 8.577 4.020 9.429 1.00 23.41 46 SER D CA 1
ATOM 6486 C C . SER D 1 51 ? 8.952 3.544 10.842 1.00 22.66 46 SER D C 1
ATOM 6487 O O . SER D 1 51 ? 9.050 4.344 11.778 1.00 22.44 46 SER D O 1
ATOM 6490 N N . GLY D 1 52 ? 9.175 2.239 10.981 1.00 21.91 47 GLY D N 1
ATOM 6491 C CA . GLY D 1 52 ? 9.518 1.663 12.274 1.00 20.84 47 GLY D CA 1
ATOM 6492 C C . GLY D 1 52 ? 11.005 1.493 12.521 1.00 20.64 47 GLY D C 1
ATOM 6493 O O . GLY D 1 52 ? 11.851 1.910 11.718 1.00 20.62 47 GLY D O 1
ATOM 6494 N N . ASN D 1 53 ? 11.315 0.876 13.651 1.00 20.27 48 ASN D N 1
ATOM 6495 C CA . ASN D 1 53 ? 12.680 0.518 14.007 1.00 19.89 48 ASN D CA 1
ATOM 6496 C C . ASN D 1 53 ? 12.661 -0.590 15.059 1.00 19.91 48 ASN D C 1
ATOM 6497 O O . ASN D 1 53 ? 11.630 -1.239 15.258 1.00 19.28 48 ASN D O 1
ATOM 6502 N N . HIS D 1 54 ? 13.799 -0.816 15.712 1.00 19.05 49 HIS D N 1
ATOM 6503 C CA . HIS D 1 54 ? 13.931 -1.882 16.701 1.00 19.54 49 HIS D CA 1
ATOM 6504 C C . HIS D 1 54 ? 12.977 -1.754 17.898 1.00 18.50 49 HIS D C 1
ATOM 6505 O O . HIS D 1 54 ? 12.657 -2.749 18.545 1.00 19.20 49 HIS D O 1
ATOM 6512 N N . ASN D 1 55 ? 12.510 -0.534 18.174 1.00 18.74 50 ASN D N 1
ATOM 6513 C CA . ASN D 1 55 ? 11.550 -0.303 19.245 1.00 18.97 50 ASN D CA 1
ATOM 6514 C C . ASN D 1 55 ? 10.098 -0.574 18.856 1.00 19.05 50 ASN D C 1
ATOM 6515 O O . ASN D 1 55 ? 9.241 -0.552 19.729 1.00 20.03 50 ASN D O 1
ATOM 6520 N N . SER D 1 56 ? 9.826 -0.793 17.569 1.00 19.28 51 SER D N 1
ATOM 6521 C CA . SER D 1 56 ? 8.433 -0.882 17.093 1.00 18.94 51 SER D CA 1
ATOM 6522 C C . SER D 1 56 ? 7.589 -1.920 17.834 1.00 19.15 51 SER D C 1
ATOM 6523 O O . SER D 1 56 ? 6.525 -1.581 18.362 1.00 18.78 51 SER D O 1
ATOM 6526 N N . TRP D 1 57 ? 8.044 -3.168 17.901 1.00 19.06 52 TRP D N 1
ATOM 6527 C CA . TRP D 1 57 ? 7.222 -4.209 18.537 1.00 19.24 52 TRP D CA 1
ATOM 6528 C C . TRP D 1 57 ? 6.991 -3.936 20.030 1.00 18.90 52 TRP D C 1
ATOM 6529 O O . TRP D 1 57 ? 5.907 -4.224 20.562 1.00 19.20 52 TRP D O 1
ATOM 6540 N N . LEU D 1 58 ? 7.984 -3.332 20.685 1.00 19.42 53 LEU D N 1
ATOM 6541 C CA . LEU D 1 58 ? 7.837 -2.912 22.080 1.00 18.91 53 LEU D CA 1
ATOM 6542 C C . LEU D 1 58 ? 6.864 -1.738 22.219 1.00 18.98 53 LEU D C 1
ATOM 6543 O O . LEU D 1 58 ? 6.065 -1.710 23.159 1.00 19.37 53 LEU D O 1
ATOM 6548 N N . LYS D 1 59 ? 6.897 -0.795 21.283 1.00 18.22 54 LYS D N 1
ATOM 6549 C CA . LYS D 1 59 ? 6.040 0.403 21.386 1.00 18.19 54 LYS D CA 1
ATOM 6550 C C . LYS D 1 59 ? 4.590 0.147 20.999 1.00 18.13 54 LYS D C 1
ATOM 6551 O O . LYS D 1 59 ? 3.685 0.803 21.519 1.00 18.64 54 LYS D O 1
ATOM 6557 N N . ARG D 1 60 ? 4.391 -0.836 20.118 1.00 18.02 55 ARG D N 1
ATOM 6558 C CA . ARG D 1 60 ? 3.135 -0.985 19.381 1.00 18.40 55 ARG D CA 1
ATOM 6559 C C . ARG D 1 60 ? 2.338 -2.240 19.731 1.00 18.33 55 ARG D C 1
ATOM 6560 O O . ARG D 1 60 ? 1.226 -2.418 19.225 1.00 19.20 55 ARG D O 1
ATOM 6568 N N . THR D 1 61 ? 2.917 -3.118 20.554 1.00 18.20 56 THR D N 1
ATOM 6569 C CA . THR D 1 61 ? 2.240 -4.361 20.950 1.00 18.12 56 THR D CA 1
ATOM 6570 C C . THR D 1 61 ? 2.546 -4.744 22.385 1.00 18.21 56 THR D C 1
ATOM 6571 O O . THR D 1 61 ? 3.485 -4.208 22.997 1.00 18.02 56 THR D O 1
ATOM 6575 N N . ASN D 1 62 ? 1.782 -5.717 22.888 1.00 18.28 57 ASN D N 1
ATOM 6576 C CA . ASN D 1 62 ? 2.064 -6.384 24.161 1.00 18.69 57 ASN D CA 1
ATOM 6577 C C . ASN D 1 62 ? 2.986 -7.611 24.054 1.00 18.92 57 ASN D C 1
ATOM 6578 O O . ASN D 1 62 ? 2.836 -8.568 24.815 1.00 18.11 57 ASN D O 1
ATOM 6583 N N . VAL D 1 63 ? 3.949 -7.572 23.138 1.00 19.29 58 VAL D N 1
ATOM 6584 C CA . VAL D 1 63 ? 4.906 -8.680 23.003 1.00 20.01 58 VAL D CA 1
ATOM 6585 C C . VAL D 1 63 ? 5.547 -9.050 24.361 1.00 20.51 58 VAL D C 1
ATOM 6586 O O . VAL D 1 63 ? 5.733 -10.238 24.640 1.00 20.43 58 VAL D O 1
ATOM 6590 N N . GLU D 1 64 ? 5.858 -8.058 25.209 1.00 20.45 59 GLU D N 1
ATOM 6591 C CA . GLU D 1 64 ? 6.446 -8.356 26.530 1.00 21.02 59 GLU D CA 1
ATOM 6592 C C . GLU D 1 64 ? 5.543 -9.248 27.371 1.00 21.69 59 GLU D C 1
ATOM 6593 O O . GLU D 1 64 ? 6.002 -10.231 27.956 1.00 22.03 59 GLU D O 1
ATOM 6599 N N . ARG D 1 65 ? 4.254 -8.908 27.426 1.00 22.13 60 ARG D N 1
ATOM 6600 C CA . ARG D 1 65 ? 3.287 -9.697 28.185 1.00 23.07 60 ARG D CA 1
ATOM 6601 C C . ARG D 1 65 ? 3.122 -11.071 27.545 1.00 22.97 60 ARG D C 1
ATOM 6602 O O . ARG D 1 65 ? 3.029 -12.099 28.229 1.00 22.87 60 ARG D O 1
ATOM 6610 N N . LEU D 1 66 ? 3.112 -11.076 26.218 1.00 23.27 61 LEU D N 1
ATOM 6611 C CA . LEU D 1 66 ? 2.920 -12.290 25.439 1.00 23.66 61 LEU D CA 1
ATOM 6612 C C . LEU D 1 66 ? 4.021 -13.316 25.715 1.00 23.95 61 LEU D C 1
ATOM 6613 O O . LEU D 1 66 ? 3.766 -14.519 25.713 1.00 24.26 61 LEU D O 1
ATOM 6618 N N . LEU D 1 67 ? 5.232 -12.831 25.980 1.00 23.46 62 LEU D N 1
ATOM 6619 C CA . LEU D 1 67 ? 6.387 -13.702 26.234 1.00 23.92 62 LEU D CA 1
ATOM 6620 C C . LEU D 1 67 ? 6.527 -14.182 27.690 1.00 23.71 62 LEU D C 1
ATOM 6621 O O . LEU D 1 67 ? 7.441 -14.942 28.006 1.00 23.01 62 LEU D O 1
ATOM 6626 N N . ARG D 1 68 ? 5.631 -13.744 28.575 1.00 23.46 63 ARG D N 1
ATOM 6627 C CA . ARG D 1 68 ? 5.646 -14.216 29.964 1.00 23.44 63 ARG D CA 1
ATOM 6628 C C . ARG D 1 68 ? 5.658 -15.751 30.027 1.00 23.31 63 ARG D C 1
ATOM 6629 O O . ARG D 1 68 ? 4.874 -16.417 29.348 1.00 23.39 63 ARG D O 1
ATOM 6637 N N . GLY D 1 69 ? 6.581 -16.297 30.820 1.00 23.33 64 GLY D N 1
ATOM 6638 C CA . GLY D 1 69 ? 6.687 -17.743 31.049 1.00 23.26 64 GLY D CA 1
ATOM 6639 C C . GLY D 1 69 ? 7.106 -18.584 29.852 1.00 23.46 64 GLY D C 1
ATOM 6640 O O . GLY D 1 69 ? 7.003 -19.815 29.899 1.00 23.83 64 GLY D O 1
ATOM 6641 N N . THR D 1 70 ? 7.594 -17.931 28.798 1.00 23.08 65 THR D N 1
ATOM 6642 C CA . THR D 1 70 ? 7.911 -18.607 27.536 1.00 23.19 65 THR D CA 1
ATOM 6643 C C . THR D 1 70 ? 9.420 -18.662 27.325 1.00 22.84 65 THR D C 1
ATOM 6644 O O . THR D 1 70 ? 10.085 -17.627 27.346 1.00 22.51 65 THR D O 1
ATOM 6648 N N . ASN D 1 71 ? 9.954 -19.869 27.130 1.00 22.27 66 ASN D N 1
ATOM 6649 C CA . ASN D 1 71 ? 11.390 -20.028 26.895 1.00 22.04 66 ASN D CA 1
ATOM 6650 C C . ASN D 1 71 ? 11.752 -19.729 25.440 1.00 21.31 66 ASN D C 1
ATOM 6651 O O . ASN D 1 71 ? 11.896 -20.640 24.613 1.00 21.29 66 ASN D O 1
ATOM 6656 N N . LEU D 1 72 ? 11.892 -18.437 25.151 1.00 20.37 67 LEU D N 1
ATOM 6657 C CA . LEU D 1 72 ? 12.166 -17.938 23.810 1.00 20.02 67 LEU D CA 1
ATOM 6658 C C . LEU D 1 72 ? 12.842 -16.575 23.914 1.00 19.98 67 LEU D C 1
ATOM 6659 O O . LEU D 1 72 ? 12.345 -15.680 24.616 1.00 19.83 67 LEU D O 1
ATOM 6664 N N . ILE D 1 73 ? 13.966 -16.434 23.220 1.00 19.69 68 ILE D N 1
ATOM 6665 C CA . ILE D 1 73 ? 14.660 -15.149 23.086 1.00 19.83 68 ILE D CA 1
ATOM 6666 C C . ILE D 1 73 ? 14.034 -14.430 21.900 1.00 20.17 68 ILE D C 1
ATOM 6667 O O . ILE D 1 73 ? 13.814 -15.040 20.855 1.00 20.41 68 ILE D O 1
ATOM 6672 N N . VAL D 1 74 ? 13.718 -13.149 22.062 1.00 20.08 69 VAL D N 1
ATOM 6673 C CA . VAL D 1 74 ? 13.194 -12.369 20.949 1.00 19.86 69 VAL D CA 1
ATOM 6674 C C . VAL D 1 74 ? 14.201 -11.281 20.593 1.00 20.44 69 VAL D C 1
ATOM 6675 O O . VAL D 1 74 ? 14.618 -10.503 21.456 1.00 20.35 69 VAL D O 1
ATOM 6679 N N . VAL D 1 75 ? 14.584 -11.236 19.322 1.00 20.03 70 VAL D N 1
ATOM 6680 C CA . VAL D 1 75 ? 15.522 -10.223 18.827 1.00 20.16 70 VAL D CA 1
ATOM 6681 C C . VAL D 1 75 ? 14.822 -9.260 17.865 1.00 20.14 70 VAL D C 1
ATOM 6682 O O . VAL D 1 75 ? 14.248 -9.678 16.855 1.00 20.08 70 VAL D O 1
ATOM 6694 N N . PRO D 1 77 ? 15.653 -6.280 15.398 1.00 21.04 72 PRO D N 1
ATOM 6695 C CA . PRO D 1 77 ? 16.636 -5.472 14.674 1.00 20.87 72 PRO D CA 1
ATOM 6696 C C . PRO D 1 77 ? 16.047 -4.158 14.145 1.00 20.65 72 PRO D C 1
ATOM 6697 O O . PRO D 1 77 ? 14.822 -3.942 14.208 1.00 19.90 72 PRO D O 1
ATOM 6701 N N . ASN D 1 78 ? 16.929 -3.296 13.628 1.00 20.10 73 ASN D N 1
ATOM 6702 C CA . ASN D 1 78 ? 16.541 -2.050 12.961 1.00 20.26 73 ASN D CA 1
ATOM 6703 C C . ASN D 1 78 ? 17.077 -2.040 11.523 1.00 20.71 73 ASN D C 1
ATOM 6704 O O . ASN D 1 78 ? 18.280 -2.231 11.330 1.00 21.22 73 ASN D O 1
ATOM 6709 N N . THR D 1 79 ? 16.195 -1.827 10.548 1.00 20.34 74 THR D N 1
ATOM 6710 C CA . THR D 1 79 ? 16.616 -1.620 9.149 1.00 20.28 74 THR D CA 1
ATOM 6711 C C . THR D 1 79 ? 16.348 -0.198 8.611 1.00 20.32 74 THR D C 1
ATOM 6712 O O . THR D 1 79 ? 16.652 0.086 7.447 1.00 20.31 74 THR D O 1
ATOM 6716 N N . SER D 1 80 ? 15.768 0.670 9.449 1.00 19.78 75 SER D N 1
ATOM 6717 C CA . SER D 1 80 ? 15.644 2.121 9.168 1.00 20.64 75 SER D CA 1
ATOM 6718 C C . SER D 1 80 ? 15.204 2.500 7.729 1.00 20.75 75 SER D C 1
ATOM 6719 O O . SER D 1 80 ? 15.887 3.270 7.023 1.00 21.01 75 SER D O 1
ATOM 6722 N N . ASN D 1 81 ? 14.052 1.972 7.329 1.00 20.40 76 ASN D N 1
ATOM 6723 C CA . ASN D 1 81 ? 13.444 2.230 6.004 1.00 20.53 76 ASN D CA 1
ATOM 6724 C C . ASN D 1 81 ? 14.284 1.727 4.834 1.00 20.54 76 ASN D C 1
ATOM 6725 O O . ASN D 1 81 ? 14.078 2.148 3.688 1.00 20.42 76 ASN D O 1
ATOM 6730 N N . GLY D 1 82 ? 15.224 0.828 5.126 1.00 20.48 77 GLY D N 1
ATOM 6731 C CA . GLY D 1 82 ? 16.088 0.237 4.094 1.00 20.74 77 GLY D CA 1
ATOM 6732 C C . GLY D 1 82 ? 15.664 -1.135 3.578 1.00 20.81 77 GLY D C 1
ATOM 6733 O O . GLY D 1 82 ? 16.429 -1.807 2.879 1.00 20.96 77 GLY D O 1
ATOM 6734 N N . TRP D 1 83 ? 14.452 -1.565 3.927 1.00 21.62 78 TRP D N 1
ATOM 6735 C CA . TRP D 1 83 ? 13.841 -2.768 3.353 1.00 21.80 78 TRP D CA 1
ATOM 6736 C C . TRP D 1 83 ? 14.653 -4.067 3.496 1.00 21.82 78 TRP D C 1
ATOM 6737 O O . TRP D 1 83 ? 14.562 -4.954 2.647 1.00 22.12 78 TRP D O 1
ATOM 6748 N N . TYR D 1 84 ? 15.451 -4.177 4.565 1.00 21.60 79 TYR D N 1
ATOM 6749 C CA . TYR D 1 84 ? 16.240 -5.400 4.803 1.00 21.49 79 TYR D CA 1
ATOM 6750 C C . TYR D 1 84 ? 17.047 -5.759 3.556 1.00 20.99 79 TYR D C 1
ATOM 6751 O O . TYR D 1 84 ? 17.202 -6.934 3.206 1.00 21.10 79 TYR D O 1
ATOM 6760 N N . THR D 1 85 ? 17.574 -4.721 2.906 1.00 20.76 80 THR D N 1
ATOM 6761 C CA . THR D 1 85 ? 18.246 -4.839 1.612 1.00 20.93 80 THR D CA 1
ATOM 6762 C C . THR D 1 85 ? 19.590 -4.110 1.643 1.00 21.05 80 THR D C 1
ATOM 6763 O O . THR D 1 85 ? 19.720 -3.054 2.263 1.00 20.90 80 THR D O 1
ATOM 6767 N N . ASP D 1 86 ? 20.595 -4.696 1.004 1.00 20.80 81 ASP D N 1
ATOM 6768 C CA . ASP D 1 86 ? 21.826 -3.961 0.749 1.00 21.20 81 ASP D CA 1
ATOM 6769 C C . ASP D 1 86 ? 21.524 -2.952 -0.362 1.00 21.23 81 ASP D C 1
ATOM 6770 O O . ASP D 1 86 ? 21.410 -3.318 -1.543 1.00 21.56 81 ASP D O 1
ATOM 6775 N N . THR D 1 87 ? 21.399 -1.685 0.042 1.00 21.13 82 THR D N 1
ATOM 6776 C CA . THR D 1 87 ? 20.826 -0.608 -0.778 1.00 21.29 82 THR D CA 1
ATOM 6777 C C . THR D 1 87 ? 21.770 -0.069 -1.854 1.00 21.03 82 THR D C 1
ATOM 6778 O O . THR D 1 87 ? 22.968 -0.344 -1.833 1.00 21.45 82 THR D O 1
ATOM 6782 N N . GLN D 1 88 ? 21.223 0.737 -2.760 1.00 20.97 83 GLN D N 1
ATOM 6783 C CA . GLN D 1 88 ? 22.003 1.354 -3.842 1.00 20.72 83 GLN D CA 1
ATOM 6784 C C . GLN D 1 88 ? 22.863 2.508 -3.342 1.00 20.67 83 GLN D C 1
ATOM 6785 O O . GLN D 1 88 ? 23.725 3.003 -4.063 1.00 20.72 83 GLN D O 1
ATOM 6791 N N . TYR D 1 89 ? 22.615 2.935 -2.108 1.00 20.28 84 TYR D N 1
ATOM 6792 C CA . TYR D 1 89 ? 23.291 4.101 -1.567 1.00 20.09 84 TYR D CA 1
ATOM 6793 C C . TYR D 1 89 ? 24.328 3.765 -0.481 1.00 20.07 84 TYR D C 1
ATOM 6794 O O . TYR D 1 89 ? 24.714 4.622 0.307 1.00 19.78 84 TYR D O 1
ATOM 6803 N N . GLY D 1 90 ? 24.781 2.510 -0.460 1.00 20.36 85 GLY D N 1
ATOM 6804 C CA . GLY D 1 90 ? 25.923 2.122 0.370 1.00 20.34 85 GLY D CA 1
ATOM 6805 C C . GLY D 1 90 ? 25.641 1.669 1.795 1.00 20.49 85 GLY D C 1
ATOM 6806 O O . GLY D 1 90 ? 26.576 1.528 2.589 1.00 20.65 85 GLY D O 1
ATOM 6807 N N . PHE D 1 91 ? 24.370 1.436 2.117 1.00 20.27 86 PHE D N 1
ATOM 6808 C CA . PHE D 1 91 ? 23.978 0.935 3.437 1.00 20.10 86 PHE D CA 1
ATOM 6809 C C . PHE D 1 91 ? 23.603 -0.533 3.320 1.00 20.22 86 PHE D C 1
ATOM 6810 O O . PHE D 1 91 ? 22.555 -0.861 2.766 1.00 20.39 86 PHE D O 1
ATOM 6818 N N . ASP D 1 92 ? 24.459 -1.411 3.842 1.00 20.30 87 ASP D N 1
ATOM 6819 C CA . ASP D 1 92 ? 24.270 -2.854 3.685 1.00 20.68 87 ASP D CA 1
ATOM 6820 C C . ASP D 1 92 ? 23.393 -3.446 4.784 1.00 20.29 87 ASP D C 1
ATOM 6821 O O . ASP D 1 92 ? 23.860 -4.200 5.634 1.00 20.00 87 ASP D O 1
ATOM 6826 N N . TYR D 1 93 ? 22.104 -3.124 4.724 1.00 20.13 88 TYR D N 1
ATOM 6827 C CA . TYR D 1 93 ? 21.165 -3.541 5.750 1.00 20.11 88 TYR D CA 1
ATOM 6828 C C . TYR D 1 93 ? 20.924 -5.046 5.770 1.00 20.24 88 TYR D C 1
ATOM 6829 O O . TYR D 1 93 ? 20.748 -5.624 6.849 1.00 20.87 88 TYR D O 1
ATOM 6838 N N . TYR D 1 94 ? 20.910 -5.684 4.598 1.00 20.53 89 TYR D N 1
ATOM 6839 C CA . TYR D 1 94 ? 20.691 -7.124 4.574 1.00 20.72 89 TYR D CA 1
ATOM 6840 C C . TYR D 1 94 ? 21.859 -7.809 5.276 1.00 20.57 89 TYR D C 1
ATOM 6841 O O . TYR D 1 94 ? 21.657 -8.629 6.170 1.00 21.45 89 TYR D O 1
ATOM 6850 N N . THR D 1 95 ? 23.075 -7.455 4.875 1.00 19.57 90 THR D N 1
ATOM 6851 C CA . THR D 1 95 ? 24.287 -8.050 5.441 1.00 19.29 90 THR D CA 1
ATOM 6852 C C . THR D 1 95 ? 24.354 -7.780 6.955 1.00 19.43 90 THR D C 1
ATOM 6853 O O . THR D 1 95 ? 24.686 -8.674 7.738 1.00 19.28 90 THR D O 1
ATOM 6857 N N . ALA D 1 96 ? 24.030 -6.550 7.356 1.00 19.27 91 ALA D N 1
ATOM 6858 C CA . ALA D 1 96 ? 24.097 -6.160 8.765 1.00 20.03 91 ALA D CA 1
ATOM 6859 C C . ALA D 1 96 ? 23.169 -7.019 9.620 1.00 20.40 91 ALA D C 1
ATOM 6860 O O . ALA D 1 96 ? 23.473 -7.323 10.780 1.00 20.45 91 ALA D O 1
ATOM 6862 N N . LEU D 1 97 ? 22.019 -7.381 9.064 1.00 21.24 92 LEU D N 1
ATOM 6863 C CA . LEU D 1 97 ? 20.996 -8.045 9.864 1.00 22.47 92 LEU D CA 1
ATOM 6864 C C . LEU D 1 97 ? 20.973 -9.578 9.685 1.00 23.02 92 LEU D C 1
ATOM 6865 O O . LEU D 1 97 ? 20.711 -10.317 10.637 1.00 23.42 92 LEU D O 1
ATOM 6870 N N . ALA D 1 98 ? 21.271 -10.059 8.480 1.00 22.94 93 ALA D N 1
ATOM 6871 C CA . ALA D 1 98 ? 21.319 -11.505 8.228 1.00 23.32 93 ALA D CA 1
ATOM 6872 C C . ALA D 1 98 ? 22.609 -12.151 8.726 1.00 23.32 93 ALA D C 1
ATOM 6873 O O . ALA D 1 98 ? 22.602 -13.316 9.130 1.00 23.67 93 ALA D O 1
ATOM 6875 N N . GLU D 1 99 ? 23.711 -11.397 8.690 1.00 23.49 94 GLU D N 1
ATOM 6876 C CA . GLU D 1 99 ? 25.036 -11.942 8.982 1.00 23.96 94 GLU D CA 1
ATOM 6877 C C . GLU D 1 99 ? 25.620 -11.389 10.273 1.00 23.38 94 GLU D C 1
ATOM 6878 O O . GLU D 1 99 ? 25.942 -12.151 11.192 1.00 22.83 94 GLU D O 1
ATOM 6884 N N . GLU D 1 100 ? 25.735 -10.064 10.349 1.00 22.26 95 GLU D N 1
ATOM 6885 C CA . GLU D 1 100 ? 26.430 -9.427 11.464 1.00 22.27 95 GLU D CA 1
ATOM 6886 C C . GLU D 1 100 ? 25.677 -9.509 12.798 1.00 21.63 95 GLU D C 1
ATOM 6887 O O . GLU D 1 100 ? 26.259 -9.884 13.823 1.00 21.07 95 GLU D O 1
ATOM 6893 N N . LEU D 1 101 ? 24.395 -9.156 12.801 1.00 21.42 96 LEU D N 1
ATOM 6894 C CA . LEU D 1 101 ? 23.649 -9.163 14.067 1.00 21.43 96 LEU D CA 1
ATOM 6895 C C . LEU D 1 101 ? 23.661 -10.516 14.816 1.00 21.36 96 LEU D C 1
ATOM 6896 O O . LEU D 1 101 ? 23.951 -10.549 16.027 1.00 20.74 96 LEU D O 1
ATOM 6901 N N . PRO D 1 102 ? 23.373 -11.635 14.111 1.00 21.78 97 PRO D N 1
ATOM 6902 C CA . PRO D 1 102 ? 23.464 -12.953 14.752 1.00 21.52 97 PRO D CA 1
ATOM 6903 C C . PRO D 1 102 ? 24.844 -13.219 15.369 1.00 21.52 97 PRO D C 1
ATOM 6904 O O . PRO D 1 102 ? 24.923 -13.798 16.448 1.00 21.40 97 PRO D O 1
ATOM 6908 N N . GLN D 1 103 ? 25.912 -12.790 14.699 1.00 21.36 98 GLN D N 1
ATOM 6909 C CA . GLN D 1 103 ? 27.272 -12.987 15.207 1.00 22.28 98 GLN D CA 1
ATOM 6910 C C . GLN D 1 103 ? 27.489 -12.150 16.466 1.00 21.47 98 GLN D C 1
ATOM 6911 O O . GLN D 1 103 ? 28.052 -12.623 17.456 1.00 21.30 98 GLN D O 1
ATOM 6917 N N . VAL D 1 104 ? 27.051 -10.897 16.410 1.00 21.14 99 VAL D N 1
ATOM 6918 C CA . VAL D 1 104 ? 27.155 -9.990 17.553 1.00 21.37 99 VAL D CA 1
ATOM 6919 C C . VAL D 1 104 ? 26.408 -10.562 18.756 1.00 21.51 99 VAL D C 1
ATOM 6920 O O . VAL D 1 104 ? 26.956 -10.645 19.856 1.00 21.57 99 VAL D O 1
ATOM 6924 N N . LEU D 1 105 ? 25.169 -10.976 18.539 1.00 21.56 100 LEU D N 1
ATOM 6925 C CA . LEU D 1 105 ? 24.355 -11.495 19.641 1.00 22.16 100 LEU D CA 1
ATOM 6926 C C . LEU D 1 105 ? 24.843 -12.817 20.227 1.00 22.24 100 LEU D C 1
ATOM 6927 O O . LEU D 1 105 ? 24.771 -13.012 21.437 1.00 22.70 100 LEU D O 1
ATOM 6932 N N . LYS D 1 106 ? 25.336 -13.719 19.375 1.00 22.64 101 LYS D N 1
ATOM 6933 C CA . LYS D 1 106 ? 25.854 -15.006 19.843 1.00 23.07 101 LYS D CA 1
ATOM 6934 C C . LYS D 1 106 ? 27.086 -14.805 20.715 1.00 22.61 101 LYS D C 1
ATOM 6935 O O . LYS D 1 106 ? 27.321 -15.563 21.659 1.00 22.49 101 LYS D O 1
ATOM 6941 N N . ARG D 1 107 ? 27.867 -13.775 20.404 1.00 22.30 102 ARG D N 1
ATOM 6942 C CA . ARG D 1 107 ? 28.993 -13.401 21.247 1.00 22.02 102 ARG D CA 1
ATOM 6943 C C . ARG D 1 107 ? 28.546 -12.933 22.641 1.00 21.17 102 ARG D C 1
ATOM 6944 O O . ARG D 1 107 ? 29.120 -13.354 23.633 1.00 21.25 102 ARG D O 1
ATOM 6952 N N . PHE D 1 108 ? 27.517 -12.091 22.716 1.00 20.38 103 PHE D N 1
ATOM 6953 C CA . PHE D 1 108 ? 26.950 -11.699 24.012 1.00 19.89 103 PHE D CA 1
ATOM 6954 C C . PHE D 1 108 ? 26.264 -12.865 24.718 1.00 19.62 103 PHE D C 1
ATOM 6955 O O . PHE D 1 108 ? 26.411 -13.039 25.924 1.00 18.86 103 PHE D O 1
ATOM 6963 N N . PHE D 1 109 ? 25.497 -13.641 23.957 1.00 19.76 104 PHE D N 1
ATOM 6964 C CA . PHE D 1 109 ? 24.573 -14.611 24.526 1.00 20.13 104 PHE D CA 1
ATOM 6965 C C . PHE D 1 109 ? 24.829 -16.010 23.971 1.00 20.32 104 PHE D C 1
ATOM 6966 O O . PHE D 1 109 ? 24.049 -16.487 23.136 1.00 20.62 104 PHE D O 1
ATOM 6974 N N . PRO D 1 110 ? 25.916 -16.668 24.426 1.00 20.80 105 PRO D N 1
ATOM 6975 C CA . PRO D 1 110 ? 26.248 -18.026 23.970 1.00 21.14 105 PRO D CA 1
ATOM 6976 C C . PRO D 1 110 ? 25.158 -19.078 24.208 1.00 21.54 105 PRO D C 1
ATOM 6977 O O . PRO D 1 110 ? 25.173 -20.114 23.545 1.00 21.79 105 PRO D O 1
ATOM 6981 N N . ASN D 1 111 ? 24.226 -18.830 25.128 1.00 21.65 106 ASN D N 1
ATOM 6982 C CA . ASN D 1 111 ? 23.164 -19.815 25.390 1.00 22.21 106 ASN D CA 1
ATOM 6983 C C . ASN D 1 111 ? 22.021 -19.769 24.378 1.00 22.70 106 ASN D C 1
ATOM 6984 O O . ASN D 1 111 ? 21.117 -20.618 24.408 1.00 21.91 106 ASN D O 1
ATOM 6997 N N . THR D 1 113 ? 20.365 -20.486 20.918 1.00 24.39 108 THR D N 1
ATOM 6998 C CA . THR D 1 113 ? 20.516 -21.624 20.012 1.00 24.13 108 THR D CA 1
ATOM 6999 C C . THR D 1 113 ? 21.253 -21.253 18.727 1.00 24.44 108 THR D C 1
ATOM 7000 O O . THR D 1 113 ? 21.178 -20.119 18.263 1.00 24.48 108 THR D O 1
ATOM 7004 N N . SER D 1 114 ? 21.971 -22.217 18.161 1.00 24.98 109 SER D N 1
ATOM 7005 C CA . SER D 1 114 ? 22.510 -22.059 16.816 1.00 25.32 109 SER D CA 1
ATOM 7006 C C . SER D 1 114 ? 21.874 -23.084 15.868 1.00 25.17 109 SER D C 1
ATOM 7007 O O . SER D 1 114 ? 22.380 -23.325 14.770 1.00 25.58 109 SER D O 1
ATOM 7010 N N . LYS D 1 115 ? 20.754 -23.662 16.306 1.00 24.67 110 LYS D N 1
ATOM 7011 C CA . LYS D 1 115 ? 20.051 -24.705 15.552 1.00 24.69 110 LYS D CA 1
ATOM 7012 C C . LYS D 1 115 ? 18.865 -24.141 14.771 1.00 24.22 110 LYS D C 1
ATOM 7013 O O . LYS D 1 115 ? 18.056 -23.394 15.316 1.00 24.35 110 LYS D O 1
ATOM 7019 N N . ARG D 1 116 ? 18.779 -24.525 13.495 1.00 23.80 111 ARG D N 1
ATOM 7020 C CA . ARG D 1 116 ? 17.707 -24.086 12.591 1.00 23.24 111 ARG D CA 1
ATOM 7021 C C . ARG D 1 116 ? 16.315 -24.413 13.119 1.00 22.97 111 ARG D C 1
ATOM 7022 O O . ARG D 1 116 ? 15.394 -23.611 12.979 1.00 22.34 111 ARG D O 1
ATOM 7030 N N . GLU D 1 117 ? 16.167 -25.598 13.717 1.00 22.94 112 GLU D N 1
ATOM 7031 C CA . GLU D 1 117 ? 14.878 -26.078 14.222 1.00 23.46 112 GLU D CA 1
ATOM 7032 C C . GLU D 1 117 ? 14.372 -25.304 15.438 1.00 23.12 112 GLU D C 1
ATOM 7033 O O . GLU D 1 117 ? 13.205 -25.461 15.841 1.00 23.36 112 GLU D O 1
ATOM 7039 N N . LYS D 1 118 ? 15.245 -24.473 16.011 1.00 22.67 113 LYS D N 1
ATOM 7040 C CA . LYS D 1 118 ? 14.890 -23.613 17.147 1.00 22.28 113 LYS D CA 1
ATOM 7041 C C . LYS D 1 118 ? 15.044 -22.114 16.827 1.00 21.91 113 LYS D C 1
ATOM 7042 O O . LYS D 1 118 ? 14.962 -21.261 17.720 1.00 21.40 113 LYS D O 1
ATOM 7048 N N . THR D 1 119 ? 15.250 -21.807 15.548 1.00 21.50 114 THR D N 1
ATOM 7049 C CA . THR D 1 119 ? 15.430 -20.433 15.069 1.00 21.37 114 THR D CA 1
ATOM 7050 C C . THR D 1 119 ? 14.277 -19.974 14.163 1.00 21.31 114 THR D C 1
ATOM 7051 O O . THR D 1 119 ? 14.022 -20.555 13.096 1.00 21.28 114 THR D O 1
ATOM 7055 N N . PHE D 1 120 ? 13.575 -18.931 14.603 1.00 21.05 115 PHE D N 1
ATOM 7056 C CA . PHE D 1 120 ? 12.349 -18.490 13.933 1.00 21.03 115 PHE D CA 1
ATOM 7057 C C . PHE D 1 120 ? 12.401 -17.013 13.544 1.00 20.92 115 PHE D C 1
ATOM 7058 O O . PHE D 1 120 ? 13.230 -16.253 14.051 1.00 20.23 115 PHE D O 1
ATOM 7066 N N . ILE D 1 121 ? 11.514 -16.617 12.636 1.00 20.69 116 ILE D N 1
ATOM 7067 C CA . ILE D 1 121 ? 11.455 -15.229 12.184 1.00 20.86 116 ILE D CA 1
ATOM 7068 C C . ILE D 1 121 ? 10.015 -14.808 11.876 1.00 20.74 116 ILE D C 1
ATOM 7069 O O . ILE D 1 121 ? 9.202 -15.621 11.448 1.00 21.21 116 ILE D O 1
ATOM 7074 N N . ALA D 1 122 ? 9.701 -13.545 12.162 1.00 20.95 117 ALA D N 1
ATOM 7075 C CA . ALA D 1 122 ? 8.384 -12.975 11.850 1.00 20.77 117 ALA D CA 1
ATOM 7076 C C . ALA D 1 122 ? 8.517 -11.482 11.611 1.00 20.66 117 ALA D C 1
ATOM 7077 O O . ALA D 1 122 ? 9.393 -10.827 12.186 1.00 19.94 117 ALA D O 1
ATOM 7079 N N . GLY D 1 123 ? 7.652 -10.940 10.766 1.00 20.26 118 GLY D N 1
ATOM 7080 C CA . GLY D 1 123 ? 7.635 -9.498 10.538 1.00 20.96 118 GLY D CA 1
ATOM 7081 C C . GLY D 1 123 ? 6.307 -9.027 9.982 1.00 21.41 118 GLY D C 1
ATOM 7082 O O . GLY D 1 123 ? 5.569 -9.812 9.381 1.00 21.81 118 GLY D O 1
ATOM 7083 N N . LEU D 1 124 ? 6.016 -7.743 10.167 1.00 21.49 119 LEU D N 1
ATOM 7084 C CA . LEU D 1 124 ? 4.812 -7.141 9.575 1.00 22.18 119 LEU D CA 1
ATOM 7085 C C . LEU D 1 124 ? 5.161 -6.187 8.420 1.00 22.85 119 LEU D C 1
ATOM 7086 O O . LEU D 1 124 ? 6.166 -5.471 8.489 1.00 22.56 119 LEU D O 1
ATOM 7091 N N . SER D 1 125 ? 4.332 -6.187 7.368 1.00 23.63 120 SER D N 1
ATOM 7092 C CA . SER D 1 125 ? 4.456 -5.241 6.232 1.00 24.30 120 SER D CA 1
ATOM 7093 C C . SER D 1 125 ? 5.821 -5.332 5.516 1.00 24.12 120 SER D C 1
ATOM 7094 O O . SER D 1 125 ? 6.149 -6.378 4.957 1.00 24.07 120 SER D O 1
ATOM 7105 N N . GLY D 1 127 ? 8.496 -5.622 7.080 1.00 21.77 122 GLY D N 1
ATOM 7106 C CA . GLY D 1 127 ? 9.057 -6.726 7.852 1.00 21.72 122 GLY D CA 1
ATOM 7107 C C . GLY D 1 127 ? 8.602 -8.103 7.388 1.00 21.68 122 GLY D C 1
ATOM 7108 O O . GLY D 1 127 ? 9.297 -9.091 7.604 1.00 21.33 122 GLY D O 1
ATOM 7109 N N . GLY D 1 128 ? 7.430 -8.170 6.756 1.00 21.34 123 GLY D N 1
ATOM 7110 C CA . GLY D 1 128 ? 6.939 -9.419 6.176 1.00 21.61 123 GLY D CA 1
ATOM 7111 C C . GLY D 1 128 ? 7.784 -9.811 4.983 1.00 21.76 123 GLY D C 1
ATOM 7112 O O . GLY D 1 128 ? 8.178 -10.966 4.854 1.00 22.02 123 GLY D O 1
ATOM 7113 N N . TYR D 1 129 ? 8.072 -8.840 4.120 1.00 21.97 124 TYR D N 1
ATOM 7114 C CA . TYR D 1 129 ? 8.997 -9.051 3.006 1.00 22.13 124 TYR D CA 1
ATOM 7115 C C . TYR D 1 129 ? 10.391 -9.452 3.515 1.00 22.19 124 TYR D C 1
ATOM 7116 O O . TYR D 1 129 ? 10.954 -10.462 3.072 1.00 21.90 124 TYR D O 1
ATOM 7125 N N . GLY D 1 130 ? 10.932 -8.665 4.443 1.00 21.78 125 GLY D N 1
ATOM 7126 C CA . GLY D 1 130 ? 12.252 -8.927 5.026 1.00 21.59 125 GLY D CA 1
ATOM 7127 C C . GLY D 1 130 ? 12.343 -10.304 5.660 1.00 21.41 125 GLY D C 1
ATOM 7128 O O . GLY D 1 130 ? 13.337 -11.019 5.483 1.00 21.46 125 GLY D O 1
ATOM 7129 N N . CYS D 1 131 ? 11.286 -10.686 6.376 1.00 21.43 126 CYS D N 1
ATOM 7130 C CA . CYS D 1 131 ? 11.215 -11.993 7.019 1.00 21.75 126 CYS D CA 1
ATOM 7131 C C . CYS D 1 131 ? 11.321 -13.134 6.008 1.00 21.52 126 CYS D C 1
ATOM 7132 O O . CYS D 1 131 ? 12.122 -14.053 6.182 1.00 21.12 126 CYS D O 1
ATOM 7135 N N . PHE D 1 132 ? 10.502 -13.076 4.964 1.00 21.74 127 PHE D N 1
ATOM 7136 C CA . PHE D 1 132 ? 10.527 -14.114 3.932 1.00 22.47 127 PHE D CA 1
ATOM 7137 C C . PHE D 1 132 ? 11.850 -14.104 3.167 1.00 22.73 127 PHE D C 1
ATOM 7138 O O . PHE D 1 132 ? 12.415 -15.159 2.902 1.00 22.91 127 PHE D O 1
ATOM 7146 N N . LYS D 1 133 ? 12.363 -12.913 2.860 1.00 23.29 128 LYS D N 1
ATOM 7147 C CA . LYS D 1 133 ? 13.662 -12.778 2.210 1.00 23.78 128 LYS D CA 1
ATOM 7148 C C . LYS D 1 133 ? 14.776 -13.467 2.996 1.00 24.08 128 LYS D C 1
ATOM 7149 O O . LYS D 1 133 ? 15.536 -14.259 2.436 1.00 24.51 128 LYS D O 1
ATOM 7155 N N . LEU D 1 134 ? 14.877 -13.159 4.290 1.00 24.25 129 LEU D N 1
ATOM 7156 C CA . LEU D 1 134 ? 15.893 -13.784 5.139 1.00 24.14 129 LEU D CA 1
ATOM 7157 C C . LEU D 1 134 ? 15.682 -15.300 5.260 1.00 24.12 129 LEU D C 1
ATOM 7158 O O . LEU D 1 134 ? 16.645 -16.063 5.253 1.00 23.56 129 LEU D O 1
ATOM 7163 N N . ALA D 1 135 ? 14.426 -15.729 5.342 1.00 23.79 130 ALA D N 1
ATOM 7164 C CA . ALA D 1 135 ? 14.104 -17.155 5.426 1.00 24.38 130 ALA D CA 1
ATOM 7165 C C . ALA D 1 135 ? 14.568 -17.910 4.179 1.00 24.73 130 ALA D C 1
ATOM 7166 O O . ALA D 1 135 ? 15.163 -18.984 4.283 1.00 25.28 130 ALA D O 1
ATOM 7168 N N . LEU D 1 136 ? 14.289 -17.331 3.014 1.00 25.02 131 LEU D N 1
ATOM 7169 C CA . LEU D 1 136 ? 14.609 -17.947 1.725 1.00 25.41 131 LEU D CA 1
ATOM 7170 C C . LEU D 1 136 ? 16.099 -17.918 1.381 1.00 25.70 131 LEU D C 1
ATOM 7171 O O . LEU D 1 136 ? 16.606 -18.856 0.760 1.00 25.57 131 LEU D O 1
ATOM 7176 N N . THR D 1 137 ? 16.788 -16.846 1.775 1.00 26.06 132 THR D N 1
ATOM 7177 C CA . THR D 1 137 ? 18.196 -16.652 1.401 1.00 26.20 132 THR D CA 1
ATOM 7178 C C . THR D 1 137 ? 19.202 -17.293 2.362 1.00 26.21 132 THR D C 1
ATOM 7179 O O . THR D 1 137 ? 20.302 -17.664 1.947 1.00 26.53 132 THR D O 1
ATOM 7183 N N . THR D 1 138 ? 18.847 -17.406 3.642 1.00 26.04 133 THR D N 1
ATOM 7184 C CA . THR D 1 138 ? 19.811 -17.900 4.638 1.00 25.99 133 THR D CA 1
ATOM 7185 C C . THR D 1 138 ? 19.734 -19.406 4.866 1.00 25.80 133 THR D C 1
ATOM 7186 O O . THR D 1 138 ? 20.753 -20.044 5.153 1.00 25.90 133 THR D O 1
ATOM 7190 N N . ASN D 1 139 ? 18.526 -19.959 4.764 1.00 25.57 134 ASN D N 1
ATOM 7191 C CA . ASN D 1 139 ? 18.245 -21.347 5.161 1.00 25.65 134 ASN D CA 1
ATOM 7192 C C . ASN D 1 139 ? 18.626 -21.645 6.620 1.00 25.67 134 ASN D C 1
ATOM 7193 O O . ASN D 1 139 ? 18.990 -22.775 6.965 1.00 25.54 134 ASN D O 1
ATOM 7198 N N . ARG D 1 140 ? 18.536 -20.617 7.466 1.00 25.30 135 ARG D N 1
ATOM 7199 C CA . ARG D 1 140 ? 18.887 -20.719 8.883 1.00 25.32 135 ARG D CA 1
ATOM 7200 C C . ARG D 1 140 ? 17.672 -20.698 9.815 1.00 24.77 135 ARG D C 1
ATOM 7201 O O . ARG D 1 140 ? 17.822 -20.783 11.036 1.00 24.55 135 ARG D O 1
ATOM 7209 N N . PHE D 1 141 ? 16.477 -20.589 9.230 1.00 23.97 136 PHE D N 1
ATOM 7210 C CA . PHE D 1 141 ? 15.219 -20.563 9.979 1.00 23.76 136 PHE D CA 1
ATOM 7211 C C . PHE D 1 141 ? 14.331 -21.773 9.656 1.00 23.41 136 PHE D C 1
ATOM 7212 O O . PHE D 1 141 ? 14.322 -22.254 8.515 1.00 23.86 136 PHE D O 1
ATOM 7220 N N . SER D 1 142 ? 13.588 -22.253 10.655 1.00 23.03 137 SER D N 1
ATOM 7221 C CA . SER D 1 142 ? 12.637 -23.365 10.464 1.00 22.84 137 SER D CA 1
ATOM 7222 C C . SER D 1 142 ? 11.204 -22.881 10.261 1.00 22.81 137 SER D C 1
ATOM 7223 O O . SER D 1 142 ? 10.405 -23.541 9.598 1.00 23.01 137 SER D O 1
ATOM 7226 N N . HIS D 1 143 ? 10.886 -21.729 10.847 1.00 22.52 138 HIS D N 1
ATOM 7227 C CA . HIS D 1 143 ? 9.556 -21.145 10.745 1.00 22.29 138 HIS D CA 1
ATOM 7228 C C . HIS D 1 143 ? 9.699 -19.657 10.449 1.00 22.41 138 HIS D C 1
ATOM 7229 O O . HIS D 1 143 ? 10.581 -19.001 10.999 1.00 21.69 138 HIS D O 1
ATOM 7236 N N . ALA D 1 144 ? 8.844 -19.143 9.569 1.00 22.18 139 ALA D N 1
ATOM 7237 C CA . ALA D 1 144 ? 8.911 -17.747 9.142 1.00 22.25 139 ALA D CA 1
ATOM 7238 C C . ALA D 1 144 ? 7.505 -17.229 8.905 1.00 22.50 139 ALA D C 1
ATOM 7239 O O . ALA D 1 144 ? 6.752 -17.820 8.125 1.00 22.00 139 ALA D O 1
ATOM 7241 N N . ALA D 1 145 ? 7.159 -16.128 9.573 1.00 22.34 140 ALA D N 1
ATOM 7242 C CA . ALA D 1 145 ? 5.798 -15.581 9.503 1.00 22.50 140 ALA D CA 1
ATOM 7243 C C . ALA D 1 145 ? 5.745 -14.150 8.989 1.00 22.42 140 ALA D C 1
ATOM 7244 O O . ALA D 1 145 ? 6.558 -13.301 9.367 1.00 22.42 140 ALA D O 1
ATOM 7246 N N . SER D 1 146 ? 4.763 -13.895 8.130 1.00 22.21 141 SER D N 1
ATOM 7247 C CA . SER D 1 146 ? 4.537 -12.570 7.579 1.00 22.22 141 SER D CA 1
ATOM 7248 C C . SER D 1 146 ? 3.127 -12.120 7.966 1.00 21.85 141 SER D C 1
ATOM 7249 O O . SER D 1 146 ? 2.168 -12.871 7.801 1.00 21.22 141 SER D O 1
ATOM 7252 N N . PHE D 1 147 ? 3.022 -10.916 8.533 1.00 21.68 142 PHE D N 1
ATOM 7253 C CA . PHE D 1 147 ? 1.734 -10.329 8.868 1.00 21.98 142 PHE D CA 1
ATOM 7254 C C . PHE D 1 147 ? 1.509 -9.128 7.958 1.00 22.27 142 PHE D C 1
ATOM 7255 O O . PHE D 1 147 ? 2.236 -8.137 8.047 1.00 21.30 142 PHE D O 1
ATOM 7263 N N . SER D 1 148 ? 0.517 -9.230 7.067 1.00 21.96 143 SER D N 1
ATOM 7264 C CA . SER D 1 148 ? 0.214 -8.179 6.075 1.00 22.63 143 SER D CA 1
ATOM 7265 C C . SER D 1 148 ? 1.486 -7.709 5.349 1.00 23.20 143 SER D C 1
ATOM 7266 O O . SER D 1 148 ? 1.753 -6.504 5.219 1.00 23.71 143 SER D O 1
ATOM 7269 N N . GLY D 1 149 ? 2.270 -8.679 4.893 1.00 23.65 144 GLY D N 1
ATOM 7270 C CA . GLY D 1 149 ? 3.564 -8.411 4.284 1.00 24.05 144 GLY D CA 1
ATOM 7271 C C . GLY D 1 149 ? 3.485 -7.775 2.913 1.00 24.22 144 GLY D C 1
ATOM 7272 O O . GLY D 1 149 ? 2.536 -8.015 2.149 1.00 24.47 144 GLY D O 1
ATOM 7273 N N . ALA D 1 150 ? 4.491 -6.959 2.607 1.00 24.71 145 ALA D N 1
ATOM 7274 C CA . ALA D 1 150 ? 4.651 -6.377 1.278 1.00 25.32 145 ALA D CA 1
ATOM 7275 C C . ALA D 1 150 ? 5.324 -7.420 0.389 1.00 25.57 145 ALA D C 1
ATOM 7276 O O . ALA D 1 150 ? 6.489 -7.288 0.017 1.00 25.59 145 ALA D O 1
ATOM 7278 N N . LEU D 1 151 ? 4.569 -8.460 0.045 1.00 25.86 146 LEU D N 1
ATOM 7279 C CA . LEU D 1 151 ? 5.162 -9.681 -0.504 1.00 26.16 146 LEU D CA 1
ATOM 7280 C C . LEU D 1 151 ? 5.367 -9.663 -2.016 1.00 26.61 146 LEU D C 1
ATOM 7281 O O . LEU D 1 151 ? 6.059 -10.530 -2.556 1.00 26.55 146 LEU D O 1
ATOM 7286 N N . SER D 1 152 ? 4.769 -8.682 -2.690 1.00 27.03 147 SER D N 1
ATOM 7287 C CA . SER D 1 152 ? 4.974 -8.481 -4.124 1.00 27.79 147 SER D CA 1
ATOM 7288 C C . SER D 1 152 ? 4.695 -7.034 -4.506 1.00 28.18 147 SER D C 1
ATOM 7289 O O . SER D 1 152 ? 3.777 -6.414 -3.966 1.00 28.68 147 SER D O 1
ATOM 7292 N N . PHE D 1 153 ? 5.495 -6.503 -5.423 1.00 28.52 148 PHE D N 1
ATOM 7293 C CA . PHE D 1 153 ? 5.254 -5.185 -6.007 1.00 29.26 148 PHE D CA 1
ATOM 7294 C C . PHE D 1 153 ? 4.806 -5.301 -7.467 1.00 29.84 148 PHE D C 1
ATOM 7295 O O . PHE D 1 153 ? 4.798 -4.310 -8.203 1.00 30.01 148 PHE D O 1
ATOM 7303 N N . GLN D 1 154 ? 4.435 -6.510 -7.881 1.00 30.33 149 GLN D N 1
ATOM 7304 C CA . GLN D 1 154 ? 4.069 -6.759 -9.279 1.00 31.29 149 GLN D CA 1
ATOM 7305 C C . GLN D 1 154 ? 2.779 -6.030 -9.655 1.00 31.90 149 GLN D C 1
ATOM 7306 O O . GLN D 1 154 ? 2.623 -5.587 -10.797 1.00 32.27 149 GLN D O 1
ATOM 7312 N N . ASN D 1 155 ? 1.878 -5.897 -8.686 1.00 32.57 150 ASN D N 1
ATOM 7313 C CA . ASN D 1 155 ? 0.552 -5.327 -8.916 1.00 33.40 150 ASN D CA 1
ATOM 7314 C C . ASN D 1 155 ? 0.257 -4.114 -8.039 1.00 33.64 150 ASN D C 1
ATOM 7315 O O . ASN D 1 155 ? 1.043 -3.757 -7.156 1.00 34.11 150 ASN D O 1
ATOM 7320 N N . GLY D 1 164 ? 6.152 6.649 -0.642 1.00 32.34 159 GLY D N 1
ATOM 7321 C CA . GLY D 1 164 ? 7.580 6.965 -0.696 1.00 31.74 159 GLY D CA 1
ATOM 7322 C C . GLY D 1 164 ? 7.873 8.097 -1.662 1.00 31.30 159 GLY D C 1
ATOM 7323 O O . GLY D 1 164 ? 7.244 9.154 -1.584 1.00 32.02 159 GLY D O 1
ATOM 7324 N N . SER D 1 165 ? 8.846 7.873 -2.548 1.00 30.35 160 SER D N 1
ATOM 7325 C CA . SER D 1 165 ? 9.182 8.769 -3.665 1.00 29.21 160 SER D CA 1
ATOM 7326 C C . SER D 1 165 ? 10.015 7.976 -4.685 1.00 28.26 160 SER D C 1
ATOM 7327 O O . SER D 1 165 ? 10.640 6.977 -4.312 1.00 28.15 160 SER D O 1
ATOM 7330 N N . PRO D 1 166 ? 10.007 8.383 -5.977 1.00 27.49 161 PRO D N 1
ATOM 7331 C CA . PRO D 1 166 ? 10.866 7.691 -6.946 1.00 26.80 161 PRO D CA 1
ATOM 7332 C C . PRO D 1 166 ? 12.339 7.570 -6.523 1.00 26.10 161 PRO D C 1
ATOM 7333 O O . PRO D 1 166 ? 12.906 6.482 -6.627 1.00 25.99 161 PRO D O 1
ATOM 7337 N N . ALA D 1 167 ? 12.940 8.655 -6.028 1.00 25.37 162 ALA D N 1
ATOM 7338 C CA . ALA D 1 167 ? 14.321 8.603 -5.529 1.00 24.58 162 ALA D CA 1
ATOM 7339 C C . ALA D 1 167 ? 14.461 7.598 -4.384 1.00 23.96 162 ALA D C 1
ATOM 7340 O O . ALA D 1 167 ? 15.440 6.847 -4.333 1.00 23.60 162 ALA D O 1
ATOM 7342 N N . TYR D 1 168 ? 13.474 7.568 -3.484 1.00 23.42 163 TYR D N 1
ATOM 7343 C CA . TYR D 1 168 ? 13.497 6.627 -2.354 1.00 22.42 163 TYR D CA 1
ATOM 7344 C C . TYR D 1 168 ? 13.477 5.168 -2.829 1.00 22.23 163 TYR D C 1
ATOM 7345 O O . TYR D 1 168 ? 14.320 4.365 -2.425 1.00 21.57 163 TYR D O 1
ATOM 7354 N N . TRP D 1 169 ? 12.526 4.831 -3.699 1.00 21.95 164 TRP D N 1
ATOM 7355 C CA . TRP D 1 169 ? 12.405 3.448 -4.164 1.00 22.02 164 TRP D CA 1
ATOM 7356 C C . TRP D 1 169 ? 13.616 2.996 -4.975 1.00 21.77 164 TRP D C 1
ATOM 7357 O O . TRP D 1 169 ? 14.032 1.843 -4.871 1.00 21.49 164 TRP D O 1
ATOM 7368 N N . ARG D 1 170 ? 14.186 3.915 -5.757 1.00 21.99 165 ARG D N 1
ATOM 7369 C CA . ARG D 1 170 ? 15.421 3.667 -6.512 1.00 22.18 165 ARG D CA 1
ATOM 7370 C C . ARG D 1 170 ? 16.592 3.376 -5.569 1.00 21.83 165 ARG D C 1
ATOM 7371 O O . ARG D 1 170 ? 17.439 2.529 -5.861 1.00 21.50 165 ARG D O 1
ATOM 7379 N N . GLY D 1 171 ? 16.624 4.083 -4.438 1.00 21.34 166 GLY D N 1
ATOM 7380 C CA . GLY D 1 171 ? 17.653 3.885 -3.414 1.00 21.37 166 GLY D CA 1
ATOM 7381 C C . GLY D 1 171 ? 17.625 2.473 -2.862 1.00 21.16 166 GLY D C 1
ATOM 7382 O O . GLY D 1 171 ? 18.668 1.902 -2.552 1.00 20.84 166 GLY D O 1
ATOM 7383 N N . VAL D 1 172 ? 16.427 1.904 -2.751 1.00 21.10 167 VAL D N 1
ATOM 7384 C CA . VAL D 1 172 ? 16.267 0.541 -2.259 1.00 21.38 167 VAL D CA 1
ATOM 7385 C C . VAL D 1 172 ? 16.567 -0.507 -3.342 1.00 22.33 167 VAL D C 1
ATOM 7386 O O . VAL D 1 172 ? 17.456 -1.354 -3.168 1.00 22.58 167 VAL D O 1
ATOM 7390 N N . PHE D 1 173 ? 15.836 -0.425 -4.455 1.00 22.77 168 PHE D N 1
ATOM 7391 C CA . PHE D 1 173 ? 15.776 -1.494 -5.460 1.00 23.63 168 PHE D CA 1
ATOM 7392 C C . PHE D 1 173 ? 16.426 -1.164 -6.810 1.00 24.39 168 PHE D C 1
ATOM 7393 O O . PHE D 1 173 ? 16.483 -2.026 -7.702 1.00 24.72 168 PHE D O 1
ATOM 7401 N N . GLY D 1 174 ? 16.903 0.068 -6.972 1.00 25.11 169 GLY D N 1
ATOM 7402 C CA . GLY D 1 174 ? 17.384 0.548 -8.271 1.00 26.63 169 GLY D CA 1
ATOM 7403 C C . GLY D 1 174 ? 16.224 0.718 -9.243 1.00 27.68 169 GLY D C 1
ATOM 7404 O O . GLY D 1 174 ? 15.071 0.835 -8.823 1.00 27.84 169 GLY D O 1
ATOM 7405 N N . GLU D 1 175 ? 16.527 0.734 -10.540 1.00 28.90 170 GLU D N 1
ATOM 7406 C CA . GLU D 1 175 ? 15.488 0.764 -11.564 1.00 30.29 170 GLU D CA 1
ATOM 7407 C C . GLU D 1 175 ? 14.891 -0.632 -11.731 1.00 30.71 170 GLU D C 1
ATOM 7408 O O . GLU D 1 175 ? 15.623 -1.599 -11.958 1.00 31.05 170 GLU D O 1
ATOM 7414 N N . ILE D 1 176 ? 13.569 -0.729 -11.604 1.00 31.51 171 ILE D N 1
ATOM 7415 C CA . ILE D 1 176 ? 12.861 -2.008 -11.752 1.00 31.98 171 ILE D CA 1
ATOM 7416 C C . ILE D 1 176 ? 11.937 -2.006 -12.981 1.00 32.16 171 ILE D C 1
ATOM 7417 O O . ILE D 1 176 ? 11.069 -1.143 -13.123 1.00 32.35 171 ILE D O 1
ATOM 7422 N N . ARG D 1 177 ? 12.139 -2.976 -13.869 1.00 32.24 172 ARG D N 1
ATOM 7423 C CA . ARG D 1 177 ? 11.270 -3.146 -15.029 1.00 32.42 172 ARG D CA 1
ATOM 7424 C C . ARG D 1 177 ? 10.101 -4.042 -14.637 1.00 32.41 172 ARG D C 1
ATOM 7425 O O . ARG D 1 177 ? 8.944 -3.607 -14.619 1.00 32.99 172 ARG D O 1
ATOM 7433 N N . ASP D 1 178 ? 10.419 -5.293 -14.320 1.00 32.04 173 ASP D N 1
ATOM 7434 C CA . ASP D 1 178 ? 9.440 -6.264 -13.855 1.00 31.30 173 ASP D CA 1
ATOM 7435 C C . ASP D 1 178 ? 9.848 -6.736 -12.464 1.00 30.59 173 ASP D C 1
ATOM 7436 O O . ASP D 1 178 ? 10.939 -7.288 -12.287 1.00 30.09 173 ASP D O 1
ATOM 7441 N N . TRP D 1 179 ? 8.977 -6.509 -11.482 1.00 29.93 174 TRP D N 1
ATOM 7442 C CA . TRP D 1 179 ? 9.267 -6.885 -10.100 1.00 29.24 174 TRP D CA 1
ATOM 7443 C C . TRP D 1 179 ? 9.566 -8.374 -9.955 1.00 29.01 174 TRP D C 1
ATOM 7444 O O . TRP D 1 179 ? 10.608 -8.751 -9.411 1.00 28.69 174 TRP D O 1
ATOM 7455 N N . THR D 1 180 ? 8.651 -9.206 -10.459 1.00 28.38 175 THR D N 1
ATOM 7456 C CA . THR D 1 180 ? 8.686 -10.655 -10.242 1.00 27.99 175 THR D CA 1
ATOM 7457 C C . THR D 1 180 ? 9.946 -11.318 -10.804 1.00 27.73 175 THR D C 1
ATOM 7458 O O . THR D 1 180 ? 10.496 -12.236 -10.192 1.00 27.42 175 THR D O 1
ATOM 7462 N N . THR D 1 181 ? 10.407 -10.827 -11.948 1.00 27.47 176 THR D N 1
ATOM 7463 C CA . THR D 1 181 ? 11.604 -11.365 -12.590 1.00 27.23 176 THR D CA 1
ATOM 7464 C C . THR D 1 181 ? 12.905 -10.689 -12.135 1.00 26.97 176 THR D C 1
ATOM 7465 O O . THR D 1 181 ? 13.996 -11.134 -12.496 1.00 26.85 176 THR D O 1
ATOM 7469 N N . SER D 1 182 ? 12.794 -9.622 -11.344 1.00 26.72 177 SER D N 1
ATOM 7470 C CA . SER D 1 182 ? 13.974 -8.970 -10.756 1.00 26.53 177 SER D CA 1
ATOM 7471 C C . SER D 1 182 ? 14.517 -9.813 -9.597 1.00 26.29 177 SER D C 1
ATOM 7472 O O . SER D 1 182 ? 13.771 -10.595 -9.007 1.00 26.52 177 SER D O 1
ATOM 7475 N N . PRO D 1 183 ? 15.816 -9.655 -9.258 1.00 26.18 178 PRO D N 1
ATOM 7476 C CA . PRO D 1 183 ? 16.400 -10.454 -8.174 1.00 25.84 178 PRO D CA 1
ATOM 7477 C C . PRO D 1 183 ? 15.828 -10.137 -6.788 1.00 25.31 178 PRO D C 1
ATOM 7478 O O . PRO D 1 183 ? 16.131 -10.842 -5.824 1.00 24.90 178 PRO D O 1
ATOM 7482 N N . TYR D 1 184 ? 14.997 -9.099 -6.706 1.00 24.68 179 TYR D N 1
ATOM 7483 C CA . TYR D 1 184 ? 14.448 -8.611 -5.441 1.00 24.37 179 TYR D CA 1
ATOM 7484 C C . TYR D 1 184 ? 13.136 -9.280 -5.035 1.00 23.83 179 TYR D C 1
ATOM 7485 O O . TYR D 1 184 ? 12.735 -9.210 -3.871 1.00 22.97 179 TYR D O 1
ATOM 7494 N N . SER D 1 185 ? 12.468 -9.927 -5.986 1.00 23.16 180 SER D N 1
ATOM 7495 C CA . SER D 1 185 ? 11.193 -10.577 -5.686 1.00 22.85 180 SER D CA 1
ATOM 7496 C C . SER D 1 185 ? 11.435 -11.801 -4.815 1.00 22.59 180 SER D C 1
ATOM 7497 O O . SER D 1 185 ? 12.499 -12.405 -4.884 1.00 22.57 180 SER D O 1
ATOM 7500 N N . LEU D 1 186 ? 10.444 -12.163 -4.003 1.00 22.88 181 LEU D N 1
ATOM 7501 C CA . LEU D 1 186 ? 10.517 -13.384 -3.199 1.00 22.84 181 LEU D CA 1
ATOM 7502 C C . LEU D 1 186 ? 10.568 -14.628 -4.079 1.00 23.01 181 LEU D C 1
ATOM 7503 O O . LEU D 1 186 ? 11.207 -15.621 -3.724 1.00 22.64 181 LEU D O 1
ATOM 7508 N N . GLU D 1 187 ? 9.900 -14.552 -5.230 1.00 23.26 182 GLU D N 1
ATOM 7509 C CA . GLU D 1 187 ? 9.934 -15.608 -6.242 1.00 23.81 182 GLU D CA 1
ATOM 7510 C C . GLU D 1 187 ? 11.363 -15.886 -6.728 1.00 24.07 182 GLU D C 1
ATOM 7511 O O . GLU D 1 187 ? 11.760 -17.040 -6.876 1.00 23.78 182 GLU D O 1
ATOM 7517 N N . SER D 1 188 ? 12.126 -14.822 -6.968 1.00 24.33 183 SER D N 1
ATOM 7518 C CA . SER D 1 188 ? 13.512 -14.950 -7.412 1.00 24.93 183 SER D CA 1
ATOM 7519 C C . SER D 1 188 ? 14.435 -15.362 -6.269 1.00 25.32 183 SER D C 1
ATOM 7520 O O . SER D 1 188 ? 15.354 -16.163 -6.465 1.00 25.46 183 SER D O 1
ATOM 7523 N N . LEU D 1 189 ? 14.190 -14.815 -5.079 1.00 25.32 184 LEU D N 1
ATOM 7524 C CA . LEU D 1 189 ? 14.979 -15.160 -3.894 1.00 25.60 184 LEU D CA 1
ATOM 7525 C C . LEU D 1 189 ? 14.772 -16.622 -3.481 1.00 25.75 184 LEU D C 1
ATOM 7526 O O . LEU D 1 189 ? 15.685 -17.266 -2.961 1.00 26.02 184 LEU D O 1
ATOM 7531 N N . ALA D 1 190 ? 13.577 -17.143 -3.745 1.00 25.92 185 ALA D N 1
ATOM 7532 C CA . ALA D 1 190 ? 13.220 -18.522 -3.418 1.00 26.23 185 ALA D CA 1
ATOM 7533 C C . ALA D 1 190 ? 14.176 -19.553 -4.035 1.00 26.82 185 ALA D C 1
ATOM 7534 O O . ALA D 1 190 ? 14.277 -20.685 -3.550 1.00 26.82 185 ALA D O 1
ATOM 7536 N N . LYS D 1 191 ? 14.873 -19.151 -5.097 1.00 27.13 186 LYS D N 1
ATOM 7537 C CA . LYS D 1 191 ? 15.863 -20.007 -5.766 1.00 27.63 186 LYS D CA 1
ATOM 7538 C C . LYS D 1 191 ? 17.026 -20.359 -4.841 1.00 27.77 186 LYS D C 1
ATOM 7539 O O . LYS D 1 191 ? 17.684 -21.382 -5.025 1.00 27.59 186 LYS D O 1
ATOM 7545 N N . LYS D 1 192 ? 17.269 -19.501 -3.852 1.00 27.76 187 LYS D N 1
ATOM 7546 C CA . LYS D 1 192 ? 18.335 -19.715 -2.881 1.00 28.15 187 LYS D CA 1
ATOM 7547 C C . LYS D 1 192 ? 17.919 -20.677 -1.764 1.00 27.81 187 LYS D C 1
ATOM 7548 O O . LYS D 1 192 ? 18.762 -21.127 -0.984 1.00 27.90 187 LYS D O 1
ATOM 7554 N N . SER D 1 193 ? 16.629 -21.004 -1.713 1.00 27.54 188 SER D N 1
ATOM 7555 C CA . SER D 1 193 ? 16.066 -21.799 -0.624 1.00 27.40 188 SER D CA 1
ATOM 7556 C C . SER D 1 193 ? 16.118 -23.301 -0.857 1.00 27.35 188 SER D C 1
ATOM 7557 O O . SER D 1 193 ? 15.868 -23.783 -1.971 1.00 27.25 188 SER D O 1
ATOM 7560 N N . ASP D 1 194 ? 16.433 -24.033 0.212 1.00 27.35 189 ASP D N 1
ATOM 7561 C CA . ASP D 1 194 ? 16.342 -25.495 0.227 1.00 27.33 189 ASP D CA 1
ATOM 7562 C C . ASP D 1 194 ? 14.906 -25.973 0.457 1.00 27.41 189 ASP D C 1
ATOM 7563 O O . ASP D 1 194 ? 14.656 -27.175 0.566 1.00 27.57 189 ASP D O 1
ATOM 7568 N N . LYS D 1 195 ? 13.979 -25.017 0.547 1.00 27.45 190 LYS D N 1
ATOM 7569 C CA . LYS D 1 195 ? 12.542 -25.276 0.721 1.00 27.68 190 LYS D CA 1
ATOM 7570 C C . LYS D 1 195 ? 12.192 -25.986 2.039 1.00 27.40 190 LYS D C 1
ATOM 7571 O O . LYS D 1 195 ? 11.085 -26.504 2.190 1.00 27.62 190 LYS D O 1
ATOM 7577 N N . LYS D 1 196 ? 13.123 -25.985 2.994 1.00 27.10 191 LYS D N 1
ATOM 7578 C CA . LYS D 1 196 ? 12.913 -26.669 4.276 1.00 26.76 191 LYS D CA 1
ATOM 7579 C C . LYS D 1 196 ? 12.424 -25.732 5.386 1.00 26.75 191 LYS D C 1
ATOM 7580 O O . LYS D 1 196 ? 12.345 -26.123 6.557 1.00 26.94 191 LYS D O 1
ATOM 7586 N N . THR D 1 197 ? 12.090 -24.499 5.010 1.00 26.24 192 THR D N 1
ATOM 7587 C CA . THR D 1 197 ? 11.519 -23.531 5.950 1.00 25.63 192 THR D CA 1
ATOM 7588 C C . THR D 1 197 ? 10.000 -23.513 5.827 1.00 25.42 192 THR D C 1
ATOM 7589 O O . THR D 1 197 ? 9.455 -23.392 4.724 1.00 25.42 192 THR D O 1
ATOM 7593 N N . LYS D 1 198 ? 9.322 -23.668 6.960 1.00 25.04 193 LYS D N 1
ATOM 7594 C CA . LYS D 1 198 ? 7.871 -23.536 7.006 1.00 24.65 193 LYS D CA 1
ATOM 7595 C C . LYS D 1 198 ? 7.528 -22.048 6.914 1.00 24.54 193 LYS D C 1
ATOM 7596 O O . LYS D 1 198 ? 8.018 -21.238 7.713 1.00 24.39 193 LYS D O 1
ATOM 7602 N N . LEU D 1 199 ? 6.723 -21.687 5.918 1.00 24.23 194 LEU D N 1
ATOM 7603 C CA . LEU D 1 199 ? 6.284 -20.301 5.744 1.00 24.12 194 LEU D CA 1
ATOM 7604 C C . LEU D 1 199 ? 4.833 -20.127 6.169 1.00 24.15 194 LEU D C 1
ATOM 7605 O O . LEU D 1 199 ? 3.967 -20.938 5.836 1.00 23.99 194 LEU D O 1
ATOM 7610 N N . TRP D 1 200 ? 4.590 -19.046 6.899 1.00 24.05 195 TRP D N 1
ATOM 7611 C CA . TRP D 1 200 ? 3.296 -18.764 7.485 1.00 24.23 195 TRP D CA 1
ATOM 7612 C C . TRP D 1 200 ? 2.948 -17.322 7.141 1.00 24.31 195 TRP D C 1
ATOM 7613 O O . TRP D 1 200 ? 3.769 -16.419 7.317 1.00 24.33 195 TRP D O 1
ATOM 7624 N N . ALA D 1 201 ? 1.740 -17.102 6.628 1.00 24.16 196 ALA D N 1
ATOM 7625 C CA . ALA D 1 201 ? 1.305 -15.752 6.284 1.00 24.52 196 ALA D CA 1
ATOM 7626 C C . ALA D 1 201 ? -0.146 -15.483 6.657 1.00 24.68 196 ALA D C 1
ATOM 7627 O O . ALA D 1 201 ? -1.005 -16.348 6.517 1.00 24.78 196 ALA D O 1
ATOM 7629 N N . TRP D 1 202 ? -0.394 -14.277 7.156 1.00 24.90 197 TRP D N 1
ATOM 7630 C CA . TRP D 1 202 ? -1.747 -13.752 7.300 1.00 25.12 197 TRP D CA 1
ATOM 7631 C C . TRP D 1 202 ? -1.838 -12.406 6.600 1.00 24.88 197 TRP D C 1
ATOM 7632 O O . TRP D 1 202 ? -0.866 -11.647 6.560 1.00 24.51 197 TRP D O 1
ATOM 7643 N N . CYS D 1 203 ? -3.003 -12.129 6.025 1.00 24.78 198 CYS D N 1
ATOM 7644 C CA . CYS D 1 203 ? -3.336 -10.789 5.561 1.00 25.04 198 CYS D CA 1
ATOM 7645 C C . CYS D 1 203 ? -4.815 -10.485 5.789 1.00 25.16 198 CYS D C 1
ATOM 7646 O O . CYS D 1 203 ? -5.674 -11.365 5.642 1.00 25.37 198 CYS D O 1
ATOM 7649 N N . GLY D 1 204 ? -5.102 -9.238 6.149 1.00 25.01 199 GLY D N 1
ATOM 7650 C CA . GLY D 1 204 ? -6.478 -8.759 6.272 1.00 25.49 199 GLY D CA 1
ATOM 7651 C C . GLY D 1 204 ? -7.133 -8.648 4.909 1.00 25.95 199 GLY D C 1
ATOM 7652 O O . GLY D 1 204 ? -6.491 -8.244 3.936 1.00 25.53 199 GLY D O 1
ATOM 7653 N N . GLU D 1 205 ? -8.410 -9.015 4.840 1.00 26.43 200 GLU D N 1
ATOM 7654 C CA . GLU D 1 205 ? -9.147 -9.001 3.578 1.00 27.16 200 GLU D CA 1
ATOM 7655 C C . GLU D 1 205 ? -9.526 -7.586 3.142 1.00 27.66 200 GLU D C 1
ATOM 7656 O O . GLU D 1 205 ? -9.916 -7.368 1.994 1.00 27.93 200 GLU D O 1
ATOM 7662 N N . GLN D 1 206 ? -9.405 -6.632 4.062 1.00 28.36 201 GLN D N 1
ATOM 7663 C CA . GLN D 1 206 ? -9.603 -5.220 3.754 1.00 28.81 201 GLN D CA 1
ATOM 7664 C C . GLN D 1 206 ? -8.274 -4.451 3.759 1.00 29.18 201 GLN D C 1
ATOM 7665 O O . GLN D 1 206 ? -8.250 -3.227 3.921 1.00 29.74 201 GLN D O 1
ATOM 7671 N N . ASP D 1 207 ? -7.172 -5.176 3.586 1.00 29.18 202 ASP D N 1
ATOM 7672 C CA . ASP D 1 207 ? -5.838 -4.574 3.526 1.00 29.30 202 ASP D CA 1
ATOM 7673 C C . ASP D 1 207 ? -5.485 -4.272 2.078 1.00 29.70 202 ASP D C 1
ATOM 7674 O O . ASP D 1 207 ? -5.774 -5.071 1.185 1.00 29.49 202 ASP D O 1
ATOM 7679 N N . PHE D 1 208 ? -4.838 -3.128 1.847 1.00 30.28 203 PHE D N 1
ATOM 7680 C CA . PHE D 1 208 ? -4.412 -2.756 0.491 1.00 30.92 203 PHE D CA 1
ATOM 7681 C C . PHE D 1 208 ? -3.391 -3.731 -0.110 1.00 30.62 203 PHE D C 1
ATOM 7682 O O . PHE D 1 208 ? -3.153 -3.708 -1.318 1.00 30.99 203 PHE D O 1
ATOM 7690 N N . LEU D 1 209 ? -2.811 -4.588 0.734 1.00 30.12 204 LEU D N 1
ATOM 7691 C CA . LEU D 1 209 ? -1.828 -5.587 0.300 1.00 29.71 204 LEU D CA 1
ATOM 7692 C C . LEU D 1 209 ? -2.419 -6.996 0.176 1.00 29.31 204 LEU D C 1
ATOM 7693 O O . LEU D 1 209 ? -1.686 -7.967 -0.040 1.00 29.09 204 LEU D O 1
ATOM 7698 N N . TYR D 1 210 ? -3.740 -7.111 0.299 1.00 28.99 205 TYR D N 1
ATOM 7699 C CA . TYR D 1 210 ? -4.395 -8.412 0.219 1.00 28.73 205 TYR D CA 1
ATOM 7700 C C . TYR D 1 210 ? -4.096 -9.123 -1.101 1.00 28.72 205 TYR D C 1
ATOM 7701 O O . TYR D 1 210 ? -3.801 -10.321 -1.104 1.00 28.54 205 TYR D O 1
ATOM 7710 N N . GLU D 1 211 ? -4.145 -8.380 -2.205 1.00 28.81 206 GLU D N 1
ATOM 7711 C CA . GLU D 1 211 ? -3.931 -8.959 -3.535 1.00 29.22 206 GLU D CA 1
ATOM 7712 C C . GLU D 1 211 ? -2.470 -9.301 -3.791 1.00 28.86 206 GLU D C 1
ATOM 7713 O O . GLU D 1 211 ? -2.171 -10.262 -4.506 1.00 28.83 206 GLU D O 1
ATOM 7719 N N . ALA D 1 212 ? -1.567 -8.513 -3.210 1.00 28.55 207 ALA D N 1
ATOM 7720 C CA . ALA D 1 212 ? -0.130 -8.796 -3.281 1.00 28.22 207 ALA D CA 1
ATOM 7721 C C . ALA D 1 212 ? 0.211 -10.083 -2.528 1.00 28.02 207 ALA D C 1
ATOM 7722 O O . ALA D 1 212 ? 1.030 -10.883 -2.990 1.00 27.97 207 ALA D O 1
ATOM 7724 N N . ASN D 1 213 ? -0.423 -10.278 -1.373 1.00 27.62 208 ASN D N 1
ATOM 7725 C CA . ASN D 1 213 ? -0.292 -11.524 -0.620 1.00 27.24 208 ASN D CA 1
ATOM 7726 C C . ASN D 1 213 ? -0.854 -12.736 -1.356 1.00 27.23 208 ASN D C 1
ATOM 7727 O O . ASN D 1 213 ? -0.264 -13.813 -1.325 1.00 27.24 208 ASN D O 1
ATOM 7732 N N . ASN D 1 214 ? -1.995 -12.552 -2.016 1.00 27.37 209 ASN D N 1
ATOM 7733 C CA . ASN D 1 214 ? -2.593 -13.621 -2.818 1.00 27.60 209 ASN D CA 1
ATOM 7734 C C . ASN D 1 214 ? -1.656 -14.096 -3.922 1.00 27.82 209 ASN D C 1
ATOM 7735 O O . ASN D 1 214 ? -1.438 -15.298 -4.080 1.00 28.11 209 ASN D O 1
ATOM 7740 N N . LEU D 1 215 ? -1.079 -13.145 -4.652 1.00 28.14 210 LEU D N 1
ATOM 7741 C CA . LEU D 1 215 ? -0.152 -13.441 -5.743 1.00 28.37 210 LEU D CA 1
ATOM 7742 C C . LEU D 1 215 ? 1.140 -14.117 -5.268 1.00 28.61 210 LEU D C 1
ATOM 7743 O O . LEU D 1 215 ? 1.578 -15.100 -5.863 1.00 28.64 210 LEU D O 1
ATOM 7748 N N . ALA D 1 216 ? 1.742 -13.593 -4.200 1.00 28.83 211 ALA D N 1
ATOM 7749 C CA . ALA D 1 216 ? 3.004 -14.130 -3.685 1.00 28.97 211 ALA D CA 1
ATOM 7750 C C . ALA D 1 216 ? 2.860 -15.543 -3.115 1.00 29.18 211 ALA D C 1
ATOM 7751 O O . ALA D 1 216 ? 3.699 -16.404 -3.373 1.00 29.32 211 ALA D O 1
ATOM 7753 N N . VAL D 1 217 ? 1.796 -15.770 -2.345 1.00 29.53 212 VAL D N 1
ATOM 7754 C CA . VAL D 1 217 ? 1.500 -17.078 -1.745 1.00 30.01 212 VAL D CA 1
ATOM 7755 C C . VAL D 1 217 ? 1.287 -18.139 -2.833 1.00 30.36 212 VAL D C 1
ATOM 7756 O O . VAL D 1 217 ? 1.863 -19.234 -2.776 1.00 30.28 212 VAL D O 1
ATOM 7760 N N . LYS D 1 218 ? 0.468 -17.786 -3.820 1.00 30.70 213 LYS D N 1
ATOM 7761 C CA . LYS D 1 218 ? 0.153 -18.654 -4.955 1.00 31.61 213 LYS D CA 1
ATOM 7762 C C . LYS D 1 218 ? 1.433 -19.057 -5.683 1.00 31.85 213 LYS D C 1
ATOM 7763 O O . LYS D 1 218 ? 1.614 -20.225 -6.029 1.00 32.18 213 LYS D O 1
ATOM 7769 N N . ASN D 1 219 ? 2.321 -18.088 -5.891 1.00 32.37 214 ASN D N 1
ATOM 7770 C CA . ASN D 1 219 ? 3.618 -18.339 -6.520 1.00 32.86 214 ASN D CA 1
ATOM 7771 C C . ASN D 1 219 ? 4.524 -19.254 -5.699 1.00 33.21 214 ASN D C 1
ATOM 7772 O O . ASN D 1 219 ? 5.098 -20.201 -6.237 1.00 33.55 214 ASN D O 1
ATOM 7777 N N . LEU D 1 220 ? 4.641 -18.975 -4.401 1.00 33.78 215 LEU D N 1
ATOM 7778 C CA . LEU D 1 220 ? 5.524 -19.746 -3.523 1.00 34.14 215 LEU D CA 1
ATOM 7779 C C . LEU D 1 220 ? 5.060 -21.201 -3.351 1.00 34.61 215 LEU D C 1
ATOM 7780 O O . LEU D 1 220 ? 5.883 -22.115 -3.259 1.00 34.76 215 LEU D O 1
ATOM 7785 N N . LYS D 1 221 ? 3.744 -21.409 -3.341 1.00 34.87 216 LYS D N 1
ATOM 7786 C CA . LYS D 1 221 ? 3.166 -22.754 -3.308 1.00 35.03 216 LYS D CA 1
ATOM 7787 C C . LYS D 1 221 ? 3.488 -23.540 -4.583 1.00 35.23 216 LYS D C 1
ATOM 7788 O O . LYS D 1 221 ? 3.832 -24.724 -4.517 1.00 35.29 216 LYS D O 1
ATOM 7794 N N . LYS D 1 222 ? 3.381 -22.869 -5.730 1.00 35.44 217 LYS D N 1
ATOM 7795 C CA . LYS D 1 222 ? 3.723 -23.456 -7.030 1.00 35.71 217 LYS D CA 1
ATOM 7796 C C . LYS D 1 222 ? 5.200 -23.829 -7.138 1.00 35.76 217 LYS D C 1
ATOM 7797 O O . LYS D 1 222 ? 5.550 -24.835 -7.759 1.00 35.77 217 LYS D O 1
ATOM 7803 N N . LEU D 1 223 ? 6.055 -23.005 -6.538 1.00 35.75 218 LEU D N 1
ATOM 7804 C CA . LEU D 1 223 ? 7.499 -23.224 -6.535 1.00 35.81 218 LEU D CA 1
ATOM 7805 C C . LEU D 1 223 ? 7.899 -24.358 -5.586 1.00 35.71 218 LEU D C 1
ATOM 7806 O O . LEU D 1 223 ? 9.070 -24.735 -5.520 1.00 35.91 218 LEU D O 1
ATOM 7811 N N . GLY D 1 224 ? 6.923 -24.888 -4.850 1.00 35.52 219 GLY D N 1
ATOM 7812 C CA . GLY D 1 224 ? 7.121 -26.063 -4.004 1.00 35.23 219 GLY D CA 1
ATOM 7813 C C . GLY D 1 224 ? 7.387 -25.789 -2.537 1.00 34.95 219 GLY D C 1
ATOM 7814 O O . GLY D 1 224 ? 7.972 -26.625 -1.843 1.00 34.92 219 GLY D O 1
ATOM 7815 N N . PHE D 1 225 ? 6.951 -24.624 -2.061 1.00 34.80 220 PHE D N 1
ATOM 7816 C CA . PHE D 1 225 ? 7.177 -24.224 -0.679 1.00 34.42 220 PHE D CA 1
ATOM 7817 C C . PHE D 1 225 ? 5.993 -24.549 0.225 1.00 34.19 220 PHE D C 1
ATOM 7818 O O . PHE D 1 225 ? 4.834 -24.518 -0.205 1.00 33.80 220 PHE D O 1
ATOM 7826 N N . ASP D 1 226 ? 6.314 -24.883 1.472 1.00 33.67 221 ASP D N 1
ATOM 7827 C CA . ASP D 1 226 ? 5.334 -25.130 2.522 1.00 33.29 221 ASP D CA 1
ATOM 7828 C C . ASP D 1 226 ? 4.834 -23.784 3.054 1.00 32.66 221 ASP D C 1
ATOM 7829 O O . ASP D 1 226 ? 5.498 -23.161 3.888 1.00 32.55 221 ASP D O 1
ATOM 7834 N N . VAL D 1 227 ? 3.669 -23.347 2.563 1.00 31.80 222 VAL D N 1
ATOM 7835 C CA . VAL D 1 227 ? 3.102 -22.036 2.916 1.00 30.86 222 VAL D CA 1
ATOM 7836 C C . VAL D 1 227 ? 1.709 -22.147 3.541 1.00 30.29 222 VAL D C 1
ATOM 7837 O O . VAL D 1 227 ? 0.744 -22.529 2.872 1.00 30.23 222 VAL D O 1
ATOM 7841 N N . THR D 1 228 ? 1.613 -21.807 4.824 1.00 29.34 223 THR D N 1
ATOM 7842 C CA . THR D 1 228 ? 0.334 -21.783 5.533 1.00 28.62 223 THR D CA 1
ATOM 7843 C C . THR D 1 228 ? -0.229 -20.363 5.507 1.00 28.27 223 THR D C 1
ATOM 7844 O O . THR D 1 228 ? 0.209 -19.494 6.268 1.00 27.57 223 THR D O 1
ATOM 7848 N N . TYR D 1 229 ? -1.197 -20.136 4.625 1.00 27.74 224 TYR D N 1
ATOM 7849 C CA . TYR D 1 229 ? -1.764 -18.806 4.423 1.00 27.42 224 TYR D CA 1
ATOM 7850 C C . TYR D 1 229 ? -3.180 -18.691 4.975 1.00 27.46 224 TYR D C 1
ATOM 7851 O O . TYR D 1 229 ? -4.063 -19.479 4.628 1.00 26.95 224 TYR D O 1
ATOM 7860 N N . SER D 1 230 ? -3.371 -17.715 5.860 1.00 27.18 225 SER D N 1
ATOM 7861 C CA . SER D 1 230 ? -4.687 -17.406 6.403 1.00 27.42 225 SER D CA 1
ATOM 7862 C C . SER D 1 230 ? -5.083 -15.976 6.064 1.00 27.25 225 SER D C 1
ATOM 7863 O O . SER D 1 230 ? -4.230 -15.139 5.769 1.00 26.69 225 SER D O 1
ATOM 7866 N N . HIS D 1 231 ? -6.389 -15.718 6.073 1.00 27.43 226 HIS D N 1
ATOM 7867 C CA . HIS D 1 231 ? -6.919 -14.375 5.866 1.00 27.62 226 HIS D CA 1
ATOM 7868 C C . HIS D 1 231 ? -8.315 -14.240 6.460 1.00 27.71 226 HIS D C 1
ATOM 7869 O O . HIS D 1 231 ? -9.120 -15.174 6.410 1.00 27.93 226 HIS D O 1
ATOM 7876 N N . SER D 1 232 ? -8.584 -13.073 7.036 1.00 27.99 227 SER D N 1
ATOM 7877 C CA . SER D 1 232 ? -9.857 -12.783 7.689 1.00 27.85 227 SER D CA 1
ATOM 7878 C C . SER D 1 232 ? -10.137 -11.287 7.628 1.00 27.79 227 SER D C 1
ATOM 7879 O O . SER D 1 232 ? -9.360 -10.529 7.037 1.00 27.81 227 SER D O 1
ATOM 7882 N N . ALA D 1 233 ? -11.251 -10.868 8.229 1.00 27.42 228 ALA D N 1
ATOM 7883 C CA . ALA D 1 233 ? -11.580 -9.452 8.362 1.00 27.05 228 ALA D CA 1
ATOM 7884 C C . ALA D 1 233 ? -10.459 -8.712 9.081 1.00 26.96 228 ALA D C 1
ATOM 7885 O O . ALA D 1 233 ? -9.948 -9.173 10.110 1.00 26.89 228 ALA D O 1
ATOM 7887 N N . GLY D 1 234 ? -10.077 -7.566 8.531 1.00 26.34 229 GLY D N 1
ATOM 7888 C CA . GLY D 1 234 ? -9.005 -6.780 9.115 1.00 25.58 229 GLY D CA 1
ATOM 7889 C C . GLY D 1 234 ? -8.344 -5.843 8.131 1.00 25.23 229 GLY D C 1
ATOM 7890 O O . GLY D 1 234 ? -8.447 -6.023 6.914 1.00 24.53 229 GLY D O 1
ATOM 7891 N N . THR D 1 235 ? -7.656 -4.845 8.676 1.00 24.54 230 THR D N 1
ATOM 7892 C CA . THR D 1 235 ? -6.986 -3.818 7.885 1.00 24.42 230 THR D CA 1
ATOM 7893 C C . THR D 1 235 ? -5.495 -3.759 8.257 1.00 23.98 230 THR D C 1
ATOM 7894 O O . THR D 1 235 ? -5.004 -4.606 9.008 1.00 23.60 230 THR D O 1
ATOM 7898 N N . HIS D 1 236 ? -4.788 -2.764 7.727 1.00 23.71 231 HIS D N 1
ATOM 7899 C CA . HIS D 1 236 ? -3.342 -2.633 7.926 1.00 24.14 231 HIS D CA 1
ATOM 7900 C C . HIS D 1 236 ? -3.035 -1.939 9.257 1.00 23.97 231 HIS D C 1
ATOM 7901 O O . HIS D 1 236 ? -2.590 -0.788 9.277 1.00 24.16 231 HIS D O 1
ATOM 7908 N N . GLU D 1 237 ? -3.292 -2.641 10.366 1.00 24.02 232 GLU D N 1
ATOM 7909 C CA . GLU D 1 237 ? -3.167 -2.053 11.703 1.00 24.29 232 GLU D CA 1
ATOM 7910 C C . GLU D 1 237 ? -2.527 -3.003 12.716 1.00 23.88 232 GLU D C 1
ATOM 7911 O O . GLU D 1 237 ? -2.672 -4.220 12.610 1.00 23.61 232 GLU D O 1
ATOM 7917 N N . TRP D 1 238 ? -1.844 -2.425 13.705 1.00 23.15 233 TRP D N 1
ATOM 7918 C CA . TRP D 1 238 ? -1.134 -3.179 14.744 1.00 23.01 233 TRP D CA 1
ATOM 7919 C C . TRP D 1 238 ? -1.976 -4.176 15.553 1.00 22.72 233 TRP D C 1
ATOM 7920 O O . TRP D 1 238 ? -1.488 -5.249 15.909 1.00 22.73 233 TRP D O 1
ATOM 7931 N N . TYR D 1 239 ? -3.233 -3.836 15.834 1.00 22.79 234 TYR D N 1
ATOM 7932 C CA . TYR D 1 239 ? -4.129 -4.764 16.534 1.00 22.84 234 TYR D CA 1
ATOM 7933 C C . TYR D 1 239 ? -4.106 -6.168 15.904 1.00 22.62 234 TYR D C 1
ATOM 7934 O O . TYR D 1 239 ? -4.005 -7.172 16.609 1.00 22.18 234 TYR D O 1
ATOM 7943 N N . TYR D 1 240 ? -4.191 -6.221 14.577 1.00 22.69 235 TYR D N 1
ATOM 7944 C CA . TYR D 1 240 ? -4.253 -7.491 13.844 1.00 22.62 235 TYR D CA 1
ATOM 7945 C C . TYR D 1 240 ? -2.903 -8.208 13.800 1.00 22.88 235 TYR D C 1
ATOM 7946 O O . TYR D 1 240 ? -2.839 -9.429 13.912 1.00 22.70 235 TYR D O 1
ATOM 7955 N N . TRP D 1 241 ? -1.828 -7.442 13.653 1.00 22.52 236 TRP D N 1
ATOM 7956 C CA . TRP D 1 241 ? -0.491 -8.021 13.603 1.00 22.59 236 TRP D CA 1
ATOM 7957 C C . TRP D 1 241 ? -0.115 -8.693 14.917 1.00 22.66 236 TRP D C 1
ATOM 7958 O O . TRP D 1 241 ? 0.465 -9.777 14.912 1.00 23.04 236 TRP D O 1
ATOM 7969 N N . GLU D 1 242 ? -0.490 -8.069 16.034 1.00 22.56 237 GLU D N 1
ATOM 7970 C CA . GLU D 1 242 ? -0.286 -8.652 17.361 1.00 23.16 237 GLU D CA 1
ATOM 7971 C C . GLU D 1 242 ? -1.122 -9.920 17.561 1.00 23.35 237 GLU D C 1
ATOM 7972 O O . GLU D 1 242 ? -0.632 -10.925 18.095 1.00 23.35 237 GLU D O 1
ATOM 7978 N N . LYS D 1 243 ? -2.379 -9.863 17.134 1.00 23.39 238 LYS D N 1
ATOM 7979 C CA . LYS D 1 243 ? -3.259 -11.029 17.185 1.00 24.59 238 LYS D CA 1
ATOM 7980 C C . LYS D 1 243 ? -2.679 -12.205 16.413 1.00 24.11 238 LYS D C 1
ATOM 7981 O O . LYS D 1 243 ? -2.754 -13.348 16.863 1.00 24.69 238 LYS D O 1
ATOM 7987 N N . GLN D 1 244 ? -2.088 -11.916 15.260 1.00 23.92 239 GLN D N 1
ATOM 7988 C CA . GLN D 1 244 ? -1.543 -12.964 14.409 1.00 23.67 239 GLN D CA 1
ATOM 7989 C C . GLN D 1 244 ? -0.200 -13.488 14.911 1.00 23.92 239 GLN D C 1
ATOM 7990 O O . GLN D 1 244 ? 0.125 -14.648 14.677 1.00 23.83 239 GLN D O 1
ATOM 7996 N N . LEU D 1 245 ? 0.569 -12.641 15.605 1.00 23.85 240 LEU D N 1
ATOM 7997 C CA . LEU D 1 245 ? 1.760 -13.129 16.310 1.00 23.86 240 LEU D CA 1
ATOM 7998 C C . LEU D 1 245 ? 1.365 -14.172 17.364 1.00 24.30 240 LEU D C 1
ATOM 7999 O O . LEU D 1 245 ? 2.043 -15.193 17.521 1.00 24.54 240 LEU D O 1
ATOM 8004 N N . GLU D 1 246 ? 0.267 -13.905 18.072 1.00 24.88 241 GLU D N 1
ATOM 8005 C CA . GLU D 1 246 ? -0.276 -14.825 19.067 1.00 25.63 241 GLU D CA 1
ATOM 8006 C C . GLU D 1 246 ? -0.566 -16.184 18.437 1.00 25.43 241 GLU D C 1
ATOM 8007 O O . GLU D 1 246 ? -0.207 -17.222 19.008 1.00 25.65 241 GLU D O 1
ATOM 8013 N N . VAL D 1 247 ? -1.181 -16.163 17.252 1.00 24.85 242 VAL D N 1
ATOM 8014 C CA . VAL D 1 247 ? -1.487 -17.396 16.502 1.00 24.70 242 VAL D CA 1
ATOM 8015 C C . VAL D 1 247 ? -0.209 -18.084 16.015 1.00 24.65 242 VAL D C 1
ATOM 8016 O O . VAL D 1 247 ? -0.080 -19.304 16.127 1.00 24.04 242 VAL D O 1
ATOM 8020 N N . PHE D 1 248 ? 0.737 -17.300 15.494 1.00 24.57 243 PHE D N 1
ATOM 8021 C CA . PHE D 1 248 ? 1.986 -17.867 14.975 1.00 24.62 243 PHE D CA 1
ATOM 8022 C C . PHE D 1 248 ? 2.781 -18.585 16.063 1.00 25.24 243 PHE D C 1
ATOM 8023 O O . PHE D 1 248 ? 3.343 -19.660 15.815 1.00 25.08 243 PHE D O 1
ATOM 8031 N N . LEU D 1 249 ? 2.804 -18.002 17.262 1.00 25.64 244 LEU D N 1
ATOM 8032 C CA . LEU D 1 249 ? 3.531 -18.575 18.400 1.00 26.01 244 LEU D CA 1
ATOM 8033 C C . LEU D 1 249 ? 3.052 -19.977 18.780 1.00 26.14 244 LEU D C 1
ATOM 8034 O O . LEU D 1 249 ? 3.841 -20.796 19.250 1.00 25.90 244 LEU D O 1
ATOM 8039 N N . THR D 1 250 ? 1.763 -20.246 18.571 1.00 26.43 245 THR D N 1
ATOM 8040 C CA . THR D 1 250 ? 1.179 -21.565 18.848 1.00 26.88 245 THR D CA 1
ATOM 8041 C C . THR D 1 250 ? 1.651 -22.652 17.875 1.00 27.18 245 THR D C 1
ATOM 8042 O O . THR D 1 250 ? 1.503 -23.845 18.156 1.00 27.66 245 THR D O 1
ATOM 8046 N N . THR D 1 251 ? 2.205 -22.239 16.733 1.00 27.21 246 THR D N 1
ATOM 8047 C CA . THR D 1 251 ? 2.711 -23.175 15.727 1.00 27.06 246 THR D CA 1
ATOM 8048 C C . THR D 1 251 ? 4.163 -23.574 15.986 1.00 27.27 246 THR D C 1
ATOM 8049 O O . THR D 1 251 ? 4.692 -24.478 15.327 1.00 27.05 246 THR D O 1
ATOM 8053 N N . LEU D 1 252 ? 4.795 -22.899 16.943 1.00 27.19 247 LEU D N 1
ATOM 8054 C CA . LEU D 1 252 ? 6.209 -23.109 17.234 1.00 27.63 247 LEU D CA 1
ATOM 8055 C C . LEU D 1 252 ? 6.431 -24.201 18.289 1.00 28.53 247 LEU D C 1
ATOM 8056 O O . LEU D 1 252 ? 5.565 -24.424 19.147 1.00 28.41 247 LEU D O 1
ATOM 8061 N N . PRO D 1 253 ? 7.583 -24.898 18.222 1.00 29.49 248 PRO D N 1
ATOM 8062 C CA . PRO D 1 253 ? 7.896 -25.928 19.214 1.00 30.25 248 PRO D CA 1
ATOM 8063 C C . PRO D 1 253 ? 8.450 -25.322 20.510 1.00 30.95 248 PRO D C 1
ATOM 8064 O O . PRO D 1 253 ? 9.608 -25.559 20.870 1.00 31.28 248 PRO D O 1
ATOM 8068 N N . ILE D 1 254 ? 7.611 -24.553 21.201 1.00 31.70 249 ILE D N 1
ATOM 8069 C CA . ILE D 1 254 ? 8.034 -23.757 22.359 1.00 32.42 249 ILE D CA 1
ATOM 8070 C C . ILE D 1 254 ? 7.044 -23.818 23.532 1.00 33.11 249 ILE D C 1
ATOM 8071 O O . ILE D 1 254 ? 7.261 -23.176 24.569 1.00 33.72 249 ILE D O 1
ATOM 8076 N N . ASP D 1 255 ? 5.964 -24.580 23.356 1.00 33.59 250 ASP D N 1
ATOM 8077 C CA . ASP D 1 255 ? 4.930 -24.773 24.391 1.00 34.06 250 ASP D CA 1
ATOM 8078 C C . ASP D 1 255 ? 4.354 -23.454 24.927 1.00 34.24 250 ASP D C 1
ATOM 8079 O O . ASP D 1 255 ? 4.247 -23.245 26.143 1.00 34.65 250 ASP D O 1
ATOM 8084 N N . PHE D 1 256 ? 3.982 -22.572 24.003 1.00 33.92 251 PHE D N 1
ATOM 8085 C CA . PHE D 1 256 ? 3.446 -21.255 24.331 1.00 33.55 251 PHE D CA 1
ATOM 8086 C C . PHE D 1 256 ? 2.050 -21.361 24.951 1.00 33.46 251 PHE D C 1
ATOM 8087 O O . PHE D 1 256 ? 1.279 -22.243 24.594 1.00 33.07 251 PHE D O 1
ATOM 8095 N N . LYS D 1 257 ? 1.739 -20.457 25.880 1.00 33.40 252 LYS D N 1
ATOM 8096 C CA . LYS D 1 257 ? 0.390 -20.340 26.434 1.00 33.42 252 LYS D CA 1
ATOM 8097 C C . LYS D 1 257 ? -0.030 -18.878 26.530 1.00 33.35 252 LYS D C 1
ATOM 8098 O O . LYS D 1 257 ? 0.704 -18.040 27.060 1.00 33.59 252 LYS D O 1
ATOM 8104 N N . LEU D 1 258 ? -1.213 -18.587 25.999 1.00 33.10 253 LEU D N 1
ATOM 8105 C CA . LEU D 1 258 ? -1.789 -17.247 26.025 1.00 32.68 253 LEU D CA 1
ATOM 8106 C C . LEU D 1 258 ? -2.345 -16.936 27.415 1.00 32.21 253 LEU D C 1
ATOM 8107 O O . LEU D 1 258 ? -2.837 -17.830 28.113 1.00 32.27 253 LEU D O 1
ATOM 8112 N N . GLU D 1 259 ? -2.265 -15.666 27.810 1.00 31.35 254 GLU D N 1
ATOM 8113 C CA . GLU D 1 259 ? -2.825 -15.206 29.082 1.00 30.69 254 GLU D CA 1
ATOM 8114 C C . GLU D 1 259 ? -4.326 -15.489 29.186 1.00 30.72 254 GLU D C 1
ATOM 8115 O O . GLU D 1 259 ? -5.031 -15.558 28.172 1.00 30.22 254 GLU D O 1
ATOM 8121 N N . GLU D 1 260 ? -4.804 -15.646 30.417 1.00 30.99 255 GLU D N 1
ATOM 8122 C CA . GLU D 1 260 ? -6.234 -15.801 30.660 1.00 31.19 255 GLU D CA 1
ATOM 8123 C C . GLU D 1 260 ? -6.954 -14.501 30.310 1.00 31.08 255 GLU D C 1
ATOM 8124 O O . GLU D 1 260 ? -6.499 -13.408 30.671 1.00 30.85 255 GLU D O 1
ATOM 8130 N N . ARG D 1 261 ? -8.063 -14.633 29.588 1.00 31.05 256 ARG D N 1
ATOM 8131 C CA . ARG D 1 261 ? -8.856 -13.490 29.155 1.00 31.01 256 ARG D CA 1
ATOM 8132 C C . ARG D 1 261 ? -10.340 -13.785 29.367 1.00 31.13 256 ARG D C 1
ATOM 8133 O O . ARG D 1 261 ? -11.044 -14.198 28.442 1.00 31.17 256 ARG D O 1
ATOM 8141 N N . LEU D 1 262 ? -10.801 -13.579 30.597 1.00 31.22 257 LEU D N 1
ATOM 8142 C CA . LEU D 1 262 ? -12.204 -13.798 30.954 1.00 31.41 257 LEU D CA 1
ATOM 8143 C C . LEU D 1 262 ? -13.106 -12.723 30.362 1.00 31.53 257 LEU D C 1
ATOM 8144 O O . LEU D 1 262 ? -14.244 -13.007 29.977 1.00 32.00 257 LEU D O 1
#

Sequence (971 aa):
GADPAVKIEYYSQVLDEWGVNVLYPDEDIPVLYLLHGSGNHNSWLKRTNVERLLRGTNLIVVPNTSNGWYTDTQYGFDYYTALAEELPQVLKRFFPNTSKREKTFIAGLSGGYGCFKLALTTNRFSHAASFSGALSFQNFSPESQNLGSPAYWRGVFGEIRDWTTSPYSLESLAKKSDKKTKLWAWCGEQDFLYEANNLAVKNLKKLGFDVTYSHSAGTHEWYYWEKQLEVFLTTLPIDFKLEERLGADPAVKIEYYSQVLDEWGVNVLYPDDIPVLYLLHGSGNHNSWLKRTNVERLLRGTNLIVVPNTSNGWYTDTQYGFDYYTALAEELPQVLKRFFPNTSKREKTFIAGLSGGYGCFKLALTTNRFSHAASFSGALSFQNFSPESQNLGSPAYWRGVFGEIRDWTTSPYSLESLAKKSDKKTKLWAWCGEQDFLYEANNLAVKNLKKLGFDVTYSHSAGTHEWYYWEKQLEVFLTTLPIDFKLEERLGADPAVKIEYYSQVLDEWGVNVLYPDEDIPVLYLLHGSGNHNSWLKRTNVERLLRGTNLIVVPNTSNGWYTDTQYGFDYYTALAEELPQVLKRFFPNTSKREKTFIAGLSGGYGCFKLALTTNRFSHAASFSGALSFQNFSPESQNLGSPAYWRGVFGEIRDWTTSPYSLESLAKKSDKKTKLWAWCGEQDFLYEANNLAVKNLKKLGFDVTYSHSAGTHEWYYWEKQLEVFLTTLPIDFKLGADPAVKIEYYSQVLDEWGVNVLYPDEDIPVLYLLHGSGNHNSWLKRTNVERLLRGTNLIVVPNTSNGWYTDTQYGFDYYTALAEELPQVLKRFFPNTSKREKTFIAGLSGGYGCFKLALTTNRFSHAASFSGALSFQNGSPAYWRGVFGEIRDWTTSPYSLESLAKKSDKKTKLWAWCGEQDFLYEANNLAVKNLKKLGFDVTYSHSAGTHEWYYWEKQLEVFLTTLPIDFKLEERL

InterPro domains:
  IPR000801 Esterase-like [PF00756] (10-242)
  IPR029058 Alpha/Beta hydrolase fold [G3DSA:3.40.50.1820] (1-259)
  IPR029058 Alpha/Beta hydrolase fold [SSF53474] (2-245)
  IPR050583 Mycobacterial A85 antigen [PTHR48098] (4-252)

Radius of gyration: 29.31 Å; Cα contacts (8 Å, |Δi|>4): 2237; chains: 4; bounding box: 70×65×85 Å